Protein AF-0000000067433512 (afdb_homodimer)

Sequence (814 aa):
MIDRKLIVISTTYKSVHQRRHTESRTVSLSTHKELNANDFFSNTDLLLKIFDYLLWDDDDELINSDNAIACKHALAQAAVTCKTLDRLWCSLDTLFPLLKLLPSFIQCKGTYVLRGPTDWSRFDFYANRVKNFSYIRDPDHLDIALHVYFRIAQLLPSPILLPSLQYIRCPSISSNDFLISGICLSLSPSLVAVEIREITSVEDKLCGTFLYTLLNDGAELVKIILRGEGLGKESMALIPRFEKLRVLELGGMGDSLSLPWLERVGALSALTDLDLDFIDSPILPLAKTVGFKHLRSLSISASLPFILSFVVNISTDQLDTFVCLSPPEPGFDMKLLFEDVVSRWPSSLRCFGLRLTPEDTEAEEKLPLDTLKPLFPLHNLRMLSLRGYLMDISDDLMEEWAKTWQTMIDRKLIVISTTYKSVHQRRHTESRTVSLSTHKELNANDFFSNTDLLLKIFDYLLWDDDDELINSDNAIACKHALAQAAVTCKTLDRLWCSLDTLFPLLKLLPSFIQCKGTYVLRGPTDWSRFDFYANRVKNFSYIRDPDHLDIALHVYFRIAQLLPSPILLPSLQYIRCPSISSNDFLISGICLSLSPSLVAVEIREITSVEDKLCGTFLYTLLNDGAELVKIILRGEGLGKESMALIPRFEKLRVLELGGMGDSLSLPWLERVGALSALTDLDLDFIDSPILPLAKTVGFKHLRSLSISASLPFILSFVVNISTDQLDTFVCLSPPEPGFDMKLLFEDVVSRWPSSLRCFGLRLTPEDTEAEEKLPLDTLKPLFPLHNLRMLSLRGYLMDISDDLMEEWAKTWQT

Secondary structure (DSSP, 8-state):
---------------SSS--------------S---HHHHTT-HHHHHHHHHHHHH---HHHHTSHHHHHHHHHHHHHHHHSSTHHHHHHEES-SHHHHTTSTTEEEETTEEEE-S----HHHHHHHTT--EEE--PPPGGG-B-THHHHHHHHH-SSS-S-TT--EEEES---TT-GGGGGGGGG--TT--EEEEEEE-HHHHHHHHHHHHHHHHHT---SEEEEEES---HHHHHHGGG-TT--EEEEE--GGG--HHHHHHHHT-TT--EEEEE-TT--PPPP-S----TT--EEEEES-HHHHHHHHHT---S---EEEEEE---TT--HHHHHHHHHHHSTTT--EEEEEE---S----EE--GGGGGGGTT-TT--EEEEESEE----HHHHHHHHHHT--/---------------SSS--------------S---HHHHTT-HHHHHHHHHHHHH---HHHHTSHHHHHHHHHHHHHHHHSTTHHHHHHEES-SHHHHTTSTTEEEETTEEEE-S----HHHHHHHTT--EEE--PPPGGG-B-THHHHHHHHH-SSS-S-TT--EEEES---TT-GGGGGGGGG--TT--EEEEEEE-HHHHHHHHHHHHHHHHHT---SEEEEEES---HHHHHHGGG-TT--EEEEE--GGG--HHHHHHHHT-TT--EEEEE-TT--PPPP-S----TT--EEEEES-HHHHHHHHHT---S---EEEEEE---TT--HHHHHHHHHHHSTTT--EEEEEE---S----EE--GGGGGGGTT-TT--EEEEESEE----HHHHHHHHHHT--

Nearest PDB structures (foldseek):
  6wcq-assembly1_B  TM=5.593E-01  e=9.098E-04  Homo sapiens
  7sa1-assembly2_D  TM=4.637E-01  e=1.445E-04  Oryza sativa Japonica Group
  2qum-assembly1_B  TM=2.533E-01  e=7.138E-02  Pseudomonas cichorii
  9fp2-assembly1_E  TM=1.865E-01  e=7.677E+00  Escherichia coli
  7sa1-assembly2_D  TM=4.845E-01  e=5.266E-05  Oryza sativa Japonica Group

Radius of gyration: 36.14 Å; Cα contacts (8 Å, |Δi|>4): 1436; chains: 2; bounding box: 67×110×72 Å

Structure (mmCIF, N/CA/C/O backbone):
data_AF-0000000067433512-model_v1
#
loop_
_entity.id
_entity.type
_entity.pdbx_description
1 polymer 'Predicted protein'
#
loop_
_atom_site.group_PDB
_atom_site.id
_atom_site.type_symbol
_atom_site.label_atom_id
_atom_site.label_alt_id
_atom_site.label_comp_id
_atom_site.label_asym_id
_atom_site.label_entity_id
_atom_site.label_seq_id
_atom_site.pdbx_PDB_ins_code
_atom_site.Cartn_x
_atom_site.Cartn_y
_atom_site.Cartn_z
_atom_site.occupancy
_atom_site.B_iso_or_equiv
_atom_site.auth_seq_id
_atom_site.auth_comp_id
_atom_site.auth_asym_id
_atom_site.auth_atom_id
_atom_site.pdbx_PDB_model_num
ATOM 1 N N . MET A 1 1 ? 21.828 43.469 22 1 18.27 1 MET A N 1
ATOM 2 C CA . MET A 1 1 ? 20.734 42.656 21.516 1 18.27 1 MET A CA 1
ATOM 3 C C . MET A 1 1 ? 20.094 43.281 20.266 1 18.27 1 MET A C 1
ATOM 5 O O . MET A 1 1 ? 19.312 44.219 20.391 1 18.27 1 MET A O 1
ATOM 9 N N . ILE A 1 2 ? 20.75 43.406 19.141 1 20.91 2 ILE A N 1
ATOM 10 C CA . ILE A 1 2 ? 20.5 44.25 17.984 1 20.91 2 ILE A CA 1
ATOM 11 C C . ILE A 1 2 ? 19.266 43.75 17.234 1 20.91 2 ILE A C 1
ATOM 13 O O . ILE A 1 2 ? 19.234 42.594 16.766 1 20.91 2 ILE A O 1
ATOM 17 N N . ASP A 1 3 ? 18.016 44.25 17.516 1 23.06 3 ASP A N 1
ATOM 18 C CA . ASP A 1 3 ? 16.656 44 17.062 1 23.06 3 ASP A CA 1
ATOM 19 C C . ASP A 1 3 ? 16.547 44.219 15.555 1 23.06 3 ASP A C 1
ATOM 21 O O . ASP A 1 3 ? 16.656 45.344 15.07 1 23.06 3 ASP A O 1
ATOM 25 N N . ARG A 1 4 ? 17.094 43.406 14.727 1 23.7 4 ARG A N 1
ATOM 26 C CA . ARG A 1 4 ? 17.109 43.531 13.273 1 23.7 4 ARG A CA 1
ATOM 27 C C . ARG A 1 4 ? 15.703 43.406 12.695 1 23.7 4 ARG A C 1
ATOM 29 O O . ARG A 1 4 ? 15.008 42.406 12.961 1 23.7 4 ARG A O 1
ATOM 36 N N . LYS A 1 5 ? 14.977 44.594 12.461 1 27.11 5 LYS A N 1
ATOM 37 C CA . LYS A 1 5 ? 13.672 44.688 11.812 1 27.11 5 LYS A CA 1
ATOM 38 C C . LYS A 1 5 ? 13.773 44.375 10.32 1 27.11 5 LYS A C 1
ATOM 40 O O . LYS A 1 5 ? 14.656 44.906 9.641 1 27.11 5 LYS A O 1
ATOM 45 N N . LEU A 1 6 ? 13.594 43.156 9.812 1 24.95 6 LEU A N 1
ATOM 46 C CA . LEU A 1 6 ? 13.633 42.812 8.391 1 24.95 6 LEU A CA 1
ATOM 47 C C . LEU A 1 6 ? 12.305 43.156 7.719 1 24.95 6 LEU A C 1
ATOM 49 O O . LEU A 1 6 ? 11.25 42.688 8.125 1 24.95 6 LEU A O 1
ATOM 53 N N . ILE A 1 7 ? 12.195 44.406 7.074 1 24.08 7 ILE A N 1
ATOM 54 C CA . ILE A 1 7 ? 11.039 44.781 6.273 1 24.08 7 ILE A CA 1
ATOM 55 C C . ILE A 1 7 ? 11.18 44.219 4.863 1 24.08 7 ILE A C 1
ATOM 57 O O . ILE A 1 7 ? 12.172 44.469 4.18 1 24.08 7 ILE A O 1
ATOM 61 N N . VAL A 1 8 ? 10.664 43.125 4.609 1 25.55 8 VAL A N 1
ATOM 62 C CA . VAL A 1 8 ? 10.711 42.594 3.256 1 25.55 8 VAL A CA 1
ATOM 63 C C . VAL A 1 8 ? 9.547 43.125 2.436 1 25.55 8 VAL A C 1
ATOM 65 O O . VAL A 1 8 ? 8.383 42.906 2.783 1 25.55 8 VAL A O 1
ATOM 68 N N . ILE A 1 9 ? 9.711 44.25 1.697 1 24.97 9 ILE A N 1
ATOM 69 C CA . ILE A 1 9 ? 8.695 44.812 0.815 1 24.97 9 ILE A CA 1
ATOM 70 C C . ILE A 1 9 ? 8.875 44.281 -0.599 1 24.97 9 ILE A C 1
ATOM 72 O O . ILE A 1 9 ? 9.93 44.438 -1.207 1 24.97 9 ILE A O 1
ATOM 76 N N . SER A 1 10 ? 8.336 43.25 -0.937 1 25.86 10 SER A N 1
ATOM 77 C CA . SER A 1 10 ? 8.438 42.75 -2.309 1 25.86 10 SER A CA 1
ATOM 78 C C . SER A 1 10 ? 7.422 43.438 -3.217 1 25.86 10 SER A C 1
ATOM 80 O O . SER A 1 10 ? 6.215 43.312 -3.025 1 25.86 10 SER A O 1
ATOM 82 N N . THR A 1 11 ? 7.602 44.719 -3.566 1 25.72 11 THR A N 1
ATOM 83 C CA . THR A 1 11 ? 6.723 45.469 -4.449 1 25.72 11 THR A CA 1
ATOM 84 C C . THR A 1 11 ? 7.043 45.156 -5.914 1 25.72 11 THR A C 1
ATOM 86 O O . THR A 1 11 ? 8.211 45.031 -6.281 1 25.72 11 THR A O 1
ATOM 89 N N . THR A 1 12 ? 6.168 44.5 -6.562 1 29.28 12 THR A N 1
ATOM 90 C CA . THR A 1 12 ? 6.285 44.406 -8.016 1 29.28 12 THR A CA 1
ATOM 91 C C . THR A 1 12 ? 6.23 45.781 -8.656 1 29.28 12 THR A C 1
ATOM 93 O O . THR A 1 12 ? 5.277 46.531 -8.445 1 29.28 12 THR A O 1
ATOM 96 N N . TYR A 1 13 ? 7.371 46.438 -8.773 1 24.39 13 TYR A N 1
ATOM 97 C CA . TYR A 1 13 ? 7.469 47.688 -9.516 1 24.39 13 TYR A CA 1
ATOM 98 C C . TYR A 1 13 ? 7.23 47.469 -11 1 24.39 13 TYR A C 1
ATOM 100 O O . TYR A 1 13 ? 7.715 46.5 -11.578 1 24.39 13 TYR A O 1
ATOM 108 N N . LYS A 1 14 ? 6.016 47.781 -11.477 1 30.91 14 LYS A N 1
ATOM 109 C CA . LYS A 1 14 ? 5.809 47.875 -12.922 1 30.91 14 LYS A CA 1
ATOM 110 C C . LYS A 1 14 ? 6.758 48.906 -13.547 1 30.91 14 LYS A C 1
ATOM 112 O O . LYS A 1 14 ? 6.629 50.094 -13.32 1 30.91 14 LYS A O 1
ATOM 117 N N . SER A 1 15 ? 8.062 48.656 -13.719 1 25.86 15 SER A N 1
ATOM 118 C CA . SER A 1 15 ? 8.734 49.531 -14.664 1 25.86 15 SER A CA 1
ATOM 119 C C . SER A 1 15 ? 8.164 49.375 -16.062 1 25.86 15 SER A C 1
ATOM 121 O O . SER A 1 15 ? 7.688 48.312 -16.438 1 25.86 15 SER A O 1
ATOM 123 N N . VAL A 1 16 ? 7.93 50.5 -16.828 1 27.89 16 VAL A N 1
ATOM 124 C CA . VAL A 1 16 ? 7.551 50.594 -18.219 1 27.89 16 VAL A CA 1
ATOM 125 C C . VAL A 1 16 ? 8.406 49.656 -19.062 1 27.89 16 VAL A C 1
ATOM 127 O O . VAL A 1 16 ? 7.918 49.031 -20.016 1 27.89 16 VAL A O 1
ATOM 130 N N . HIS A 1 17 ? 9.766 50 -19.266 1 23.67 17 HIS A N 1
ATOM 131 C CA . HIS A 1 17 ? 10.359 49.312 -20.406 1 23.67 17 HIS A CA 1
ATOM 132 C C . HIS A 1 17 ? 10.414 47.812 -20.188 1 23.67 17 HIS A C 1
ATOM 134 O O . HIS A 1 17 ? 9.977 47.031 -21.062 1 23.67 17 HIS A O 1
ATOM 140 N N . GLN A 1 18 ? 11.789 47.344 -20.078 1 23.02 18 GLN A N 1
ATOM 141 C CA . GLN A 1 18 ? 12.438 46.062 -20.375 1 23.02 18 GLN A CA 1
ATOM 142 C C . GLN A 1 18 ? 11.977 44.969 -19.406 1 23.02 18 GLN A C 1
ATOM 144 O O . GLN A 1 18 ? 11.414 45.281 -18.344 1 23.02 18 GLN A O 1
ATOM 149 N N . ARG A 1 19 ? 12.961 43.844 -19.25 1 27 19 ARG A N 1
ATOM 150 C CA . ARG A 1 19 ? 12.953 42.469 -18.812 1 27 19 ARG A CA 1
ATOM 151 C C . ARG A 1 19 ? 12.703 42.375 -17.297 1 27 19 ARG A C 1
ATOM 153 O O . ARG A 1 19 ? 13.227 43.156 -16.531 1 27 19 ARG A O 1
ATOM 160 N N . ARG A 1 20 ? 11.758 41.688 -16.875 1 29.11 20 ARG A N 1
ATOM 161 C CA . ARG A 1 20 ? 11.156 41.344 -15.594 1 29.11 20 ARG A CA 1
ATOM 162 C C . ARG A 1 20 ? 12.219 40.906 -14.594 1 29.11 20 ARG A C 1
ATOM 164 O O . ARG A 1 20 ? 12.633 39.75 -14.602 1 29.11 20 ARG A O 1
ATOM 171 N N . HIS A 1 21 ? 13.445 41.688 -14.469 1 25.31 21 HIS A N 1
ATOM 172 C CA . HIS A 1 21 ? 14.453 41.062 -13.602 1 25.31 21 HIS A CA 1
ATOM 173 C C . HIS A 1 21 ? 14.039 41.156 -12.133 1 25.31 21 HIS A C 1
ATOM 175 O O . HIS A 1 21 ? 13.727 42.219 -11.633 1 25.31 21 HIS A O 1
ATOM 181 N N . THR A 1 22 ? 13.25 40.281 -11.641 1 26.58 22 THR A N 1
ATOM 182 C CA . THR A 1 22 ? 12.922 40.125 -10.234 1 26.58 22 THR A CA 1
ATOM 183 C C . THR A 1 22 ? 14.188 39.969 -9.391 1 26.58 22 THR A C 1
ATOM 185 O O . THR A 1 22 ? 14.938 39 -9.562 1 26.58 22 THR A O 1
ATOM 188 N N . GLU A 1 23 ? 15.031 41.031 -9.242 1 25.52 23 GLU A N 1
ATOM 189 C CA . GLU A 1 23 ? 16.25 41 -8.43 1 25.52 23 GLU A CA 1
ATOM 190 C C . GLU A 1 23 ? 15.906 40.812 -6.953 1 25.52 23 GLU A C 1
ATOM 192 O O . GLU A 1 23 ? 15.148 41.594 -6.383 1 25.52 23 GLU A O 1
ATOM 197 N N . SER A 1 24 ? 15.797 39.594 -6.496 1 25.88 24 SER A N 1
ATOM 198 C CA . SER A 1 24 ? 15.695 39.219 -5.086 1 25.88 24 SER A CA 1
ATOM 199 C C . SER A 1 24 ? 16.984 39.531 -4.34 1 25.88 24 SER A C 1
ATOM 201 O O . SER A 1 24 ? 18.062 39.094 -4.75 1 25.88 24 SER A O 1
ATOM 203 N N . ARG A 1 25 ? 17.281 40.719 -3.82 1 24.78 25 ARG A N 1
ATOM 204 C CA . ARG A 1 25 ? 18.469 41.062 -3.061 1 24.78 25 ARG A CA 1
ATOM 205 C C . ARG A 1 25 ? 18.5 40.344 -1.707 1 24.78 25 ARG A C 1
ATOM 207 O O . ARG A 1 25 ? 17.562 40.531 -0.908 1 24.78 25 ARG A O 1
ATOM 214 N N . THR A 1 26 ? 19.25 39.188 -1.614 1 25.75 26 THR A N 1
ATOM 215 C CA . THR A 1 26 ? 19.547 38.438 -0.389 1 25.75 26 THR A CA 1
ATOM 216 C C . THR A 1 26 ? 20.688 39.125 0.384 1 25.75 26 THR A C 1
ATOM 218 O O . THR A 1 26 ? 21.766 39.344 -0.156 1 25.75 26 THR A O 1
ATOM 221 N N . VAL A 1 27 ? 20.562 40.094 1.132 1 24.66 27 VAL A N 1
ATOM 222 C CA . VAL A 1 27 ? 21.578 40.688 1.99 1 24.66 27 VAL A CA 1
ATOM 223 C C . VAL A 1 27 ? 22.141 39.625 2.943 1 24.66 27 VAL A C 1
ATOM 225 O O . VAL A 1 27 ? 21.391 38.969 3.652 1 24.66 27 VAL A O 1
ATOM 228 N N . SER A 1 28 ? 23.391 39.094 2.74 1 24.44 28 SER A N 1
ATOM 229 C CA . SER A 1 28 ? 24.219 38.125 3.457 1 24.44 28 SER A CA 1
ATOM 230 C C . SER A 1 28 ? 24.703 38.688 4.793 1 24.44 28 SER A C 1
ATOM 232 O O . SER A 1 28 ? 25.25 39.781 4.848 1 24.44 28 SER A O 1
ATOM 234 N N . LEU A 1 29 ? 23.969 38.469 5.836 1 25.08 29 LEU A N 1
ATOM 235 C CA . LEU A 1 29 ? 24.344 38.781 7.211 1 25.08 29 LEU A CA 1
ATOM 236 C C . LEU A 1 29 ? 25.734 38.25 7.535 1 25.08 29 LEU A C 1
ATOM 238 O O . LEU A 1 29 ? 26.031 37.062 7.297 1 25.08 29 LEU A O 1
ATOM 242 N N . SER A 1 30 ? 26.641 39.062 7.672 1 24.7 30 SER A N 1
ATOM 243 C CA . SER A 1 30 ? 28.047 38.938 8.016 1 24.7 30 SER A CA 1
ATOM 244 C C . SER A 1 30 ? 28.234 38.469 9.453 1 24.7 30 SER A C 1
ATOM 246 O O . SER A 1 30 ? 27.844 39.156 10.398 1 24.7 30 SER A O 1
ATOM 248 N N . THR A 1 31 ? 27.938 37.188 9.828 1 28.53 31 THR A N 1
ATOM 249 C CA . THR A 1 31 ? 28.312 36.656 11.148 1 28.53 31 THR A CA 1
ATOM 250 C C . THR A 1 31 ? 29.75 37 11.477 1 28.53 31 THR A C 1
ATOM 252 O O . THR A 1 31 ? 30.688 36.531 10.828 1 28.53 31 THR A O 1
ATOM 255 N N . HIS A 1 32 ? 30.062 38.094 11.914 1 27.78 32 HIS A N 1
ATOM 256 C CA . HIS A 1 32 ? 31.391 38.438 12.398 1 27.78 32 HIS A CA 1
ATOM 257 C C . HIS A 1 32 ? 31.906 37.406 13.398 1 27.78 32 HIS A C 1
ATOM 259 O O . HIS A 1 32 ? 33.125 37.156 13.5 1 27.78 32 HIS A O 1
ATOM 265 N N . LYS A 1 33 ? 31.219 37.438 14.68 1 30.73 33 LYS A N 1
ATOM 266 C CA . LYS A 1 33 ? 32.031 36.906 15.766 1 30.73 33 LYS A CA 1
ATOM 267 C C . LYS A 1 33 ? 32.375 35.438 15.508 1 30.73 33 LYS A C 1
ATOM 269 O O . LYS A 1 33 ? 31.531 34.656 15.039 1 30.73 33 LYS A O 1
ATOM 274 N N . GLU A 1 34 ? 33.594 35.125 15.414 1 29.61 34 GLU A N 1
ATOM 275 C CA . GLU A 1 34 ? 34.344 33.844 15.2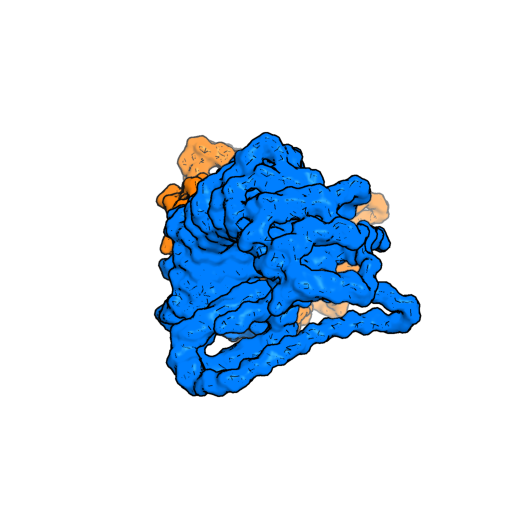97 1 29.61 34 GLU A CA 1
ATOM 276 C C . GLU A 1 34 ? 33.812 32.812 16.297 1 29.61 34 GLU A C 1
ATOM 278 O O . GLU A 1 34 ? 34.281 32.781 17.438 1 29.61 34 GLU A O 1
ATOM 283 N N . LEU A 1 35 ? 32.5 32.75 16.688 1 30.27 35 LEU A N 1
ATOM 284 C CA . LEU A 1 35 ? 32.188 31.578 17.5 1 30.27 35 LEU A CA 1
ATOM 285 C C . LEU A 1 35 ? 33.031 30.391 17.109 1 30.27 35 LEU A C 1
ATOM 287 O O . LEU A 1 35 ? 33.125 30.031 15.922 1 30.27 35 LEU A O 1
ATOM 291 N N . ASN A 1 36 ? 34.125 30.25 17.844 1 29.94 36 ASN A N 1
ATOM 292 C CA . ASN A 1 36 ? 35.031 29.141 17.562 1 29.94 36 ASN A CA 1
ATOM 293 C C . ASN A 1 36 ? 34.281 27.922 17.062 1 29.94 36 ASN A C 1
ATOM 295 O O . ASN A 1 36 ? 33.375 27.406 17.719 1 29.94 36 ASN A O 1
ATOM 299 N N . ALA A 1 37 ? 34.062 27.797 15.797 1 32.44 37 ALA A N 1
ATOM 300 C CA . ALA A 1 37 ? 33.531 26.703 15 1 32.44 37 ALA A CA 1
ATOM 301 C C . ALA A 1 37 ? 33.719 25.359 15.695 1 32.44 37 ALA A C 1
ATOM 303 O O . ALA A 1 37 ? 32.906 24.453 15.594 1 32.44 37 ALA A O 1
ATOM 304 N N . ASN A 1 38 ? 34.844 25.25 16.438 1 35.84 38 ASN A N 1
ATOM 305 C CA . ASN A 1 38 ? 35.219 24 17.078 1 35.84 38 ASN A CA 1
ATOM 306 C C . ASN A 1 38 ? 34.375 23.688 18.297 1 35.84 38 ASN A C 1
ATOM 308 O O . ASN A 1 38 ? 33.969 22.547 18.5 1 35.84 38 ASN A O 1
ATOM 312 N N . ASP A 1 39 ? 34.25 24.641 19.266 1 38 39 ASP A N 1
ATOM 313 C CA . ASP A 1 39 ? 33.5 24.422 20.484 1 38 39 ASP A CA 1
ATOM 314 C C . ASP A 1 39 ? 31.984 24.359 20.188 1 38 39 ASP A C 1
ATOM 316 O O . ASP A 1 39 ? 31.25 23.609 20.828 1 38 39 ASP A O 1
ATOM 320 N N . PHE A 1 40 ? 31.516 25.281 19.312 1 35.41 40 PHE A N 1
ATOM 321 C CA . PHE A 1 40 ? 30.125 25.203 18.859 1 35.41 40 PHE A CA 1
ATOM 322 C C . PHE A 1 40 ? 29.828 23.828 18.266 1 35.41 40 PHE A C 1
ATOM 324 O O . PHE A 1 40 ? 28.812 23.219 18.578 1 35.41 40 PHE A O 1
ATOM 331 N N . PHE A 1 41 ? 30.672 23.328 17.375 1 37.53 41 PHE A N 1
ATOM 332 C CA . PHE A 1 41 ? 30.5 22 16.797 1 37.53 41 PHE A CA 1
ATOM 333 C C . PHE A 1 41 ? 30.703 20.922 17.859 1 37.53 41 PHE A C 1
ATOM 335 O O . PHE A 1 41 ? 30.328 19.766 17.656 1 37.53 41 PHE A O 1
ATOM 342 N N . SER A 1 42 ? 31.375 21.312 18.953 1 39.06 42 SER A N 1
ATOM 343 C CA . SER A 1 42 ? 31.578 20.312 19.984 1 39.06 42 SER A CA 1
ATOM 344 C C . SER A 1 42 ? 30.375 20.188 20.891 1 39.06 42 SER A C 1
ATOM 346 O O . SER A 1 42 ? 30.25 19.234 21.656 1 39.06 42 SER A O 1
ATOM 348 N N . ASN A 1 43 ? 29.625 21.312 21.094 1 35.25 43 ASN A N 1
ATOM 349 C CA . ASN A 1 43 ? 28.438 21.172 21.938 1 35.25 43 ASN A CA 1
ATOM 350 C C . ASN A 1 43 ? 27.281 20.547 21.156 1 35.25 43 ASN A C 1
ATOM 352 O O . ASN A 1 43 ? 26.594 21.234 20.422 1 35.25 43 ASN A O 1
ATOM 356 N N . THR A 1 44 ? 27.156 19.234 21.188 1 40 44 THR A N 1
ATOM 357 C CA . THR A 1 44 ? 26.188 18.391 20.516 1 40 44 THR A CA 1
ATOM 358 C C . THR A 1 44 ? 24.766 18.875 20.781 1 40 44 THR A C 1
ATOM 360 O O . THR A 1 44 ? 23.906 18.828 19.891 1 40 44 THR A O 1
ATOM 363 N N . ASP A 1 45 ? 24.516 19.453 21.969 1 41.75 45 ASP A N 1
ATOM 364 C CA . ASP A 1 45 ? 23.172 19.875 22.312 1 41.75 45 ASP A CA 1
ATOM 365 C C . ASP A 1 45 ? 22.781 21.125 21.516 1 41.75 45 ASP A C 1
ATOM 367 O O . ASP A 1 45 ? 21.656 21.234 21.016 1 41.75 45 ASP A O 1
ATOM 371 N N . LEU A 1 46 ? 23.609 22.141 21.484 1 40.78 46 LEU A N 1
ATOM 372 C CA . LEU A 1 46 ? 23.312 23.359 20.734 1 40.78 46 LEU A CA 1
ATOM 373 C C . LEU A 1 46 ? 23.203 23.078 19.234 1 40.78 46 LEU A C 1
ATOM 375 O O . LEU A 1 46 ? 22.312 23.594 18.562 1 40.78 46 LEU A O 1
ATOM 379 N N . LEU A 1 47 ? 24.094 22.25 18.719 1 39.81 47 LEU A N 1
ATOM 380 C CA . LEU A 1 47 ? 24.031 21.891 17.312 1 39.81 47 LEU A CA 1
ATOM 381 C C . LEU A 1 47 ? 22.719 21.172 17 1 39.81 47 LEU A C 1
ATOM 383 O O . LEU A 1 47 ? 22.094 21.453 15.969 1 39.81 47 LEU A O 1
ATOM 387 N N . LEU A 1 48 ? 22.312 20.359 17.984 1 41.44 48 LEU A N 1
ATOM 388 C CA . LEU A 1 48 ? 21.016 19.703 17.797 1 41.44 48 LEU A CA 1
ATOM 389 C C . LEU A 1 48 ? 19.891 20.734 17.766 1 41.44 48 LEU A C 1
ATOM 391 O O . LEU A 1 48 ? 18.969 20.625 16.953 1 41.44 48 LEU A O 1
ATOM 395 N N . LYS A 1 49 ? 19.953 21.734 18.562 1 42.28 49 LYS A N 1
ATOM 396 C CA . LYS A 1 49 ? 18.922 22.781 18.578 1 42.28 49 LYS A CA 1
ATOM 397 C C . LYS A 1 49 ? 18.984 23.625 17.312 1 42.28 49 LYS A C 1
ATOM 399 O O . LYS A 1 49 ? 17.953 24 16.766 1 42.28 49 LYS A O 1
ATOM 404 N N . ILE A 1 50 ? 20.109 23.906 16.859 1 42.22 50 ILE A N 1
ATOM 405 C CA . ILE A 1 50 ? 20.25 24.656 15.617 1 42.22 50 ILE A CA 1
ATOM 406 C C . ILE A 1 50 ? 19.75 23.797 14.445 1 42.22 50 ILE A C 1
ATOM 408 O O . ILE A 1 50 ? 19.016 24.266 13.586 1 42.22 50 ILE A O 1
ATOM 412 N N . PHE A 1 51 ? 20.203 22.438 14.547 1 43.38 51 PHE A N 1
ATOM 413 C CA . PHE A 1 51 ? 19.734 21.531 13.508 1 43.38 51 PHE A CA 1
ATOM 414 C C . PHE A 1 51 ? 18.203 21.438 13.531 1 43.38 51 PHE A C 1
ATOM 416 O O . PHE A 1 51 ? 17.562 21.438 12.477 1 43.38 51 PHE A O 1
ATOM 423 N N . ASP A 1 52 ? 17.719 21.375 14.703 1 39.59 52 ASP A N 1
ATOM 424 C CA . ASP A 1 52 ? 16.266 21.359 14.867 1 39.59 52 ASP A CA 1
ATOM 425 C C . ASP A 1 52 ? 15.633 22.625 14.281 1 39.59 52 ASP A C 1
ATOM 427 O O . ASP A 1 52 ? 14.586 22.562 13.633 1 39.59 52 ASP A O 1
ATOM 431 N N . TYR A 1 53 ? 16.234 23.688 14.531 1 38.19 53 TYR A N 1
ATOM 432 C CA . TYR A 1 53 ? 15.734 24.953 14.008 1 38.19 53 TYR A CA 1
ATOM 433 C C . TYR A 1 53 ? 15.875 25.016 12.492 1 38.19 53 TYR A C 1
ATOM 435 O O . TYR A 1 53 ? 14.969 25.484 11.797 1 38.19 53 TYR A O 1
ATOM 443 N N . LEU A 1 54 ? 16.953 24.562 12.031 1 39.59 54 LEU A N 1
ATOM 444 C CA . LEU A 1 54 ? 17.172 24.609 10.586 1 39.59 54 LEU A CA 1
ATOM 445 C C . LEU A 1 54 ? 16.297 23.578 9.875 1 39.59 54 LEU A C 1
ATOM 447 O O . LEU A 1 54 ? 15.875 23.781 8.742 1 39.59 54 LEU A O 1
ATOM 451 N N . LEU A 1 55 ? 16.156 22.422 10.516 1 38.16 55 LEU A N 1
ATOM 452 C CA . LEU A 1 55 ? 15.32 21.391 9.922 1 38.16 55 LEU A CA 1
ATOM 453 C C . LEU A 1 55 ? 13.859 21.828 9.883 1 38.16 55 LEU A C 1
ATOM 455 O O . LEU A 1 55 ? 13.109 21.422 8.992 1 38.16 55 LEU A O 1
ATOM 459 N N . TRP A 1 56 ? 13.406 22.5 10.93 1 32.72 56 TRP A N 1
ATOM 460 C CA . TRP A 1 56 ? 12 22.891 10.977 1 32.72 56 TRP A CA 1
ATOM 461 C C . TRP A 1 56 ? 11.766 24.156 10.148 1 32.72 56 TRP A C 1
ATOM 463 O O . TRP A 1 56 ? 10.641 24.641 10.055 1 32.72 56 TRP A O 1
ATOM 473 N N . ASP A 1 57 ? 12.773 24.875 9.875 1 33.31 57 ASP A N 1
ATOM 474 C CA . ASP A 1 57 ? 12.422 26.094 9.148 1 33.31 57 ASP A CA 1
ATOM 475 C C . ASP A 1 57 ? 11.844 25.766 7.777 1 33.31 57 ASP A C 1
ATOM 477 O O . ASP A 1 57 ? 12.484 25.094 6.969 1 33.31 57 ASP A O 1
ATOM 481 N N . ASP A 1 58 ? 10.516 25.719 7.715 1 33.53 58 ASP A N 1
ATOM 482 C CA . ASP A 1 58 ? 9.555 25.562 6.629 1 33.53 58 ASP A CA 1
ATOM 483 C C . ASP A 1 58 ? 9.898 26.484 5.461 1 33.53 58 ASP A C 1
ATOM 485 O O . ASP A 1 58 ? 9.062 26.734 4.59 1 33.53 58 ASP A O 1
ATOM 489 N N . ASP A 1 59 ? 10.883 27.469 5.605 1 31.75 59 ASP A N 1
ATOM 490 C CA . ASP A 1 59 ? 10.867 28.312 4.414 1 31.75 59 ASP A CA 1
ATOM 491 C C . ASP A 1 59 ? 11.273 27.516 3.174 1 31.75 59 ASP A C 1
ATOM 493 O O . ASP A 1 59 ? 12.398 27.016 3.092 1 31.75 59 ASP A O 1
ATOM 497 N N . ASP A 1 60 ? 10.32 27 2.457 1 35.69 60 ASP A N 1
ATOM 498 C CA . ASP A 1 60 ? 10.391 26.281 1.189 1 35.69 60 ASP A CA 1
ATOM 499 C C . ASP A 1 60 ? 11.578 26.766 0.35 1 35.69 60 ASP A C 1
ATOM 501 O O . ASP A 1 60 ? 12.188 25.969 -0.376 1 35.69 60 ASP A O 1
ATOM 505 N N . GLU A 1 61 ? 11.766 28.156 0.276 1 34.28 61 GLU A N 1
ATOM 506 C CA . GLU A 1 61 ? 12.727 28.719 -0.671 1 34.28 61 GLU A CA 1
ATOM 507 C C . GLU A 1 61 ? 14.156 28.328 -0.299 1 34.28 61 GLU A C 1
ATOM 509 O O . GLU A 1 61 ? 15 28.125 -1.176 1 34.28 61 GLU A O 1
ATOM 514 N N . LEU A 1 62 ? 14.492 28.375 0.943 1 34.34 62 LEU A N 1
ATOM 515 C CA . LEU A 1 62 ? 15.883 28.125 1.291 1 34.34 62 LEU A CA 1
ATOM 516 C C . LEU A 1 62 ? 16.188 26.625 1.284 1 34.34 62 LEU A C 1
ATOM 518 O O . LEU A 1 62 ? 17.344 26.219 1.12 1 34.34 62 LEU A O 1
ATOM 522 N N . ILE A 1 63 ? 15.258 25.781 1.481 1 38 63 ILE A N 1
ATOM 523 C CA . ILE A 1 63 ? 15.555 24.359 1.641 1 38 63 ILE A CA 1
ATOM 524 C C . ILE A 1 63 ? 15.781 23.734 0.271 1 38 63 ILE A C 1
ATOM 526 O O . ILE A 1 63 ? 16.5 22.734 0.156 1 38 63 ILE A O 1
ATOM 530 N N . ASN A 1 64 ? 15.133 24.156 -0.791 1 36.62 64 ASN A N 1
ATOM 531 C CA . ASN A 1 64 ? 15.312 23.547 -2.107 1 36.62 64 ASN A CA 1
ATOM 532 C C . ASN A 1 64 ? 16.578 24.062 -2.787 1 36.62 64 ASN A C 1
ATOM 534 O O . ASN A 1 64 ? 16.766 23.891 -3.994 1 36.62 64 ASN A O 1
ATOM 538 N N . SER A 1 65 ? 17.375 25.047 -2.215 1 36.22 65 SER A N 1
ATOM 539 C CA . SER A 1 65 ? 18.547 25.406 -3.006 1 36.22 65 SER A CA 1
ATOM 540 C C . SER A 1 65 ? 19.625 24.328 -2.92 1 36.22 65 SER A C 1
ATOM 542 O O . SER A 1 65 ? 19.688 23.578 -1.943 1 36.22 65 SER A O 1
ATOM 544 N N . ASP A 1 66 ? 20.406 24.125 -4.047 1 40.66 66 ASP A N 1
ATOM 545 C CA . ASP A 1 66 ? 21.594 23.281 -4.176 1 40.66 66 ASP A CA 1
ATOM 546 C C . ASP A 1 66 ? 22.453 23.375 -2.924 1 40.66 66 ASP A C 1
ATOM 548 O O . ASP A 1 66 ? 23.031 22.375 -2.486 1 40.66 66 ASP A O 1
ATOM 552 N N . ASN A 1 67 ? 22.484 24.594 -2.359 1 38.22 67 ASN A N 1
ATOM 553 C CA . ASN A 1 67 ? 23.359 24.844 -1.217 1 38.22 67 ASN A CA 1
ATOM 554 C C . ASN A 1 67 ? 22.812 24.219 0.059 1 38.22 67 ASN A C 1
ATOM 556 O O . ASN A 1 67 ? 23.562 23.688 0.882 1 38.22 67 ASN A O 1
ATOM 560 N N . ALA A 1 68 ? 21.438 24.172 0.245 1 39.06 68 ALA A N 1
ATOM 561 C CA . ALA A 1 68 ? 20.906 23.547 1.458 1 39.06 68 ALA A CA 1
ATOM 562 C C . ALA A 1 68 ? 21.031 22.031 1.407 1 39.06 68 ALA A C 1
ATOM 564 O O . ALA A 1 68 ? 21.375 21.406 2.406 1 39.06 68 ALA A O 1
ATOM 565 N N . ILE A 1 69 ? 20.875 21.438 0.275 1 41.75 69 ILE A N 1
ATOM 566 C CA . ILE A 1 69 ? 21.156 20.016 0.079 1 41.75 69 ILE A CA 1
ATOM 567 C C . ILE A 1 69 ? 22.656 19.766 0.282 1 41.75 69 ILE A C 1
ATOM 569 O O . ILE A 1 69 ? 23.047 18.812 0.955 1 41.75 69 ILE A O 1
ATOM 573 N N . ALA A 1 70 ? 23.484 20.625 -0.286 1 39.34 70 ALA A N 1
ATOM 574 C CA . ALA A 1 70 ? 24.922 20.516 -0.088 1 39.34 70 ALA A CA 1
ATOM 575 C C . ALA A 1 70 ? 25.297 20.734 1.377 1 39.34 70 ALA A C 1
ATOM 577 O O . ALA A 1 70 ? 26.141 20.016 1.917 1 39.34 70 ALA A O 1
ATOM 578 N N . CYS A 1 71 ? 24.672 21.641 1.989 1 39.19 71 CYS A N 1
ATOM 579 C CA . CYS A 1 71 ? 24.953 21.859 3.402 1 39.19 71 CYS A CA 1
ATOM 580 C C . CYS A 1 71 ? 24.438 20.703 4.254 1 39.19 71 CYS A C 1
ATOM 582 O O . CYS A 1 71 ? 25.109 20.266 5.18 1 39.19 71 CYS A O 1
ATOM 584 N N . LYS A 1 72 ? 23.312 20.094 3.906 1 41.19 72 LYS A N 1
ATOM 585 C CA . LYS A 1 72 ? 22.875 18.891 4.609 1 41.19 72 LYS A CA 1
ATOM 586 C C . LYS A 1 72 ? 23.812 17.719 4.348 1 41.19 72 LYS A C 1
ATOM 588 O O . LYS A 1 72 ? 24.141 16.969 5.266 1 41.19 72 LYS A O 1
ATOM 593 N N . HIS A 1 73 ? 24.188 17.609 3.098 1 38.84 73 HIS A N 1
ATOM 594 C CA . HIS A 1 73 ? 25.188 16.594 2.805 1 38.84 73 HIS A CA 1
ATOM 595 C C . HIS A 1 73 ? 26.516 16.906 3.51 1 38.84 73 HIS A C 1
ATOM 597 O O . HIS A 1 73 ? 27.156 16.016 4.055 1 38.84 73 HIS A O 1
ATOM 603 N N . ALA A 1 74 ? 26.969 18.156 3.396 1 38.28 74 ALA A N 1
ATOM 604 C CA . ALA A 1 74 ? 28.219 18.531 4.07 1 38.28 74 ALA A CA 1
ATOM 605 C C . ALA A 1 74 ? 28.094 18.391 5.582 1 38.28 74 ALA A C 1
ATOM 607 O O . ALA A 1 74 ? 29.016 17.922 6.25 1 38.28 74 ALA A O 1
ATOM 608 N N . LEU A 1 75 ? 26.969 18.719 6.066 1 39.22 75 LEU A N 1
ATOM 609 C CA . LEU A 1 75 ? 26.766 18.516 7.496 1 39.22 75 LEU A CA 1
ATOM 610 C C . LEU A 1 75 ? 26.656 17.016 7.812 1 39.22 75 LEU A C 1
ATOM 612 O O . LEU A 1 75 ? 27.203 16.562 8.82 1 39.22 75 LEU A O 1
ATOM 616 N N . ALA A 1 76 ? 26.047 16.25 6.969 1 39.06 76 ALA A N 1
ATOM 617 C CA . ALA A 1 76 ? 26.047 14.805 7.105 1 39.06 76 ALA A CA 1
ATOM 618 C C . ALA A 1 76 ? 27.469 14.258 7.027 1 39.06 76 ALA A C 1
ATOM 620 O O . ALA A 1 76 ? 27.844 13.367 7.793 1 39.06 76 ALA A O 1
ATOM 621 N N . GLN A 1 77 ? 28.219 14.68 6.113 1 39.03 77 GLN A N 1
ATOM 622 C CA . GLN A 1 77 ? 29.609 14.258 6.043 1 39.03 77 GLN A CA 1
ATOM 623 C C . GLN A 1 77 ? 30.391 14.719 7.273 1 39.03 77 GLN A C 1
ATOM 625 O O . GLN A 1 77 ? 31.25 14 7.773 1 39.03 77 GLN A O 1
ATOM 630 N N . ALA A 1 78 ? 30.25 15.953 7.617 1 36.78 78 ALA A N 1
ATOM 631 C CA . ALA A 1 78 ? 30.953 16.438 8.812 1 36.78 78 ALA A CA 1
ATOM 632 C C . ALA A 1 78 ? 30.469 15.695 10.062 1 36.78 78 ALA A C 1
ATOM 634 O O . ALA A 1 78 ? 31.234 15.492 11 1 36.78 78 ALA A O 1
ATOM 635 N N . ALA A 1 79 ? 29.234 15.32 10.117 1 35.81 79 ALA A N 1
ATOM 636 C CA . ALA A 1 79 ? 28.766 14.5 11.234 1 35.81 79 ALA A CA 1
ATOM 637 C C . ALA A 1 79 ? 29.422 13.125 11.211 1 35.81 79 ALA A C 1
ATOM 639 O O . ALA A 1 79 ? 29.406 12.398 12.211 1 35.81 79 ALA A O 1
ATOM 640 N N . VAL A 1 80 ? 29.875 12.516 10.156 1 35.12 80 VAL A N 1
ATOM 641 C CA . VAL A 1 80 ? 30.562 11.227 10.125 1 35.12 80 VAL A CA 1
ATOM 642 C C . VAL A 1 80 ? 31.781 11.273 11.031 1 35.12 80 VAL A C 1
ATOM 644 O O . VAL A 1 80 ? 32.219 10.242 11.57 1 35.12 80 VAL A O 1
ATOM 647 N N . THR A 1 81 ? 32.625 12.188 10.992 1 34.56 81 THR A N 1
ATOM 648 C CA . THR A 1 81 ? 33.844 12.023 11.812 1 34.56 81 THR A CA 1
ATOM 649 C C . THR A 1 81 ? 33.469 11.969 13.289 1 34.56 81 THR A C 1
ATOM 651 O O . THR A 1 81 ? 34.188 11.352 14.086 1 34.56 81 THR A O 1
ATOM 654 N N . CYS A 1 82 ? 33.156 13.039 14.016 1 34.78 82 CYS A N 1
ATOM 655 C CA . CYS A 1 82 ? 32.969 12.953 15.461 1 34.78 82 CYS A CA 1
ATOM 656 C C . CYS A 1 82 ? 31.766 12.094 15.812 1 34.78 82 CYS A C 1
ATOM 658 O O . CYS A 1 82 ? 30.953 11.766 14.945 1 34.78 82 CYS A O 1
ATOM 660 N N . LYS A 1 83 ? 31.109 12.102 17.203 1 36.91 83 LYS A N 1
ATOM 661 C CA . LYS A 1 83 ? 29.859 11.648 17.828 1 36.91 83 LYS A CA 1
ATOM 662 C C . LYS A 1 83 ? 28.656 11.992 16.969 1 36.91 83 LYS A C 1
ATOM 664 O O . LYS A 1 83 ? 27.516 11.891 17.422 1 36.91 83 LYS A O 1
ATOM 669 N N . THR A 1 84 ? 28.594 12.539 15.805 1 38.91 84 THR A N 1
ATOM 670 C CA . THR A 1 84 ? 27.875 13.023 14.641 1 38.91 84 THR A CA 1
ATOM 671 C C . THR A 1 84 ? 26.984 11.93 14.062 1 38.91 84 THR A C 1
ATOM 673 O O . THR A 1 84 ? 26.125 12.195 13.211 1 38.91 84 THR A O 1
ATOM 676 N N . LEU A 1 85 ? 27.453 10.734 14.281 1 45.03 85 LEU A N 1
ATOM 677 C CA . LEU A 1 85 ? 26.641 9.633 13.773 1 45.03 85 LEU A CA 1
ATOM 678 C C . LEU A 1 85 ? 25.203 9.727 14.289 1 45.03 85 LEU A C 1
ATOM 680 O O . LEU A 1 85 ? 24.25 9.43 13.555 1 45.03 85 LEU A O 1
ATOM 684 N N . ASP A 1 86 ? 25.219 10.125 15.617 1 47.91 86 ASP A N 1
ATOM 685 C CA . ASP A 1 86 ? 23.875 10.219 16.203 1 47.91 86 ASP A CA 1
ATOM 686 C C . ASP A 1 86 ? 23.031 11.266 15.5 1 47.91 86 ASP A C 1
ATOM 688 O O . ASP A 1 86 ? 21.812 11.086 15.336 1 47.91 86 ASP A O 1
ATOM 692 N N . ARG A 1 87 ? 23.734 12.336 15.016 1 52.41 87 ARG A N 1
ATOM 693 C CA . ARG A 1 87 ? 22.984 13.398 14.352 1 52.41 87 ARG A CA 1
ATOM 694 C C . ARG A 1 87 ? 22.422 12.93 13.008 1 52.41 87 ARG A C 1
ATOM 696 O O . ARG A 1 87 ? 21.359 13.375 12.586 1 52.41 87 ARG A O 1
ATOM 703 N N . LEU A 1 88 ? 23.281 12.062 12.578 1 60.72 88 LEU A N 1
ATOM 704 C CA . LEU A 1 88 ? 22.844 11.586 11.273 1 60.72 88 LEU A CA 1
ATOM 705 C C . LEU A 1 88 ? 21.516 10.828 11.383 1 60.72 88 LEU A C 1
ATOM 707 O O . LEU A 1 88 ? 20.672 10.922 10.5 1 60.72 88 LEU A O 1
ATOM 711 N N . TRP A 1 89 ? 21.422 10.453 12.641 1 77.94 89 TRP A N 1
ATOM 712 C CA . TRP A 1 89 ? 20.234 9.609 12.797 1 77.94 89 TRP A CA 1
ATOM 713 C C . TRP A 1 89 ? 19.047 10.422 13.312 1 77.94 89 TRP A C 1
ATOM 715 O O . TRP A 1 89 ? 17.906 9.977 13.227 1 77.94 89 TRP A O 1
ATOM 725 N N . CYS A 1 90 ? 19.359 11.594 13.688 1 83.12 90 CYS A N 1
ATOM 726 C CA . CYS A 1 90 ? 18.312 12.375 14.344 1 83.12 90 CYS A CA 1
ATOM 727 C C . CYS A 1 90 ? 17.203 12.734 13.367 1 83.12 90 CYS A C 1
ATOM 729 O O . CYS A 1 90 ? 16.016 12.695 13.727 1 83.12 90 CYS A O 1
ATOM 731 N N . SER A 1 91 ? 17.641 13.109 12.188 1 87.06 91 SER A N 1
ATOM 732 C CA . SER A 1 91 ? 16.672 13.484 11.156 1 87.06 91 SER A CA 1
ATOM 733 C C . SER A 1 91 ? 16.828 12.617 9.906 1 87.06 91 SER A C 1
ATOM 735 O O . SER A 1 91 ? 17.922 12.531 9.352 1 87.06 91 SER A O 1
ATOM 737 N N . LEU A 1 92 ? 15.719 11.961 9.555 1 87.62 92 LEU A N 1
ATOM 738 C CA . LEU A 1 92 ? 15.742 11.102 8.367 1 87.62 92 LEU A CA 1
ATOM 739 C C . LEU A 1 92 ? 14.633 11.492 7.398 1 87.62 92 LEU A C 1
ATOM 741 O O . LEU A 1 92 ? 13.555 11.922 7.812 1 87.62 92 LEU A O 1
ATOM 745 N N . ASP A 1 93 ? 14.969 11.344 6.109 1 85.94 93 ASP A N 1
ATOM 746 C CA . ASP A 1 93 ? 13.961 11.562 5.078 1 85.94 93 ASP A CA 1
ATOM 747 C C . ASP A 1 93 ? 13.648 10.258 4.336 1 85.94 93 ASP A C 1
ATOM 749 O O . ASP A 1 93 ? 12.891 10.258 3.367 1 85.94 93 ASP A O 1
ATOM 753 N N . THR A 1 94 ? 14.328 9.266 4.723 1 86.62 94 THR A N 1
ATOM 754 C CA . THR A 1 94 ? 14.102 7.918 4.223 1 86.62 94 THR A CA 1
ATOM 755 C C . THR A 1 94 ? 14.445 6.879 5.289 1 86.62 94 THR A C 1
ATOM 757 O O . THR A 1 94 ? 15.305 7.117 6.141 1 86.62 94 THR A O 1
ATOM 760 N N . LEU A 1 95 ? 13.797 5.75 5.234 1 91.25 95 LEU A N 1
ATOM 761 C CA . LEU A 1 95 ? 14.078 4.68 6.184 1 91.25 95 LEU A CA 1
ATOM 762 C C . LEU A 1 95 ? 15.242 3.818 5.711 1 91.25 95 LEU A C 1
ATOM 764 O O . LEU A 1 95 ? 15.688 2.92 6.43 1 91.25 95 LEU A O 1
ATOM 768 N N . PHE A 1 96 ? 15.82 4.141 4.531 1 90.81 96 PHE A N 1
ATOM 769 C CA . PHE A 1 96 ? 16.797 3.293 3.869 1 90.81 96 PHE A CA 1
ATOM 770 C C . PHE A 1 96 ? 18 3.051 4.777 1 90.81 96 PHE A C 1
ATOM 772 O O . PHE A 1 96 ? 18.438 1.909 4.949 1 90.81 96 PHE A O 1
ATOM 779 N N . PRO A 1 97 ? 18.5 4.074 5.441 1 88.62 97 PRO A N 1
ATOM 780 C CA . PRO A 1 97 ? 19.641 3.812 6.32 1 88.62 97 PRO A CA 1
ATOM 781 C C . PRO A 1 97 ? 19.312 2.832 7.445 1 88.62 97 PRO A C 1
ATOM 783 O O . PRO A 1 97 ? 20.156 2.016 7.824 1 88.62 97 PRO A O 1
ATOM 786 N N . LEU A 1 98 ? 18.172 2.857 8 1 91.5 98 LEU A N 1
ATOM 787 C CA . LEU A 1 98 ? 17.766 1.937 9.055 1 91.5 98 LEU A CA 1
ATOM 788 C C . LEU A 1 98 ? 17.531 0.538 8.492 1 91.5 98 LEU A C 1
ATOM 790 O O . LEU A 1 98 ? 17.922 -0.457 9.109 1 91.5 98 LEU A O 1
ATOM 794 N N . LEU A 1 99 ? 16.922 0.493 7.281 1 93.12 99 LEU A N 1
ATOM 795 C CA . LEU A 1 99 ? 16.625 -0.793 6.656 1 93.12 99 LEU A CA 1
ATOM 796 C C . LEU A 1 99 ? 17.906 -1.546 6.328 1 93.12 99 LEU A C 1
ATOM 798 O O . LEU A 1 99 ? 17.953 -2.773 6.422 1 93.12 99 LEU A O 1
ATOM 802 N N . LYS A 1 100 ? 18.891 -0.791 5.992 1 90.31 100 LYS A N 1
ATOM 803 C CA . LYS A 1 100 ? 20.172 -1.39 5.637 1 90.31 100 LYS A CA 1
ATOM 804 C C . LYS A 1 100 ? 20.781 -2.119 6.824 1 90.31 100 LYS A C 1
ATOM 806 O O . LYS A 1 100 ? 21.641 -2.984 6.648 1 90.31 100 LYS A O 1
ATOM 811 N N . LEU A 1 101 ? 20.328 -1.838 7.953 1 90.88 101 LEU A N 1
ATOM 812 C CA . LEU A 1 101 ? 20.859 -2.463 9.164 1 90.88 101 LEU A CA 1
ATOM 813 C C . LEU A 1 101 ? 20.203 -3.822 9.398 1 90.88 101 LEU A C 1
ATOM 815 O O . LEU A 1 101 ? 20.641 -4.586 10.258 1 90.88 101 LEU A O 1
ATOM 819 N N . LEU A 1 102 ? 19.125 -4.145 8.695 1 91.81 102 LEU A N 1
ATOM 820 C CA . LEU A 1 102 ? 18.469 -5.438 8.797 1 91.81 102 LEU A CA 1
ATOM 821 C C . LEU A 1 102 ? 19.141 -6.477 7.918 1 91.81 102 LEU A C 1
ATOM 823 O O . LEU A 1 102 ? 19.25 -6.301 6.703 1 91.81 102 LEU A O 1
ATOM 827 N N . PRO A 1 103 ? 19.562 -7.539 8.469 1 90.25 103 PRO A N 1
ATOM 828 C CA . PRO A 1 103 ? 20.234 -8.57 7.684 1 90.25 103 PRO A CA 1
ATOM 829 C C . PRO A 1 103 ? 19.359 -9.133 6.566 1 90.25 103 PRO A C 1
ATOM 831 O O . PRO A 1 103 ? 19.875 -9.547 5.527 1 90.25 103 PRO A O 1
ATOM 834 N N . SER A 1 104 ? 18.047 -9.117 6.684 1 92.5 104 SER A N 1
ATOM 835 C CA . SER A 1 104 ? 17.141 -9.711 5.719 1 92.5 104 SER A CA 1
ATOM 836 C C . SER A 1 104 ? 16.797 -8.734 4.602 1 92.5 104 SER A C 1
ATOM 838 O O . SER A 1 104 ? 16.078 -9.078 3.664 1 92.5 104 SER A O 1
ATOM 840 N N . PHE A 1 105 ? 17.234 -7.531 4.75 1 94.06 105 PHE A N 1
ATOM 841 C CA . PHE A 1 105 ? 17.078 -6.523 3.709 1 94.06 105 PHE A CA 1
ATOM 842 C C . PHE A 1 105 ? 18.188 -6.645 2.668 1 94.06 105 PHE A C 1
ATOM 844 O O . PHE A 1 105 ? 19.297 -6.141 2.871 1 94.06 105 PHE A O 1
ATOM 851 N N . ILE A 1 106 ? 17.828 -7.246 1.585 1 90.88 106 ILE A N 1
ATOM 852 C CA . ILE A 1 106 ? 18.844 -7.609 0.6 1 90.88 106 ILE A CA 1
ATOM 853 C C . ILE A 1 106 ? 18.438 -7.066 -0.771 1 90.88 106 ILE A C 1
ATOM 855 O O . ILE A 1 106 ? 17.281 -6.734 -1.002 1 90.88 106 ILE A O 1
ATOM 859 N N . GLN A 1 107 ? 19.391 -6.938 -1.591 1 90.12 107 GLN A N 1
ATOM 860 C CA . GLN A 1 107 ? 19.156 -6.473 -2.953 1 90.12 107 GLN A CA 1
ATOM 861 C C . GLN A 1 107 ? 19.047 -7.648 -3.922 1 90.12 107 GLN A C 1
ATOM 863 O O . GLN A 1 107 ? 19.891 -8.539 -3.926 1 90.12 107 GLN A O 1
ATOM 868 N N . CYS A 1 108 ? 17.906 -7.691 -4.613 1 86.19 108 CYS A N 1
ATOM 869 C CA . CYS A 1 108 ? 17.656 -8.672 -5.66 1 86.19 108 CYS A CA 1
ATOM 870 C C . CYS A 1 108 ? 17.5 -7.996 -7.016 1 86.19 108 CYS A C 1
ATOM 872 O O . CYS A 1 108 ? 16.5 -7.328 -7.27 1 86.19 108 CYS A O 1
ATOM 874 N N . LYS A 1 109 ? 18.391 -8.242 -7.934 1 82.75 109 LYS A N 1
ATOM 875 C CA . LYS A 1 109 ? 18.391 -7.641 -9.266 1 82.75 109 LYS A CA 1
ATOM 876 C C . LYS A 1 109 ? 18.188 -6.129 -9.188 1 82.75 109 LYS A C 1
ATOM 878 O O . LYS A 1 109 ? 17.312 -5.582 -9.844 1 82.75 109 LYS A O 1
ATOM 883 N N . GLY A 1 110 ? 18.859 -5.52 -8.312 1 85.56 110 GLY A N 1
ATOM 884 C CA . GLY A 1 110 ? 18.859 -4.066 -8.227 1 85.56 110 GLY A CA 1
ATOM 885 C C . GLY A 1 110 ? 17.75 -3.518 -7.34 1 85.56 110 GLY A C 1
ATOM 886 O O . GLY A 1 110 ? 17.75 -2.326 -7.023 1 85.56 110 GLY A O 1
ATOM 887 N N . THR A 1 111 ? 16.844 -4.379 -6.93 1 91.94 111 THR A N 1
ATOM 888 C CA . THR A 1 111 ? 15.742 -3.945 -6.09 1 91.94 111 THR A CA 1
ATOM 889 C C . THR A 1 111 ? 15.891 -4.48 -4.668 1 91.94 111 THR A C 1
ATOM 891 O O . THR A 1 111 ? 16.219 -5.652 -4.473 1 91.94 111 THR A O 1
ATOM 894 N N . TYR A 1 112 ? 15.688 -3.58 -3.727 1 93.12 112 TYR A N 1
ATOM 895 C CA . TYR A 1 112 ? 15.805 -4 -2.334 1 93.12 112 TYR A CA 1
ATOM 896 C C . TYR A 1 112 ? 14.516 -4.664 -1.858 1 93.12 112 TYR A C 1
ATOM 898 O O . TYR A 1 112 ? 13.422 -4.152 -2.102 1 93.12 112 TYR A O 1
ATOM 906 N N . VAL A 1 113 ? 14.672 -5.848 -1.246 1 93.81 113 VAL A N 1
ATOM 907 C CA . VAL A 1 113 ? 13.539 -6.605 -0.723 1 93.81 113 VAL A CA 1
ATOM 908 C C . VAL A 1 113 ? 13.828 -7.035 0.715 1 93.81 113 VAL A C 1
ATOM 910 O O . VAL A 1 113 ? 14.961 -6.938 1.185 1 93.81 113 VAL A O 1
ATOM 913 N N . LEU A 1 114 ? 12.797 -7.348 1.438 1 93.62 114 LEU A N 1
ATOM 914 C CA . LEU A 1 114 ? 12.906 -7.867 2.795 1 93.62 114 LEU A CA 1
ATOM 915 C C . LEU A 1 114 ? 12.398 -9.305 2.869 1 93.62 114 LEU A C 1
ATOM 917 O O . LEU A 1 114 ? 11.188 -9.539 2.873 1 93.62 114 LEU A O 1
ATOM 921 N N . ARG A 1 115 ? 13.375 -10.242 3.039 1 89.25 115 ARG A N 1
ATOM 922 C CA . ARG A 1 115 ? 13.031 -11.664 2.961 1 89.25 115 ARG A CA 1
ATOM 923 C C . ARG A 1 115 ? 13.312 -12.367 4.285 1 89.25 115 ARG A C 1
ATOM 925 O O . ARG A 1 115 ? 14.422 -12.273 4.82 1 89.25 115 ARG A O 1
ATOM 932 N N . GLY A 1 116 ? 12.25 -13.039 4.82 1 79.62 116 GLY A N 1
ATOM 933 C CA . GLY A 1 116 ? 12.438 -13.859 6.008 1 79.62 116 GLY A CA 1
ATOM 934 C C . GLY A 1 116 ? 12.469 -13.055 7.289 1 79.62 116 GLY A C 1
ATOM 935 O O . GLY A 1 116 ? 12.188 -11.852 7.285 1 79.62 116 GLY A O 1
ATOM 936 N N . PRO A 1 117 ? 12.648 -13.836 8.391 1 77.75 117 PRO A N 1
ATOM 937 C CA . PRO A 1 117 ? 12.789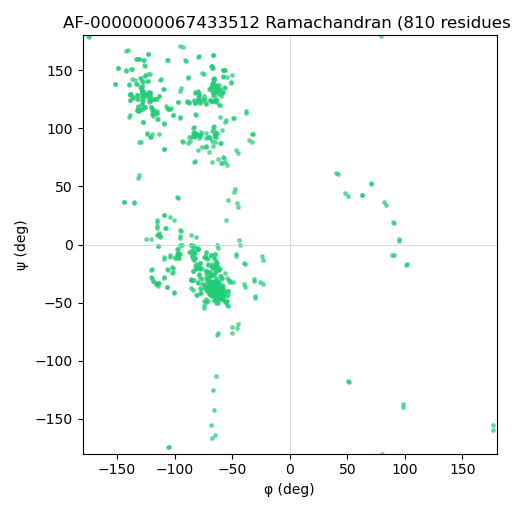 -13.18 9.695 1 77.75 117 PRO A CA 1
ATOM 938 C C . PRO A 1 117 ? 14.086 -12.391 9.82 1 77.75 117 PRO A C 1
ATOM 940 O O . PRO A 1 117 ? 15.031 -12.617 9.062 1 77.75 117 PRO A O 1
ATOM 943 N N . THR A 1 118 ? 13.992 -11.406 10.68 1 84.31 118 THR A N 1
ATOM 944 C CA . THR A 1 118 ? 15.164 -10.539 10.781 1 84.31 118 THR A CA 1
ATOM 945 C C . THR A 1 118 ? 15.477 -10.219 12.234 1 84.31 118 THR A C 1
ATOM 947 O O . THR A 1 118 ? 14.602 -10.32 13.102 1 84.31 118 THR A O 1
ATOM 950 N N . ASP A 1 119 ? 16.781 -10 12.453 1 89.5 119 ASP A N 1
ATOM 951 C CA . ASP A 1 119 ? 17.266 -9.477 13.734 1 89.5 119 ASP A CA 1
ATOM 952 C C . ASP A 1 119 ? 17.125 -7.957 13.789 1 89.5 119 ASP A C 1
ATOM 954 O O . ASP A 1 119 ? 17.719 -7.246 12.977 1 89.5 119 ASP A O 1
ATOM 958 N N . TRP A 1 120 ? 16.391 -7.527 14.766 1 93.31 120 TRP A N 1
ATOM 959 C CA . TRP A 1 120 ? 16.047 -6.109 14.82 1 93.31 120 TRP A CA 1
ATOM 960 C C . TRP A 1 120 ? 16.984 -5.352 15.758 1 93.31 120 TRP A C 1
ATOM 962 O O . TRP A 1 120 ? 16.891 -4.129 15.891 1 93.31 120 TRP A O 1
ATOM 972 N N . SER A 1 121 ? 17.844 -5.996 16.406 1 89.62 121 SER A N 1
ATOM 973 C CA . SER A 1 121 ? 18.625 -5.406 17.484 1 89.62 121 SER A CA 1
ATOM 974 C C . SER A 1 121 ? 19.328 -4.141 17.031 1 89.62 121 SER A C 1
ATOM 976 O O . SER A 1 121 ? 19.219 -3.088 17.656 1 89.62 121 SER A O 1
ATOM 978 N N . ARG A 1 122 ? 20.094 -4.18 15.922 1 89.62 122 ARG A N 1
ATOM 979 C CA . ARG A 1 122 ? 20.828 -3.02 15.422 1 89.62 122 ARG A CA 1
ATOM 980 C C . ARG A 1 122 ? 19.859 -1.947 14.914 1 89.62 122 ARG A C 1
ATOM 982 O O . ARG A 1 122 ? 20.094 -0.753 15.125 1 89.62 122 ARG A O 1
ATOM 989 N N . PHE A 1 123 ? 18.859 -2.371 14.289 1 91.75 123 PHE A N 1
ATOM 990 C CA . PHE A 1 123 ? 17.844 -1.447 13.812 1 91.75 123 PHE A CA 1
ATOM 991 C C . PHE A 1 123 ? 17.25 -0.645 14.969 1 91.75 123 PHE A C 1
ATOM 993 O O . PHE A 1 123 ? 17.203 0.586 14.914 1 91.75 123 PHE A O 1
ATOM 1000 N N . ASP A 1 124 ? 16.891 -1.361 16.031 1 92.69 124 ASP A N 1
ATOM 1001 C CA . ASP A 1 124 ? 16.234 -0.737 17.172 1 92.69 124 ASP A CA 1
ATOM 1002 C C . ASP A 1 124 ? 17.172 0.262 17.859 1 92.69 124 ASP A C 1
ATOM 1004 O O . ASP A 1 124 ? 16.719 1.319 18.312 1 92.69 124 ASP A O 1
ATOM 1008 N N . PHE A 1 125 ? 18.359 -0.143 17.875 1 89.94 125 PHE A N 1
ATOM 1009 C CA . PHE A 1 125 ? 19.344 0.722 18.516 1 89.94 125 PHE A CA 1
ATOM 1010 C C . PHE A 1 125 ? 19.391 2.086 17.828 1 89.94 125 PHE A C 1
ATOM 1012 O O . PHE A 1 125 ? 19.328 3.119 18.5 1 89.94 125 PHE A O 1
ATOM 1019 N N . TYR A 1 126 ? 19.391 2.164 16.562 1 88.12 126 TYR A N 1
ATOM 1020 C CA . TYR A 1 126 ? 19.5 3.424 15.836 1 88.12 126 TYR A CA 1
ATOM 1021 C C . TYR A 1 126 ? 18.141 4.078 15.656 1 88.12 126 TYR A C 1
ATOM 1023 O O . TYR A 1 126 ? 18.047 5.309 15.594 1 88.12 126 TYR A O 1
ATOM 1031 N N . ALA A 1 127 ? 17.078 3.291 15.562 1 93.06 127 ALA A N 1
ATOM 1032 C CA . ALA A 1 127 ? 15.727 3.826 15.445 1 93.06 127 ALA A CA 1
ATOM 1033 C C . ALA A 1 127 ? 15.375 4.703 16.641 1 93.06 127 ALA A C 1
ATOM 1035 O O . ALA A 1 127 ? 14.641 5.684 16.5 1 93.06 127 ALA A O 1
ATOM 1036 N N . ASN A 1 128 ? 15.977 4.379 17.75 1 92.31 128 ASN A N 1
ATOM 1037 C CA . ASN A 1 128 ? 15.711 5.117 18.984 1 92.31 128 ASN A CA 1
ATOM 1038 C C . ASN A 1 128 ? 16.344 6.504 18.953 1 92.31 128 ASN A C 1
ATOM 1040 O O . ASN A 1 128 ? 16.062 7.344 19.812 1 92.31 128 ASN A O 1
ATOM 1044 N N . ARG A 1 129 ? 17.109 6.754 17.953 1 89.81 129 ARG A N 1
ATOM 1045 C CA . ARG A 1 129 ? 17.797 8.031 17.859 1 89.81 129 ARG A CA 1
ATOM 1046 C C . ARG A 1 129 ? 17.078 8.992 16.922 1 89.81 129 ARG A C 1
ATOM 1048 O O . ARG A 1 129 ? 17.375 10.188 16.906 1 89.81 129 ARG A O 1
ATOM 1055 N N . VAL A 1 130 ? 16.141 8.445 16.219 1 91.12 130 VAL A N 1
ATOM 1056 C CA . VAL A 1 130 ? 15.445 9.266 15.227 1 91.12 130 VAL A CA 1
ATOM 1057 C C . VAL A 1 130 ? 14.398 10.133 15.922 1 91.12 130 VAL A C 1
ATOM 1059 O O . VAL A 1 130 ? 13.508 9.625 16.609 1 91.12 130 VAL A O 1
ATOM 1062 N N . LYS A 1 131 ? 14.492 11.469 15.719 1 93.25 131 LYS A N 1
ATOM 1063 C CA . LYS A 1 131 ? 13.562 12.398 16.359 1 93.25 131 LYS A CA 1
ATOM 1064 C C . LYS A 1 131 ? 12.68 13.094 15.32 1 93.25 131 LYS A C 1
ATOM 1066 O O . LYS A 1 131 ? 11.547 13.484 15.625 1 93.25 131 LYS A O 1
ATOM 1071 N N . ASN A 1 132 ? 13.258 13.312 14.172 1 92.62 132 ASN A N 1
ATOM 1072 C CA . ASN A 1 132 ? 12.555 13.953 13.062 1 92.62 132 ASN A CA 1
ATOM 1073 C C . ASN A 1 132 ? 12.523 13.062 11.828 1 92.62 132 ASN A C 1
ATOM 1075 O O . ASN A 1 132 ? 13.562 12.531 11.414 1 92.62 132 ASN A O 1
ATOM 1079 N N . PHE A 1 133 ? 11.312 12.906 11.258 1 93.81 133 PHE A N 1
ATOM 1080 C CA . PHE A 1 133 ? 11.203 12.086 10.055 1 93.81 133 PHE A CA 1
ATOM 1081 C C . PHE A 1 133 ? 10.312 12.766 9.016 1 93.81 133 PHE A C 1
ATOM 1083 O O . PHE A 1 133 ? 9.219 13.227 9.336 1 93.81 133 PHE A O 1
ATOM 1090 N N . SER A 1 134 ? 10.859 12.898 7.871 1 89.81 134 SER A N 1
ATOM 1091 C CA . SER A 1 134 ? 10.07 13.367 6.734 1 89.81 134 SER A CA 1
ATOM 1092 C C . SER A 1 134 ? 9.656 12.203 5.832 1 89.81 134 SER A C 1
ATOM 1094 O O . SER A 1 134 ? 10.5 11.578 5.188 1 89.81 134 SER A O 1
ATOM 1096 N N . TYR A 1 135 ? 8.422 11.961 5.84 1 90.69 135 TYR A N 1
ATOM 1097 C CA . TYR A 1 135 ? 7.902 10.875 5.02 1 90.69 135 TYR A CA 1
ATOM 1098 C C . TYR A 1 135 ? 7.699 11.328 3.576 1 90.69 135 TYR A C 1
ATOM 1100 O O . TYR A 1 135 ? 6.652 11.883 3.236 1 90.69 135 TYR A O 1
ATOM 1108 N N . ILE A 1 136 ? 8.664 11.039 2.828 1 82.94 136 ILE A N 1
ATOM 1109 C CA . ILE A 1 136 ? 8.648 11.367 1.407 1 82.94 136 ILE A CA 1
ATOM 1110 C C . ILE A 1 136 ? 8.93 10.117 0.583 1 82.94 136 ILE A C 1
ATOM 1112 O O . ILE A 1 136 ? 9.445 9.125 1.104 1 82.94 136 ILE A O 1
ATOM 1116 N N . ARG A 1 137 ? 8.453 10.133 -0.619 1 79.31 137 ARG A N 1
ATOM 1117 C CA . ARG A 1 137 ? 8.75 9 -1.497 1 79.31 137 ARG A CA 1
ATOM 1118 C C . ARG A 1 137 ? 10.258 8.812 -1.643 1 79.31 137 ARG A C 1
ATOM 1120 O O . ARG A 1 137 ? 11 9.773 -1.829 1 79.31 137 ARG A O 1
ATOM 1127 N N . ASP A 1 138 ? 10.531 7.555 -1.528 1 83 138 ASP A N 1
ATOM 1128 C CA . ASP A 1 138 ? 11.953 7.25 -1.71 1 83 138 ASP A CA 1
ATOM 1129 C C . ASP A 1 138 ? 12.398 7.547 -3.141 1 83 138 ASP A C 1
ATOM 1131 O O . ASP A 1 138 ? 11.641 7.336 -4.09 1 83 138 ASP A O 1
ATOM 1135 N N . PRO A 1 139 ? 13.602 8.055 -3.178 1 80.25 139 PRO A N 1
ATOM 1136 C CA . PRO A 1 139 ? 14.133 8.273 -4.527 1 80.25 139 PRO A CA 1
ATOM 1137 C C . PRO A 1 139 ? 14.148 6.996 -5.367 1 80.25 139 PRO A C 1
ATOM 1139 O O . PRO A 1 139 ? 14.352 5.902 -4.832 1 80.25 139 PRO A O 1
ATOM 1142 N N . ASP A 1 140 ? 14.023 7.137 -6.609 1 81.62 140 ASP A N 1
ATOM 1143 C CA . ASP A 1 140 ? 13.938 6.004 -7.531 1 81.62 140 ASP A CA 1
ATOM 1144 C C . ASP A 1 140 ? 15.219 5.184 -7.52 1 81.62 140 ASP A C 1
ATOM 1146 O O . ASP A 1 140 ? 15.188 3.967 -7.719 1 81.62 140 ASP A O 1
ATOM 1150 N N . HIS A 1 141 ? 16.25 5.836 -7.297 1 83.88 141 HIS A N 1
ATOM 1151 C CA . HIS A 1 141 ? 17.516 5.125 -7.391 1 83.88 141 HIS A CA 1
ATOM 1152 C C . HIS A 1 141 ? 17.656 4.094 -6.273 1 83.88 141 HIS A C 1
ATOM 1154 O O . HIS A 1 141 ? 18.453 3.162 -6.379 1 83.88 141 HIS A O 1
ATOM 1160 N N . LEU A 1 142 ? 17.031 4.273 -5.176 1 86.62 142 LEU A N 1
ATOM 1161 C CA . LEU A 1 142 ? 17.094 3.281 -4.105 1 86.62 142 LEU A CA 1
ATOM 1162 C C . LEU A 1 142 ? 16.297 2.039 -4.469 1 86.62 142 LEU A C 1
ATOM 1164 O O . LEU A 1 142 ? 16.578 0.943 -3.984 1 86.62 142 LEU A O 1
ATOM 1168 N N . ASP A 1 143 ? 15.32 2.102 -5.344 1 88.5 143 ASP A N 1
ATOM 1169 C CA . ASP A 1 143 ? 14.484 1.025 -5.871 1 88.5 143 ASP A CA 1
ATOM 1170 C C . ASP A 1 143 ? 14.109 0.037 -4.77 1 88.5 143 ASP A C 1
ATOM 1172 O O . ASP A 1 143 ? 14.5 -1.13 -4.812 1 88.5 143 ASP A O 1
ATOM 1176 N N . ILE A 1 144 ? 13.422 0.435 -3.758 1 90.25 144 ILE A N 1
ATOM 1177 C CA . ILE A 1 144 ? 12.898 -0.396 -2.678 1 90.25 144 ILE A CA 1
ATOM 1178 C C . ILE A 1 144 ? 11.531 -0.944 -3.066 1 90.25 144 ILE A C 1
ATOM 1180 O O . ILE A 1 144 ? 10.617 -0.18 -3.387 1 90.25 144 ILE A O 1
ATOM 1184 N N . ALA A 1 145 ? 11.484 -2.266 -3.057 1 88.94 145 ALA A N 1
ATOM 1185 C CA . ALA A 1 145 ? 10.188 -2.857 -3.393 1 88.94 145 ALA A CA 1
ATOM 1186 C C . ALA A 1 145 ? 9.102 -2.363 -2.447 1 88.94 145 ALA A C 1
ATOM 1188 O O . ALA A 1 145 ? 9.328 -2.229 -1.242 1 88.94 145 ALA A O 1
ATOM 1189 N N . LEU A 1 146 ? 7.922 -2.186 -2.912 1 82.38 146 LEU A N 1
ATOM 1190 C CA . LEU A 1 146 ? 6.812 -1.602 -2.166 1 82.38 146 LEU A CA 1
ATOM 1191 C C . LEU A 1 146 ? 6.41 -2.498 -1 1 82.38 146 LEU A C 1
ATOM 1193 O O . LEU A 1 146 ? 6.02 -2.006 0.061 1 82.38 146 LEU A O 1
ATOM 1197 N N . HIS A 1 147 ? 6.551 -3.775 -1.162 1 88.19 147 HIS A N 1
ATOM 1198 C CA . HIS A 1 147 ? 6.074 -4.691 -0.133 1 88.19 147 HIS A CA 1
ATOM 1199 C C . HIS A 1 147 ? 6.992 -4.684 1.083 1 88.19 147 HIS A C 1
ATOM 1201 O O . HIS A 1 147 ? 6.641 -5.211 2.139 1 88.19 147 HIS A O 1
ATOM 1207 N N . VAL A 1 148 ? 8.156 -4.039 0.93 1 91.38 148 VAL A N 1
ATOM 1208 C CA . VAL A 1 148 ? 9.109 -3.98 2.037 1 91.38 148 VAL A CA 1
ATOM 1209 C C . VAL A 1 148 ? 8.469 -3.27 3.229 1 91.38 148 VAL A C 1
ATOM 1211 O O . VAL A 1 148 ? 8.586 -3.725 4.367 1 91.38 148 VAL A O 1
ATOM 1214 N N . TYR A 1 149 ? 7.793 -2.223 3.002 1 88.81 149 TYR A N 1
ATOM 1215 C CA . TYR A 1 149 ? 7.18 -1.449 4.078 1 88.81 149 TYR A CA 1
ATOM 1216 C C . TYR A 1 149 ? 6.055 -2.234 4.742 1 88.81 149 TYR A C 1
ATOM 1218 O O . TYR A 1 149 ? 5.863 -2.146 5.957 1 88.81 149 TYR A O 1
ATOM 1226 N N . PHE A 1 150 ? 5.434 -2.984 3.949 1 89 150 PHE A N 1
ATOM 1227 C CA . PHE A 1 150 ? 4.391 -3.848 4.488 1 89 150 PHE A CA 1
ATOM 1228 C C . PHE A 1 150 ? 4.992 -4.957 5.344 1 89 150 PHE A C 1
ATOM 1230 O O . PHE A 1 150 ? 4.48 -5.262 6.422 1 89 150 PHE A O 1
ATOM 1237 N N . ARG A 1 151 ? 6.027 -5.512 4.914 1 91.44 151 ARG A N 1
ATOM 1238 C CA . ARG A 1 151 ? 6.723 -6.562 5.652 1 91.44 151 ARG A CA 1
ATOM 1239 C C . ARG A 1 151 ? 7.273 -6.031 6.969 1 91.44 151 ARG A C 1
ATOM 1241 O O . ARG A 1 151 ? 7.25 -6.73 7.984 1 91.44 151 ARG A O 1
ATOM 1248 N N . ILE A 1 152 ? 7.723 -4.832 6.898 1 92.12 152 ILE A N 1
ATOM 1249 C CA . ILE A 1 152 ? 8.219 -4.211 8.117 1 92.12 152 ILE A CA 1
ATOM 1250 C C . ILE A 1 152 ? 7.09 -4.105 9.141 1 92.12 152 ILE A C 1
ATOM 1252 O O . ILE A 1 152 ? 7.266 -4.453 10.312 1 92.12 152 ILE A O 1
ATOM 1256 N N . ALA A 1 153 ? 5.977 -3.643 8.648 1 91.12 153 ALA A N 1
ATOM 1257 C CA . ALA A 1 153 ? 4.82 -3.525 9.531 1 91.12 153 ALA A CA 1
ATOM 1258 C C . ALA A 1 153 ? 4.453 -4.879 10.133 1 91.12 153 ALA A C 1
ATOM 1260 O O . ALA A 1 153 ? 4.141 -4.969 11.328 1 91.12 153 ALA A O 1
ATOM 1261 N N . GLN A 1 154 ? 4.617 -5.898 9.422 1 90.44 154 GLN A N 1
ATOM 1262 C CA . GLN A 1 154 ? 4.223 -7.246 9.82 1 90.44 154 GLN A CA 1
ATOM 1263 C C . GLN A 1 154 ? 5.215 -7.844 10.805 1 90.44 154 GLN A C 1
ATOM 1265 O O . GLN A 1 154 ? 4.832 -8.586 11.711 1 90.44 154 GLN A O 1
ATOM 1270 N N . LEU A 1 155 ? 6.453 -7.547 10.586 1 91.75 155 LEU A N 1
ATOM 1271 C CA . LEU A 1 155 ? 7.508 -8.273 11.289 1 91.75 155 LEU A CA 1
ATOM 1272 C C . LEU A 1 155 ? 7.973 -7.504 12.516 1 91.75 155 LEU A C 1
ATOM 1274 O O . LEU A 1 155 ? 8.656 -8.055 13.383 1 91.75 155 LEU A O 1
ATOM 1278 N N . LEU A 1 156 ? 7.543 -6.293 12.57 1 89.81 156 LEU A N 1
ATOM 1279 C CA . LEU A 1 156 ? 7.988 -5.465 13.688 1 89.81 156 LEU A CA 1
ATOM 1280 C C . LEU A 1 156 ? 7.602 -6.098 15.023 1 89.81 156 LEU A C 1
ATOM 1282 O O . LEU A 1 156 ? 6.453 -6.5 15.211 1 89.81 156 LEU A O 1
ATOM 1286 N N . PRO A 1 157 ? 8.594 -6.176 15.93 1 85 157 PRO A N 1
ATOM 1287 C CA . PRO A 1 157 ? 8.281 -6.715 17.25 1 85 157 PRO A CA 1
ATOM 1288 C C . PRO A 1 157 ? 7.332 -5.816 18.047 1 85 157 PRO A C 1
ATOM 1290 O O . PRO A 1 157 ? 6.582 -6.305 18.891 1 85 157 PRO A O 1
ATOM 1293 N N . SER A 1 158 ? 7.465 -4.578 17.828 1 84.25 158 SER A N 1
ATOM 1294 C CA . SER A 1 158 ? 6.582 -3.578 18.422 1 84.25 158 SER A CA 1
ATOM 1295 C C . SER A 1 158 ? 5.906 -2.73 17.359 1 84.25 158 SER A C 1
ATOM 1297 O O . SER A 1 158 ? 6.465 -2.527 16.266 1 84.25 158 SER A O 1
ATOM 1299 N N . PRO A 1 159 ? 4.695 -2.348 17.688 1 82.75 159 PRO A N 1
ATOM 1300 C CA . PRO A 1 159 ? 3.99 -1.557 16.688 1 82.75 159 PRO A CA 1
ATOM 1301 C C . PRO A 1 159 ? 4.648 -0.204 16.422 1 82.75 159 PRO A C 1
ATOM 1303 O O . PRO A 1 159 ? 4.309 0.48 15.461 1 82.75 159 PRO A O 1
ATOM 1306 N N . ILE A 1 160 ? 5.637 0.093 17.266 1 90.5 160 ILE A N 1
ATOM 1307 C CA . ILE A 1 160 ? 6.293 1.39 17.141 1 90.5 160 ILE A CA 1
ATOM 1308 C C . ILE A 1 160 ? 7.648 1.217 16.469 1 90.5 160 ILE A C 1
ATOM 1310 O O . ILE A 1 160 ? 8.555 0.598 17.031 1 90.5 160 ILE A O 1
ATOM 1314 N N . LEU A 1 161 ? 7.805 1.812 15.305 1 94.5 161 LEU A N 1
ATOM 1315 C CA . LEU A 1 161 ? 9.039 1.692 14.531 1 94.5 161 LEU A CA 1
ATOM 1316 C C . LEU A 1 161 ? 10.102 2.654 15.047 1 94.5 161 LEU A C 1
ATOM 1318 O O . LEU A 1 161 ? 11.266 2.283 15.18 1 94.5 161 LEU A O 1
ATOM 1322 N N . LEU A 1 162 ? 9.664 3.895 15.328 1 95.88 162 LEU A N 1
ATOM 1323 C CA . LEU A 1 162 ? 10.539 4.961 15.812 1 95.88 162 LEU A CA 1
ATOM 1324 C C . LEU A 1 162 ? 10.07 5.473 17.172 1 95.88 162 LEU A C 1
ATOM 1326 O O . LEU A 1 162 ? 9.359 6.477 17.25 1 95.88 162 LEU A O 1
ATOM 1330 N N . PRO A 1 163 ? 10.625 4.891 18.234 1 94.94 163 PRO A N 1
ATOM 1331 C CA . PRO A 1 163 ? 10.086 5.137 19.578 1 94.94 163 PRO A CA 1
ATOM 1332 C C . PRO A 1 163 ? 10.344 6.559 20.062 1 94.94 163 PRO A C 1
ATOM 1334 O O . PRO A 1 163 ? 9.602 7.07 20.906 1 94.94 163 PRO A O 1
ATOM 1337 N N . SER A 1 164 ? 11.336 7.246 19.547 1 94.94 164 SER A N 1
ATOM 1338 C CA . SER A 1 164 ? 11.688 8.57 20.047 1 94.94 164 SER A CA 1
ATOM 1339 C C . SER A 1 164 ? 11.297 9.656 19.062 1 94.94 164 SER A C 1
ATOM 1341 O O . SER A 1 164 ? 11.742 10.805 19.172 1 94.94 164 SER A O 1
ATOM 1343 N N . LEU A 1 165 ? 10.469 9.258 18.109 1 96.88 165 LEU A N 1
ATOM 1344 C CA . LEU A 1 165 ? 10.086 10.211 17.078 1 96.88 165 LEU A CA 1
ATOM 1345 C C . LEU A 1 165 ? 9.273 11.359 17.672 1 96.88 165 LEU A C 1
ATOM 1347 O O . LEU A 1 165 ? 8.297 11.125 18.391 1 96.88 165 LEU A O 1
ATOM 1351 N N . GLN A 1 166 ? 9.656 12.594 17.328 1 97.06 166 GLN A N 1
ATOM 1352 C CA . GLN A 1 166 ? 8.984 13.758 17.891 1 97.06 166 GLN A CA 1
ATOM 1353 C C . GLN A 1 166 ? 8.25 14.547 16.812 1 97.06 166 GLN A C 1
ATOM 1355 O O . GLN A 1 166 ? 7.215 15.156 17.078 1 97.06 166 GLN A O 1
ATOM 1360 N N . TYR A 1 167 ? 8.859 14.539 15.648 1 96.06 167 TYR A N 1
ATOM 1361 C CA . TYR A 1 167 ? 8.289 15.32 14.555 1 96.06 167 TYR A CA 1
ATOM 1362 C C . TYR A 1 167 ? 8.148 14.477 13.297 1 96.06 167 TYR A C 1
ATOM 1364 O O . TYR A 1 167 ? 9.102 13.836 12.859 1 96.06 167 TYR A O 1
ATOM 1372 N N . ILE A 1 168 ? 6.922 14.5 12.719 1 96.56 168 ILE A N 1
ATOM 1373 C CA . ILE A 1 168 ? 6.711 13.836 11.438 1 96.56 168 ILE A CA 1
ATOM 1374 C C . ILE A 1 168 ? 6.172 14.836 10.414 1 96.56 168 ILE A C 1
ATOM 1376 O O . ILE A 1 168 ? 5.262 15.609 10.719 1 96.56 168 ILE A O 1
ATOM 1380 N N . ARG A 1 169 ? 6.801 14.852 9.312 1 94.19 169 ARG A N 1
ATOM 1381 C CA . ARG A 1 169 ? 6.371 15.703 8.203 1 94.19 169 ARG A CA 1
ATOM 1382 C C . ARG A 1 169 ? 6.066 14.867 6.965 1 94.19 169 ARG A C 1
ATOM 1384 O O . ARG A 1 169 ? 6.875 14.039 6.551 1 94.19 169 ARG A O 1
ATOM 1391 N N . CYS A 1 170 ? 4.934 15.062 6.445 1 92.75 170 CYS A N 1
ATOM 1392 C CA . CYS A 1 170 ? 4.531 14.461 5.18 1 92.75 170 CYS A CA 1
ATOM 1393 C C . CYS A 1 170 ? 4.105 15.531 4.18 1 92.75 170 CYS A C 1
ATOM 1395 O O . CYS A 1 170 ? 2.926 15.875 4.094 1 92.75 170 CYS A O 1
ATOM 1397 N N . PRO A 1 171 ? 5.039 15.945 3.314 1 86.62 171 PRO A N 1
ATOM 1398 C CA . PRO A 1 171 ? 4.758 17.078 2.428 1 86.62 171 PRO A CA 1
ATOM 1399 C C . PRO A 1 171 ? 3.766 16.719 1.321 1 86.62 171 PRO A C 1
ATOM 1401 O O . PRO A 1 171 ? 3.084 17.609 0.796 1 86.62 171 PRO A O 1
ATOM 1404 N N . SER A 1 172 ? 3.791 15.484 0.931 1 81.94 172 SER A N 1
ATOM 1405 C CA . SER A 1 172 ? 2.859 15.047 -0.104 1 81.94 172 SER A CA 1
ATOM 1406 C C . SER A 1 172 ? 2.307 13.664 0.201 1 81.94 172 SER A C 1
ATOM 1408 O O . SER A 1 172 ? 3.041 12.672 0.16 1 81.94 172 SER A O 1
ATOM 1410 N N . ILE A 1 173 ? 1.031 13.75 0.541 1 66.62 173 ILE A N 1
ATOM 1411 C CA . ILE A 1 173 ? 0.417 12.469 0.87 1 66.62 173 ILE A CA 1
ATOM 1412 C C . ILE A 1 173 ? -0.4 11.969 -0.319 1 66.62 173 ILE A C 1
ATOM 1414 O O . ILE A 1 173 ? -1.073 10.938 -0.229 1 66.62 173 ILE A O 1
ATOM 1418 N N . SER A 1 174 ? -0.131 12.438 -1.522 1 62.72 174 SER A N 1
ATOM 1419 C CA . SER A 1 174 ? -1.021 12.141 -2.641 1 62.72 174 SER A CA 1
ATOM 1420 C C . SER A 1 174 ? -1.107 10.641 -2.893 1 62.72 174 SER A C 1
ATOM 1422 O O . SER A 1 174 ? -0.116 9.922 -2.744 1 62.72 174 SER A O 1
ATOM 1424 N N . SER A 1 175 ? -2.328 10.234 -3.061 1 57.69 175 SER A N 1
ATOM 1425 C CA . SER A 1 175 ? -2.906 8.898 -3.141 1 57.69 175 SER A CA 1
ATOM 1426 C C . SER A 1 175 ? -2.189 8.047 -4.184 1 57.69 175 SER A C 1
ATOM 1428 O O . SER A 1 175 ? -2.125 6.824 -4.055 1 57.69 175 SER A O 1
ATOM 1430 N N . ASN A 1 176 ? -1.705 8.789 -5.203 1 55.56 176 ASN A N 1
ATOM 1431 C CA . ASN A 1 176 ? -1.176 7.91 -6.242 1 55.56 176 ASN A CA 1
ATOM 1432 C C . ASN A 1 176 ? -0.004 7.078 -5.727 1 55.56 176 ASN A C 1
ATOM 1434 O O . ASN A 1 176 ? 0.495 6.199 -6.434 1 55.56 176 ASN A O 1
ATOM 1438 N N . ASP A 1 177 ? 0.246 7.434 -4.488 1 56.59 177 ASP A N 1
ATOM 1439 C CA . ASP A 1 177 ? 1.415 6.715 -3.994 1 56.59 177 ASP A CA 1
ATOM 1440 C C . ASP A 1 177 ? 1.034 5.754 -2.869 1 56.59 177 ASP A C 1
ATOM 1442 O O . ASP A 1 177 ? 0.556 6.18 -1.817 1 56.59 177 ASP A O 1
ATOM 1446 N N . PHE A 1 178 ? 0.792 4.473 -3.164 1 54.22 178 PHE A N 1
ATOM 1447 C CA . PHE A 1 178 ? 0.417 3.379 -2.275 1 54.22 178 PHE A CA 1
ATOM 1448 C C . PHE A 1 178 ? 1.191 3.457 -0.965 1 54.22 178 PHE A C 1
ATOM 1450 O O . PHE A 1 178 ? 0.729 2.963 0.066 1 54.22 178 PHE A O 1
ATOM 1457 N N . LEU A 1 179 ? 2.189 4.219 -1.06 1 64.56 179 LEU A N 1
ATOM 1458 C CA . LEU A 1 179 ? 3.1 4.168 0.08 1 64.56 179 LEU A CA 1
ATOM 1459 C C . LEU A 1 179 ? 2.646 5.125 1.178 1 64.56 179 LEU A C 1
ATOM 1461 O O . LEU A 1 179 ? 3.213 5.133 2.273 1 64.56 179 LEU A O 1
ATOM 1465 N N . ILE A 1 180 ? 1.446 5.633 0.919 1 77.31 180 ILE A N 1
ATOM 1466 C CA . ILE A 1 180 ? 1.053 6.648 1.887 1 77.31 180 ILE A CA 1
ATOM 1467 C C . ILE A 1 180 ? 0.618 5.984 3.189 1 77.31 180 ILE A C 1
ATOM 1469 O O . ILE A 1 180 ? 0.82 6.535 4.273 1 77.31 180 ILE A O 1
ATOM 1473 N N . SER A 1 181 ? 0.079 4.746 3.064 1 82.25 181 SER A N 1
ATOM 1474 C CA . SER A 1 181 ? -0.353 4.035 4.262 1 82.25 181 SER A CA 1
ATOM 1475 C C . SER A 1 181 ? 0.826 3.732 5.18 1 82.25 181 SER A C 1
ATOM 1477 O O . SER A 1 181 ? 0.644 3.506 6.379 1 82.25 181 SER A O 1
ATOM 1479 N N . GLY A 1 182 ? 1.972 3.877 4.633 1 86.19 182 GLY A N 1
ATOM 1480 C CA . GLY A 1 182 ? 3.176 3.594 5.398 1 86.19 182 GLY A CA 1
ATOM 1481 C C . GLY A 1 182 ? 3.461 4.637 6.465 1 86.19 182 GLY A C 1
ATOM 1482 O O . GLY A 1 182 ? 4.242 4.387 7.387 1 86.19 182 GLY A O 1
ATOM 1483 N N . ILE A 1 183 ? 2.764 5.73 6.387 1 90 183 ILE A N 1
ATOM 1484 C CA . ILE A 1 183 ? 2.963 6.773 7.387 1 90 183 ILE A CA 1
ATOM 1485 C C . ILE A 1 183 ? 2.592 6.242 8.766 1 90 183 ILE A C 1
ATOM 1487 O O . ILE A 1 183 ? 3.053 6.766 9.781 1 90 183 ILE A O 1
ATOM 1491 N N . CYS A 1 184 ? 1.816 5.176 8.773 1 90.94 184 CYS A N 1
ATOM 1492 C CA . CYS A 1 184 ? 1.385 4.586 10.031 1 90.94 184 CYS A CA 1
ATOM 1493 C C . CYS A 1 184 ? 2.566 3.984 10.789 1 90.94 184 CYS A C 1
ATOM 1495 O O . CYS A 1 184 ? 2.502 3.797 12 1 90.94 184 CYS A O 1
ATOM 1497 N N . LEU A 1 185 ? 3.596 3.736 10.102 1 91.56 185 LEU A N 1
ATOM 1498 C CA . LEU A 1 185 ? 4.809 3.234 10.742 1 91.56 185 LEU A CA 1
ATOM 1499 C C . LEU A 1 185 ? 5.422 4.293 11.648 1 91.56 185 LEU A C 1
ATOM 1501 O O . LEU A 1 185 ? 6.227 3.975 12.523 1 91.56 185 LEU A O 1
ATOM 1505 N N . SER A 1 186 ? 5.031 5.527 11.414 1 92.94 186 SER A N 1
ATOM 1506 C CA . SER A 1 186 ? 5.621 6.633 12.164 1 92.94 186 SER A CA 1
ATOM 1507 C C . SER A 1 186 ? 4.762 7.004 13.367 1 92.94 186 SER A C 1
ATOM 1509 O O . SER A 1 186 ? 5.023 8.008 14.039 1 92.94 186 SER A O 1
ATOM 1511 N N . LEU A 1 187 ? 3.779 6.215 13.594 1 94.19 187 LEU A N 1
ATOM 1512 C CA . LEU A 1 187 ? 2.971 6.438 14.781 1 94.19 187 LEU A CA 1
ATOM 1513 C C . LEU A 1 187 ? 3.771 6.137 16.047 1 94.19 187 LEU A C 1
ATOM 1515 O O . LEU A 1 187 ? 4.316 5.043 16.203 1 94.19 187 LEU A O 1
ATOM 1519 N N . SER A 1 188 ? 3.855 7.133 16.906 1 94.69 188 SER A N 1
ATOM 1520 C CA . SER A 1 188 ? 4.562 7.027 18.172 1 94.69 188 SER A CA 1
ATOM 1521 C C . SER A 1 188 ? 3.967 7.961 19.219 1 94.69 188 SER A C 1
ATOM 1523 O O . SER A 1 188 ? 3.619 9.102 18.906 1 94.69 188 SER A O 1
ATOM 1525 N N . PRO A 1 189 ? 3.848 7.457 20.422 1 95.44 189 PRO A N 1
ATOM 1526 C CA . PRO A 1 189 ? 3.332 8.336 21.484 1 95.44 189 PRO A CA 1
ATOM 1527 C C . PRO A 1 189 ? 4.281 9.484 21.797 1 95.44 189 PRO A C 1
ATOM 1529 O O . PRO A 1 189 ? 3.891 10.438 22.484 1 95.44 189 PRO A O 1
ATOM 1532 N N . SER A 1 190 ? 5.449 9.398 21.297 1 97.19 190 SER A N 1
ATOM 1533 C CA . SER A 1 190 ? 6.441 10.438 21.578 1 97.19 190 SER A CA 1
ATOM 1534 C C . SER A 1 190 ? 6.281 11.625 20.641 1 97.19 190 SER A C 1
ATOM 1536 O O . SER A 1 190 ? 6.93 12.656 20.812 1 97.19 190 SER A O 1
ATOM 1538 N N . LEU A 1 191 ? 5.395 11.508 19.703 1 98.06 191 LEU A N 1
ATOM 1539 C CA . LEU A 1 191 ? 5.211 12.578 18.719 1 98.06 191 LEU A CA 1
ATOM 1540 C C . LEU A 1 191 ? 4.695 13.844 19.391 1 98.06 191 LEU A C 1
ATOM 1542 O O . LEU A 1 191 ? 3.785 13.789 20.219 1 98.06 191 LEU A O 1
ATOM 1546 N N . VAL A 1 192 ? 5.285 14.969 19 1 98.19 192 VAL A N 1
ATOM 1547 C CA . VAL A 1 192 ? 4.863 16.25 19.531 1 98.19 192 VAL A CA 1
ATOM 1548 C C . VAL A 1 192 ? 4.379 17.156 18.391 1 98.19 192 VAL A C 1
ATOM 1550 O O . VAL A 1 192 ? 3.633 18.109 18.625 1 98.19 192 VAL A O 1
ATOM 1553 N N . ALA A 1 193 ? 4.816 16.844 17.188 1 98.38 193 ALA A N 1
ATOM 1554 C CA . ALA A 1 193 ? 4.445 17.672 16.047 1 98.38 193 ALA A CA 1
ATOM 1555 C C . ALA A 1 193 ? 4.125 16.812 14.828 1 98.38 193 ALA A C 1
ATOM 1557 O O . ALA A 1 193 ? 4.824 15.828 14.555 1 98.38 193 ALA A O 1
ATOM 1558 N N . VAL A 1 194 ? 3.064 17.188 14.133 1 98.06 194 VAL A N 1
ATOM 1559 C CA . VAL A 1 194 ? 2.635 16.484 12.922 1 98.06 194 VAL A CA 1
ATOM 1560 C C . VAL A 1 194 ? 2.352 17.484 11.812 1 98.06 194 VAL A C 1
ATOM 1562 O O . VAL A 1 194 ? 1.637 18.469 12.031 1 98.06 194 VAL A O 1
ATOM 1565 N N . GLU A 1 195 ? 2.947 17.234 10.695 1 97.12 195 GLU A N 1
ATOM 1566 C CA . GLU A 1 195 ? 2.68 18.047 9.508 1 97.12 195 GLU A CA 1
ATOM 1567 C C . GLU A 1 195 ? 2.326 17.172 8.312 1 97.12 195 GLU A C 1
ATOM 1569 O O . GLU A 1 195 ? 3.139 16.344 7.879 1 97.12 195 GLU A O 1
ATOM 1574 N N . ILE A 1 196 ? 1.12 17.312 7.816 1 94.75 196 ILE A N 1
ATOM 1575 C CA . ILE A 1 196 ? 0.672 16.578 6.641 1 94.75 196 ILE A CA 1
ATOM 1576 C C . ILE A 1 196 ? 0.084 17.531 5.613 1 94.75 196 ILE A C 1
ATOM 1578 O O . ILE A 1 196 ? -0.773 18.359 5.945 1 94.75 196 ILE A O 1
ATOM 1582 N N . ARG A 1 197 ? 0.528 17.406 4.387 1 92.44 197 ARG A N 1
ATOM 1583 C CA . ARG A 1 197 ? 0.054 18.312 3.344 1 92.44 197 ARG A CA 1
ATOM 1584 C C . ARG A 1 197 ? -0.575 17.531 2.191 1 92.44 197 ARG A C 1
ATOM 1586 O O . ARG A 1 197 ? -0.474 16.312 2.131 1 92.44 197 ARG A O 1
ATOM 1593 N N . GLU A 1 198 ? -1.323 18.234 1.363 1 90.19 198 GLU A N 1
ATOM 1594 C CA . GLU A 1 198 ? -1.988 17.719 0.166 1 90.19 198 GLU A CA 1
ATOM 1595 C C . GLU A 1 198 ? -3.023 16.656 0.518 1 90.19 198 GLU A C 1
ATOM 1597 O O . GLU A 1 198 ? -3.057 15.594 -0.096 1 90.19 198 GLU A O 1
ATOM 1602 N N . ILE A 1 199 ? -3.729 16.984 1.542 1 91.31 199 ILE A N 1
ATOM 1603 C CA . ILE A 1 199 ? -4.762 16.062 2.01 1 91.31 199 ILE A CA 1
ATOM 1604 C C . ILE A 1 199 ? -6 16.188 1.126 1 91.31 199 ILE A C 1
ATOM 1606 O O . ILE A 1 199 ? -6.547 17.281 0.96 1 91.31 199 ILE A O 1
ATOM 1610 N N . THR A 1 200 ? -6.398 15.086 0.532 1 88.06 200 THR A N 1
ATOM 1611 C CA . THR A 1 200 ? -7.668 15.031 -0.186 1 88.06 200 THR A CA 1
ATOM 1612 C C . THR A 1 200 ? -8.711 14.258 0.615 1 88.06 200 THR A C 1
ATOM 1614 O O . THR A 1 200 ? -8.461 13.883 1.764 1 88.06 200 THR A O 1
ATOM 1617 N N . SER A 1 201 ? -9.844 14.047 0.011 1 83.94 201 SER A N 1
ATOM 1618 C CA . SER A 1 201 ? -10.914 13.328 0.701 1 83.94 201 SER A CA 1
ATOM 1619 C C . SER A 1 201 ? -10.516 11.891 0.991 1 83.94 201 SER A C 1
ATOM 1621 O O . SER A 1 201 ? -10.953 11.305 1.98 1 83.94 201 SER A O 1
ATOM 1623 N N . VAL A 1 202 ? -9.609 11.391 0.203 1 80.5 202 VAL A N 1
ATOM 1624 C CA . VAL A 1 202 ? -9.164 10.008 0.344 1 80.5 202 VAL A CA 1
ATOM 1625 C C . VAL A 1 202 ? -8.203 9.898 1.528 1 80.5 202 VAL A C 1
ATOM 1627 O O . VAL A 1 202 ? -8.352 9.008 2.369 1 80.5 202 VAL A O 1
ATOM 1630 N N . GLU A 1 203 ? -7.359 10.867 1.613 1 87.88 203 GLU A N 1
ATOM 1631 C CA . GLU A 1 203 ? -6.328 10.82 2.646 1 87.88 203 GLU A CA 1
ATOM 1632 C C . GLU A 1 203 ? -6.867 11.312 3.986 1 87.88 203 GLU A C 1
ATOM 1634 O O . GLU A 1 203 ? -6.246 11.102 5.027 1 87.88 203 GLU A O 1
ATOM 1639 N N . ASP A 1 204 ? -8.039 11.898 3.92 1 90.81 204 ASP A N 1
ATOM 1640 C CA . ASP A 1 204 ? -8.641 12.391 5.152 1 90.81 204 ASP A CA 1
ATOM 1641 C C . ASP A 1 204 ? -8.859 11.258 6.152 1 90.81 204 ASP A C 1
ATOM 1643 O O . ASP A 1 204 ? -8.656 11.438 7.355 1 90.81 204 ASP A O 1
ATOM 1647 N N . LYS A 1 205 ? -9.234 10.117 5.645 1 90.69 205 LYS A N 1
ATOM 1648 C CA . LYS A 1 205 ? -9.469 8.977 6.527 1 90.69 205 LYS A CA 1
ATOM 1649 C C . LYS A 1 205 ? -8.172 8.523 7.199 1 90.69 205 LYS A C 1
ATOM 1651 O O . LYS A 1 205 ? -8.18 8.156 8.375 1 90.69 205 LYS A O 1
ATOM 1656 N N . LEU A 1 206 ? -7.191 8.578 6.426 1 91.81 206 LEU A N 1
ATOM 1657 C CA . LEU A 1 206 ? -5.879 8.25 6.977 1 91.81 206 LEU A CA 1
ATOM 1658 C C . LEU A 1 206 ? -5.473 9.258 8.047 1 91.81 206 LEU A C 1
ATOM 1660 O O . LEU A 1 206 ? -4.984 8.875 9.109 1 91.81 206 LEU A O 1
ATOM 1664 N N . CYS A 1 207 ? -5.688 10.5 7.75 1 93.19 207 CYS A N 1
ATOM 1665 C CA . CYS A 1 207 ? -5.379 11.555 8.711 1 93.19 207 CYS A CA 1
ATOM 1666 C C . CYS A 1 207 ? -6.168 11.367 10 1 93.19 207 CYS A C 1
ATOM 1668 O O . CYS A 1 207 ? -5.613 11.484 11.094 1 93.19 207 CYS A O 1
ATOM 1670 N N . GLY A 1 208 ? -7.418 11.094 9.812 1 93.81 208 GLY A N 1
ATOM 1671 C CA . GLY A 1 208 ? -8.25 10.828 10.977 1 93.81 208 GLY A CA 1
ATOM 1672 C C . GLY A 1 208 ? -7.762 9.656 11.805 1 93.81 208 GLY A C 1
ATOM 1673 O O . GLY A 1 208 ? -7.715 9.734 13.039 1 93.81 208 GLY A O 1
ATOM 1674 N N . THR A 1 209 ? -7.438 8.586 11.133 1 93.94 209 THR A N 1
ATOM 1675 C CA . THR A 1 209 ? -6.922 7.414 11.828 1 93.94 209 THR A CA 1
ATOM 1676 C C . THR A 1 209 ? -5.617 7.738 12.547 1 93.94 209 THR A C 1
ATOM 1678 O O . THR A 1 209 ? -5.41 7.316 13.688 1 93.94 209 THR A O 1
ATOM 1681 N N . PHE A 1 210 ? -4.812 8.484 11.945 1 94.88 210 PHE A N 1
ATOM 1682 C CA . PHE A 1 210 ? -3.52 8.883 12.484 1 94.88 210 PHE A CA 1
ATOM 1683 C C . PHE A 1 210 ? -3.693 9.695 13.766 1 94.88 210 PHE A C 1
ATOM 1685 O O . PHE A 1 210 ? -3.117 9.359 14.797 1 94.88 210 PHE A O 1
ATOM 1692 N N . LEU A 1 211 ? -4.523 10.695 13.734 1 96.94 211 LEU A N 1
ATOM 1693 C CA . LEU A 1 211 ? -4.758 11.57 14.883 1 96.94 211 LEU A CA 1
ATOM 1694 C C . LEU A 1 211 ? -5.457 10.812 16 1 96.94 211 LEU A C 1
ATOM 1696 O O . LEU A 1 211 ? -5.105 10.961 17.172 1 96.94 211 LEU A O 1
ATOM 1700 N N . TYR A 1 212 ? -6.391 10.008 15.602 1 95.81 212 TYR A N 1
ATOM 1701 C CA . TYR A 1 212 ? -7.113 9.227 16.594 1 95.81 212 TYR A CA 1
ATOM 1702 C C . TYR A 1 212 ? -6.168 8.305 17.359 1 95.81 212 TYR A C 1
ATOM 1704 O O . TYR A 1 212 ? -6.246 8.203 18.594 1 95.81 212 TYR A O 1
ATOM 1712 N N . THR A 1 213 ? -5.359 7.664 16.656 1 94.31 213 THR A N 1
ATOM 1713 C CA . THR A 1 213 ? -4.418 6.73 17.266 1 94.31 213 THR A CA 1
ATOM 1714 C C . THR A 1 213 ? -3.457 7.469 18.203 1 94.31 213 THR A C 1
ATOM 1716 O O . THR A 1 213 ? -3.191 7.012 19.312 1 94.31 213 THR A O 1
ATOM 1719 N N . LEU A 1 214 ? -2.98 8.57 17.781 1 96.44 214 LEU A N 1
ATOM 1720 C CA . LEU A 1 214 ? -2.08 9.359 18.625 1 96.44 214 LEU A CA 1
ATOM 1721 C C . LEU A 1 214 ? -2.768 9.781 19.906 1 96.44 214 LEU A C 1
ATOM 1723 O O . LEU A 1 214 ? -2.176 9.703 20.984 1 96.44 214 LEU A O 1
ATOM 1727 N N . LEU A 1 215 ? -3.936 10.211 19.766 1 96.31 215 LEU A N 1
ATOM 1728 C CA . LEU A 1 215 ? -4.715 10.641 20.922 1 96.31 215 LEU A CA 1
ATOM 1729 C C . LEU A 1 215 ? -4.879 9.492 21.922 1 96.31 215 LEU A C 1
ATOM 1731 O O . LEU A 1 215 ? -4.652 9.672 23.125 1 96.31 215 LEU A O 1
ATOM 1735 N N . ASN A 1 216 ? -5.148 8.367 21.391 1 92.81 216 ASN A N 1
ATOM 1736 C CA . ASN A 1 216 ? -5.395 7.203 22.219 1 92.81 216 ASN A CA 1
ATOM 1737 C C . ASN A 1 216 ? -4.105 6.688 22.859 1 92.81 216 ASN A C 1
ATOM 1739 O O . ASN A 1 216 ? -4.129 6.137 23.969 1 92.81 216 ASN A O 1
ATOM 1743 N N . ASP A 1 217 ? -3.02 6.918 22.203 1 92.25 217 ASP A N 1
ATOM 1744 C CA . ASP A 1 217 ? -1.725 6.469 22.703 1 92.25 217 ASP A CA 1
ATOM 1745 C C . ASP A 1 217 ? -1.157 7.453 23.719 1 92.25 217 ASP A C 1
ATOM 1747 O O . ASP A 1 217 ? -0.107 7.207 24.312 1 92.25 217 ASP A O 1
ATOM 1751 N N . GLY A 1 218 ? -1.834 8.531 23.828 1 94.81 218 GLY A N 1
ATOM 1752 C CA . GLY A 1 218 ? -1.433 9.492 24.844 1 94.81 218 GLY A CA 1
ATOM 1753 C C . GLY A 1 218 ? -0.422 10.508 24.328 1 94.81 218 GLY A C 1
ATOM 1754 O O . GLY A 1 218 ? 0.302 11.117 25.125 1 94.81 218 GLY A O 1
ATOM 1755 N N . ALA A 1 219 ? -0.355 10.633 23.047 1 96.5 219 ALA A N 1
ATOM 1756 C CA . ALA A 1 219 ? 0.541 11.641 22.5 1 96.5 219 ALA A CA 1
ATOM 1757 C C . ALA A 1 219 ? 0.058 13.047 22.844 1 96.5 219 ALA A C 1
ATOM 1759 O O . ALA A 1 219 ? -1.144 13.32 22.812 1 96.5 219 ALA A O 1
ATOM 1760 N N . GLU A 1 220 ? 0.978 13.906 23.188 1 97.62 220 GLU A N 1
ATOM 1761 C CA . GLU A 1 220 ? 0.677 15.297 23.5 1 97.62 220 GLU A CA 1
ATOM 1762 C C . GLU A 1 220 ? 1.189 16.234 22.406 1 97.62 220 GLU A C 1
ATOM 1764 O O . GLU A 1 220 ? 2.205 16.906 22.594 1 97.62 220 GLU A O 1
ATOM 1769 N N . LEU A 1 221 ? 0.415 16.328 21.406 1 98.44 221 LEU A N 1
ATOM 1770 C CA . LEU A 1 221 ? 0.84 17.141 20.266 1 98.44 221 LEU A CA 1
ATOM 1771 C C . LEU A 1 221 ? 0.848 18.609 20.625 1 98.44 221 LEU A C 1
ATOM 1773 O O . LEU A 1 221 ? -0.111 19.125 21.219 1 98.44 221 LEU A O 1
ATOM 1777 N N . VAL A 1 222 ? 1.892 19.297 20.266 1 98.56 222 VAL A N 1
ATOM 1778 C CA . VAL A 1 222 ? 2.033 20.719 20.484 1 98.56 222 VAL A CA 1
ATOM 1779 C C . VAL A 1 222 ? 1.856 21.469 19.172 1 98.56 222 VAL A C 1
ATOM 1781 O O . VAL A 1 222 ? 1.526 22.672 19.172 1 98.56 222 VAL A O 1
ATOM 1784 N N . LYS A 1 223 ? 2.059 20.75 18.125 1 98.69 223 LYS A N 1
ATOM 1785 C CA . LYS A 1 223 ? 1.973 21.359 16.812 1 98.69 223 LYS A CA 1
ATOM 1786 C C . LYS A 1 223 ? 1.251 20.438 15.828 1 98.69 223 LYS A C 1
ATOM 1788 O O . LYS A 1 223 ? 1.609 19.266 15.688 1 98.69 223 LYS A O 1
ATOM 1793 N N . ILE A 1 224 ? 0.261 20.953 15.133 1 98.62 224 ILE A N 1
ATOM 1794 C CA . ILE A 1 224 ? -0.459 20.25 14.086 1 98.62 224 ILE A CA 1
ATOM 1795 C C . ILE A 1 224 ? -0.569 21.125 12.844 1 98.62 224 ILE A C 1
ATOM 1797 O O . ILE A 1 224 ? -1.111 22.234 12.906 1 98.62 224 ILE A O 1
ATOM 1801 N N . ILE A 1 225 ? -0.025 20.703 11.781 1 98.12 225 ILE A N 1
ATOM 1802 C CA . ILE A 1 225 ? -0.148 21.359 10.484 1 98.12 225 ILE A CA 1
ATOM 1803 C C . ILE A 1 225 ? -0.817 20.422 9.484 1 98.12 225 ILE A C 1
ATOM 1805 O O . ILE A 1 225 ? -0.257 19.375 9.133 1 98.12 225 ILE A O 1
ATOM 1809 N N . LEU A 1 226 ? -2.014 20.734 9.062 1 96.69 226 LEU A N 1
ATOM 1810 C CA . LEU A 1 226 ? -2.746 19.969 8.055 1 96.69 226 LEU A CA 1
ATOM 1811 C C . LEU A 1 226 ? -3.188 20.859 6.906 1 96.69 226 LEU A C 1
ATOM 1813 O O . LEU A 1 226 ? -3.922 21.828 7.117 1 96.69 226 LEU A O 1
ATOM 1817 N N . ARG A 1 227 ? -2.717 20.578 5.75 1 93.88 227 ARG A N 1
ATOM 1818 C CA . ARG A 1 227 ? -3.082 21.375 4.578 1 93.88 227 ARG A CA 1
ATOM 1819 C C . ARG A 1 227 ? -3.561 20.469 3.441 1 93.88 227 ARG A C 1
ATOM 1821 O O . ARG A 1 227 ? -3.004 19.391 3.215 1 93.88 227 ARG A O 1
ATOM 1828 N N . GLY A 1 228 ? -4.605 20.828 2.867 1 90.25 228 GLY A N 1
ATOM 1829 C CA . GLY A 1 228 ? -5.129 20.094 1.729 1 90.25 228 GLY A CA 1
ATOM 1830 C C . GLY A 1 228 ? -6.453 20.641 1.224 1 90.25 228 GLY A C 1
ATOM 1831 O O . GLY A 1 228 ? -6.703 21.844 1.299 1 90.25 228 GLY A O 1
ATOM 1832 N N . GLU A 1 229 ? -7.219 19.766 0.573 1 87.31 229 GLU A N 1
ATOM 1833 C CA . GLU A 1 229 ? -8.5 20.188 0.011 1 87.31 229 GLU A CA 1
ATOM 1834 C C . GLU A 1 229 ? -9.641 19.312 0.536 1 87.31 229 GLU A C 1
ATOM 1836 O O . GLU A 1 229 ? -10.805 19.562 0.222 1 87.31 229 GLU A O 1
ATOM 1841 N N . GLY A 1 230 ? -9.25 18.453 1.433 1 85.94 230 GLY A N 1
ATOM 1842 C CA . GLY A 1 230 ? -10.305 17.5 1.752 1 85.94 230 GLY A CA 1
ATOM 1843 C C . GLY A 1 230 ? -10.32 17.094 3.215 1 85.94 230 GLY A C 1
ATOM 1844 O O . GLY A 1 230 ? -10.633 15.945 3.545 1 85.94 230 GLY A O 1
ATOM 1845 N N . LEU A 1 231 ? -10.039 17.984 4.129 1 89.81 231 LEU A N 1
ATOM 1846 C CA . LEU A 1 231 ? -10.109 17.656 5.547 1 89.81 231 LEU A CA 1
ATOM 1847 C C . LEU A 1 231 ? -11.555 17.547 6.012 1 89.81 231 LEU A C 1
ATOM 1849 O O . LEU A 1 231 ? -12.336 18.5 5.848 1 89.81 231 LEU A O 1
ATOM 1853 N N . GLY A 1 232 ? -11.875 16.438 6.582 1 90.19 232 GLY A N 1
ATOM 1854 C CA . GLY A 1 232 ? -13.258 16.188 6.945 1 90.19 232 GLY A CA 1
ATOM 1855 C C . GLY A 1 232 ? -13.586 16.547 8.383 1 90.19 232 GLY A C 1
ATOM 1856 O O . GLY A 1 232 ? -12.68 16.844 9.172 1 90.19 232 GLY A O 1
ATOM 1857 N N . LYS A 1 233 ? -14.883 16.5 8.68 1 91.69 233 LYS A N 1
ATOM 1858 C CA . LYS A 1 233 ? -15.391 16.906 9.992 1 91.69 233 LYS A CA 1
ATOM 1859 C C . LYS A 1 233 ? -14.891 15.984 11.094 1 91.69 233 LYS A C 1
ATOM 1861 O O . LYS A 1 233 ? -14.578 16.438 12.195 1 91.69 233 LYS A O 1
ATOM 1866 N N . GLU A 1 234 ? -14.773 14.766 10.789 1 90.06 234 GLU A N 1
ATOM 1867 C CA . GLU A 1 234 ? -14.359 13.797 11.797 1 90.06 234 GLU A CA 1
ATOM 1868 C C . GLU A 1 234 ? -12.898 14 12.188 1 90.06 234 GLU A C 1
ATOM 1870 O O . GLU A 1 234 ? -12.555 13.93 13.375 1 90.06 234 GLU A O 1
ATOM 1875 N N . SER A 1 235 ? -12.094 14.227 11.203 1 92.88 235 SER A N 1
ATOM 1876 C CA . SER A 1 235 ? -10.688 14.492 11.484 1 92.88 235 SER A CA 1
ATOM 1877 C C . SER A 1 235 ? -10.516 15.805 12.25 1 92.88 235 SER A C 1
ATOM 1879 O O . SER A 1 235 ? -9.742 15.875 13.203 1 92.88 235 SER A O 1
ATOM 1881 N N . MET A 1 236 ? -11.289 16.734 11.859 1 94.75 236 MET A N 1
ATOM 1882 C CA . MET A 1 236 ? -11.25 18.047 12.492 1 94.75 236 MET A CA 1
ATOM 1883 C C . MET A 1 236 ? -11.656 17.953 13.961 1 94.75 236 MET A C 1
ATOM 1885 O O . MET A 1 236 ? -11.102 18.656 14.812 1 94.75 236 MET A O 1
ATOM 1889 N N . ALA A 1 237 ? -12.555 17.125 14.211 1 95.25 237 ALA A N 1
ATOM 1890 C CA . ALA A 1 237 ? -13.102 17 15.562 1 95.25 237 ALA A CA 1
ATOM 1891 C C . ALA A 1 237 ? -12.047 16.5 16.547 1 95.25 237 ALA A C 1
ATOM 1893 O O . ALA A 1 237 ? -12.164 16.703 17.75 1 95.25 237 ALA A O 1
ATOM 1894 N N . LEU A 1 238 ? -11.016 15.922 16.047 1 96.31 238 LEU A N 1
ATOM 1895 C CA . LEU A 1 238 ? -9.984 15.336 16.906 1 96.31 238 LEU A CA 1
ATOM 1896 C C . LEU A 1 238 ? -8.984 16.391 17.359 1 96.31 238 LEU A C 1
ATOM 1898 O O . LEU A 1 238 ? -8.352 16.25 18.406 1 96.31 238 LEU A O 1
ATOM 1902 N N . ILE A 1 239 ? -8.867 17.438 16.656 1 97.88 239 ILE A N 1
ATOM 1903 C CA . ILE A 1 239 ? -7.797 18.406 16.812 1 97.88 239 ILE A CA 1
ATOM 1904 C C . ILE A 1 239 ? -7.922 19.094 18.172 1 97.88 239 ILE A C 1
ATOM 1906 O O . ILE A 1 239 ? -6.957 19.141 18.938 1 97.88 239 ILE A O 1
ATOM 1910 N N . PRO A 1 240 ? -9.117 19.578 18.562 1 97.81 240 PRO A N 1
ATOM 1911 C CA . PRO A 1 240 ? -9.219 20.297 19.828 1 97.81 240 PRO A CA 1
ATOM 1912 C C . PRO A 1 240 ? -9.008 19.375 21.047 1 97.81 240 PRO A C 1
ATOM 1914 O O . PRO A 1 240 ? -8.859 19.859 22.172 1 97.81 240 PRO A O 1
ATOM 1917 N N . ARG A 1 241 ? -8.953 18.109 20.828 1 97.62 241 ARG A N 1
ATOM 1918 C CA . ARG A 1 241 ? -8.758 17.172 21.938 1 97.62 241 ARG A CA 1
ATOM 1919 C C . ARG A 1 241 ? -7.301 17.141 22.375 1 97.62 241 ARG A C 1
ATOM 1921 O O . ARG A 1 241 ? -6.984 16.625 23.453 1 97.62 241 ARG A O 1
ATOM 1928 N N . PHE A 1 242 ? -6.418 17.656 21.562 1 98.25 242 PHE A N 1
ATOM 1929 C CA . PHE A 1 242 ? -5.027 17.828 21.969 1 98.25 242 PHE A CA 1
ATOM 1930 C C . PHE A 1 242 ? -4.855 19.109 22.766 1 98.25 242 PHE A C 1
ATOM 1932 O O . PHE A 1 242 ? -4.547 20.172 22.219 1 98.25 242 PHE A O 1
ATOM 1939 N N . GLU A 1 243 ? -4.871 19.016 24.016 1 97.44 243 GLU A N 1
ATOM 1940 C CA . GLU A 1 243 ? -4.996 20.156 24.922 1 97.44 243 GLU A CA 1
ATOM 1941 C C . GLU A 1 243 ? -3.703 20.969 24.969 1 97.44 243 GLU A C 1
ATOM 1943 O O . GLU A 1 243 ? -3.723 22.156 25.297 1 97.44 243 GLU A O 1
ATOM 1948 N N . LYS A 1 244 ? -2.652 20.406 24.641 1 97.94 244 LYS A N 1
ATOM 1949 C CA . LYS A 1 244 ? -1.362 21.094 24.75 1 97.94 244 LYS A CA 1
ATOM 1950 C C . LYS A 1 244 ? -0.967 21.734 23.438 1 97.94 244 LYS A C 1
ATOM 1952 O O . LYS A 1 244 ? 0.164 22.203 23.281 1 97.94 244 LYS A O 1
ATOM 1957 N N . LEU A 1 245 ? -1.89 21.797 22.531 1 98.5 245 LEU A N 1
ATOM 1958 C CA . LEU A 1 245 ? -1.633 22.328 21.188 1 98.5 245 LEU A CA 1
ATOM 1959 C C . LEU A 1 245 ? -1.255 23.797 21.25 1 98.5 245 LEU A C 1
ATOM 1961 O O . LEU A 1 245 ? -2.012 24.625 21.766 1 98.5 245 LEU A O 1
ATOM 1965 N N . ARG A 1 246 ? -0.107 24.156 20.734 1 98.62 246 ARG A N 1
ATOM 1966 C CA . ARG A 1 246 ? 0.383 25.531 20.719 1 98.62 246 ARG A CA 1
ATOM 1967 C C . ARG A 1 246 ? 0.3 26.141 19.328 1 98.62 246 ARG A C 1
ATOM 1969 O O . ARG A 1 246 ? 0.036 27.328 19.172 1 98.62 246 ARG A O 1
ATOM 1976 N N . VAL A 1 247 ? 0.563 25.281 18.391 1 98.62 247 VAL A N 1
ATOM 1977 C CA . VAL A 1 247 ? 0.583 25.734 17 1 98.62 247 VAL A CA 1
ATOM 1978 C C . VAL A 1 247 ? -0.424 24.938 16.172 1 98.62 247 VAL A C 1
ATOM 1980 O O . VAL A 1 247 ? -0.364 23.703 16.141 1 98.62 247 VAL A O 1
ATOM 1983 N N . LEU A 1 248 ? -1.319 25.609 15.5 1 98.69 248 LEU A N 1
ATOM 1984 C CA . LEU A 1 248 ? -2.311 24.969 14.641 1 98.69 248 LEU A CA 1
ATOM 1985 C C . LEU A 1 248 ? -2.381 25.656 13.289 1 98.69 248 LEU A C 1
ATOM 1987 O O . LEU A 1 248 ? -2.666 26.859 13.211 1 98.69 248 LEU A O 1
ATOM 1991 N N . GLU A 1 249 ? -2.037 24.984 12.266 1 98.31 249 GLU A N 1
ATOM 1992 C CA . GLU A 1 249 ? -2.164 25.469 10.891 1 98.31 249 GLU A CA 1
ATOM 1993 C C . GLU A 1 249 ? -3.055 24.547 10.062 1 98.31 249 GLU A C 1
ATOM 1995 O O . GLU A 1 249 ? -2.729 23.375 9.859 1 98.31 249 GLU A O 1
ATOM 2000 N N . LEU A 1 250 ? -4.125 25.078 9.594 1 96.94 250 LEU A N 1
ATOM 2001 C CA . LEU A 1 250 ? -5.066 24.281 8.812 1 96.94 250 LEU A CA 1
ATOM 2002 C C . LEU A 1 250 ? -5.395 24.969 7.488 1 96.94 250 LEU A C 1
ATOM 2004 O O . LEU A 1 250 ? -5.559 26.188 7.445 1 96.94 250 LEU A O 1
ATOM 2008 N N . GLY A 1 251 ? -5.391 24.172 6.441 1 92.94 251 GLY A N 1
ATOM 2009 C CA . GLY A 1 251 ? -5.828 24.625 5.133 1 92.94 251 GLY A CA 1
ATOM 2010 C C . GLY A 1 251 ? -6.707 23.609 4.414 1 92.94 251 GLY A C 1
ATOM 2011 O O . GLY A 1 251 ? -6.5 22.406 4.539 1 92.94 251 GLY A O 1
ATOM 2012 N N . GLY A 1 252 ? -7.734 24.141 3.689 1 84.44 252 GLY A N 1
ATOM 2013 C CA . GLY A 1 252 ? -8.562 23.266 2.861 1 84.44 252 GLY A CA 1
ATOM 2014 C C . GLY A 1 252 ? -9.672 22.594 3.635 1 84.44 252 GLY A C 1
ATOM 2015 O O . GLY A 1 252 ? -10.055 21.453 3.322 1 84.44 252 GLY A O 1
ATOM 2016 N N . MET A 1 253 ? -10.234 23.172 4.586 1 85.62 253 MET A N 1
ATOM 2017 C CA . MET A 1 253 ? -11.297 22.562 5.383 1 85.62 253 MET A CA 1
ATOM 2018 C C . MET A 1 253 ? -12.656 22.75 4.715 1 85.62 253 MET A C 1
ATOM 2020 O O . MET A 1 253 ? -13.539 21.906 4.836 1 85.62 253 MET A O 1
ATOM 2024 N N . GLY A 1 254 ? -12.734 23.844 4.023 1 85.38 254 GLY A N 1
ATOM 2025 C CA . GLY A 1 254 ? -13.992 24.125 3.359 1 85.38 254 GLY A CA 1
ATOM 2026 C C . GLY A 1 254 ? -15.195 24.016 4.285 1 85.38 254 GLY A C 1
ATOM 2027 O O . GLY A 1 254 ? -15.227 24.656 5.34 1 85.38 254 GLY A O 1
ATOM 2028 N N . ASP A 1 255 ? -16.109 23.078 3.99 1 86.81 255 ASP A N 1
ATOM 2029 C CA . ASP A 1 255 ? -17.391 22.953 4.688 1 86.81 255 ASP A CA 1
ATOM 2030 C C . ASP A 1 255 ? -17.219 22.234 6.02 1 86.81 255 ASP A C 1
ATOM 2032 O O . ASP A 1 255 ? -18.156 22.203 6.836 1 86.81 255 ASP A O 1
ATOM 2036 N N . SER A 1 256 ? -16.078 21.797 6.289 1 90.12 256 SER A N 1
ATOM 2037 C CA . SER A 1 256 ? -15.844 21.078 7.535 1 90.12 256 SER A CA 1
ATOM 2038 C C . SER A 1 256 ? -15.68 22.031 8.711 1 90.12 256 SER A C 1
ATOM 2040 O O . SER A 1 256 ? -15.773 21.625 9.867 1 90.12 256 SER A O 1
ATOM 2042 N N . LEU A 1 257 ? -15.414 23.281 8.383 1 91.81 257 LEU A N 1
ATOM 2043 C CA . LEU A 1 257 ? -15.258 24.281 9.438 1 91.81 257 LEU A CA 1
ATOM 2044 C C . LEU A 1 257 ? -16.609 24.734 9.961 1 91.81 257 LEU A C 1
ATOM 2046 O O . LEU A 1 257 ? -17.516 25.016 9.18 1 91.81 257 LEU A O 1
ATOM 2050 N N . SER A 1 258 ? -16.766 24.703 11.25 1 92.69 258 SER A N 1
ATOM 2051 C CA . SER A 1 258 ? -18 25.156 11.891 1 92.69 258 SER A CA 1
ATOM 2052 C C . SER A 1 258 ? -17.703 26.078 13.078 1 92.69 258 SER A C 1
ATOM 2054 O O . SER A 1 258 ? -16.594 26.062 13.609 1 92.69 258 SER A O 1
ATOM 2056 N N . LEU A 1 259 ? -18.719 26.844 13.414 1 94.5 259 LEU A N 1
ATOM 2057 C CA . LEU A 1 259 ? -18.562 27.781 14.523 1 94.5 259 LEU A CA 1
ATOM 2058 C C . LEU A 1 259 ? -18.312 27.031 15.828 1 94.5 259 LEU A C 1
ATOM 2060 O O . LEU A 1 259 ? -17.422 27.391 16.594 1 94.5 259 LEU A O 1
ATOM 2064 N N . PRO A 1 260 ? -19.031 25.906 16.078 1 94.69 260 PRO A N 1
ATOM 2065 C CA . PRO A 1 260 ? -18.734 25.156 17.312 1 94.69 260 PRO A CA 1
ATOM 2066 C C . PRO A 1 260 ? -17.297 24.641 17.375 1 94.69 260 PRO A C 1
ATOM 2068 O O . PRO A 1 260 ? -16.688 24.656 18.438 1 94.69 260 PRO A O 1
ATOM 2071 N N . TRP A 1 261 ? -16.859 24.219 16.266 1 95.75 261 TRP A N 1
ATOM 2072 C CA . TRP A 1 261 ? -15.469 23.75 16.219 1 95.75 261 TRP A CA 1
ATOM 2073 C C . TRP A 1 261 ? -14.5 24.891 16.531 1 95.75 261 TRP A C 1
ATOM 2075 O O . TRP A 1 261 ? -13.562 24.719 17.297 1 95.75 261 TRP A O 1
ATOM 2085 N N . LEU A 1 262 ? -14.758 26.031 15.922 1 96.69 262 LEU A N 1
ATOM 2086 C CA . LEU A 1 262 ? -13.914 27.203 16.141 1 96.69 262 LEU A CA 1
ATOM 2087 C C . LEU A 1 262 ? -13.898 27.594 17.609 1 96.69 262 LEU A C 1
ATOM 2089 O O . LEU A 1 262 ? -12.852 27.938 18.156 1 96.69 262 LEU A O 1
ATOM 2093 N N . GLU A 1 263 ? -14.992 27.516 18.234 1 97.12 263 GLU A N 1
ATOM 2094 C CA . GLU A 1 263 ? -15.102 27.828 19.656 1 97.12 263 GLU A CA 1
ATOM 2095 C C . GLU A 1 263 ? -14.289 26.859 20.5 1 97.12 263 GLU A C 1
ATOM 2097 O O . GLU A 1 263 ? -13.664 27.25 21.484 1 97.12 263 GLU A O 1
ATOM 2102 N N . ARG A 1 264 ? -14.312 25.656 20.156 1 97.44 264 ARG A N 1
ATOM 2103 C CA . ARG A 1 264 ? -13.547 24.641 20.875 1 97.44 264 ARG A CA 1
ATOM 2104 C C . ARG A 1 264 ? -12.047 24.906 20.734 1 97.44 264 ARG A C 1
ATOM 2106 O O . ARG A 1 264 ? -11.297 24.766 21.703 1 97.44 264 ARG A O 1
ATOM 2113 N N . VAL A 1 265 ? -11.648 25.203 19.531 1 97.81 265 VAL A N 1
ATOM 2114 C CA . VAL A 1 265 ? -10.242 25.531 19.297 1 97.81 265 VAL A CA 1
ATOM 2115 C C . VAL A 1 265 ? -9.867 26.797 20.062 1 97.81 265 VAL A C 1
ATOM 2117 O O . VAL A 1 265 ? -8.781 26.891 20.625 1 97.81 265 VAL A O 1
ATOM 2120 N N . GLY A 1 266 ? -10.75 27.734 20.031 1 97.81 266 GLY A N 1
ATOM 2121 C CA . GLY A 1 266 ? -10.523 29 20.734 1 97.81 266 GLY A CA 1
ATOM 2122 C C . GLY A 1 266 ? -10.391 28.828 22.234 1 97.81 266 GLY A C 1
ATOM 2123 O O . GLY A 1 266 ? -9.828 29.688 22.922 1 97.81 266 GLY A O 1
ATOM 2124 N N . ALA A 1 267 ? -10.914 27.734 22.734 1 97.75 267 ALA A N 1
ATOM 2125 C CA . ALA A 1 267 ? -10.906 27.469 24.172 1 97.75 267 ALA A CA 1
ATOM 2126 C C . ALA A 1 267 ? -9.586 26.828 24.594 1 97.75 267 ALA A C 1
ATOM 2128 O O . ALA A 1 267 ? -9.297 26.734 25.797 1 97.75 267 ALA A O 1
ATOM 2129 N N . LEU A 1 268 ? -8.773 26.438 23.688 1 98 268 LEU A N 1
ATOM 2130 C CA . LEU A 1 268 ? -7.492 25.812 24.016 1 98 268 LEU A CA 1
ATOM 2131 C C . LEU A 1 268 ? -6.566 26.828 24.688 1 98 268 LEU A C 1
ATOM 2133 O O . LEU A 1 268 ? -6.184 27.828 24.078 1 98 268 LEU A O 1
ATOM 2137 N N . SER A 1 269 ? -6.098 26.531 25.844 1 96.88 269 SER A N 1
ATOM 2138 C CA . SER A 1 269 ? -5.359 27.5 26.656 1 96.88 269 SER A CA 1
ATOM 2139 C C . SER A 1 269 ? -3.898 27.578 26.234 1 96.88 269 SER A C 1
ATOM 2141 O O . SER A 1 269 ? -3.219 28.562 26.5 1 96.88 269 SER A O 1
ATOM 2143 N N . ALA A 1 270 ? -3.477 26.594 25.547 1 97.69 270 ALA A N 1
ATOM 2144 C CA . ALA A 1 270 ? -2.055 26.562 25.219 1 97.69 270 ALA A CA 1
ATOM 2145 C C . ALA A 1 270 ? -1.809 27.125 23.812 1 97.69 270 ALA A C 1
ATOM 2147 O O . ALA A 1 270 ? -0.667 27.406 23.453 1 97.69 270 ALA A O 1
ATOM 2148 N N . LEU A 1 271 ? -2.863 27.406 23.047 1 98.5 271 LEU A N 1
ATOM 2149 C CA . LEU A 1 271 ? -2.744 27.781 21.641 1 98.5 271 LEU A CA 1
ATOM 2150 C C . LEU A 1 271 ? -2.186 29.188 21.5 1 98.5 271 LEU A C 1
ATOM 2152 O O . LEU A 1 271 ? -2.779 30.141 22 1 98.5 271 LEU A O 1
ATOM 2156 N N . THR A 1 272 ? -1.05 29.359 20.812 1 98.38 272 THR A N 1
ATOM 2157 C CA . THR A 1 272 ? -0.404 30.656 20.656 1 98.38 272 THR A CA 1
ATOM 2158 C C . THR A 1 272 ? -0.319 31.047 19.188 1 98.38 272 THR A C 1
ATOM 2160 O O . THR A 1 272 ? -0.317 32.25 18.859 1 98.38 272 THR A O 1
ATOM 2163 N N . ASP A 1 273 ? -0.198 30.094 18.328 1 98.5 273 ASP A N 1
ATOM 2164 C CA . ASP A 1 273 ? -0.043 30.344 16.906 1 98.5 273 ASP A CA 1
ATOM 2165 C C . ASP A 1 273 ? -1.169 29.703 16.109 1 98.5 273 ASP A C 1
ATOM 2167 O O . ASP A 1 273 ? -1.356 28.484 16.172 1 98.5 273 ASP A O 1
ATOM 2171 N N . LEU A 1 274 ? -1.831 30.531 15.312 1 98.38 274 LEU A N 1
ATOM 2172 C CA . LEU A 1 274 ? -2.988 30.047 14.57 1 98.38 274 LEU A CA 1
ATOM 2173 C C . LEU A 1 274 ? -2.918 30.484 13.109 1 98.38 274 LEU A C 1
ATOM 2175 O O . LEU A 1 274 ? -2.668 31.656 12.82 1 98.38 274 LEU A O 1
ATOM 2179 N N . ASP A 1 275 ? -3 29.562 12.211 1 97.88 275 ASP A N 1
ATOM 2180 C CA . ASP A 1 275 ? -3.133 29.797 10.773 1 97.88 275 ASP A CA 1
ATOM 2181 C C . ASP A 1 275 ? -4.32 29.031 10.203 1 97.88 275 ASP A C 1
ATOM 2183 O O . ASP A 1 275 ? -4.25 27.812 10.016 1 97.88 275 ASP A O 1
ATOM 2187 N N . LEU A 1 276 ? -5.422 29.734 9.891 1 96.31 276 LEU A N 1
ATOM 2188 C CA . LEU A 1 276 ? -6.645 29.094 9.438 1 96.31 276 LEU A CA 1
ATOM 2189 C C . LEU A 1 276 ? -7.082 29.641 8.086 1 96.31 276 LEU A C 1
ATOM 2191 O O . LEU A 1 276 ? -6.984 30.844 7.844 1 96.31 276 LEU A O 1
ATOM 2195 N N . ASP A 1 277 ? -7.543 28.781 7.312 1 94.25 277 ASP A N 1
ATOM 2196 C CA . ASP A 1 277 ? -8.078 29.125 6 1 94.25 277 ASP A CA 1
ATOM 2197 C C . ASP A 1 277 ? -9.602 29.062 5.992 1 94.25 277 ASP A C 1
ATOM 2199 O O . ASP A 1 277 ? -10.18 27.969 6.059 1 94.25 277 ASP A O 1
ATOM 2203 N N . PHE A 1 278 ? -10.266 30.281 5.738 1 93.31 278 PHE A N 1
ATOM 2204 C CA . PHE A 1 278 ? -11.719 30.344 5.742 1 93.31 278 PHE A CA 1
ATOM 2205 C C . PHE A 1 278 ? -12.25 30.625 4.344 1 93.31 278 PHE A C 1
ATOM 2207 O O . PHE A 1 278 ? -13.438 30.938 4.176 1 93.31 278 PHE A O 1
ATOM 2214 N N . ILE A 1 279 ? -11.531 30.641 3.355 1 86.31 279 ILE A N 1
ATOM 2215 C CA . ILE A 1 279 ? -11.914 31.062 2.012 1 86.31 279 ILE A CA 1
ATOM 2216 C C . ILE A 1 279 ? -13.133 30.266 1.552 1 86.31 279 ILE A C 1
ATOM 2218 O O . ILE A 1 279 ? -14.094 30.828 1.021 1 86.31 279 ILE A O 1
ATOM 2222 N N . ASP A 1 280 ? -13.305 29 1.691 1 85.5 280 ASP A N 1
ATOM 2223 C CA . ASP A 1 280 ? -14.445 28.203 1.259 1 85.5 280 ASP A CA 1
ATOM 2224 C C . ASP A 1 280 ? -15.273 27.734 2.453 1 85.5 280 ASP A C 1
ATOM 2226 O O . ASP A 1 280 ? -16.031 26.766 2.352 1 85.5 280 ASP A O 1
ATOM 2230 N N . SER A 1 281 ? -15.117 28.547 3.453 1 89.5 281 SER A N 1
ATOM 2231 C CA . SER A 1 281 ? -15.867 28.188 4.652 1 89.5 281 SER A CA 1
ATOM 2232 C C . SER A 1 281 ? -17.266 28.781 4.633 1 89.5 281 SER A C 1
ATOM 2234 O O . SER A 1 281 ? -17.469 29.906 4.172 1 89.5 281 SER A O 1
ATOM 2236 N N . PRO A 1 282 ? -18.234 28.062 5.148 1 89.06 282 PRO A N 1
ATOM 2237 C CA . PRO A 1 282 ? -19.594 28.594 5.207 1 89.06 282 PRO A CA 1
ATOM 2238 C C . PRO A 1 282 ? -19.828 29.484 6.418 1 89.06 282 PRO A C 1
ATOM 2240 O O . PRO A 1 282 ? -20.922 30.047 6.582 1 89.06 282 PRO A O 1
ATOM 2243 N N . ILE A 1 283 ? -18.906 29.656 7.223 1 90.88 283 ILE A N 1
ATOM 2244 C CA . ILE A 1 283 ? -19.078 30.422 8.453 1 90.88 283 ILE A CA 1
ATOM 2245 C C . ILE A 1 283 ? -19.328 31.891 8.125 1 90.88 283 ILE A C 1
ATOM 2247 O O . ILE A 1 283 ? -18.578 32.5 7.348 1 90.88 283 ILE A O 1
ATOM 2251 N N . LEU A 1 284 ? -20.297 32.438 8.672 1 91.75 284 LEU A N 1
ATOM 2252 C CA . LEU A 1 284 ? -20.609 33.875 8.531 1 91.75 284 LEU A CA 1
ATOM 2253 C C . LEU A 1 284 ? -19.703 34.719 9.445 1 91.75 284 LEU A C 1
ATOM 2255 O O . LEU A 1 284 ? -19.062 34.188 10.352 1 91.75 284 LEU A O 1
ATOM 2259 N N . PRO A 1 285 ? -19.625 36.062 9.125 1 93.94 285 PRO A N 1
ATOM 2260 C CA . PRO A 1 285 ? -18.859 36.906 10.023 1 93.94 285 PRO A CA 1
ATOM 2261 C C . PRO A 1 285 ? -19.266 36.75 11.492 1 93.94 285 PRO A C 1
ATOM 2263 O O . PRO A 1 285 ? -20.453 36.594 11.789 1 93.94 285 PRO A O 1
ATOM 2266 N N . LEU A 1 286 ? -18.297 36.75 12.359 1 95.31 286 LEU A N 1
ATOM 2267 C CA . LEU A 1 286 ? -18.516 36.438 13.766 1 95.31 286 LEU A CA 1
ATOM 2268 C C . LEU A 1 286 ? -19.344 37.5 14.453 1 95.31 286 LEU A C 1
ATOM 2270 O O . LEU A 1 286 ? -19.141 38.719 14.211 1 95.31 286 LEU A O 1
ATOM 2274 N N . ALA A 1 287 ? -20.281 37 15.289 1 93.25 287 ALA A N 1
ATOM 2275 C CA . ALA A 1 287 ? -21.125 37.938 16.031 1 93.25 287 ALA A CA 1
ATOM 2276 C C . ALA A 1 287 ? -20.766 37.938 17.516 1 93.25 287 ALA A C 1
ATOM 2278 O O . ALA A 1 287 ? -21.234 38.781 18.281 1 93.25 287 ALA A O 1
ATOM 2279 N N . LYS A 1 288 ? -20 36.969 17.875 1 94 288 LYS A N 1
ATOM 2280 C CA . LYS A 1 288 ? -19.609 36.875 19.281 1 94 288 LYS A CA 1
ATOM 2281 C C . LYS A 1 288 ? -18.141 36.438 19.406 1 94 288 LYS A C 1
ATOM 2283 O O . LYS A 1 288 ? -17.531 36 18.438 1 94 288 LYS A O 1
ATOM 2288 N N . THR A 1 289 ? -17.734 36.625 20.641 1 96.06 289 THR A N 1
ATOM 2289 C CA . THR A 1 289 ? -16.344 36.25 20.938 1 96.06 289 THR A CA 1
ATOM 2290 C C . THR A 1 289 ? -16.156 34.75 20.844 1 96.06 289 THR A C 1
ATOM 2292 O O . THR A 1 289 ? -16.984 33.969 21.328 1 96.06 289 THR A O 1
ATOM 2295 N N . VAL A 1 290 ? -15.055 34.312 20.234 1 96.19 290 VAL A N 1
ATOM 2296 C CA . VAL A 1 290 ? -14.828 32.875 20 1 96.19 290 VAL A CA 1
ATOM 2297 C C . VAL A 1 290 ? -13.617 32.406 20.797 1 96.19 290 VAL A C 1
ATOM 2299 O O . VAL A 1 290 ? -13.172 31.266 20.656 1 96.19 290 VAL A O 1
ATOM 2302 N N . GLY A 1 291 ? -13.062 33.25 21.672 1 96.75 291 GLY A N 1
ATOM 2303 C CA . GLY A 1 291 ? -11.961 32.875 22.531 1 96.75 291 GLY A CA 1
ATOM 2304 C C . GLY A 1 291 ? -10.602 33.312 22 1 96.75 291 GLY A C 1
ATOM 2305 O O . GLY A 1 291 ? -10.422 34.469 21.625 1 96.75 291 GLY A O 1
ATOM 2306 N N . PHE A 1 292 ? -9.523 32.375 22.094 1 98.06 292 PHE A N 1
ATOM 2307 C CA . PHE A 1 292 ? -8.156 32.625 21.641 1 98.06 292 PHE A CA 1
ATOM 2308 C C . PHE A 1 292 ? -7.457 33.625 22.547 1 98.06 292 PHE A C 1
ATOM 2310 O O . PHE A 1 292 ? -6.852 34.594 22.078 1 98.06 292 PHE A O 1
ATOM 2317 N N . LYS A 1 293 ? -7.496 33.344 23.781 1 96.81 293 LYS A N 1
ATOM 2318 C CA . LYS A 1 293 ? -7.039 34.281 24.812 1 96.81 293 LYS A CA 1
ATOM 2319 C C . LYS A 1 293 ? -5.523 34.438 24.781 1 96.81 293 LYS A C 1
ATOM 2321 O O . LYS A 1 293 ? -4.992 35.5 25.125 1 96.81 293 LYS A O 1
ATOM 2326 N N . HIS A 1 294 ? -4.832 33.469 24.359 1 97.12 294 HIS A N 1
ATOM 2327 C CA . HIS A 1 294 ? -3.381 33.469 24.484 1 97.12 294 HIS A CA 1
ATOM 2328 C C . HIS A 1 294 ? -2.709 33.5 23.109 1 97.12 294 HIS A C 1
ATOM 2330 O O . HIS A 1 294 ? -1.511 33.25 23 1 97.12 294 HIS A O 1
ATOM 2336 N N . LEU A 1 295 ? -3.465 33.844 22.125 1 98 295 LEU A N 1
ATOM 2337 C CA . LEU A 1 295 ? -2.947 33.875 20.75 1 98 295 LEU A CA 1
ATOM 2338 C C . LEU A 1 295 ? -1.883 34.938 20.609 1 98 295 LEU A C 1
ATOM 2340 O O . LEU A 1 295 ? -2.066 36.062 21.078 1 98 295 LEU A O 1
ATOM 2344 N N . ARG A 1 296 ? -0.79 34.656 19.969 1 98.19 296 ARG A N 1
ATOM 2345 C CA . ARG A 1 296 ? 0.296 35.594 19.719 1 98.19 296 ARG A CA 1
ATOM 2346 C C . ARG A 1 296 ? 0.479 35.844 18.219 1 98.19 296 ARG A C 1
ATOM 2348 O O . ARG A 1 296 ? 0.903 36.906 17.812 1 98.19 296 ARG A O 1
ATOM 2355 N N . SER A 1 297 ? 0.242 34.844 17.516 1 98.38 297 SER A N 1
ATOM 2356 C CA . SER A 1 297 ? 0.362 34.938 16.062 1 98.38 297 SER A CA 1
ATOM 2357 C C . SER A 1 297 ? -0.915 34.469 15.375 1 98.38 297 SER A C 1
ATOM 2359 O O . SER A 1 297 ? -1.419 33.375 15.672 1 98.38 297 SER A O 1
ATOM 2361 N N . LEU A 1 298 ? -1.41 35.281 14.461 1 98.19 298 LEU A N 1
ATOM 2362 C CA . LEU A 1 298 ? -2.635 34.969 13.734 1 98.19 298 LEU A CA 1
ATOM 2363 C C . LEU A 1 298 ? -2.447 35.156 12.234 1 98.19 298 LEU A C 1
ATOM 2365 O O . LEU A 1 298 ? -2.092 36.25 11.789 1 98.19 298 LEU A O 1
ATOM 2369 N N . SER A 1 299 ? -2.555 34.125 11.539 1 97.5 299 SER A N 1
ATOM 2370 C CA . SER A 1 299 ? -2.689 34.156 10.086 1 97.5 299 SER A CA 1
ATOM 2371 C C . SER A 1 299 ? -4.062 33.656 9.656 1 97.5 299 SER A C 1
ATOM 2373 O O . SER A 1 299 ? -4.496 32.594 10.055 1 97.5 299 SER A O 1
ATOM 2375 N N . ILE A 1 300 ? -4.734 34.438 8.852 1 96.75 300 ILE A N 1
ATOM 2376 C CA . ILE A 1 300 ? -6.105 34.094 8.492 1 96.75 300 ILE A CA 1
ATOM 2377 C C . ILE A 1 300 ? -6.332 34.375 7.004 1 96.75 300 ILE A C 1
ATOM 2379 O O . ILE A 1 300 ? -5.926 35.406 6.48 1 96.75 300 ILE A O 1
ATOM 2383 N N . SER A 1 301 ? -6.852 33.406 6.324 1 95.06 301 SER A N 1
ATOM 2384 C CA . SER A 1 301 ? -7.301 33.562 4.941 1 95.06 301 SER A CA 1
ATOM 2385 C C . SER A 1 301 ? -8.828 33.562 4.855 1 95.06 301 SER A C 1
ATOM 2387 O O . SER A 1 301 ? -9.484 32.594 5.215 1 95.06 301 SER A O 1
ATOM 2389 N N . ALA A 1 302 ? -9.359 34.625 4.387 1 95.06 302 ALA A N 1
ATOM 2390 C CA . ALA A 1 302 ? -10.805 34.781 4.324 1 95.06 302 ALA A CA 1
ATOM 2391 C C . ALA A 1 302 ? -11.18 36.094 3.604 1 95.06 302 ALA A C 1
ATOM 2393 O O . ALA A 1 302 ? -10.305 36.812 3.104 1 95.06 302 ALA A O 1
ATOM 2394 N N . SER A 1 303 ? -12.484 36.344 3.473 1 93.19 303 SER A N 1
ATOM 2395 C CA . SER A 1 303 ? -12.969 37.625 3.004 1 93.19 303 SER A CA 1
ATOM 2396 C C . SER A 1 303 ? -12.672 38.719 4.02 1 93.19 303 SER A C 1
ATOM 2398 O O . SER A 1 303 ? -12.586 38.469 5.223 1 93.19 303 SER A O 1
ATOM 2400 N N . LEU A 1 304 ? -12.516 39.969 3.562 1 93.62 304 LEU A N 1
ATOM 2401 C CA . LEU A 1 304 ? -12.125 41.062 4.426 1 93.62 304 LEU A CA 1
ATOM 2402 C C . LEU A 1 304 ? -13.188 41.312 5.492 1 93.62 304 LEU A C 1
ATOM 2404 O O . LEU A 1 304 ? -12.859 41.562 6.66 1 93.62 304 LEU A O 1
ATOM 2408 N N . PRO A 1 305 ? -14.469 41.219 5.152 1 94 305 PRO A N 1
ATOM 2409 C CA . PRO A 1 305 ? -15.477 41.375 6.199 1 94 305 PRO A CA 1
ATOM 2410 C C . PRO A 1 305 ? -15.367 40.344 7.305 1 94 305 PRO A C 1
ATOM 2412 O O . PRO A 1 305 ? -15.547 40.656 8.484 1 94 305 PRO A O 1
ATOM 2415 N N . PHE A 1 306 ? -15.062 39.188 6.906 1 95.25 306 PHE A N 1
ATOM 2416 C CA . PHE A 1 306 ? -14.906 38.125 7.891 1 95.25 306 PHE A CA 1
ATOM 2417 C C . PHE A 1 306 ? -13.688 38.375 8.766 1 95.25 306 PHE A C 1
ATOM 2419 O O . PHE A 1 306 ? -13.742 38.188 9.984 1 95.25 306 PHE A O 1
ATOM 2426 N N . ILE A 1 307 ? -12.648 38.75 8.164 1 96.56 307 ILE A N 1
ATOM 2427 C CA . ILE A 1 307 ? -11.414 39 8.906 1 96.56 307 ILE A CA 1
ATOM 2428 C C . ILE A 1 307 ? -11.664 40.125 9.93 1 96.56 307 ILE A C 1
ATOM 2430 O O . ILE A 1 307 ? -11.234 40 11.086 1 96.56 307 ILE A O 1
ATOM 2434 N N . LEU A 1 308 ? -12.336 41.125 9.516 1 95.94 308 LEU A N 1
ATOM 2435 C CA . LEU A 1 308 ? -12.664 42.219 10.422 1 95.94 308 LEU A CA 1
ATOM 2436 C C . LEU A 1 308 ? -13.469 41.719 11.617 1 95.94 308 LEU A C 1
ATOM 2438 O O . LEU A 1 308 ? -13.156 42.062 12.766 1 95.94 308 LEU A O 1
ATOM 2442 N N . SER A 1 309 ? -14.445 40.906 11.305 1 96.19 309 SER A N 1
ATOM 2443 C CA . SER A 1 309 ? -15.273 40.375 12.375 1 96.19 309 SER A CA 1
ATOM 2444 C C . SER A 1 309 ? -14.453 39.469 13.297 1 96.19 309 SER A C 1
ATOM 2446 O O . SER A 1 309 ? -14.695 39.438 14.508 1 96.19 309 SER A O 1
ATOM 2448 N N . PHE A 1 310 ? -13.531 38.719 12.734 1 96.81 310 PHE A N 1
ATOM 2449 C CA . PHE A 1 310 ? -12.672 37.812 13.5 1 96.81 310 PHE A CA 1
ATOM 2450 C C . PHE A 1 310 ? -11.789 38.594 14.461 1 96.81 310 PHE A C 1
ATOM 2452 O O . PHE A 1 310 ? -11.656 38.219 15.633 1 96.81 310 PHE A O 1
ATOM 2459 N N . VAL A 1 311 ? -11.211 39.656 14 1 95.62 311 VAL A N 1
ATOM 2460 C CA . VAL A 1 311 ? -10.297 40.5 14.758 1 95.62 311 VAL A CA 1
ATOM 2461 C C . VAL A 1 311 ? -11.016 41.062 15.977 1 95.62 311 VAL A C 1
ATOM 2463 O O . VAL A 1 311 ? -10.461 41.094 17.078 1 95.62 311 VAL A O 1
ATOM 2466 N N . VAL A 1 312 ? -12.211 41.406 15.797 1 94.94 312 VAL A N 1
ATOM 2467 C CA . VAL A 1 312 ? -12.977 42.062 16.844 1 94.94 312 VAL A CA 1
ATOM 2468 C C . VAL A 1 312 ? -13.445 41.031 17.875 1 94.94 312 VAL A C 1
ATOM 2470 O O . VAL A 1 312 ? -13.648 41.344 19.047 1 94.94 312 VAL A O 1
ATOM 2473 N N . ASN A 1 313 ? -13.453 39.781 17.453 1 96.44 313 ASN A N 1
ATOM 2474 C CA . ASN A 1 313 ? -14.133 38.812 18.281 1 96.44 313 ASN A CA 1
ATOM 2475 C C . ASN A 1 313 ? -13.156 37.781 18.828 1 96.44 313 ASN A C 1
ATOM 2477 O O . ASN A 1 313 ? -13.555 36.656 19.172 1 96.44 313 ASN A O 1
ATOM 2481 N N . ILE A 1 314 ? -11.914 38.031 18.859 1 96.56 314 ILE A N 1
ATOM 2482 C CA . ILE A 1 314 ? -10.953 37.188 19.562 1 96.56 314 ILE A CA 1
ATOM 2483 C C . ILE A 1 314 ? -10.508 37.875 20.844 1 96.56 314 ILE A C 1
ATOM 2485 O O . ILE A 1 314 ? -10.555 39.094 20.953 1 96.56 314 ILE A O 1
ATOM 2489 N N . SER A 1 315 ? -10 37.156 21.797 1 96.88 315 SER A N 1
ATOM 2490 C CA . SER A 1 315 ? -9.859 37.688 23.156 1 96.88 315 SER A CA 1
ATOM 2491 C C . SER A 1 315 ? -8.414 38.062 23.469 1 96.88 315 SER A C 1
ATOM 2493 O O . SER A 1 315 ? -8.141 38.719 24.484 1 96.88 315 SER A O 1
ATOM 2495 N N . THR A 1 316 ? -7.504 37.719 22.625 1 97 316 THR A N 1
ATOM 2496 C CA . THR A 1 316 ? -6.102 37.969 22.938 1 97 316 THR A CA 1
ATOM 2497 C C . THR A 1 316 ? -5.812 39.469 22.984 1 97 316 THR A C 1
ATOM 2499 O O . THR A 1 316 ? -6.363 40.219 22.188 1 97 316 THR A O 1
ATOM 2502 N N . ASP A 1 317 ? -4.941 39.875 23.922 1 95 317 ASP A N 1
ATOM 2503 C CA . ASP A 1 317 ? -4.508 41.25 24.016 1 95 317 ASP A CA 1
ATOM 2504 C C . ASP A 1 317 ? -3.027 41.406 23.688 1 95 317 ASP A C 1
ATOM 2506 O O . ASP A 1 317 ? -2.459 42.5 23.797 1 95 317 ASP A O 1
ATOM 2510 N N . GLN A 1 318 ? -2.482 40.375 23.203 1 95.75 318 GLN A N 1
ATOM 2511 C CA . GLN A 1 318 ? -1.033 40.406 23.031 1 95.75 318 GLN A CA 1
ATOM 2512 C C . GLN A 1 318 ? -0.628 39.844 21.672 1 95.75 318 GLN A C 1
ATOM 2514 O O . GLN A 1 318 ? 0.372 39.156 21.562 1 95.75 318 GLN A O 1
ATOM 2519 N N . LEU A 1 319 ? -1.389 40.094 20.734 1 97.12 319 LEU A N 1
ATOM 2520 C CA . LEU A 1 319 ? -1.062 39.594 19.391 1 97.12 319 LEU A CA 1
ATOM 2521 C C . LEU A 1 319 ? 0.199 40.281 18.859 1 97.12 319 LEU A C 1
ATOM 2523 O O . LEU A 1 319 ? 0.321 41.5 18.922 1 97.12 319 LEU A O 1
ATOM 2527 N N . ASP A 1 320 ? 1.095 39.469 18.422 1 96.19 320 ASP A N 1
ATOM 2528 C CA . ASP A 1 320 ? 2.391 39.906 17.938 1 96.19 320 ASP A CA 1
ATOM 2529 C C . ASP A 1 320 ? 2.426 39.938 16.406 1 96.19 320 ASP A C 1
ATOM 2531 O O . ASP A 1 320 ? 3.094 40.781 15.805 1 96.19 320 ASP A O 1
ATOM 2535 N N . THR A 1 321 ? 1.893 39 15.898 1 96.94 321 THR A N 1
ATOM 2536 C CA . THR A 1 321 ? 1.907 38.844 14.445 1 96.94 321 THR A CA 1
ATOM 2537 C C . THR A 1 321 ? 0.488 38.688 13.906 1 96.94 321 THR A C 1
ATOM 2539 O O . THR A 1 321 ? -0.281 37.844 14.375 1 96.94 321 THR A O 1
ATOM 2542 N N . PHE A 1 322 ? 0.202 39.562 12.891 1 97.25 322 PHE A N 1
ATOM 2543 C CA . PHE A 1 322 ? -1.08 39.5 12.203 1 97.25 322 PHE A CA 1
ATOM 2544 C C . PHE A 1 322 ? -0.881 39.5 10.688 1 97.25 322 PHE A C 1
ATOM 2546 O O . PHE A 1 322 ? -0.316 40.438 10.133 1 97.25 322 PHE A O 1
ATOM 2553 N N . VAL A 1 323 ? -1.271 38.375 10.078 1 96 323 VAL A N 1
ATOM 2554 C CA . VAL A 1 323 ? -1.19 38.281 8.625 1 96 323 VAL A CA 1
ATOM 2555 C C . VAL A 1 323 ? -2.549 37.844 8.062 1 96 323 VAL A C 1
ATOM 2557 O O . VAL A 1 323 ? -3.168 36.906 8.555 1 96 323 VAL A O 1
ATOM 2560 N N . CYS A 1 324 ? -2.99 38.531 7.078 1 95.25 324 CYS A N 1
ATOM 2561 C CA . CYS A 1 324 ? -4.258 38.125 6.477 1 95.25 324 CYS A CA 1
ATOM 2562 C C . CYS A 1 324 ? -4.121 37.969 4.969 1 95.25 324 CYS A C 1
ATOM 2564 O O . CYS A 1 324 ? -3.352 38.688 4.332 1 95.25 324 CYS A O 1
ATOM 2566 N N . LEU A 1 325 ? -4.73 37 4.48 1 93.44 325 LEU A N 1
ATOM 2567 C CA . LEU A 1 325 ? -4.859 36.719 3.057 1 93.44 325 LEU A CA 1
ATOM 2568 C C . LEU A 1 325 ? -6.32 36.781 2.615 1 93.44 325 LEU A C 1
ATOM 2570 O O . LEU A 1 325 ? -7.184 36.125 3.221 1 93.44 325 LEU A O 1
ATOM 2574 N N . SER A 1 326 ? -6.559 37.625 1.577 1 92.31 326 SER A N 1
ATOM 2575 C CA . SER A 1 326 ? -7.938 37.781 1.135 1 92.31 326 SER A CA 1
ATOM 2576 C C . SER A 1 326 ? -8.023 37.906 -0.384 1 92.31 326 SER A C 1
ATOM 2578 O O . SER A 1 326 ? -7.07 38.344 -1.035 1 92.31 326 SER A O 1
ATOM 2580 N N . PRO A 1 327 ? -9.125 37.438 -0.865 1 89 327 PRO A N 1
ATOM 2581 C CA . PRO A 1 327 ? -9.398 37.781 -2.26 1 89 327 PRO A CA 1
ATOM 2582 C C . PRO A 1 327 ? -9.641 39.281 -2.445 1 89 327 PRO A C 1
ATOM 2584 O O . PRO A 1 327 ? -9.859 40 -1.467 1 89 327 PRO A O 1
ATOM 2587 N N . PRO A 1 328 ? -9.531 39.656 -3.727 1 86 328 PRO A N 1
ATOM 2588 C CA . PRO A 1 328 ? -9.828 41.094 -3.973 1 86 328 PRO A CA 1
ATOM 2589 C C . PRO A 1 328 ? -11.258 41.469 -3.611 1 86 328 PRO A C 1
ATOM 2591 O O . PRO A 1 328 ? -12.195 40.719 -3.928 1 86 328 PRO A O 1
ATOM 2594 N N . GLU A 1 329 ? -11.383 42.438 -2.889 1 87.25 329 GLU A N 1
ATOM 2595 C CA . GLU A 1 329 ? -12.688 42.969 -2.508 1 87.25 329 GLU A CA 1
ATOM 2596 C C . GLU A 1 329 ? -12.773 44.469 -2.758 1 87.25 329 GLU A C 1
ATOM 2598 O O . GLU A 1 329 ? -12.648 45.281 -1.827 1 87.25 329 GLU A O 1
ATOM 2603 N N . PRO A 1 330 ? -13.18 44.719 -4.004 1 81.06 330 PRO A N 1
ATOM 2604 C CA . PRO A 1 330 ? -13.281 46.125 -4.309 1 81.06 330 PRO A CA 1
ATOM 2605 C C . PRO A 1 330 ? -14.32 46.844 -3.449 1 81.06 330 PRO A C 1
ATOM 2607 O O . PRO A 1 330 ? -15.406 46.312 -3.221 1 81.06 330 PRO A O 1
ATOM 2610 N N . GLY A 1 331 ? -13.992 47.969 -2.889 1 83.19 331 GLY A N 1
ATOM 2611 C CA . GLY A 1 331 ? -14.93 48.75 -2.125 1 83.19 331 GLY A CA 1
ATOM 2612 C C . GLY A 1 331 ? -14.773 48.594 -0.625 1 83.19 331 GLY A C 1
ATOM 2613 O O . GLY A 1 331 ? -15.344 49.375 0.151 1 83.19 331 GLY A O 1
ATOM 2614 N N . PHE A 1 332 ? -14.133 47.594 -0.253 1 89.44 332 PHE A N 1
ATOM 2615 C CA . PHE A 1 332 ? -13.898 47.406 1.173 1 89.44 332 PHE A CA 1
ATOM 2616 C C . PHE A 1 332 ? -12.953 48.469 1.711 1 89.44 332 PHE A C 1
ATOM 2618 O O . PHE A 1 332 ? -11.977 48.812 1.048 1 89.44 332 PHE A O 1
ATOM 2625 N N . ASP A 1 333 ? -13.328 49 2.852 1 88.38 333 ASP A N 1
ATOM 2626 C CA . ASP A 1 333 ? -12.484 50 3.49 1 88.38 333 ASP A CA 1
ATOM 2627 C C . ASP A 1 333 ? -11.352 49.375 4.281 1 88.38 333 ASP A C 1
ATOM 2629 O O . ASP A 1 333 ? -11.5 49.094 5.473 1 88.38 333 ASP A O 1
ATOM 2633 N N . MET A 1 334 ? -10.266 49.25 3.66 1 89.81 334 MET A N 1
ATOM 2634 C CA . MET A 1 334 ? -9.102 48.625 4.273 1 89.81 334 MET A CA 1
ATOM 2635 C C . MET A 1 334 ? -8.609 49.438 5.469 1 89.81 334 MET A C 1
ATOM 2637 O O . MET A 1 334 ? -8.031 48.875 6.41 1 89.81 334 MET A O 1
ATOM 2641 N N . LYS A 1 335 ? -8.789 50.688 5.379 1 90.88 335 LYS A N 1
ATOM 2642 C CA . LYS A 1 335 ? -8.352 51.562 6.461 1 90.88 335 LYS A CA 1
ATOM 2643 C C . LYS A 1 335 ? -9.031 51.188 7.777 1 90.88 335 LYS A C 1
ATOM 2645 O O . LYS A 1 335 ? -8.406 51.219 8.844 1 90.88 335 LYS A O 1
ATOM 2650 N N . LEU A 1 336 ? -10.25 50.812 7.695 1 92.25 336 LEU A N 1
ATOM 2651 C CA . LEU A 1 336 ? -11.008 50.406 8.875 1 92.25 336 LEU A CA 1
ATOM 2652 C C . LEU A 1 336 ? -10.383 49.188 9.523 1 92.25 336 LEU A C 1
ATOM 2654 O O . LEU A 1 336 ? -10.297 49.094 10.75 1 92.25 336 LEU A O 1
ATOM 2658 N N . LEU A 1 337 ? -10 48.25 8.727 1 94.38 337 LEU A N 1
ATOM 2659 C CA . LEU A 1 337 ? -9.359 47.031 9.227 1 94.38 337 LEU A CA 1
ATOM 2660 C C . LEU A 1 337 ? -8.055 47.375 9.945 1 94.38 337 LEU A C 1
ATOM 2662 O O . LEU A 1 337 ? -7.801 46.875 11.039 1 94.38 337 LEU A O 1
ATOM 2666 N N . PHE A 1 338 ? -7.281 48.219 9.328 1 94.44 338 PHE A N 1
ATOM 2667 C CA . PHE A 1 338 ? -6.012 48.625 9.93 1 94.44 338 PHE A CA 1
ATOM 2668 C C . PHE A 1 338 ? -6.234 49.312 11.258 1 94.44 338 PHE A C 1
ATOM 2670 O O . PHE A 1 338 ? -5.539 49.062 12.242 1 94.44 338 PHE A O 1
ATOM 2677 N N . GLU A 1 339 ? -7.188 50.156 11.258 1 94.94 339 GLU A N 1
ATOM 2678 C CA . GLU A 1 339 ? -7.5 50.906 12.477 1 94.94 339 GLU A CA 1
ATOM 2679 C C . GLU A 1 339 ? -7.918 49.969 13.602 1 94.94 339 GLU A C 1
ATOM 2681 O O . GLU A 1 339 ? -7.473 50.125 14.742 1 94.94 339 GLU A O 1
ATOM 2686 N N . ASP A 1 340 ? -8.695 49.031 13.297 1 94.81 340 ASP A N 1
ATOM 2687 C CA . ASP A 1 340 ? -9.164 48.094 14.297 1 94.81 340 ASP A CA 1
ATOM 2688 C C . ASP A 1 340 ? -8.016 47.25 14.844 1 94.81 340 ASP A C 1
ATOM 2690 O O . ASP A 1 340 ? -7.918 47.031 16.047 1 94.81 340 ASP A O 1
ATOM 2694 N N . VAL A 1 341 ? -7.168 46.781 13.953 1 96.19 341 VAL A N 1
ATOM 2695 C CA . VAL A 1 341 ? -6.031 45.938 14.344 1 96.19 341 VAL A CA 1
ATOM 2696 C C . VAL A 1 341 ? -5.105 46.75 15.258 1 96.19 341 VAL A C 1
ATOM 2698 O O . VAL A 1 341 ? -4.68 46.25 16.312 1 96.19 341 VAL A O 1
ATOM 2701 N N . VAL A 1 342 ? -4.883 47.969 14.883 1 94.38 342 VAL A N 1
ATOM 2702 C CA . VAL A 1 342 ? -3.965 48.812 15.641 1 94.38 342 VAL A CA 1
ATOM 2703 C C . VAL A 1 342 ? -4.586 49.188 16.984 1 94.38 342 VAL A C 1
ATOM 2705 O O . VAL A 1 342 ? -3.893 49.219 18 1 94.38 342 VAL A O 1
ATOM 2708 N N . SER A 1 343 ? -5.84 49.438 16.953 1 94.94 343 SER A N 1
ATOM 2709 C CA . SER A 1 343 ? -6.52 49.781 18.188 1 94.94 343 SER A CA 1
ATOM 2710 C C . SER A 1 343 ? -6.504 48.625 19.188 1 94.94 343 SER A C 1
ATOM 2712 O O . SER A 1 343 ? -6.41 48.844 20.391 1 94.94 343 SER A O 1
ATOM 2714 N N . ARG A 1 344 ? -6.492 47.469 18.766 1 95.38 344 ARG A N 1
ATOM 2715 C CA . ARG A 1 344 ? -6.562 46.281 19.625 1 95.38 344 ARG A CA 1
ATOM 2716 C C . ARG A 1 344 ? -5.18 45.906 20.156 1 95.38 344 ARG A C 1
ATOM 2718 O O . ARG A 1 344 ? -5.051 45.438 21.297 1 95.38 344 ARG A O 1
ATOM 2725 N N . TRP A 1 345 ? -4.23 46.062 19.281 1 96.5 345 TRP A N 1
ATOM 2726 C CA . TRP A 1 345 ? -2.904 45.625 19.672 1 96.5 345 TRP A CA 1
ATOM 2727 C C . TRP A 1 345 ? -1.853 46.688 19.391 1 96.5 345 TRP A C 1
ATOM 2729 O O . TRP A 1 345 ? -0.861 46.438 18.719 1 96.5 345 TRP A O 1
ATOM 2739 N N . PRO A 1 346 ? -1.945 47.844 19.938 1 93.5 346 PRO A N 1
ATOM 2740 C CA . PRO A 1 346 ? -1.048 48.969 19.641 1 93.5 346 PRO A CA 1
ATOM 2741 C C . PRO A 1 346 ? 0.372 48.719 20.156 1 93.5 346 PRO A C 1
ATOM 2743 O O . PRO A 1 346 ? 1.338 49.188 19.531 1 93.5 346 PRO A O 1
ATOM 2746 N N . SER A 1 347 ? 0.492 48.031 21.234 1 92.75 347 SER A N 1
ATOM 2747 C CA . SER A 1 347 ? 1.808 47.906 21.859 1 92.75 347 SER A CA 1
ATOM 2748 C C . SER A 1 347 ? 2.434 46.531 21.531 1 92.75 347 SER A C 1
ATOM 2750 O O . SER A 1 347 ? 3.656 46.375 21.594 1 92.75 347 SER A O 1
ATOM 2752 N N . SER A 1 348 ? 1.604 45.594 21.141 1 94.69 348 SER A N 1
ATOM 2753 C CA . SER A 1 348 ? 2.125 44.25 21.016 1 94.69 348 SER A CA 1
ATOM 2754 C C . SER A 1 348 ? 2.412 43.906 19.547 1 94.69 348 SER A C 1
ATOM 2756 O O . SER A 1 348 ? 3.271 43.062 19.266 1 94.69 348 SER A O 1
ATOM 2758 N N . LEU A 1 349 ? 1.795 44.531 18.625 1 95.12 349 LEU A N 1
ATOM 2759 C CA . LEU A 1 349 ? 1.896 44.188 17.219 1 95.12 349 LEU A CA 1
ATOM 2760 C C . LEU A 1 349 ? 3.287 44.5 16.672 1 95.12 349 LEU A C 1
ATOM 2762 O O . LEU A 1 349 ? 3.76 45.625 16.781 1 95.12 349 LEU A O 1
ATOM 2766 N N . ARG A 1 350 ? 3.924 43.469 16.125 1 92.19 350 ARG A N 1
ATOM 2767 C CA . ARG A 1 350 ? 5.266 43.625 15.57 1 92.19 350 ARG A CA 1
ATOM 2768 C C . ARG A 1 350 ? 5.293 43.281 14.086 1 92.19 350 ARG A C 1
ATOM 2770 O O . ARG A 1 350 ? 6.145 43.781 13.344 1 92.19 350 ARG A O 1
ATOM 2777 N N . CYS A 1 351 ? 4.441 42.438 13.711 1 92.12 351 CYS A N 1
ATOM 2778 C CA . CYS A 1 351 ? 4.379 42.031 12.32 1 92.12 351 CYS A CA 1
ATOM 2779 C C . CYS A 1 351 ? 2.965 42.156 11.766 1 92.12 351 CYS A C 1
ATOM 2781 O O . CYS A 1 351 ? 2.008 41.688 12.359 1 92.12 351 CYS A O 1
ATOM 2783 N N . PHE A 1 352 ? 2.926 42.875 10.664 1 92.81 352 PHE A N 1
ATOM 2784 C CA . PHE A 1 352 ? 1.652 43.094 9.984 1 92.81 352 PHE A CA 1
ATOM 2785 C C . PHE A 1 352 ? 1.765 42.719 8.508 1 92.81 352 PHE A C 1
ATOM 2787 O O . PHE A 1 352 ? 2.689 43.188 7.824 1 92.81 352 PHE A O 1
ATOM 2794 N N . GLY A 1 353 ? 0.885 41.812 8.102 1 91.44 353 GLY A N 1
ATOM 2795 C CA . GLY A 1 353 ? 0.929 41.406 6.707 1 91.44 353 GLY A CA 1
ATOM 2796 C C . GLY A 1 353 ? -0.439 41.375 6.051 1 91.44 353 GLY A C 1
ATOM 2797 O O . GLY A 1 353 ? -1.424 40.969 6.68 1 91.44 353 GLY A O 1
ATOM 2798 N N . LEU A 1 354 ? -0.449 41.875 4.812 1 89.62 354 LEU A N 1
ATOM 2799 C CA . LEU A 1 354 ? -1.623 41.812 3.949 1 89.62 354 LEU A CA 1
ATOM 2800 C C . LEU A 1 354 ? -1.267 41.219 2.594 1 89.62 354 LEU A C 1
ATOM 2802 O O . LEU A 1 354 ? -0.37 41.688 1.907 1 89.62 354 LEU A O 1
ATOM 2806 N N . ARG A 1 355 ? -1.981 40.094 2.309 1 88.56 355 ARG A N 1
ATOM 2807 C CA . ARG A 1 355 ? -1.696 39.406 1.047 1 88.56 355 ARG A CA 1
ATOM 2808 C C . ARG A 1 355 ? -2.979 39.156 0.265 1 88.56 355 ARG A C 1
ATOM 2810 O O . ARG A 1 355 ? -4.004 38.812 0.848 1 88.56 355 ARG A O 1
ATOM 2817 N N . LEU A 1 356 ? -2.814 39.281 -1.065 1 86.69 356 LEU A N 1
ATOM 2818 C CA . LEU A 1 356 ? -3.912 38.938 -1.959 1 86.69 356 LEU A CA 1
ATOM 2819 C C . LEU A 1 356 ? -3.76 37.5 -2.461 1 86.69 356 LEU A C 1
ATOM 2821 O O . LEU A 1 356 ? -2.646 37.062 -2.744 1 86.69 356 LEU A O 1
ATOM 2825 N N . THR A 1 357 ? -4.871 36.719 -2.393 1 80.56 357 THR A N 1
ATOM 2826 C CA . THR A 1 357 ? -4.828 35.375 -2.945 1 80.56 357 THR A CA 1
ATOM 2827 C C . THR A 1 357 ? -4.496 35.406 -4.434 1 80.56 357 THR A C 1
ATOM 2829 O O . THR A 1 357 ? -4.945 36.312 -5.156 1 80.56 357 THR A O 1
ATOM 2832 N N . PRO A 1 358 ? -3.398 34.594 -4.965 1 62.41 358 PRO A N 1
ATOM 2833 C CA . PRO A 1 358 ? -2.922 34.625 -6.352 1 62.41 358 PRO A CA 1
ATOM 2834 C C . PRO A 1 358 ? -4.047 34.406 -7.363 1 62.41 358 PRO A C 1
ATOM 2836 O O . PRO A 1 358 ? -4.605 33.312 -7.449 1 62.41 358 PRO A O 1
ATOM 2839 N N . GLU A 1 359 ? -5.125 34.781 -7.355 1 53.31 359 GLU A N 1
ATOM 2840 C CA . GLU A 1 359 ? -5.953 34.5 -8.523 1 53.31 359 GLU A CA 1
ATOM 2841 C C . GLU A 1 359 ? -5.297 35 -9.805 1 53.31 359 GLU A C 1
ATOM 2843 O O . GLU A 1 359 ? -4.449 35.875 -9.766 1 53.31 359 GLU A O 1
ATOM 2848 N N . ASP A 1 360 ? -5.539 34.156 -10.922 1 45.94 360 ASP A N 1
ATOM 2849 C CA . ASP A 1 360 ? -5.238 34.438 -12.328 1 45.94 360 ASP A CA 1
ATOM 2850 C C . ASP A 1 360 ? -5.336 35.938 -12.633 1 45.94 360 ASP A C 1
ATOM 2852 O O . ASP A 1 360 ? -5.246 36.344 -13.789 1 45.94 360 ASP A O 1
ATOM 2856 N N . THR A 1 361 ? -6.211 36.625 -11.938 1 45.62 361 THR A N 1
ATOM 2857 C CA . THR A 1 361 ? -6.715 37.844 -12.586 1 45.62 361 THR A CA 1
ATOM 2858 C C . THR A 1 361 ? -5.711 38.969 -12.469 1 45.62 361 THR A C 1
ATOM 2860 O O . THR A 1 361 ? -4.961 39.062 -11.492 1 45.62 361 THR A O 1
ATOM 2863 N N . GLU A 1 362 ? -5.328 39.5 -13.398 1 48.31 362 GLU A N 1
ATOM 2864 C CA . GLU A 1 362 ? -4.762 40.75 -13.867 1 48.31 362 GLU A CA 1
ATOM 2865 C C . GLU A 1 362 ? -5.145 41.906 -12.945 1 48.31 362 GLU A C 1
ATOM 2867 O O . GLU A 1 362 ? -4.719 43.031 -13.156 1 48.31 362 GLU A O 1
ATOM 2872 N N . ALA A 1 363 ? -6.094 41.625 -12.008 1 53.62 363 ALA A N 1
ATOM 2873 C CA . ALA A 1 363 ? -6.609 42.875 -11.438 1 53.62 363 ALA A CA 1
ATOM 2874 C C . ALA A 1 363 ? -5.75 43.344 -10.266 1 53.62 363 ALA A C 1
ATOM 2876 O O . ALA A 1 363 ? -5.578 42.625 -9.289 1 53.62 363 ALA A O 1
ATOM 2877 N N . GLU A 1 364 ? -4.836 44.031 -10.422 1 59.72 364 GLU A N 1
ATOM 2878 C CA . GLU A 1 364 ? -4.07 44.719 -9.398 1 59.72 364 GLU A CA 1
ATOM 2879 C C . GLU A 1 364 ? -4.961 45.688 -8.609 1 59.72 364 GLU A C 1
ATOM 2881 O O . GLU A 1 364 ? -5.719 46.469 -9.188 1 59.72 364 GLU A O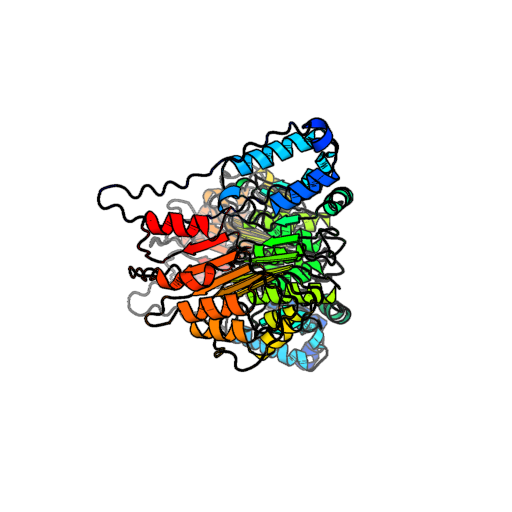 1
ATOM 2886 N N . GLU A 1 365 ? -5.203 45.281 -7.32 1 74.56 365 GLU A N 1
ATOM 2887 C CA . GLU A 1 365 ? -5.957 46.188 -6.461 1 74.56 365 GLU A CA 1
ATOM 2888 C C . GLU A 1 365 ? -5.07 47.312 -5.938 1 74.56 365 GLU A C 1
ATOM 2890 O O . GLU A 1 365 ? -3.938 47.062 -5.52 1 74.56 365 GLU A O 1
ATOM 2895 N N . LYS A 1 366 ? -5.574 48.469 -6.191 1 76.38 366 LYS A N 1
ATOM 2896 C CA . LYS A 1 366 ? -4.832 49.625 -5.719 1 76.38 366 LYS A CA 1
ATOM 2897 C C . LYS A 1 366 ? -5.062 49.875 -4.227 1 76.38 366 LYS A C 1
ATOM 2899 O O . LYS A 1 366 ? -6.184 49.719 -3.738 1 76.38 366 LYS A O 1
ATOM 2904 N N . LEU A 1 367 ? -4.008 50.062 -3.498 1 82.06 367 LEU A N 1
ATOM 2905 C CA . LEU A 1 367 ? -4.059 50.406 -2.078 1 82.06 367 LEU A CA 1
ATOM 2906 C C . LEU A 1 367 ? -3.631 51.844 -1.843 1 82.06 367 LEU A C 1
ATOM 2908 O O . LEU A 1 367 ? -2.439 52.156 -1.91 1 82.06 367 LEU A O 1
ATOM 2912 N N . PRO A 1 368 ? -4.609 52.625 -1.593 1 79.5 368 PRO A N 1
ATOM 2913 C CA . PRO A 1 368 ? -4.238 54.031 -1.335 1 79.5 368 PRO A CA 1
ATOM 2914 C C . PRO A 1 368 ? -3.271 54.156 -0.163 1 79.5 368 PRO A C 1
ATOM 2916 O O . PRO A 1 368 ? -3.367 53.406 0.818 1 79.5 368 PRO A O 1
ATOM 2919 N N . LEU A 1 369 ? -2.459 55.188 -0.256 1 75.94 369 LEU A N 1
ATOM 2920 C CA . LEU A 1 369 ? -1.434 55.406 0.756 1 75.94 369 LEU A CA 1
ATOM 2921 C C . LEU A 1 369 ? -2.064 55.75 2.1 1 75.94 369 LEU A C 1
ATOM 2923 O O . LEU A 1 369 ? -1.517 55.406 3.152 1 75.94 369 LEU A O 1
ATOM 2927 N N . ASP A 1 370 ? -3.15 56.375 2.027 1 79.62 370 ASP A N 1
ATOM 2928 C CA . ASP A 1 370 ? -3.848 56.812 3.238 1 79.62 370 ASP A CA 1
ATOM 2929 C C . ASP A 1 370 ? -4.285 55.594 4.07 1 79.62 370 ASP A C 1
ATOM 2931 O O . ASP A 1 370 ? -4.504 55.719 5.277 1 79.62 370 ASP A O 1
ATOM 2935 N N . THR A 1 371 ? -4.281 54.469 3.381 1 85.81 371 THR A N 1
ATOM 2936 C CA . THR A 1 371 ? -4.711 53.25 4.043 1 85.81 371 THR A CA 1
ATOM 2937 C C . THR A 1 371 ? -3.688 52.781 5.086 1 85.81 371 THR A C 1
ATOM 2939 O O . THR A 1 371 ? -4.027 52.094 6.035 1 85.81 371 THR A O 1
ATOM 2942 N N . LEU A 1 372 ? -2.484 53.25 5.031 1 85.56 372 LEU A N 1
ATOM 2943 C CA . LEU A 1 372 ? -1.41 52.812 5.906 1 85.56 372 LEU A CA 1
ATOM 2944 C C . LEU A 1 372 ? -1.256 53.719 7.105 1 85.56 372 LEU A C 1
ATOM 2946 O O . LEU A 1 372 ? -0.552 53.406 8.062 1 85.56 372 LEU A O 1
ATOM 2950 N N . LYS A 1 373 ? -1.919 54.781 7.145 1 84.56 373 LYS A N 1
ATOM 2951 C CA . LYS A 1 373 ? -1.76 55.812 8.164 1 84.56 373 LYS A CA 1
ATOM 2952 C C . LYS A 1 373 ? -1.989 55.25 9.562 1 84.56 373 LYS A C 1
ATOM 2954 O O . LYS A 1 373 ? -1.265 55.594 10.5 1 84.56 373 LYS A O 1
ATOM 2959 N N . PRO A 1 374 ? -2.953 54.438 9.688 1 90.25 374 PRO A N 1
ATOM 2960 C CA . PRO A 1 374 ? -3.203 53.906 11.023 1 90.25 374 PRO A CA 1
ATOM 2961 C C . PRO A 1 374 ? -2.012 53.125 11.578 1 90.25 374 PRO A C 1
ATOM 2963 O O . PRO A 1 374 ? -1.913 52.906 12.789 1 90.25 374 PRO A O 1
ATOM 2966 N N . LEU A 1 375 ? -1.141 52.656 10.781 1 88.69 375 LEU A N 1
ATOM 2967 C CA . LEU A 1 375 ? -0.023 51.812 11.211 1 88.69 375 LEU A CA 1
ATOM 2968 C C . LEU A 1 375 ? 1.135 52.688 11.703 1 88.69 375 LEU A C 1
ATOM 2970 O O . LEU A 1 375 ? 2.059 52.188 12.352 1 88.69 375 LEU A O 1
ATOM 2974 N N . PHE A 1 376 ? 1.09 53.938 11.562 1 83.62 376 PHE A N 1
ATOM 2975 C CA . PHE A 1 376 ? 2.217 54.844 11.828 1 83.62 376 PHE A CA 1
ATOM 2976 C C . PHE A 1 376 ? 2.492 54.938 13.32 1 83.62 376 PHE A C 1
ATOM 2978 O O . PHE A 1 376 ? 3.65 54.969 13.742 1 83.62 376 PHE A O 1
ATOM 2985 N N . PRO A 1 377 ? 1.467 54.875 14.047 1 85.19 377 PRO A N 1
ATOM 2986 C CA . PRO A 1 377 ? 1.712 55 15.484 1 85.19 377 PRO A CA 1
ATOM 2987 C C . PRO A 1 377 ? 2.342 53.75 16.078 1 85.19 377 PRO A C 1
ATOM 2989 O O . PRO A 1 377 ? 2.732 53.719 17.25 1 85.19 377 PRO A O 1
ATOM 2992 N N . LEU A 1 378 ? 2.396 52.688 15.344 1 88.62 378 LEU A N 1
ATOM 2993 C CA . LEU A 1 378 ? 2.953 51.438 15.852 1 88.62 378 LEU A CA 1
ATOM 2994 C C . LEU A 1 378 ? 4.477 51.5 15.875 1 88.62 378 LEU A C 1
ATOM 2996 O O . LEU A 1 378 ? 5.133 51.031 14.922 1 88.62 378 LEU A O 1
ATOM 3000 N N . HIS A 1 379 ? 5.023 51.812 16.969 1 82.38 379 HIS A N 1
ATOM 3001 C CA . HIS A 1 379 ? 6.461 52 17.094 1 82.38 379 HIS A CA 1
ATOM 3002 C C . HIS A 1 379 ? 7.195 50.688 17.188 1 82.38 379 HIS A C 1
ATOM 3004 O O . HIS A 1 379 ? 8.398 50.594 16.922 1 82.38 379 HIS A O 1
ATOM 3010 N N . ASN A 1 380 ? 6.461 49.656 17.562 1 85.06 380 ASN A N 1
ATOM 3011 C CA . ASN A 1 380 ? 7.094 48.344 17.75 1 85.06 380 ASN A CA 1
ATOM 3012 C C . ASN A 1 380 ? 6.992 47.5 16.484 1 85.06 380 ASN A C 1
ATOM 3014 O O . ASN A 1 380 ? 7.441 46.375 16.469 1 85.06 380 ASN A O 1
ATOM 3018 N N . LEU A 1 381 ? 6.367 48.062 15.453 1 86.56 381 LEU A N 1
ATOM 3019 C CA . LEU A 1 381 ? 6.223 47.312 14.203 1 86.56 381 LEU A CA 1
ATOM 3020 C C . LEU A 1 381 ? 7.582 47.031 13.578 1 86.56 381 LEU A C 1
ATOM 3022 O O . LEU A 1 381 ? 8.367 47.969 13.344 1 86.56 381 LEU A O 1
ATOM 3026 N N . ARG A 1 382 ? 7.883 45.781 13.328 1 81.19 382 ARG A N 1
ATOM 3027 C CA . ARG A 1 382 ? 9.18 45.375 12.781 1 81.19 382 ARG A CA 1
ATOM 3028 C C . ARG A 1 382 ? 9.047 44.906 11.328 1 81.19 382 ARG A C 1
ATOM 3030 O O . ARG A 1 382 ? 9.992 45.031 10.547 1 81.19 382 ARG A O 1
ATOM 3037 N N . MET A 1 383 ? 7.953 44.438 11.07 1 84.94 383 MET A N 1
ATOM 3038 C CA . MET A 1 383 ? 7.762 43.906 9.727 1 84.94 383 MET A CA 1
ATOM 3039 C C . MET A 1 383 ? 6.395 44.281 9.172 1 84.94 383 MET A C 1
ATOM 3041 O O . MET A 1 383 ? 5.379 44.125 9.844 1 84.94 383 MET A O 1
ATOM 3045 N N . LEU A 1 384 ? 6.445 44.938 7.973 1 84.31 384 LEU A N 1
ATOM 3046 C CA . LEU A 1 384 ? 5.242 45.219 7.199 1 84.31 384 LEU A CA 1
ATOM 3047 C C . LEU A 1 384 ? 5.305 44.562 5.824 1 84.31 384 LEU A C 1
ATOM 3049 O O . LEU A 1 384 ? 6.246 44.812 5.062 1 84.31 384 LEU A O 1
ATOM 3053 N N . SER A 1 385 ? 4.375 43.625 5.602 1 84.75 385 SER A N 1
ATOM 3054 C CA . SER A 1 385 ? 4.352 42.938 4.324 1 84.75 385 SER A CA 1
ATOM 3055 C C . SER A 1 385 ? 3.045 43.188 3.58 1 84.75 385 SER A C 1
ATOM 3057 O O . SER A 1 385 ? 1.969 42.844 4.078 1 84.75 385 SER A O 1
ATOM 3059 N N . LEU A 1 386 ? 3.164 43.844 2.445 1 82.88 386 LEU A N 1
ATOM 3060 C CA . LEU A 1 386 ? 2.035 44.062 1.544 1 82.88 386 LEU A CA 1
ATOM 3061 C C . LEU A 1 386 ? 2.289 43.406 0.196 1 82.88 386 LEU A C 1
ATOM 3063 O O . LEU A 1 386 ? 3.182 43.812 -0.548 1 82.88 386 LEU A O 1
ATOM 3067 N N . ARG A 1 387 ? 1.518 42.344 -0.072 1 81 387 ARG A N 1
ATOM 3068 C CA . ARG A 1 387 ? 1.736 41.594 -1.309 1 81 387 ARG A CA 1
ATOM 3069 C C . ARG A 1 387 ? 0.477 41.562 -2.168 1 81 387 ARG A C 1
ATOM 3071 O O . ARG A 1 387 ? -0.619 41.312 -1.668 1 81 387 ARG A O 1
ATOM 3078 N N . GLY A 1 388 ? 0.621 41.875 -3.414 1 77.62 388 GLY A N 1
ATOM 3079 C CA . GLY A 1 388 ? -0.489 41.812 -4.352 1 77.62 388 GLY A CA 1
ATOM 3080 C C . GLY A 1 388 ? -1.192 43.156 -4.527 1 77.62 388 GLY A C 1
ATOM 3081 O O . GLY A 1 388 ? -2.197 43.219 -5.238 1 77.62 388 GLY A O 1
ATOM 3082 N N . TYR A 1 389 ? -0.698 44.188 -3.922 1 78.38 389 TYR A N 1
ATOM 3083 C CA . TYR A 1 389 ? -1.318 45.5 -4.004 1 78.38 389 TYR A CA 1
ATOM 3084 C C . TYR A 1 389 ? -0.428 46.469 -4.762 1 78.38 389 TYR A C 1
ATOM 3086 O O . TYR A 1 389 ? 0.8 46.375 -4.699 1 78.38 389 TYR A O 1
ATOM 3094 N N . LEU A 1 390 ? -1.159 47.281 -5.555 1 75.94 390 LEU A N 1
ATOM 3095 C CA . LEU A 1 390 ? -0.467 48.375 -6.223 1 75.94 390 LEU A CA 1
ATOM 3096 C C . LEU A 1 390 ? -0.461 49.625 -5.352 1 75.94 390 LEU A C 1
ATOM 3098 O O . LEU A 1 390 ? -1.498 50.031 -4.809 1 75.94 390 LEU A O 1
ATOM 3102 N N . MET A 1 391 ? 0.746 50.062 -5.102 1 76.06 391 MET A N 1
ATOM 3103 C CA . MET A 1 391 ? 0.862 51.281 -4.285 1 76.06 391 MET A CA 1
ATOM 3104 C C . MET A 1 391 ? 1.75 52.312 -4.965 1 76.06 391 MET A C 1
ATOM 3106 O O . MET A 1 391 ? 2.766 51.969 -5.57 1 76.06 391 MET A O 1
ATOM 3110 N N . ASP A 1 392 ? 1.219 53.625 -4.91 1 71.06 392 ASP A N 1
ATOM 3111 C CA . ASP A 1 392 ? 2.045 54.719 -5.402 1 71.06 392 ASP A CA 1
ATOM 3112 C C . ASP A 1 392 ? 3.029 55.188 -4.336 1 71.06 392 ASP A C 1
ATOM 3114 O O . ASP A 1 392 ? 2.656 55.938 -3.424 1 71.06 392 ASP A O 1
ATOM 3118 N N . ILE A 1 393 ? 4.215 54.625 -4.375 1 67.06 393 ILE A N 1
ATOM 3119 C CA . ILE A 1 393 ? 5.184 54.938 -3.338 1 67.06 393 ILE A CA 1
ATOM 3120 C C . ILE A 1 393 ? 6.102 56.062 -3.83 1 67.06 393 ILE A C 1
ATOM 3122 O O . ILE A 1 393 ? 6.754 55.938 -4.867 1 67.06 393 ILE A O 1
ATOM 3126 N N . SER A 1 394 ? 5.863 57.219 -3.203 1 63.31 394 SER A N 1
ATOM 3127 C CA . SER A 1 394 ? 6.77 58.312 -3.484 1 63.31 394 SER A CA 1
ATOM 3128 C C . SER A 1 394 ? 7.938 58.344 -2.506 1 63.31 394 SER A C 1
ATOM 3130 O O . SER A 1 394 ? 7.883 57.719 -1.45 1 63.31 394 SER A O 1
ATOM 3132 N N . ASP A 1 395 ? 9.047 59 -2.922 1 60.28 395 ASP A N 1
ATOM 3133 C CA . ASP A 1 395 ? 10.227 59.125 -2.07 1 60.28 395 ASP A CA 1
ATOM 3134 C C . ASP A 1 395 ? 9.867 59.812 -0.752 1 60.28 395 ASP A C 1
ATOM 3136 O O . ASP A 1 395 ? 10.383 59.438 0.305 1 60.28 395 ASP A O 1
ATOM 3140 N N . ASP A 1 396 ? 9.039 60.75 -0.849 1 63 396 ASP A N 1
ATOM 3141 C CA . ASP A 1 396 ? 8.633 61.5 0.347 1 63 396 ASP A CA 1
ATOM 3142 C C . ASP A 1 396 ? 7.918 60.594 1.337 1 63 396 ASP A C 1
ATOM 3144 O O . ASP A 1 396 ? 8.133 60.688 2.547 1 63 396 ASP A O 1
ATOM 3148 N N . LEU A 1 397 ? 7.195 59.688 0.776 1 64.06 397 LEU A N 1
ATOM 3149 C CA . LEU A 1 397 ? 6.434 58.75 1.614 1 64.06 397 LEU A CA 1
ATOM 3150 C C . LEU A 1 397 ? 7.359 57.75 2.307 1 64.06 397 LEU A C 1
ATOM 3152 O O . LEU A 1 397 ? 7.156 57.438 3.479 1 64.06 397 LEU A O 1
ATOM 3156 N N . MET A 1 398 ? 8.352 57.375 1.604 1 65.31 398 MET A N 1
ATOM 3157 C CA . MET A 1 398 ? 9.32 56.438 2.168 1 65.31 398 MET A CA 1
ATOM 3158 C C . MET A 1 398 ? 10.078 57.094 3.326 1 65.31 398 MET A C 1
ATOM 3160 O O . MET A 1 398 ? 10.383 56.406 4.316 1 65.31 398 MET A O 1
ATOM 3164 N N . GLU A 1 399 ? 10.328 58.312 3.146 1 63.41 399 GLU A N 1
ATOM 3165 C CA . GLU A 1 399 ? 11.008 59.031 4.215 1 63.41 399 GLU A CA 1
ATOM 3166 C C . GLU A 1 399 ? 10.109 59.156 5.445 1 63.41 399 GLU A C 1
ATOM 3168 O O . GLU A 1 399 ? 10.578 59.031 6.578 1 63.41 399 GLU A O 1
ATOM 3173 N N . GLU A 1 400 ? 8.898 59.375 5.211 1 66.56 400 GLU A N 1
ATOM 3174 C CA . GLU A 1 400 ? 7.945 59.469 6.312 1 66.56 400 GLU A CA 1
ATOM 3175 C C . GLU A 1 400 ? 7.82 58.156 7.062 1 66.56 400 GLU A C 1
ATOM 3177 O O . GLU A 1 400 ? 7.762 58.125 8.297 1 66.56 400 GLU A O 1
ATOM 3182 N N . TRP A 1 401 ? 7.816 57.125 6.285 1 67.06 401 TRP A N 1
ATOM 3183 C CA . TRP A 1 401 ? 7.742 55.781 6.875 1 67.06 401 TRP A CA 1
ATOM 3184 C C . TRP A 1 401 ? 8.984 55.469 7.707 1 67.06 401 TRP A C 1
ATOM 3186 O O . TRP A 1 401 ? 8.883 54.938 8.812 1 67.06 401 TRP A O 1
ATOM 3196 N N . ALA A 1 402 ? 10.039 55.875 7.191 1 64.12 402 ALA A N 1
ATOM 3197 C CA . ALA A 1 402 ? 11.312 55.656 7.863 1 64.12 402 ALA A CA 1
ATOM 3198 C C . ALA A 1 402 ? 11.391 56.406 9.188 1 64.12 402 ALA A C 1
ATOM 3200 O O . ALA A 1 402 ? 11.93 55.906 10.172 1 64.12 402 ALA A O 1
ATOM 3201 N N . LYS A 1 403 ? 10.875 57.562 9.188 1 64.56 403 LYS A N 1
ATOM 3202 C CA . LYS A 1 403 ? 10.914 58.375 10.391 1 64.56 403 LYS A CA 1
ATOM 3203 C C . LYS A 1 403 ? 9.969 57.844 11.461 1 64.56 403 LYS A C 1
ATOM 3205 O O . LYS A 1 403 ? 10.281 57.906 12.656 1 64.56 403 LYS A O 1
ATOM 3210 N N . THR A 1 404 ? 8.836 57.406 11 1 64.31 404 THR A N 1
ATOM 3211 C CA . THR A 1 404 ? 7.805 56.938 11.922 1 64.31 404 THR A CA 1
ATOM 3212 C C . THR A 1 404 ? 8.188 55.594 12.539 1 64.31 404 THR A C 1
ATOM 3214 O O . THR A 1 404 ? 7.949 55.375 13.727 1 64.31 404 THR A O 1
ATOM 3217 N N . TRP A 1 405 ? 8.602 54.781 11.68 1 63.47 405 TRP A N 1
ATOM 3218 C CA . TRP A 1 405 ? 8.969 53.469 12.18 1 63.47 405 TRP A CA 1
ATOM 3219 C C . TRP A 1 405 ? 10.469 53.344 12.406 1 63.47 405 TRP A C 1
ATOM 3221 O O . TRP A 1 405 ? 11.211 52.906 11.531 1 63.47 405 TRP A O 1
ATOM 3231 N N . GLN A 1 406 ? 10.961 54.5 12.961 1 54.5 406 GLN A N 1
ATOM 3232 C CA . GLN A 1 406 ? 12.398 54.656 13.172 1 54.5 406 GLN A CA 1
ATOM 3233 C C . GLN A 1 406 ? 13.008 53.312 13.633 1 54.5 406 GLN A C 1
ATOM 3235 O O . GLN A 1 406 ? 12.414 52.594 14.43 1 54.5 406 GLN A O 1
ATOM 3240 N N . THR A 1 407 ? 13.852 52.812 12.695 1 46.09 407 THR A N 1
ATOM 3241 C CA . THR A 1 407 ? 14.789 51.719 12.891 1 46.09 407 THR A CA 1
ATOM 3242 C C . THR A 1 407 ? 15.555 51.875 14.203 1 46.09 407 THR A C 1
ATOM 3244 O O . THR A 1 407 ? 15.961 53 14.555 1 46.09 407 THR A O 1
ATOM 3247 N N . MET B 1 1 ? -18.969 -48.469 -11.938 1 18.34 1 MET B N 1
ATOM 3248 C CA . MET B 1 1 ? -18 -47.406 -12.047 1 18.34 1 MET B CA 1
ATOM 3249 C C . MET B 1 1 ? -18.016 -46.781 -13.453 1 18.34 1 MET B C 1
ATOM 3251 O O . MET B 1 1 ? -17.453 -47.375 -14.383 1 18.34 1 MET B O 1
ATOM 3255 N N . ILE B 1 2 ? -19.016 -46.094 -13.906 1 21.19 2 ILE B N 1
ATOM 3256 C CA . ILE B 1 2 ? -19.375 -45.75 -15.273 1 21.19 2 ILE B CA 1
ATOM 3257 C C . ILE B 1 2 ? -18.406 -44.688 -15.789 1 21.19 2 ILE B C 1
ATOM 3259 O O . ILE B 1 2 ? -18.328 -43.594 -15.234 1 21.19 2 ILE B O 1
ATOM 3263 N N . ASP B 1 3 ? -17.281 -45.062 -16.453 1 23.44 3 ASP B N 1
ATOM 3264 C CA . ASP B 1 3 ? -16.156 -44.312 -17.031 1 23.44 3 ASP B CA 1
ATOM 3265 C C . ASP B 1 3 ? -16.609 -43.344 -18.094 1 23.44 3 ASP B C 1
ATOM 3267 O O . ASP B 1 3 ? -17.094 -43.75 -19.156 1 23.44 3 ASP B O 1
ATOM 3271 N N . ARG B 1 4 ? -17.281 -42.281 -17.781 1 24.86 4 ARG B N 1
ATOM 3272 C CA . ARG B 1 4 ? -17.828 -41.281 -18.703 1 24.86 4 ARG B CA 1
ATOM 3273 C C . ARG B 1 4 ? -16.734 -40.562 -19.453 1 24.86 4 ARG B C 1
ATOM 3275 O O . ARG B 1 4 ? -15.828 -40 -18.828 1 24.86 4 ARG B O 1
ATOM 3282 N N . LYS B 1 5 ? -16.391 -41.031 -20.734 1 27.52 5 LYS B N 1
ATOM 3283 C CA . LYS B 1 5 ? -15.43 -40.406 -21.641 1 27.52 5 LYS B CA 1
ATOM 3284 C C . LYS B 1 5 ? -16.016 -39.125 -22.234 1 27.52 5 LYS B C 1
ATOM 3286 O O . LYS B 1 5 ? -17.172 -39.094 -22.641 1 27.52 5 LYS B O 1
ATOM 3291 N N . LEU B 1 6 ? -15.766 -37.906 -21.703 1 25.11 6 LEU B N 1
ATOM 3292 C CA . LEU B 1 6 ? -16.25 -36.625 -22.266 1 25.11 6 LEU B CA 1
ATOM 3293 C C . LEU B 1 6 ? -15.328 -36.125 -23.375 1 25.11 6 LEU B C 1
ATOM 3295 O O . LEU B 1 6 ? -14.125 -35.969 -23.156 1 25.11 6 LEU B O 1
ATOM 32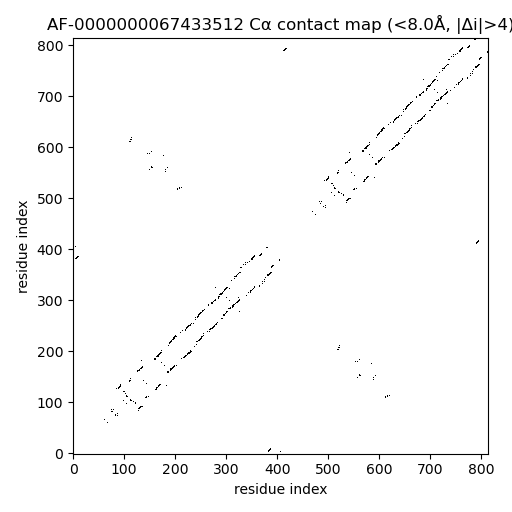99 N N . ILE B 1 7 ? -15.688 -36.438 -24.688 1 24.34 7 ILE B N 1
ATOM 3300 C CA . ILE B 1 7 ? -14.969 -35.906 -25.828 1 24.34 7 ILE B CA 1
ATOM 3301 C C . ILE B 1 7 ? -15.5 -34.5 -26.156 1 24.34 7 ILE B C 1
ATOM 3303 O O . ILE B 1 7 ? -16.703 -34.312 -26.375 1 24.34 7 ILE B O 1
ATOM 3307 N N . VAL B 1 8 ? -14.922 -33.531 -25.703 1 25.94 8 VAL B N 1
ATOM 3308 C CA . VAL B 1 8 ? -15.359 -32.156 -26.047 1 25.94 8 VAL B CA 1
ATOM 3309 C C . VAL B 1 8 ? -14.664 -31.719 -27.328 1 25.94 8 VAL B C 1
ATOM 3311 O O . VAL B 1 8 ? -13.43 -31.656 -27.391 1 25.94 8 VAL B O 1
ATOM 3314 N N . ILE B 1 9 ? -15.289 -31.922 -28.516 1 24.94 9 ILE B N 1
ATOM 3315 C CA . ILE B 1 9 ? -14.758 -31.469 -29.797 1 24.94 9 ILE B CA 1
ATOM 3316 C C . ILE B 1 9 ? -15.336 -30.094 -30.141 1 24.94 9 ILE B C 1
ATOM 3318 O O . ILE B 1 9 ? -16.562 -29.938 -30.25 1 24.94 9 ILE B O 1
ATOM 3322 N N . SER B 1 10 ? -14.766 -29.078 -29.766 1 26.02 10 SER B N 1
ATOM 3323 C CA . SER B 1 10 ? -15.273 -27.766 -30.156 1 26.02 10 SER B CA 1
ATOM 3324 C C . SER B 1 10 ? -14.781 -27.359 -31.531 1 26.02 10 SER B C 1
ATOM 3326 O O . SER B 1 10 ? -13.578 -27.188 -31.75 1 26.02 10 SER B O 1
ATOM 3328 N N . THR B 1 11 ? -15.266 -27.984 -32.594 1 25.52 11 THR B N 1
ATOM 3329 C CA . THR B 1 11 ? -14.883 -27.672 -33.969 1 25.52 11 THR B CA 1
ATOM 3330 C C . THR B 1 11 ? -15.672 -26.469 -34.5 1 25.52 11 THR B C 1
ATOM 3332 O O . THR B 1 11 ? -16.844 -26.297 -34.156 1 25.52 11 THR B O 1
ATOM 3335 N N . THR B 1 12 ? -14.992 -25.422 -34.719 1 29.45 12 THR B N 1
ATOM 3336 C CA . THR B 1 12 ? -15.617 -24.312 -35.438 1 29.45 12 THR B CA 1
ATOM 3337 C C . THR B 1 12 ? -16.062 -24.766 -36.812 1 29.45 12 THR B C 1
ATOM 3339 O O . THR B 1 12 ? -15.25 -25.297 -37.594 1 29.45 12 THR B O 1
ATOM 3342 N N . TYR B 1 13 ? -17.25 -25.297 -36.906 1 24.83 13 TYR B N 1
ATOM 3343 C CA . TYR B 1 13 ? -17.828 -25.625 -38.219 1 24.83 13 TYR B CA 1
ATOM 3344 C C . TYR B 1 13 ? -18.094 -24.359 -39.031 1 24.83 13 TYR B C 1
ATOM 3346 O O . TYR B 1 13 ? -18.578 -23.359 -38.469 1 24.83 13 TYR B O 1
ATOM 3354 N N . LYS B 1 14 ? -17.203 -24.062 -40 1 31.44 14 LYS B N 1
ATOM 3355 C CA . LYS B 1 14 ? -17.531 -23.047 -40.969 1 31.44 14 LYS B CA 1
ATOM 3356 C C . LYS B 1 14 ? -18.828 -23.391 -41.719 1 31.44 14 LYS B C 1
ATOM 3358 O O . LYS B 1 14 ? -18.875 -24.359 -42.469 1 31.44 14 LYS B O 1
ATOM 3363 N N . SER B 1 15 ? -20.016 -23.25 -41.125 1 26.16 15 SER B N 1
ATOM 3364 C CA . SER B 1 15 ? -21.125 -23.266 -42.062 1 26.16 15 SER B CA 1
ATOM 3365 C C . SER B 1 15 ? -21.047 -22.109 -43.062 1 26.16 15 SER B C 1
ATOM 3367 O O . SER B 1 15 ? -20.5 -21.062 -42.75 1 26.16 15 SER B O 1
ATOM 3369 N N . VAL B 1 16 ? -21.328 -22.359 -44.375 1 28.12 16 VAL B N 1
ATOM 3370 C CA . VAL B 1 16 ? -21.469 -21.391 -45.469 1 28.12 16 VAL B CA 1
ATOM 3371 C C . VAL B 1 16 ? -22.328 -20.219 -45 1 28.12 16 VAL B C 1
ATOM 3373 O O . VAL B 1 16 ? -22.094 -19.078 -45.406 1 28.12 16 VAL B O 1
ATOM 3376 N N . HIS B 1 17 ? -23.672 -20.469 -44.75 1 23.91 17 HIS B N 1
ATOM 3377 C CA . HIS B 1 17 ? -24.438 -19.234 -44.719 1 23.91 17 HIS B CA 1
ATOM 3378 C C . HIS B 1 17 ? -24.047 -18.344 -43.531 1 23.91 17 HIS B C 1
ATOM 3380 O O . HIS B 1 17 ? -23.75 -17.172 -43.719 1 23.91 17 HIS B O 1
ATOM 3386 N N . GLN B 1 18 ? -25.203 -17.984 -42.688 1 23.33 18 GLN B N 1
ATOM 3387 C CA . GLN B 1 18 ? -25.453 -16.891 -41.75 1 23.33 18 GLN B CA 1
ATOM 3388 C C . GLN B 1 18 ? -24.531 -16.984 -40.531 1 23.33 18 GLN B C 1
ATOM 3390 O O . GLN B 1 18 ? -23.875 -18 -40.312 1 23.33 18 GLN B O 1
ATOM 3395 N N . ARG B 1 19 ? -25.172 -16.594 -39.219 1 27.11 19 ARG B N 1
ATOM 3396 C CA . ARG B 1 19 ? -24.688 -16.047 -37.938 1 27.11 19 ARG B CA 1
ATOM 3397 C C . ARG B 1 19 ? -23.969 -17.109 -37.125 1 27.11 19 ARG B C 1
ATOM 3399 O O . ARG B 1 19 ? -24.359 -18.281 -37.125 1 27.11 19 ARG B O 1
ATOM 3406 N N . ARG B 1 20 ? -22.828 -16.891 -36.688 1 28.58 20 ARG B N 1
ATOM 3407 C CA . ARG B 1 20 ? -21.766 -17.547 -35.906 1 28.58 20 ARG B CA 1
ATOM 3408 C C . ARG B 1 20 ? -22.344 -18.172 -34.656 1 28.58 20 ARG B C 1
ATOM 3410 O O . ARG B 1 20 ? -22.547 -17.484 -33.656 1 28.58 20 ARG B O 1
ATOM 3417 N N . HIS B 1 21 ? -23.562 -19.016 -34.75 1 26 21 HIS B N 1
ATOM 3418 C CA . HIS B 1 21 ? -24.078 -19.406 -33.438 1 26 21 HIS B CA 1
ATOM 3419 C C . HIS B 1 21 ? -23.188 -20.469 -32.781 1 26 21 HIS B C 1
ATOM 3421 O O . HIS B 1 21 ? -22.906 -21.5 -33.406 1 26 21 HIS B O 1
ATOM 3427 N N . THR B 1 22 ? -22.172 -20.094 -32.125 1 26.53 22 THR B N 1
ATOM 3428 C CA . THR B 1 22 ? -21.344 -20.984 -31.328 1 26.53 22 THR B CA 1
ATOM 3429 C C . THR B 1 22 ? -22.188 -21.703 -30.297 1 26.53 22 THR B C 1
ATOM 3431 O O . THR B 1 22 ? -22.781 -21.062 -29.422 1 26.53 22 THR B O 1
ATOM 3434 N N . GLU B 1 23 ? -23.094 -22.688 -30.688 1 26.7 23 GLU B N 1
ATOM 3435 C CA . GLU B 1 23 ? -23.938 -23.453 -29.766 1 26.7 23 GLU B CA 1
ATOM 3436 C C . GLU B 1 23 ? -23.078 -24.375 -28.891 1 26.7 23 GLU B C 1
ATOM 3438 O O . GLU B 1 23 ? -22.312 -25.188 -29.391 1 26.7 23 GLU B O 1
ATOM 3443 N N . SER B 1 24 ? -22.656 -23.844 -27.797 1 25.19 24 SER B N 1
ATOM 3444 C CA . SER B 1 24 ? -22.031 -24.656 -26.75 1 25.19 24 SER B CA 1
ATOM 3445 C C . SER B 1 24 ? -23.062 -25.562 -26.062 1 25.19 24 SER B C 1
ATOM 3447 O O . SER B 1 24 ? -24.062 -25.062 -25.531 1 25.19 24 SER B O 1
ATOM 3449 N N . ARG B 1 25 ? -23.5 -26.672 -26.547 1 25.59 25 ARG B N 1
ATOM 3450 C CA . ARG B 1 25 ? -24.422 -27.594 -25.906 1 25.59 25 ARG B CA 1
ATOM 3451 C C . ARG B 1 25 ? -23.812 -28.234 -24.672 1 25.59 25 ARG B C 1
ATOM 3453 O O . ARG B 1 25 ? -22.766 -28.875 -24.75 1 25.59 25 ARG B O 1
ATOM 3460 N N . THR B 1 26 ? -24.172 -27.656 -23.406 1 25.11 26 THR B N 1
ATOM 3461 C CA . THR B 1 26 ? -23.859 -28.156 -22.078 1 25.11 26 THR B CA 1
ATOM 3462 C C . THR B 1 26 ? -24.75 -29.344 -21.734 1 25.11 26 THR B C 1
ATOM 3464 O O . THR B 1 26 ? -25.969 -29.25 -21.781 1 25.11 26 THR B O 1
ATOM 3467 N N . VAL B 1 27 ? -24.547 -30.516 -22.062 1 24.72 27 VAL B N 1
ATOM 3468 C CA . VAL B 1 27 ? -25.297 -31.719 -21.672 1 24.72 27 VAL B CA 1
ATOM 3469 C C . VAL B 1 27 ? -25.266 -31.859 -20.141 1 24.72 27 VAL B C 1
ATOM 3471 O O . VAL B 1 27 ? -24.203 -31.906 -19.531 1 24.72 27 VAL B O 1
ATOM 3474 N N . SER B 1 28 ? -26.344 -31.422 -19.359 1 25.11 28 SER B N 1
ATOM 3475 C CA . SER B 1 28 ? -26.656 -31.453 -17.938 1 25.11 28 SER B CA 1
ATOM 3476 C C . SER B 1 28 ? -26.812 -32.906 -17.453 1 25.11 28 SER B C 1
ATOM 3478 O O . SER B 1 28 ? -27.562 -33.688 -18.031 1 25.11 28 SER B O 1
ATOM 3480 N N . LEU B 1 29 ? -25.781 -33.5 -16.969 1 25.19 29 LEU B N 1
ATOM 3481 C CA . LEU B 1 29 ? -25.75 -34.812 -16.297 1 25.19 29 LEU B CA 1
ATOM 3482 C C . LEU B 1 29 ? -26.828 -34.906 -15.227 1 25.19 29 LEU B C 1
ATOM 3484 O O . LEU B 1 29 ? -26.969 -34 -14.398 1 25.19 29 LEU B O 1
ATOM 3488 N N . SER B 1 30 ? -27.766 -35.625 -15.43 1 24.8 30 SER B N 1
ATOM 3489 C CA . SER B 1 30 ? -28.953 -36.031 -14.688 1 24.8 30 SER B CA 1
ATOM 3490 C C . SER B 1 30 ? -28.578 -36.781 -13.414 1 24.8 30 SER B C 1
ATOM 3492 O O . SER B 1 30 ? -27.938 -37.844 -13.477 1 24.8 30 SER B O 1
ATOM 3494 N N . THR B 1 31 ? -28.047 -36.125 -12.312 1 28.73 31 THR B N 1
ATOM 3495 C CA . THR B 1 31 ? -27.875 -36.719 -11.008 1 28.73 31 THR B CA 1
ATOM 3496 C C . THR B 1 31 ? -29.125 -37.5 -10.594 1 28.73 31 THR B C 1
ATOM 3498 O O . THR B 1 31 ? -30.172 -36.906 -10.336 1 28.73 31 THR B O 1
ATOM 3501 N N . HIS B 1 32 ? -29.359 -38.594 -11.016 1 27.72 32 HIS B N 1
ATOM 3502 C CA . HIS B 1 32 ? -30.469 -39.438 -10.57 1 27.72 32 HIS B CA 1
ATOM 3503 C C . HIS B 1 32 ? -30.5 -39.531 -9.055 1 27.72 32 HIS B C 1
ATOM 3505 O O . HIS B 1 32 ? -31.578 -39.594 -8.445 1 27.72 32 HIS B O 1
ATOM 3511 N N . LYS B 1 33 ? -29.453 -40.438 -8.492 1 30.94 33 LYS B N 1
ATOM 3512 C CA . LYS B 1 33 ? -29.766 -41 -7.191 1 30.94 33 LYS B CA 1
ATOM 3513 C C . LYS B 1 33 ? -29.953 -39.938 -6.133 1 30.94 33 LYS B C 1
ATOM 3515 O O . LYS B 1 33 ? -29.203 -38.938 -6.102 1 30.94 33 LYS B O 1
ATOM 3520 N N . GLU B 1 34 ? -31.062 -39.844 -5.523 1 29.55 34 GLU B N 1
ATOM 3521 C CA . GLU B 1 34 ? -31.609 -39.062 -4.422 1 29.55 34 GLU B CA 1
ATOM 3522 C C . GLU B 1 34 ? -30.641 -39.031 -3.242 1 29.55 34 GLU B C 1
ATOM 3524 O O . GLU B 1 34 ? -30.594 -39.938 -2.43 1 29.55 34 GLU B O 1
ATOM 3529 N N . LEU B 1 35 ? -29.266 -39 -3.426 1 30.08 35 LEU B N 1
ATOM 3530 C CA . LEU B 1 35 ? -28.5 -38.781 -2.201 1 30.08 35 LEU B CA 1
ATOM 3531 C C . LEU B 1 35 ? -29.266 -37.875 -1.236 1 30.08 35 LEU B C 1
ATOM 3533 O O . LEU B 1 35 ? -29.703 -36.781 -1.609 1 30.08 35 LEU B O 1
ATOM 3537 N N . ASN B 1 36 ? -29.953 -38.531 -0.347 1 29.92 36 ASN B N 1
ATOM 3538 C CA . ASN B 1 36 ? -30.734 -37.781 0.645 1 29.92 36 ASN B CA 1
ATOM 3539 C C . ASN B 1 36 ? -30.031 -36.5 1.05 1 29.92 36 ASN B C 1
ATOM 3541 O O . ASN B 1 36 ? -28.875 -36.5 1.477 1 29.92 36 ASN B O 1
ATOM 3545 N N . ALA B 1 37 ? -30.266 -35.406 0.385 1 32.25 37 ALA B N 1
ATOM 3546 C CA . ALA B 1 37 ? -29.859 -34.031 0.596 1 32.25 37 ALA B CA 1
ATOM 3547 C C . ALA B 1 37 ? -29.578 -33.75 2.07 1 32.25 37 ALA B C 1
ATOM 3549 O O . ALA B 1 37 ? -28.688 -32.969 2.406 1 32.25 37 ALA B O 1
ATOM 3550 N N . ASN B 1 38 ? -30.312 -34.438 2.941 1 36 38 ASN B N 1
ATOM 3551 C CA . ASN B 1 38 ? -30.234 -34.219 4.379 1 36 38 ASN B CA 1
ATOM 3552 C C . ASN B 1 38 ? -28.953 -34.812 4.973 1 36 38 ASN B C 1
ATOM 3554 O O . ASN B 1 38 ? -28.312 -34.156 5.816 1 36 38 ASN B O 1
ATOM 3558 N N . ASP B 1 39 ? -28.656 -36.125 4.762 1 38.06 39 ASP B N 1
ATOM 3559 C CA . ASP B 1 39 ? -27.469 -36.781 5.312 1 38.06 39 ASP B CA 1
ATOM 3560 C C . ASP B 1 39 ? -26.188 -36.25 4.648 1 38.06 39 ASP B C 1
ATOM 3562 O O . ASP B 1 39 ? -25.156 -36.156 5.301 1 38.06 39 ASP B O 1
ATOM 3566 N N . PHE B 1 40 ? -26.25 -36.094 3.309 1 35.59 40 PHE B N 1
ATOM 3567 C CA . PHE B 1 40 ? -25.141 -35.469 2.602 1 35.59 40 PHE B CA 1
ATOM 3568 C C . PHE B 1 40 ? -24.812 -34.094 3.203 1 35.59 40 PHE B C 1
ATOM 3570 O O . PHE B 1 40 ? -23.656 -33.75 3.439 1 35.59 40 PHE B O 1
ATOM 3577 N N . PHE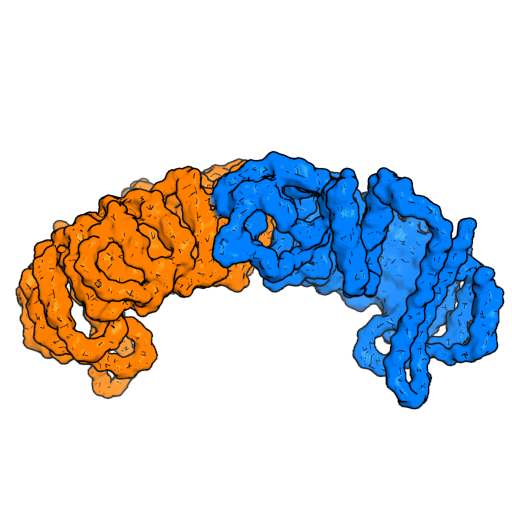 B 1 41 ? -25.828 -33.25 3.414 1 37.62 41 PHE B N 1
ATOM 3578 C CA . PHE B 1 41 ? -25.625 -31.953 4.035 1 37.62 41 PHE B CA 1
ATOM 3579 C C . PHE B 1 41 ? -25.219 -32.094 5.496 1 37.62 41 PHE B C 1
ATOM 3581 O O . PHE B 1 41 ? -24.719 -31.156 6.113 1 37.62 41 PHE B O 1
ATOM 3588 N N . SER B 1 42 ? -25.5 -33.312 6.043 1 39.38 42 SER B N 1
ATOM 3589 C CA . SER B 1 42 ? -25.125 -33.469 7.438 1 39.38 42 SER B CA 1
ATOM 3590 C C . SER B 1 42 ? -23.656 -33.906 7.559 1 39.38 42 SER B C 1
ATOM 3592 O O . SER B 1 42 ? -23.078 -33.844 8.648 1 39.38 42 SER B O 1
ATOM 3594 N N . ASN B 1 43 ? -23.141 -34.656 6.547 1 35.31 43 ASN B N 1
ATOM 3595 C CA . ASN B 1 43 ? -21.734 -35 6.676 1 35.31 43 ASN B CA 1
ATOM 3596 C C . ASN B 1 43 ? -20.828 -33.844 6.301 1 35.31 43 ASN B C 1
ATOM 3598 O O . ASN B 1 43 ? -20.594 -33.594 5.117 1 35.31 43 ASN B O 1
ATOM 3602 N N . THR B 1 44 ? -20.422 -33.062 7.258 1 40.41 44 THR B N 1
ATOM 3603 C CA . THR B 1 44 ? -19.594 -31.859 7.176 1 40.41 44 THR B CA 1
ATOM 3604 C C . THR B 1 44 ? -18.297 -32.125 6.422 1 40.41 44 THR B C 1
ATOM 3606 O O . THR B 1 44 ? -17.828 -31.297 5.664 1 40.41 44 THR B O 1
ATOM 3609 N N . ASP B 1 45 ? -17.797 -33.344 6.523 1 41.91 45 ASP B N 1
ATOM 3610 C CA . ASP B 1 45 ? -16.516 -33.656 5.879 1 41.91 45 ASP B CA 1
ATOM 3611 C C . ASP B 1 45 ? -16.688 -33.781 4.367 1 41.91 45 ASP B C 1
ATOM 3613 O O . ASP B 1 45 ? -15.844 -33.281 3.604 1 41.91 45 ASP B O 1
ATOM 3617 N N . LEU B 1 46 ? -17.656 -34.531 3.893 1 40.81 46 LEU B N 1
ATOM 3618 C CA . LEU B 1 46 ? -17.875 -34.688 2.461 1 40.81 46 LEU B CA 1
ATOM 3619 C C . LEU B 1 46 ? -18.25 -33.344 1.822 1 40.81 46 LEU B C 1
ATOM 3621 O O . LEU B 1 46 ? -17.766 -33 0.739 1 40.81 46 LEU B O 1
ATOM 3625 N N . LEU B 1 47 ? -19.078 -32.562 2.498 1 39.94 47 LEU B N 1
ATOM 3626 C CA . LEU B 1 47 ? -19.438 -31.25 1.975 1 39.94 47 LEU B CA 1
ATOM 3627 C C . LEU B 1 47 ? -18.203 -30.359 1.855 1 39.94 47 LEU B C 1
ATOM 3629 O O . LEU B 1 47 ? -18.047 -29.641 0.865 1 39.94 47 LEU B O 1
ATOM 3633 N N . LEU B 1 48 ? -17.312 -30.562 2.842 1 41.31 48 LEU B N 1
ATOM 3634 C CA . LEU B 1 48 ? -16.062 -29.812 2.752 1 41.31 48 LEU B CA 1
ATOM 3635 C C . LEU B 1 48 ? -15.258 -30.25 1.535 1 41.31 48 LEU B C 1
ATOM 3637 O O . LEU B 1 48 ? -14.688 -29.422 0.831 1 41.31 48 LEU B O 1
ATOM 3641 N N . LYS B 1 49 ? -15.25 -31.5 1.232 1 42.5 49 LYS B N 1
ATOM 3642 C CA . LYS B 1 49 ? -14.516 -32 0.074 1 42.5 49 LYS B CA 1
ATOM 3643 C C . LYS B 1 49 ? -15.18 -31.578 -1.229 1 42.5 49 LYS B C 1
ATOM 3645 O O . LYS B 1 49 ? -14.5 -31.234 -2.197 1 42.5 49 LYS B O 1
ATOM 3650 N N . ILE B 1 50 ? -16.422 -31.578 -1.255 1 42.38 50 ILE B N 1
ATOM 3651 C CA . ILE B 1 50 ? -17.125 -31.094 -2.438 1 42.38 50 ILE B CA 1
ATOM 3652 C C . ILE B 1 50 ? -16.906 -29.594 -2.596 1 42.38 50 ILE B C 1
ATOM 3654 O O . ILE B 1 50 ? -16.641 -29.109 -3.695 1 42.38 50 ILE B O 1
ATOM 3658 N N . PHE B 1 51 ? -17.016 -28.891 -1.363 1 43.34 51 PHE B N 1
ATOM 3659 C CA . PHE B 1 51 ? -16.75 -27.453 -1.412 1 43.34 51 PHE B CA 1
ATOM 3660 C C . PHE B 1 51 ? -15.328 -27.188 -1.888 1 43.34 51 PHE B C 1
ATOM 3662 O O . PHE B 1 51 ? -15.109 -26.281 -2.693 1 43.34 51 PHE B O 1
ATOM 3669 N N . ASP B 1 52 ? -14.461 -27.969 -1.391 1 39.62 52 ASP B N 1
ATOM 3670 C CA . ASP B 1 52 ? -13.078 -27.859 -1.842 1 39.62 52 ASP B CA 1
ATOM 3671 C C . ASP B 1 52 ? -12.977 -28.094 -3.346 1 39.62 52 ASP B C 1
ATOM 3673 O O . ASP B 1 52 ? -12.227 -27.406 -4.039 1 39.62 52 ASP B O 1
ATOM 3677 N N . TYR B 1 53 ? -13.648 -29.047 -3.793 1 38.09 53 TYR B N 1
ATOM 3678 C CA . TYR B 1 53 ? -13.633 -29.359 -5.219 1 38.09 53 TYR B CA 1
ATOM 3679 C C . TYR B 1 53 ? -14.297 -28.25 -6.023 1 38.09 53 TYR B C 1
ATOM 3681 O O . TYR B 1 53 ? -13.805 -27.875 -7.09 1 38.09 53 TYR B O 1
ATOM 3689 N N . LEU B 1 54 ? -15.359 -27.766 -5.516 1 39.56 54 LEU B N 1
ATOM 3690 C CA . LEU B 1 54 ? -16.062 -26.719 -6.25 1 39.56 54 LEU B CA 1
ATOM 3691 C C . LEU B 1 54 ? -15.297 -25.406 -6.168 1 39.56 54 LEU B C 1
ATOM 3693 O O . LEU B 1 54 ? -15.352 -24.594 -7.094 1 39.56 54 LEU B O 1
ATOM 3697 N N . LEU B 1 55 ? -14.719 -25.156 -5.012 1 38.06 55 LEU B N 1
ATOM 3698 C CA . LEU B 1 55 ? -13.945 -23.922 -4.863 1 38.06 55 LEU B CA 1
ATOM 3699 C C . LEU B 1 55 ? -12.719 -23.938 -5.77 1 38.06 55 LEU B C 1
ATOM 3701 O O . LEU B 1 55 ? -12.266 -22.891 -6.219 1 38.06 55 LEU B O 1
ATOM 3705 N N . TRP B 1 56 ? -12.086 -25.094 -5.879 1 32.69 56 TRP B N 1
ATOM 3706 C CA . TRP B 1 56 ? -10.859 -25.172 -6.676 1 32.69 56 TRP B CA 1
ATOM 3707 C C . TRP B 1 56 ? -11.188 -25.297 -8.156 1 32.69 56 TRP B C 1
ATOM 3709 O O . TRP B 1 56 ? -10.281 -25.375 -8.992 1 32.69 56 TRP B O 1
ATOM 3719 N N . ASP B 1 57 ? -12.344 -25.719 -8.477 1 33.19 57 ASP B N 1
ATOM 3720 C CA . ASP B 1 57 ? -12.508 -25.891 -9.914 1 33.19 57 ASP B CA 1
ATOM 3721 C C . ASP B 1 57 ? -12.398 -24.547 -10.633 1 33.19 57 ASP B C 1
ATOM 3723 O O . ASP B 1 57 ? -13.148 -23.609 -10.352 1 33.19 57 ASP B O 1
ATOM 3727 N N . ASP B 1 58 ? -11.195 -24.234 -11.062 1 33.31 58 ASP B N 1
ATOM 3728 C CA . ASP B 1 58 ? -10.672 -23.156 -11.891 1 33.31 58 ASP B CA 1
ATOM 3729 C C . ASP B 1 58 ? -11.531 -22.953 -13.141 1 33.31 58 ASP B C 1
ATOM 3731 O O . ASP B 1 58 ? -11.086 -22.344 -14.109 1 33.31 58 ASP B O 1
ATOM 3735 N N . ASP B 1 59 ? -12.547 -23.859 -13.445 1 31.8 59 ASP B N 1
ATOM 3736 C CA . ASP B 1 59 ? -13.078 -23.5 -14.758 1 31.8 59 ASP B CA 1
ATOM 3737 C C . ASP B 1 59 ? -13.703 -22.109 -14.734 1 31.8 59 ASP B C 1
ATOM 3739 O O . ASP B 1 59 ? -14.664 -21.875 -13.992 1 31.8 59 ASP B O 1
ATOM 3743 N N . ASP B 1 60 ? -12.969 -21.125 -15.117 1 35.59 60 ASP B N 1
ATOM 3744 C CA . ASP B 1 60 ? -13.312 -19.719 -15.305 1 35.59 60 ASP B CA 1
ATOM 3745 C C . ASP B 1 60 ? -14.773 -19.547 -15.703 1 35.59 60 ASP B C 1
ATOM 3747 O O . ASP B 1 60 ? -15.422 -18.578 -15.312 1 35.59 60 ASP B O 1
ATOM 3751 N N . GLU B 1 61 ? -15.25 -20.406 -16.703 1 34.22 61 GLU B N 1
ATOM 3752 C CA . GLU B 1 61 ? -16.562 -20.188 -17.312 1 34.22 61 GLU B CA 1
ATOM 3753 C C . GLU B 1 61 ? -17.672 -20.422 -16.281 1 34.22 61 GLU B C 1
ATOM 3755 O O . GLU B 1 61 ? -18.719 -19.766 -16.328 1 34.22 61 GLU B O 1
ATOM 3760 N N . LEU B 1 62 ? -17.578 -21.438 -15.5 1 34.03 62 LEU B N 1
ATOM 3761 C CA . LEU B 1 62 ? -18.703 -21.75 -14.625 1 34.03 62 LEU B CA 1
ATOM 3762 C C . LEU B 1 62 ? -18.719 -20.844 -13.406 1 34.03 62 LEU B C 1
ATOM 3764 O O . LEU B 1 62 ? -19.766 -20.594 -12.812 1 34.03 62 LEU B O 1
ATOM 3768 N N . ILE B 1 63 ? -17.641 -20.328 -12.984 1 38.09 63 ILE B N 1
ATOM 3769 C CA . ILE B 1 63 ? -17.594 -19.594 -11.719 1 38.09 63 ILE B CA 1
ATOM 3770 C C . ILE B 1 63 ? -18.125 -18.188 -11.922 1 38.09 63 ILE B C 1
ATOM 3772 O O . ILE B 1 63 ? -18.641 -17.562 -10.984 1 38.09 63 ILE B O 1
ATOM 3776 N N . ASN B 1 64 ? -17.969 -17.562 -13.047 1 36.78 64 ASN B N 1
ATOM 3777 C CA . ASN B 1 64 ? -18.453 -16.219 -13.258 1 36.78 64 ASN B CA 1
ATOM 3778 C C . ASN B 1 64 ? -19.953 -16.188 -13.547 1 36.78 64 ASN B C 1
ATOM 3780 O O . ASN B 1 64 ? -20.484 -15.188 -14.023 1 36.78 64 ASN B O 1
ATOM 3784 N N . SER B 1 65 ? -20.688 -17.391 -13.672 1 36.16 65 SER B N 1
ATOM 3785 C CA . SER B 1 65 ? -22.109 -17.172 -13.945 1 36.16 65 SER B CA 1
ATOM 3786 C C . SER B 1 65 ? -22.859 -16.734 -12.688 1 36.16 65 SER B C 1
ATOM 3788 O O . SER B 1 65 ? -22.422 -17.016 -11.57 1 36.16 65 SER B O 1
ATOM 3790 N N . ASP B 1 66 ? -23.922 -15.875 -12.859 1 41 66 ASP B N 1
ATOM 3791 C CA . ASP B 1 66 ? -24.891 -15.43 -11.859 1 41 66 ASP B CA 1
ATOM 3792 C C . ASP B 1 66 ? -25.281 -16.578 -10.93 1 41 66 ASP B C 1
ATOM 3794 O O . ASP B 1 66 ? -25.453 -16.359 -9.727 1 41 66 ASP B O 1
ATOM 3798 N N . ASN B 1 67 ? -25.312 -17.781 -11.523 1 38.25 67 ASN B N 1
ATOM 3799 C CA . ASN B 1 67 ? -25.766 -18.922 -10.758 1 38.25 67 ASN B CA 1
ATOM 3800 C C . ASN B 1 67 ? -24.703 -19.406 -9.773 1 38.25 67 ASN B C 1
ATOM 3802 O O . ASN B 1 67 ? -25.031 -19.828 -8.664 1 38.25 67 ASN B O 1
ATOM 3806 N N . ALA B 1 68 ? -23.391 -19.312 -10.117 1 39.62 68 ALA B N 1
ATOM 3807 C CA . ALA B 1 68 ? -22.359 -19.766 -9.18 1 39.62 68 ALA B CA 1
ATOM 3808 C C . ALA B 1 68 ? -22.219 -18.781 -8.016 1 39.62 68 ALA B C 1
ATOM 3810 O O . ALA B 1 68 ? -22.078 -19.203 -6.863 1 39.62 68 ALA B O 1
ATOM 3811 N N . ILE B 1 69 ? -22.344 -17.516 -8.234 1 42.34 69 ILE B N 1
ATOM 3812 C CA . ILE B 1 69 ? -22.422 -16.531 -7.176 1 42.34 69 ILE B CA 1
ATOM 3813 C C . ILE B 1 69 ? -23.688 -16.766 -6.344 1 42.34 69 ILE B C 1
ATOM 3815 O O . ILE B 1 69 ? -23.641 -16.719 -5.113 1 42.34 69 ILE B O 1
ATOM 3819 N N . ALA B 1 70 ? -24.781 -17 -7.012 1 39.16 70 ALA B N 1
ATOM 3820 C CA . ALA B 1 70 ? -26.016 -17.297 -6.305 1 39.16 70 ALA B CA 1
ATOM 3821 C C . ALA B 1 70 ? -25.906 -18.594 -5.516 1 39.16 70 ALA B C 1
ATOM 3823 O O . ALA B 1 70 ? -26.375 -18.688 -4.379 1 39.16 70 ALA B O 1
ATOM 3824 N N . CYS B 1 71 ? -25.281 -19.547 -6.082 1 39.53 71 CYS B N 1
ATOM 3825 C CA . CYS B 1 71 ? -25.094 -20.797 -5.363 1 39.53 71 CYS B CA 1
ATOM 3826 C C . CYS B 1 71 ? -24.141 -20.625 -4.195 1 39.53 71 CYS B C 1
ATOM 3828 O O . CYS B 1 71 ? -24.375 -21.156 -3.107 1 39.53 71 CYS B O 1
ATOM 3830 N N . LYS B 1 72 ? -23.109 -19.797 -4.309 1 41.62 72 LYS B N 1
ATOM 3831 C CA . LYS B 1 72 ? -22.234 -19.516 -3.17 1 41.62 72 LYS B CA 1
ATOM 3832 C C . LYS B 1 72 ? -22.984 -18.703 -2.104 1 41.62 72 LYS B C 1
ATOM 3834 O O . LYS B 1 72 ? -22.844 -18.969 -0.909 1 41.62 72 LYS B O 1
ATOM 3839 N N . HIS B 1 73 ? -23.719 -17.75 -2.592 1 39.12 73 HIS B N 1
ATOM 3840 C CA . HIS B 1 73 ? -24.562 -17.031 -1.64 1 39.12 73 HIS B CA 1
ATOM 3841 C C . HIS B 1 73 ? -25.594 -17.953 -1.007 1 39.12 73 HIS B C 1
ATOM 3843 O O . HIS B 1 73 ? -25.828 -17.891 0.2 1 39.12 73 HIS B O 1
ATOM 3849 N N . ALA B 1 74 ? -26.281 -18.734 -1.841 1 38.22 74 ALA B N 1
ATOM 3850 C CA . ALA B 1 74 ? -27.266 -19.672 -1.302 1 38.22 74 ALA B CA 1
ATOM 3851 C C . ALA B 1 74 ? -26.609 -20.703 -0.383 1 38.22 74 ALA B C 1
ATOM 3853 O O . ALA B 1 74 ? -27.156 -21.047 0.668 1 38.22 74 ALA B O 1
ATOM 3854 N N . LEU B 1 75 ? -25.469 -21.109 -0.753 1 39.22 75 LEU B N 1
ATOM 3855 C CA . LEU B 1 75 ? -24.75 -22.016 0.138 1 39.22 75 LEU B CA 1
ATOM 3856 C C . LEU B 1 75 ? -24.281 -21.281 1.393 1 39.22 75 LEU B C 1
ATOM 3858 O O . LEU B 1 75 ? -24.359 -21.828 2.496 1 39.22 75 LEU B O 1
ATOM 3862 N N . ALA B 1 76 ? -23.859 -20.062 1.263 1 39.16 76 ALA B N 1
ATOM 3863 C CA . ALA B 1 76 ? -23.547 -19.234 2.434 1 39.16 76 ALA B CA 1
ATOM 3864 C C . ALA B 1 76 ? -24.797 -19.047 3.305 1 39.16 76 ALA B C 1
ATOM 3866 O O . ALA B 1 76 ? -24.703 -19.125 4.535 1 39.16 76 ALA B O 1
ATOM 3867 N N . GLN B 1 77 ? -25.859 -18.75 2.75 1 39.44 77 GLN B N 1
ATOM 3868 C CA . GLN B 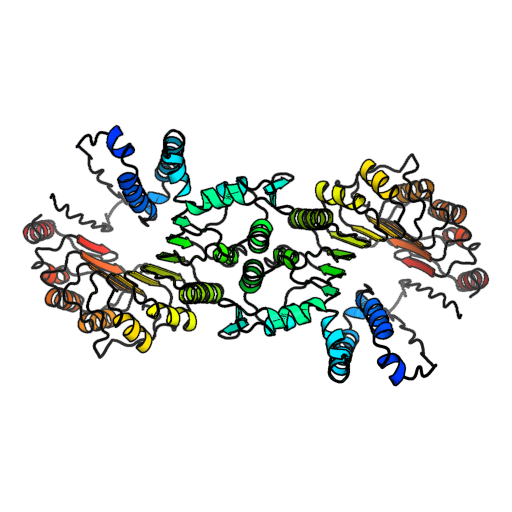1 77 ? -27.094 -18.641 3.527 1 39.44 77 GLN B CA 1
ATOM 3869 C C . GLN B 1 77 ? -27.469 -19.984 4.156 1 39.44 77 GLN B C 1
ATOM 3871 O O . GLN B 1 77 ? -27.938 -20.031 5.289 1 39.44 77 GLN B O 1
ATOM 3876 N N . ALA B 1 78 ? -27.453 -21.016 3.369 1 37.22 78 ALA B N 1
ATOM 3877 C CA . ALA B 1 78 ? -27.75 -22.328 3.934 1 37.22 78 ALA B CA 1
ATOM 3878 C C . ALA B 1 78 ? -26.734 -22.719 5.004 1 37.22 78 ALA B C 1
ATOM 3880 O O . ALA B 1 78 ? -27.078 -23.406 5.973 1 37.22 78 ALA B O 1
ATOM 3881 N N . ALA B 1 79 ? -25.516 -22.312 4.844 1 36.09 79 ALA B N 1
ATOM 3882 C CA . ALA B 1 79 ? -24.531 -22.562 5.902 1 36.09 79 ALA B CA 1
ATOM 3883 C C . ALA B 1 79 ? -24.859 -21.734 7.145 1 36.09 79 ALA B C 1
ATOM 3885 O O . ALA B 1 79 ? -24.344 -22.016 8.234 1 36.09 79 ALA B O 1
ATOM 3886 N N . VAL B 1 80 ? -25.5 -20.594 7.176 1 35.56 80 VAL B N 1
ATOM 3887 C CA . VAL B 1 80 ? -25.875 -19.812 8.352 1 35.56 80 VAL B CA 1
ATOM 3888 C C . VAL B 1 80 ? -26.703 -20.688 9.305 1 35.56 80 VAL B C 1
ATOM 3890 O O . VAL B 1 80 ? -26.656 -20.5 10.523 1 35.56 80 VAL B O 1
ATOM 3893 N N . THR B 1 81 ? -27.672 -21.359 8.922 1 34.97 81 THR B N 1
ATOM 3894 C CA . THR B 1 81 ? -28.469 -22.047 9.945 1 34.97 81 THR B CA 1
ATOM 3895 C C . THR B 1 81 ? -27.609 -23.078 10.688 1 34.97 81 THR B C 1
ATOM 3897 O O . THR B 1 81 ? -27.875 -23.375 11.852 1 34.97 81 THR B O 1
ATOM 3900 N N . CYS B 1 82 ? -27.266 -24.266 10.18 1 34.91 82 CYS B N 1
ATOM 3901 C CA . CYS B 1 82 ? -26.609 -25.281 10.984 1 34.91 82 CYS B CA 1
ATOM 3902 C C . CYS B 1 82 ? -25.203 -24.844 11.383 1 34.91 82 CYS B C 1
ATOM 3904 O O . CYS B 1 82 ? -24.672 -23.859 10.844 1 34.91 82 CYS B O 1
ATOM 3906 N N . LYS B 1 83 ? -24.172 -25.812 11.969 1 36.88 83 LYS B N 1
ATOM 3907 C CA . LYS B 1 83 ? -22.734 -25.828 12.227 1 36.88 83 LYS B CA 1
ATOM 3908 C C . LYS B 1 83 ? -21.953 -25.25 11.039 1 36.88 83 LYS B C 1
ATOM 3910 O O . LYS B 1 83 ? -20.719 -25.344 10.992 1 36.88 83 LYS B O 1
ATOM 3915 N N . THR B 1 84 ? -22.422 -24.797 9.914 1 38.47 84 THR B N 1
ATOM 3916 C CA . THR B 1 84 ? -22.172 -24.188 8.609 1 38.47 84 THR B CA 1
ATOM 3917 C C . THR B 1 84 ? -21.406 -22.875 8.75 1 38.47 84 THR B C 1
ATOM 3919 O O . THR B 1 84 ? -21 -22.281 7.758 1 38.47 84 THR B O 1
ATOM 3922 N N . LEU B 1 85 ? -21.562 -22.297 9.906 1 44.66 85 LEU B N 1
ATOM 3923 C CA . LEU B 1 85 ? -20.828 -21.062 10.133 1 44.66 85 LEU B CA 1
ATOM 3924 C C . LEU B 1 85 ? -19.344 -21.266 9.852 1 44.66 85 LEU B C 1
ATOM 3926 O O . LEU B 1 85 ? -18.672 -20.375 9.312 1 44.66 85 LEU B O 1
ATOM 3930 N N . ASP B 1 86 ? -18.938 -22.5 10.336 1 47.88 86 ASP B N 1
ATOM 3931 C CA . ASP B 1 86 ? -17.516 -22.781 10.133 1 47.88 86 ASP B CA 1
ATOM 3932 C C . ASP B 1 86 ? -17.172 -22.812 8.648 1 47.88 86 ASP B C 1
ATOM 3934 O O . ASP B 1 86 ? -16.078 -22.391 8.258 1 47.88 86 ASP B O 1
ATOM 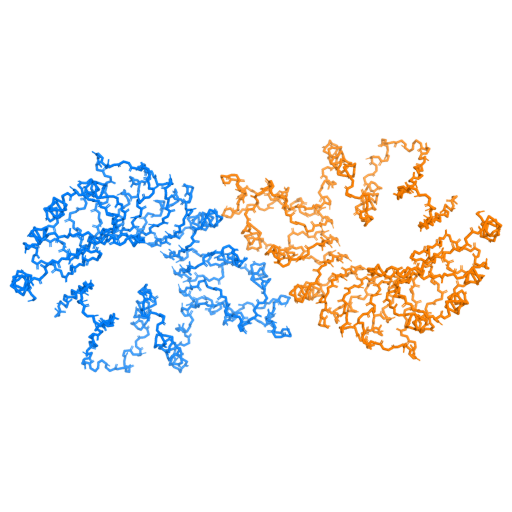3938 N N . ARG B 1 87 ? -18.156 -23.266 7.816 1 52.06 87 ARG B N 1
ATOM 3939 C CA . ARG B 1 87 ? -17.875 -23.359 6.387 1 52.06 87 ARG B CA 1
ATOM 3940 C C . ARG B 1 87 ? -17.766 -21.984 5.758 1 52.06 87 ARG B C 1
ATOM 3942 O O . ARG B 1 87 ? -17.016 -21.781 4.805 1 52.06 87 ARG B O 1
ATOM 3949 N N . LEU B 1 88 ? -18.562 -21.234 6.445 1 60.53 88 LEU B N 1
ATOM 3950 C CA . LEU B 1 88 ? -18.547 -19.891 5.879 1 60.53 88 LEU B CA 1
ATOM 3951 C C . LEU B 1 88 ? -17.156 -19.266 6.027 1 60.53 88 LEU B C 1
ATOM 3953 O O . LEU B 1 88 ? -16.719 -18.531 5.145 1 60.53 88 LEU B O 1
ATOM 3957 N N . TRP B 1 89 ? -16.547 -19.922 6.98 1 78.62 89 TRP B N 1
ATOM 3958 C CA . TRP B 1 89 ? -15.266 -19.281 7.27 1 78.62 89 TRP B CA 1
ATOM 3959 C C . TRP B 1 89 ? -14.125 -20 6.555 1 78.62 89 TRP B C 1
ATOM 3961 O O . TRP B 1 89 ? -13.031 -19.453 6.414 1 78.62 89 TRP B O 1
ATOM 3971 N N . CYS B 1 90 ? -14.477 -21.094 5.988 1 83.62 90 CYS B N 1
ATOM 3972 C CA . CYS B 1 90 ? -13.414 -21.922 5.43 1 83.62 90 CYS B CA 1
ATOM 3973 C C . CYS B 1 90 ? -12.789 -21.266 4.207 1 83.62 90 CYS B C 1
ATOM 3975 O O . CYS B 1 90 ? -11.57 -21.297 4.027 1 83.62 90 CYS B O 1
ATOM 3977 N N . SER B 1 91 ? -13.664 -20.719 3.398 1 87.5 91 SER B N 1
ATOM 3978 C CA . SER B 1 91 ? -13.203 -20.031 2.191 1 87.5 91 SER B CA 1
ATOM 3979 C C . SER B 1 91 ? -13.648 -18.578 2.168 1 87.5 91 SER B C 1
ATOM 3981 O O . SER B 1 91 ? -14.836 -18.281 2.297 1 87.5 91 SER B O 1
ATOM 3983 N N . LEU B 1 92 ? -12.625 -17.688 2.041 1 87.81 92 LEU B N 1
ATOM 3984 C CA . LEU B 1 92 ? -12.922 -16.266 2 1 87.81 92 LEU B CA 1
ATOM 3985 C C . LEU B 1 92 ? -12.312 -15.617 0.76 1 87.81 92 LEU B C 1
ATOM 3987 O O . LEU B 1 92 ? -11.242 -16.031 0.304 1 87.81 92 LEU B O 1
ATOM 3991 N N . ASP B 1 93 ? -13.055 -14.633 0.249 1 86.06 93 ASP B N 1
ATOM 3992 C CA . ASP B 1 93 ? -12.523 -13.844 -0.858 1 86.06 93 ASP B CA 1
ATOM 3993 C C . ASP B 1 93 ? -12.289 -12.391 -0.437 1 86.06 93 ASP B C 1
ATOM 3995 O O . ASP B 1 93 ? -11.945 -11.547 -1.265 1 86.06 93 ASP B O 1
ATOM 3999 N N . THR B 1 94 ? -12.625 -12.141 0.763 1 86.94 94 THR B N 1
ATOM 4000 C CA . THR B 1 94 ? -12.367 -10.844 1.391 1 86.94 94 THR B CA 1
ATOM 4001 C C . THR B 1 94 ? -12.133 -11.008 2.889 1 86.94 94 THR B C 1
ATOM 4003 O O . THR B 1 94 ? -12.656 -11.938 3.508 1 86.94 94 THR B O 1
ATOM 4006 N N . LEU B 1 95 ? -11.367 -10.117 3.455 1 91.38 95 LEU B N 1
ATOM 4007 C CA . LEU B 1 95 ? -11.109 -10.164 4.891 1 91.38 95 LEU B CA 1
ATOM 4008 C C . LEU B 1 95 ? -12.211 -9.445 5.664 1 91.38 95 LEU B C 1
ATOM 4010 O O . LEU B 1 95 ? -12.219 -9.461 6.898 1 91.38 95 LEU B O 1
ATOM 4014 N N . PHE B 1 96 ? -13.211 -8.891 4.941 1 90.94 96 PHE B N 1
ATOM 4015 C CA . PHE B 1 96 ? -14.211 -8.008 5.531 1 90.94 96 PHE B CA 1
ATOM 4016 C C . PHE B 1 96 ? -14.961 -8.711 6.66 1 90.94 96 PHE B C 1
ATOM 4018 O O . PHE B 1 96 ? -15.109 -8.156 7.75 1 90.94 96 PHE B O 1
ATOM 4025 N N . PRO B 1 97 ? -15.344 -9.953 6.477 1 88.94 97 PRO B N 1
ATOM 4026 C CA . PRO B 1 97 ? -16.047 -10.609 7.582 1 88.94 97 PRO B CA 1
ATOM 4027 C C . PRO B 1 97 ? -15.18 -10.742 8.836 1 88.94 97 PRO B C 1
ATOM 4029 O O . PRO B 1 97 ? -15.68 -10.625 9.953 1 88.94 97 PRO B O 1
ATOM 4032 N N . LEU B 1 98 ? -13.945 -10.984 8.734 1 91.88 98 LEU B N 1
ATOM 4033 C CA . LEU B 1 98 ? -13.039 -11.086 9.867 1 91.88 98 LEU B CA 1
ATOM 4034 C C . LEU B 1 98 ? -12.789 -9.719 10.492 1 91.88 98 LEU B C 1
ATOM 4036 O O . LEU B 1 98 ? -12.758 -9.586 11.719 1 91.88 98 LEU B O 1
ATOM 4040 N N . LEU B 1 99 ? -12.672 -8.695 9.609 1 93.31 99 LEU B N 1
ATOM 4041 C CA . LEU B 1 99 ? -12.406 -7.348 10.094 1 93.31 99 LEU B CA 1
ATOM 4042 C C . LEU B 1 99 ? -13.578 -6.824 10.914 1 93.31 99 LEU B C 1
ATOM 4044 O O . LEU B 1 99 ? -13.383 -6.094 11.891 1 93.31 99 LEU B O 1
ATOM 4048 N N . LYS B 1 100 ? -14.711 -7.234 10.516 1 90.75 100 LYS B N 1
ATOM 4049 C CA . LYS B 1 100 ? -15.914 -6.789 11.211 1 90.75 100 LYS B CA 1
ATOM 4050 C C . LYS B 1 100 ? -15.945 -7.289 12.648 1 90.75 100 LYS B C 1
ATOM 4052 O O . LYS B 1 100 ? -16.656 -6.738 13.492 1 90.75 100 LYS B O 1
ATOM 4057 N N . LEU B 1 101 ? -15.164 -8.227 12.93 1 91.19 101 LEU B N 1
ATOM 4058 C CA . LEU B 1 101 ? -15.109 -8.797 14.273 1 91.19 101 LEU B CA 1
ATOM 4059 C C . LEU B 1 101 ? -14.203 -7.965 15.18 1 91.19 101 LEU B C 1
ATOM 4061 O O . LEU B 1 101 ? -14.18 -8.172 16.391 1 91.19 101 LEU B O 1
ATOM 4065 N N . LEU B 1 102 ? -13.422 -7.07 14.625 1 92 102 LEU B N 1
ATOM 4066 C CA . LEU B 1 102 ? -12.555 -6.191 15.398 1 92 102 LEU B CA 1
ATOM 4067 C C . LEU B 1 102 ? -13.32 -4.973 15.906 1 92 102 LEU B C 1
ATOM 4069 O O . LEU B 1 102 ? -13.875 -4.211 15.109 1 92 102 LEU B O 1
ATOM 4073 N N . PRO B 1 103 ? -13.32 -4.746 17.156 1 90.5 103 PRO B N 1
ATOM 4074 C CA . PRO B 1 103 ? -14.055 -3.604 17.703 1 90.5 103 PRO B CA 1
ATOM 4075 C C . PRO B 1 103 ? -13.555 -2.266 17.156 1 90.5 103 PRO B C 1
ATOM 4077 O O . PRO B 1 103 ? -14.328 -1.312 17.047 1 90.5 103 PRO B O 1
ATOM 4080 N N . SER B 1 104 ? -12.305 -2.143 16.75 1 92.56 104 SER B N 1
ATOM 4081 C CA . SER B 1 104 ? -11.703 -0.889 16.312 1 92.56 104 SER B CA 1
ATOM 4082 C C . SER B 1 104 ? -11.945 -0.65 14.828 1 92.56 104 SER B C 1
ATOM 4084 O O . SER B 1 104 ? -11.57 0.394 14.289 1 92.56 104 SER B O 1
ATOM 4086 N N . PHE B 1 105 ? -12.5 -1.626 14.188 1 94.12 105 PHE B N 1
ATOM 4087 C CA . PHE B 1 105 ? -12.891 -1.492 12.789 1 94.12 105 PHE B CA 1
ATOM 4088 C C . PHE B 1 105 ? -14.258 -0.833 12.664 1 94.12 105 PHE B C 1
ATOM 4090 O O . PHE B 1 105 ? -15.289 -1.499 12.797 1 94.12 105 PHE B O 1
ATOM 4097 N N . ILE B 1 106 ? -14.211 0.425 12.367 1 90.88 106 ILE B N 1
ATOM 4098 C CA . ILE B 1 106 ? -15.43 1.22 12.422 1 90.88 106 ILE B CA 1
ATOM 4099 C C . ILE B 1 106 ? -15.641 1.938 11.094 1 90.88 106 ILE B C 1
ATOM 4101 O O . ILE B 1 106 ? -14.711 2.07 10.297 1 90.88 106 ILE B O 1
ATOM 4105 N N . GLN B 1 107 ? -16.828 2.305 10.859 1 90.25 107 GLN B N 1
ATOM 4106 C CA . GLN B 1 107 ? -17.172 3.047 9.648 1 90.25 107 GLN B CA 1
ATOM 4107 C C . GLN B 1 107 ? -17.219 4.547 9.922 1 90.25 107 GLN B C 1
ATOM 4109 O O . GLN B 1 107 ? -17.859 4.992 10.867 1 90.25 107 GLN B O 1
ATOM 4114 N N . CYS B 1 108 ? -16.406 5.285 9.156 1 86.31 108 CYS B N 1
ATOM 4115 C CA . CYS B 1 108 ? -16.391 6.742 9.203 1 86.31 108 CYS B CA 1
ATOM 4116 C C . CYS B 1 108 ? -16.844 7.332 7.871 1 86.31 108 CYS B C 1
ATOM 4118 O O . CYS B 1 108 ? -16.125 7.234 6.871 1 86.31 108 CYS B O 1
ATOM 4120 N N . LYS B 1 109 ? -17.969 7.992 7.844 1 83.25 109 LYS B N 1
ATOM 4121 C CA . LYS B 1 109 ? -18.531 8.594 6.641 1 83.25 109 LYS B CA 1
ATOM 4122 C C . LYS B 1 109 ? -18.578 7.582 5.492 1 83.25 109 LYS B C 1
ATOM 4124 O O . LYS B 1 109 ? -18.078 7.863 4.398 1 83.25 109 LYS B O 1
ATOM 4129 N N . GLY B 1 110 ? -18.953 6.418 5.789 1 85.62 110 GLY B N 1
ATOM 4130 C CA . GLY B 1 110 ? -19.172 5.41 4.762 1 85.62 110 GLY B CA 1
ATOM 4131 C C . GLY B 1 110 ? -17.938 4.586 4.469 1 85.62 110 GLY B C 1
ATOM 4132 O O . GLY B 1 110 ? -18 3.578 3.762 1 85.62 110 GLY B O 1
ATOM 4133 N N . THR B 1 111 ? -16.812 4.984 5.016 1 92.25 111 THR B N 1
ATOM 4134 C CA . THR B 1 111 ? -15.555 4.266 4.781 1 92.25 111 THR B CA 1
ATOM 4135 C C . THR B 1 111 ? -15.102 3.541 6.043 1 92.25 111 THR B C 1
ATOM 4137 O O . THR B 1 111 ? -15.133 4.109 7.137 1 92.25 111 THR B O 1
ATOM 4140 N N . TYR B 1 112 ? -14.727 2.303 5.848 1 93.25 112 TYR B N 1
ATOM 4141 C CA . TYR B 1 112 ? -14.266 1.532 7 1 93.25 112 TYR B CA 1
ATOM 4142 C C . TYR B 1 112 ? -12.805 1.83 7.305 1 93.25 112 TYR B C 1
ATOM 4144 O O . TYR B 1 112 ? -11.969 1.863 6.398 1 93.25 112 TYR B O 1
ATOM 4152 N N . VAL B 1 113 ? -12.547 2.111 8.578 1 94.06 113 VAL B N 1
ATOM 4153 C CA . VAL B 1 113 ? -11.195 2.406 9.039 1 94.06 113 VAL B CA 1
ATOM 4154 C C . VAL B 1 113 ? -10.875 1.576 10.281 1 94.06 113 VAL B C 1
ATOM 4156 O O . VAL B 1 113 ? -11.773 0.977 10.875 1 94.06 113 VAL B O 1
ATOM 4159 N N . LEU B 1 114 ? -9.617 1.419 10.57 1 93.81 114 LEU B N 1
ATOM 4160 C CA . LEU B 1 114 ? -9.156 0.739 11.781 1 93.81 114 LEU B CA 1
ATOM 4161 C C . LEU B 1 114 ? -8.414 1.703 12.695 1 93.81 114 LEU B C 1
ATOM 4163 O O . LEU B 1 114 ? -7.25 2.025 12.453 1 93.81 114 LEU B O 1
ATOM 4167 N N . ARG B 1 115 ? -9.094 2.055 13.82 1 89.44 115 ARG B N 1
ATOM 4168 C CA . ARG B 1 115 ? -8.555 3.094 14.688 1 89.44 115 ARG B CA 1
ATOM 4169 C C . ARG B 1 115 ? -8.211 2.529 16.062 1 89.44 115 ARG B C 1
ATOM 4171 O O . ARG B 1 115 ? -9.039 1.885 16.703 1 89.44 115 ARG B O 1
ATOM 4178 N N . GLY B 1 116 ? -6.922 2.746 16.469 1 80.25 116 GLY B N 1
ATOM 4179 C CA . GLY B 1 116 ? -6.516 2.375 17.828 1 80.25 116 GLY B CA 1
ATOM 4180 C C . GLY B 1 116 ? -6.246 0.89 17.969 1 80.25 116 GLY B C 1
ATOM 4181 O O . GLY B 1 116 ? -6.219 0.153 16.984 1 80.25 116 GLY B O 1
ATOM 4182 N N . PRO B 1 117 ? -5.855 0.562 19.25 1 77.94 117 PRO B N 1
ATOM 4183 C CA . PRO B 1 117 ? -5.648 -0.854 19.562 1 77.94 117 PRO B CA 1
ATOM 4184 C C . PRO B 1 117 ? -6.941 -1.661 19.547 1 77.94 117 PRO B C 1
ATOM 4186 O O . PRO B 1 117 ? -8.031 -1.089 19.625 1 77.94 117 PRO B O 1
ATOM 4189 N N . THR B 1 118 ? -6.746 -2.938 19.281 1 84.5 118 THR B N 1
ATOM 4190 C CA . THR B 1 118 ? -7.945 -3.754 19.141 1 84.5 118 THR B CA 1
ATOM 4191 C C . THR B 1 118 ? -7.77 -5.098 19.844 1 84.5 118 THR B C 1
ATOM 4193 O O . THR B 1 118 ? -6.645 -5.535 20.078 1 84.5 118 THR B O 1
ATOM 4196 N N . ASP B 1 119 ? -8.922 -5.609 20.281 1 89.56 119 ASP B N 1
ATOM 4197 C CA . ASP B 1 119 ? -9 -6.977 20.797 1 89.56 119 ASP B CA 1
ATOM 4198 C C . ASP B 1 119 ? -9.117 -7.984 19.656 1 89.56 119 ASP B C 1
ATOM 4200 O O . ASP B 1 119 ? -10.062 -7.938 18.875 1 89.56 119 ASP B O 1
ATOM 4204 N N . TRP B 1 120 ? -8.172 -8.875 19.641 1 93.44 120 TRP B N 1
ATOM 4205 C CA . TRP B 1 120 ? -8.078 -9.789 18.516 1 93.44 120 TRP B CA 1
ATOM 4206 C C . TRP B 1 120 ? -8.734 -11.125 18.828 1 93.44 120 TRP B C 1
ATOM 4208 O O . TRP B 1 120 ? -8.805 -12.008 17.969 1 93.44 120 TRP B O 1
ATOM 4218 N N . SER B 1 121 ? -9.188 -11.32 19.984 1 89.56 121 SER B N 1
ATOM 4219 C CA . SER B 1 121 ? -9.625 -12.633 20.453 1 89.56 121 SER B CA 1
ATOM 4220 C C . SER B 1 121 ? -10.656 -13.242 19.516 1 89.56 121 SER B C 1
ATOM 4222 O O . SER B 1 121 ? -10.5 -14.375 19.062 1 89.56 121 SER B O 1
ATOM 4224 N N . ARG B 1 122 ? -11.75 -12.516 19.172 1 89.88 122 ARG B N 1
ATOM 4225 C CA . ARG B 1 122 ? -12.789 -13.023 18.281 1 89.88 122 ARG B CA 1
ATOM 4226 C C . ARG B 1 122 ? -12.266 -13.203 16.859 1 89.88 122 ARG B C 1
ATOM 4228 O O . ARG B 1 122 ? -12.602 -14.172 16.188 1 89.88 122 ARG B O 1
ATOM 4235 N N . PHE B 1 123 ? -11.492 -12.297 16.469 1 91.88 123 PHE B N 1
ATOM 4236 C CA . PHE B 1 123 ? -10.883 -12.391 15.141 1 91.88 123 PHE B CA 1
ATOM 4237 C C . PHE B 1 123 ? -10.062 -13.672 15.008 1 91.88 123 PHE B C 1
ATOM 4239 O O . PHE B 1 123 ? -10.25 -14.43 14.055 1 91.88 123 PHE B O 1
ATOM 4246 N N . ASP B 1 124 ? -9.242 -13.93 16.016 1 93 124 ASP B N 1
ATOM 4247 C CA . ASP B 1 124 ? -8.336 -15.078 15.984 1 93 124 ASP B CA 1
ATOM 4248 C C . ASP B 1 124 ? -9.117 -16.391 15.969 1 93 124 ASP B C 1
ATOM 4250 O O . ASP B 1 124 ? -8.727 -17.344 15.297 1 93 124 ASP B O 1
ATOM 4254 N N . PHE B 1 125 ? -10.141 -16.328 16.703 1 90.19 125 PHE B N 1
ATOM 4255 C CA . PHE B 1 125 ? -10.969 -17.531 16.781 1 90.19 125 PHE B CA 1
ATOM 4256 C C . PHE B 1 125 ? -11.469 -17.922 15.398 1 90.19 125 PHE B C 1
ATOM 4258 O O . PHE B 1 125 ? -11.352 -19.094 15.008 1 90.19 125 PHE B O 1
ATOM 4265 N N . TYR B 1 126 ? -11.938 -17.047 14.609 1 88.38 126 TYR B N 1
ATOM 4266 C CA . TYR B 1 126 ? -12.508 -17.344 13.305 1 88.38 126 TYR B CA 1
ATOM 4267 C C . TYR B 1 126 ? -11.422 -17.422 12.242 1 88.38 126 TYR B C 1
ATOM 4269 O O . TYR B 1 126 ? -11.555 -18.172 11.266 1 88.38 126 TYR B O 1
ATOM 4277 N N . ALA B 1 127 ? -10.352 -16.672 12.398 1 93.25 127 ALA B N 1
ATOM 4278 C CA . ALA B 1 127 ? -9.242 -16.703 11.461 1 93.25 127 ALA B CA 1
ATOM 4279 C C . ALA B 1 127 ? -8.633 -18.109 11.375 1 93.25 127 ALA B C 1
ATOM 4281 O O . ALA B 1 127 ? -8.172 -18.531 10.312 1 93.25 127 ALA B O 1
ATOM 4282 N N . ASN B 1 128 ? -8.742 -18.812 12.469 1 92.56 128 ASN B N 1
ATOM 4283 C CA . ASN B 1 128 ? -8.188 -20.156 12.531 1 92.56 128 ASN B CA 1
ATOM 4284 C C . ASN B 1 128 ? -9.008 -21.156 11.711 1 92.56 128 ASN B C 1
ATOM 4286 O O . ASN B 1 128 ? -8.578 -22.281 11.484 1 92.56 128 ASN B O 1
ATOM 4290 N N . ARG B 1 129 ? -10.102 -20.703 11.219 1 90.38 129 ARG B N 1
ATOM 4291 C CA . ARG B 1 129 ? -10.984 -21.578 10.477 1 90.38 129 ARG B CA 1
ATOM 4292 C C . ARG B 1 129 ? -10.805 -21.406 8.969 1 90.38 129 ARG B C 1
ATOM 4294 O O . ARG B 1 129 ? -11.281 -22.219 8.18 1 90.38 129 ARG B O 1
ATOM 4301 N N . VAL B 1 130 ? -10.094 -20.375 8.633 1 91.44 130 VAL B N 1
ATOM 4302 C CA . VAL B 1 130 ? -9.938 -20.062 7.215 1 91.44 130 VAL B CA 1
ATOM 4303 C C . VAL B 1 130 ? -8.867 -20.969 6.609 1 91.44 130 VAL B C 1
ATOM 4305 O O . VAL B 1 130 ? -7.727 -21 7.074 1 91.44 130 VAL B O 1
ATOM 4308 N N . LYS B 1 131 ? -9.242 -21.703 5.535 1 93.62 131 LYS B N 1
ATOM 4309 C CA . LYS B 1 131 ? -8.312 -22.625 4.891 1 93.62 131 LYS B CA 1
ATOM 4310 C C . LYS B 1 131 ? -7.988 -22.172 3.471 1 93.62 131 LYS B C 1
ATOM 4312 O O . LYS B 1 131 ? -6.906 -22.469 2.955 1 93.62 131 LYS B O 1
ATOM 4317 N N . ASN B 1 132 ? -8.969 -21.562 2.846 1 92.81 132 ASN B N 1
ATOM 4318 C CA . ASN B 1 132 ? -8.82 -21.047 1.487 1 92.81 132 ASN B CA 1
ATOM 4319 C C . ASN B 1 132 ? -9.078 -19.547 1.424 1 92.81 132 ASN B C 1
ATOM 4321 O O . ASN B 1 132 ? -10.094 -19.062 1.938 1 92.81 132 ASN B O 1
ATOM 4325 N N . PHE B 1 133 ? -8.141 -18.828 0.78 1 93.88 133 PHE B N 1
ATOM 4326 C CA . PHE B 1 133 ? -8.328 -17.391 0.654 1 93.88 133 PHE B CA 1
ATOM 4327 C C . PHE B 1 133 ? -7.992 -16.922 -0.756 1 93.88 133 PHE B C 1
ATOM 4329 O O . PHE B 1 133 ? -6.941 -17.266 -1.3 1 93.88 133 PHE B O 1
ATOM 4336 N N . SER B 1 134 ? -8.906 -16.25 -1.326 1 89.94 134 SER B N 1
ATOM 4337 C CA . SER B 1 134 ? -8.664 -15.586 -2.604 1 89.94 134 SER B CA 1
ATOM 4338 C C . SER B 1 134 ? -8.414 -14.094 -2.416 1 89.94 134 SER B C 1
ATOM 4340 O O . SER B 1 134 ? -9.328 -13.352 -2.049 1 89.94 134 SER B O 1
ATOM 4342 N N . TYR B 1 135 ? -7.234 -13.734 -2.66 1 90.75 135 TYR B N 1
ATOM 4343 C CA . TYR B 1 135 ? -6.871 -12.336 -2.512 1 90.75 135 TYR B CA 1
ATOM 4344 C C . TYR B 1 135 ? -7.266 -11.531 -3.748 1 90.75 135 TYR B C 1
ATOM 4346 O O . TYR B 1 135 ? -6.508 -11.461 -4.719 1 90.75 135 TYR B O 1
ATOM 4354 N N . ILE B 1 136 ? -8.383 -10.961 -3.639 1 82.88 136 ILE B N 1
ATOM 4355 C CA . ILE B 1 136 ? -8.922 -10.125 -4.707 1 82.88 136 ILE B CA 1
ATOM 4356 C C . ILE B 1 136 ? -9.266 -8.742 -4.16 1 82.88 136 ILE B C 1
ATOM 4358 O O . ILE B 1 136 ? -9.406 -8.57 -2.947 1 82.88 136 ILE B O 1
ATOM 4362 N N . ARG B 1 137 ? -9.242 -7.789 -5.027 1 79.44 137 ARG B N 1
ATOM 4363 C CA . ARG B 1 137 ? -9.641 -6.449 -4.598 1 79.44 137 ARG B CA 1
ATOM 4364 C C . ARG B 1 137 ? -11.047 -6.457 -4.004 1 79.44 137 ARG B C 1
ATOM 4366 O O . ARG B 1 137 ? -11.961 -7.07 -4.566 1 79.44 137 ARG B O 1
ATOM 4373 N N . ASP B 1 138 ? -11.055 -5.773 -2.908 1 83.31 138 ASP B N 1
ATOM 4374 C CA . ASP B 1 138 ? -12.375 -5.672 -2.289 1 83.31 138 ASP B CA 1
ATOM 4375 C C . ASP B 1 138 ? -13.336 -4.875 -3.17 1 83.31 138 ASP B C 1
ATOM 4377 O O . ASP B 1 138 ? -12.93 -3.912 -3.824 1 83.31 138 ASP B O 1
ATOM 4381 N N . PRO B 1 139 ? -14.539 -5.371 -3.154 1 80.69 139 PRO B N 1
ATOM 4382 C CA . PRO B 1 139 ? -15.531 -4.598 -3.91 1 80.69 139 PRO B CA 1
ATOM 4383 C C . PRO B 1 139 ? -15.633 -3.148 -3.441 1 80.69 139 PRO B C 1
ATOM 4385 O O . PRO B 1 139 ? -15.453 -2.867 -2.254 1 80.69 139 PRO B O 1
ATOM 4388 N N . ASP B 1 140 ? -15.969 -2.301 -4.312 1 81.94 140 ASP B N 1
ATOM 4389 C CA . ASP B 1 140 ? -16.016 -0.869 -4.039 1 81.94 140 ASP B CA 1
ATOM 4390 C C . ASP B 1 140 ? -17.062 -0.545 -2.979 1 81.94 140 ASP B C 1
ATOM 4392 O O . ASP B 1 140 ? -16.891 0.397 -2.201 1 81.94 140 ASP B O 1
ATOM 4396 N N . HIS B 1 141 ? -18.031 -1.293 -2.965 1 84 141 HIS B N 1
ATOM 4397 C CA . HIS B 1 141 ? -19.125 -0.967 -2.055 1 84 141 HIS B CA 1
ATOM 4398 C C . HIS B 1 141 ? -18.703 -1.141 -0.6 1 84 141 HIS B C 1
ATOM 4400 O O . HIS B 1 141 ? -19.312 -0.572 0.304 1 84 141 HIS B O 1
ATOM 4406 N N . LEU B 1 142 ? -17.766 -1.969 -0.324 1 86.75 142 LEU B N 1
ATOM 4407 C CA . LEU B 1 142 ? -17.297 -2.119 1.049 1 86.75 142 LEU B CA 1
ATOM 4408 C C . LEU B 1 142 ? -16.484 -0.902 1.481 1 86.75 142 LEU B C 1
ATOM 4410 O O . LEU B 1 142 ? -16.406 -0.598 2.674 1 86.75 142 LEU B O 1
ATOM 4414 N N . ASP B 1 143 ? -15.891 -0.15 0.583 1 88.94 143 ASP B N 1
ATOM 4415 C CA . ASP B 1 143 ? -15.141 1.084 0.789 1 88.94 143 ASP B CA 1
ATOM 4416 C C . ASP B 1 143 ? -14.242 0.979 2.018 1 88.94 143 ASP B C 1
ATOM 4418 O O . ASP B 1 143 ? -14.414 1.719 2.988 1 88.94 143 ASP B O 1
ATOM 4422 N N . ILE B 1 144 ? -13.32 0.076 2.061 1 90.44 144 ILE B N 1
ATOM 4423 C CA . ILE B 1 144 ? -12.32 -0.093 3.107 1 90.44 144 ILE B CA 1
ATOM 4424 C C . ILE B 1 144 ? -11.102 0.774 2.799 1 90.44 144 ILE B C 1
ATOM 4426 O O . ILE B 1 144 ? -10.508 0.662 1.725 1 90.44 144 ILE B O 1
ATOM 4430 N N . ALA B 1 145 ? -10.828 1.628 3.764 1 89.25 145 ALA B N 1
ATOM 4431 C CA . ALA B 1 145 ? -9.656 2.471 3.547 1 89.25 145 ALA B CA 1
ATOM 4432 C C . ALA B 1 145 ? -8.406 1.626 3.342 1 89.25 145 ALA B C 1
ATOM 4434 O O . ALA B 1 145 ? -8.211 0.613 4.02 1 89.25 145 ALA B O 1
ATOM 4435 N N . LEU B 1 146 ? -7.516 2.041 2.514 1 82.69 146 LEU B N 1
ATOM 4436 C CA . LEU B 1 146 ? -6.336 1.278 2.125 1 82.69 146 LEU B CA 1
ATOM 4437 C C . LEU B 1 146 ? -5.402 1.077 3.314 1 82.69 146 LEU B C 1
ATOM 4439 O O . LEU B 1 146 ? -4.746 0.039 3.428 1 82.69 146 LEU B O 1
ATOM 4443 N N . HIS B 1 147 ? -5.371 2.023 4.207 1 88.44 147 HIS B N 1
ATOM 4444 C CA . HIS B 1 147 ? -4.418 1.946 5.309 1 88.44 147 HIS B CA 1
ATOM 4445 C C . HIS B 1 147 ? -4.844 0.899 6.332 1 88.44 147 HIS B C 1
ATOM 4447 O O . HIS B 1 147 ? -4.059 0.527 7.211 1 88.44 147 HIS B O 1
ATOM 4453 N N . VAL B 1 148 ? -6.082 0.397 6.188 1 91.5 148 VAL B N 1
ATOM 4454 C CA . VAL B 1 148 ? -6.574 -0.613 7.121 1 91.5 148 VAL B CA 1
ATOM 4455 C C . VAL B 1 148 ? -5.684 -1.854 7.051 1 91.5 148 VAL B C 1
ATOM 4457 O O . VAL B 1 148 ? -5.312 -2.414 8.086 1 91.5 148 VAL B O 1
ATOM 4460 N N . TYR B 1 149 ? -5.32 -2.248 5.906 1 88.94 149 TYR B N 1
ATOM 4461 C CA . TYR B 1 149 ? -4.504 -3.447 5.734 1 88.94 149 TYR B CA 1
ATOM 4462 C C . TYR B 1 149 ? -3.104 -3.242 6.297 1 88.94 149 TYR B C 1
ATOM 4464 O O . TYR B 1 149 ? -2.514 -4.164 6.863 1 88.94 149 TYR B O 1
ATOM 4472 N N . PHE B 1 150 ? -2.684 -2.076 6.164 1 89.31 150 PHE B N 1
ATOM 4473 C CA . PHE B 1 150 ? -1.386 -1.742 6.742 1 89.31 150 PHE B CA 1
ATOM 4474 C C . PHE B 1 150 ? -1.454 -1.748 8.266 1 89.31 150 PHE B C 1
ATOM 4476 O O . PHE B 1 150 ? -0.552 -2.262 8.93 1 89.31 150 PHE B O 1
ATOM 4483 N N . ARG B 1 151 ? -2.463 -1.226 8.805 1 91.62 151 ARG B N 1
ATOM 4484 C CA . ARG B 1 151 ? -2.67 -1.197 10.25 1 91.62 151 ARG B CA 1
ATOM 4485 C C . ARG B 1 151 ? -2.803 -2.609 10.812 1 91.62 151 ARG B C 1
ATOM 4487 O O . ARG B 1 151 ? -2.309 -2.896 11.906 1 91.62 151 ARG B O 1
ATOM 4494 N N . ILE B 1 152 ? -3.439 -3.41 10.039 1 92.19 152 ILE B N 1
ATOM 4495 C CA . ILE B 1 152 ? -3.564 -4.801 10.461 1 92.19 152 ILE B CA 1
ATOM 4496 C C . ILE B 1 152 ? -2.178 -5.434 10.57 1 92.19 152 ILE B C 1
ATOM 4498 O O . ILE B 1 152 ? -1.868 -6.094 11.562 1 92.19 152 ILE B O 1
ATOM 4502 N N . ALA B 1 153 ? -1.409 -5.199 9.562 1 91.19 153 ALA B N 1
ATOM 4503 C CA . ALA B 1 153 ? -0.048 -5.73 9.578 1 91.19 153 ALA B CA 1
ATOM 4504 C C . ALA B 1 153 ? 0.725 -5.227 10.797 1 91.19 153 ALA B C 1
ATOM 4506 O O . ALA B 1 153 ? 1.449 -5.988 11.438 1 91.19 153 ALA B O 1
ATOM 4507 N N . GLN B 1 154 ? 0.489 -4.059 11.18 1 90.5 154 GLN B N 1
ATOM 4508 C CA . GLN B 1 154 ? 1.215 -3.4 12.266 1 90.5 154 GLN B CA 1
ATOM 4509 C C . GLN B 1 154 ? 0.748 -3.902 13.625 1 90.5 154 GLN B C 1
ATOM 4511 O O . GLN B 1 154 ? 1.548 -4.027 14.555 1 90.5 154 GLN B O 1
ATOM 4516 N N . LEU B 1 155 ? -0.522 -4.125 13.719 1 91.88 155 LEU B N 1
ATOM 4517 C CA . LEU B 1 155 ? -1.123 -4.336 15.031 1 91.88 155 LEU B CA 1
ATOM 4518 C C . LEU B 1 155 ? -1.248 -5.824 15.336 1 91.88 155 LEU B C 1
ATOM 4520 O O . LEU B 1 155 ? -1.483 -6.211 16.484 1 91.88 155 LEU B O 1
ATOM 4524 N N . LEU B 1 156 ? -1.034 -6.59 14.344 1 89.94 156 LEU B N 1
ATOM 4525 C CA . LEU B 1 156 ? -1.186 -8.031 14.531 1 89.94 156 LEU B CA 1
ATOM 4526 C C . LEU B 1 156 ? -0.25 -8.531 15.625 1 89.94 156 LEU B C 1
ATOM 4528 O O . LEU B 1 156 ? 0.941 -8.219 15.625 1 89.94 156 LEU B O 1
ATOM 4532 N N . PRO B 1 157 ? -0.823 -9.305 16.547 1 85.06 157 PRO B N 1
ATOM 4533 C CA . PRO B 1 157 ? 0.029 -9.867 17.609 1 85.06 157 PRO B CA 1
ATOM 4534 C C . PRO B 1 157 ? 1.035 -10.883 17.062 1 85.06 157 PRO B C 1
ATOM 4536 O O . PRO B 1 157 ? 2.111 -11.062 17.641 1 85.06 157 PRO B O 1
ATOM 4539 N N . SER B 1 158 ? 0.616 -11.586 16.078 1 84.31 158 SER B N 1
ATOM 4540 C CA . SER B 1 158 ? 1.474 -12.531 15.383 1 84.31 158 SER B CA 1
ATOM 4541 C C . SER B 1 158 ? 1.58 -12.188 13.898 1 84.31 158 SER B C 1
ATOM 4543 O O . SER B 1 158 ? 0.651 -11.625 13.32 1 84.31 158 SER B O 1
ATOM 4545 N N . PRO B 1 159 ? 2.76 -12.477 13.398 1 82.56 159 PRO B N 1
ATOM 4546 C CA . PRO B 1 159 ? 2.926 -12.133 11.977 1 82.56 159 PRO B CA 1
ATOM 4547 C C . PRO B 1 159 ? 2.006 -12.945 11.07 1 82.56 159 PRO B C 1
ATOM 4549 O O . PRO B 1 159 ? 1.869 -12.625 9.883 1 82.56 159 PRO B O 1
ATOM 4552 N N . ILE B 1 160 ? 1.343 -13.93 11.688 1 90.38 160 ILE B N 1
ATOM 4553 C CA . ILE B 1 160 ? 0.479 -14.789 10.883 1 90.38 160 ILE B CA 1
ATOM 4554 C C . ILE B 1 160 ? -0.982 -14.398 11.102 1 90.38 160 ILE B C 1
ATOM 4556 O O . ILE B 1 160 ? -1.513 -14.539 12.203 1 90.38 160 ILE B O 1
ATOM 4560 N N . LEU B 1 161 ? -1.642 -13.953 10.055 1 94.38 161 LEU B N 1
ATOM 4561 C CA . LEU B 1 161 ? -3.029 -13.508 10.133 1 94.38 161 LEU B CA 1
ATOM 4562 C C . LEU B 1 161 ? -3.984 -14.695 10.102 1 94.38 161 LEU B C 1
ATOM 4564 O O . LEU B 1 161 ? -4.949 -14.742 10.867 1 94.38 161 LEU B O 1
ATOM 4568 N N . LEU B 1 162 ? -3.682 -15.664 9.195 1 95.88 162 LEU B N 1
ATOM 4569 C CA . LEU B 1 162 ? -4.496 -16.859 9 1 95.88 162 LEU B CA 1
ATOM 4570 C C . LEU B 1 162 ? -3.672 -18.125 9.242 1 95.88 162 LEU B C 1
ATOM 4572 O O . LEU B 1 162 ? -3.154 -18.719 8.297 1 95.88 162 LEU B O 1
ATOM 4576 N N . PRO B 1 163 ? -3.705 -18.609 10.469 1 95 163 PRO B N 1
ATOM 4577 C CA . PRO B 1 163 ? -2.779 -19.672 10.875 1 95 163 PRO B CA 1
ATOM 4578 C C . PRO B 1 163 ? -3.08 -21 10.195 1 95 163 PRO B C 1
ATOM 4580 O O . PRO B 1 163 ? -2.184 -21.828 10.039 1 95 163 PRO B O 1
ATOM 4583 N N . SER B 1 164 ? -4.289 -21.219 9.742 1 95.06 164 SER B N 1
ATOM 4584 C CA . SER B 1 164 ? -4.652 -22.516 9.18 1 95.06 164 SER B CA 1
ATOM 4585 C C . SER B 1 164 ? -4.824 -22.438 7.668 1 95.06 164 SER B C 1
ATOM 4587 O O . SER B 1 164 ? -5.383 -23.344 7.047 1 95.06 164 SER B O 1
ATOM 4589 N N . LEU B 1 165 ? -4.328 -21.328 7.125 1 97 165 LEU B N 1
ATOM 4590 C CA . LEU B 1 165 ? -4.496 -21.125 5.688 1 97 165 LEU B CA 1
ATOM 4591 C C . LEU B 1 165 ? -3.73 -22.188 4.898 1 97 165 LEU B C 1
ATOM 4593 O O . LEU B 1 165 ? -2.537 -22.391 5.125 1 97 165 LEU B O 1
ATOM 4597 N N . GLN B 1 166 ? -4.406 -22.812 3.928 1 97.19 166 GLN B N 1
ATOM 4598 C CA . GLN B 1 166 ? -3.785 -23.875 3.152 1 97.19 166 GLN B CA 1
ATOM 4599 C C . GLN B 1 166 ? -3.615 -23.469 1.692 1 97.19 166 GLN B C 1
ATOM 4601 O O . GLN B 1 166 ? -2.658 -23.891 1.034 1 97.19 166 GLN B O 1
ATOM 4606 N N . TYR B 1 167 ? -4.598 -22.734 1.239 1 96.25 167 TYR B N 1
ATOM 4607 C CA . TYR B 1 167 ? -4.586 -22.344 -0.168 1 96.25 167 TYR B CA 1
ATOM 4608 C C . TYR B 1 167 ? -4.758 -20.844 -0.323 1 96.25 167 TYR B C 1
ATOM 4610 O O . TYR B 1 167 ? -5.691 -20.25 0.233 1 96.25 167 TYR B O 1
ATOM 4618 N N . ILE B 1 168 ? -3.836 -20.219 -1.104 1 96.44 168 ILE B N 1
ATOM 4619 C CA . ILE B 1 168 ? -3.979 -18.812 -1.424 1 96.44 168 ILE B CA 1
ATOM 4620 C C . ILE B 1 168 ? -4.004 -18.625 -2.939 1 96.44 168 ILE B C 1
ATOM 4622 O O . ILE B 1 168 ? -3.186 -19.203 -3.656 1 96.44 168 ILE B O 1
ATOM 4626 N N . ARG B 1 169 ? -4.984 -17.922 -3.371 1 94.19 169 ARG B N 1
ATOM 4627 C CA . ARG B 1 169 ? -5.117 -17.594 -4.785 1 94.19 169 ARG B CA 1
ATOM 4628 C C . ARG B 1 169 ? -5.137 -16.078 -4.996 1 94.19 169 ARG B C 1
ATOM 4630 O O . ARG B 1 169 ? -5.883 -15.367 -4.324 1 94.19 169 ARG B O 1
ATOM 4637 N N . CYS B 1 170 ? -4.316 -15.648 -5.844 1 92.5 170 CYS B N 1
ATOM 4638 C CA . CYS B 1 170 ? -4.293 -14.25 -6.266 1 92.5 170 CYS B CA 1
ATOM 4639 C C . CYS B 1 170 ? -4.434 -14.141 -7.781 1 92.5 170 CYS B C 1
ATOM 4641 O O . CYS B 1 170 ? -3.434 -14.102 -8.5 1 92.5 170 CYS B O 1
ATOM 4643 N N . PRO B 1 171 ? -5.668 -13.945 -8.25 1 86.31 171 PRO B N 1
ATOM 4644 C CA . PRO B 1 171 ? -5.91 -13.984 -9.695 1 86.31 171 PRO B CA 1
ATOM 4645 C C . PRO B 1 171 ? -5.344 -12.766 -10.422 1 86.31 171 PRO B C 1
ATOM 4647 O O . PRO B 1 171 ? -5.051 -12.844 -11.617 1 86.31 171 PRO B O 1
ATOM 4650 N N . SER B 1 172 ? -5.324 -11.656 -9.734 1 81.06 172 SER B N 1
ATOM 4651 C CA . SER B 1 172 ? -4.77 -10.453 -10.336 1 81.06 172 SER B CA 1
ATOM 4652 C C . SER B 1 172 ? -3.916 -9.68 -9.336 1 81.06 172 SER B C 1
ATOM 4654 O O . SER B 1 172 ? -4.418 -9.203 -8.32 1 81.06 172 SER B O 1
ATOM 4656 N N . ILE B 1 173 ? -2.645 -9.742 -9.703 1 65.5 173 ILE B N 1
ATOM 4657 C CA . ILE B 1 173 ? -1.748 -9.031 -8.797 1 65.5 173 ILE B CA 1
ATOM 4658 C C . ILE B 1 173 ? -1.324 -7.703 -9.422 1 65.5 173 ILE B C 1
ATOM 4660 O O . ILE B 1 173 ? -0.46 -7.008 -8.883 1 65.5 173 ILE B O 1
ATOM 4664 N N . SER B 1 174 ? -2.076 -7.156 -10.336 1 61.59 174 SER B N 1
ATOM 4665 C CA . SER B 1 174 ? -1.588 -6 -11.086 1 61.59 174 SER B CA 1
ATOM 4666 C C . SER B 1 174 ? -1.321 -4.82 -10.156 1 61.59 174 SER B C 1
ATOM 4668 O O . SER B 1 174 ? -2.033 -4.625 -9.172 1 61.59 174 SER B O 1
ATOM 4670 N N . SER B 1 175 ? -0.162 -4.25 -10.406 1 56.88 175 SER B N 1
ATOM 4671 C CA . SER B 1 175 ? 0.585 -3.215 -9.695 1 56.88 175 SER B CA 1
ATOM 4672 C C . SER B 1 175 ? -0.301 -2.016 -9.375 1 56.88 175 SER B C 1
ATOM 4674 O O . SER B 1 175 ? -0.079 -1.322 -8.383 1 56.88 175 SER B O 1
ATOM 4676 N N . ASN B 1 176 ? -1.256 -1.8 -10.312 1 55.03 176 ASN B N 1
ATOM 4677 C CA . ASN B 1 176 ? -1.916 -0.524 -10.055 1 55.03 176 ASN B CA 1
ATOM 4678 C C . ASN B 1 176 ? -2.643 -0.531 -8.711 1 55.03 176 ASN B C 1
ATOM 4680 O O . ASN B 1 176 ? -3.178 0.494 -8.289 1 55.03 176 ASN B O 1
ATOM 4684 N N . ASP B 1 177 ? -2.49 -1.707 -8.148 1 56.62 177 ASP B N 1
ATOM 4685 C CA . ASP B 1 177 ? -3.264 -1.771 -6.91 1 56.62 177 ASP B CA 1
ATOM 4686 C C . ASP B 1 177 ? -2.355 -2.021 -5.711 1 56.62 177 ASP B C 1
ATOM 4688 O O . ASP B 1 177 ? -1.688 -3.055 -5.633 1 56.62 177 ASP B O 1
ATOM 4692 N N . PHE B 1 178 ? -1.91 -0.955 -4.977 1 54.16 178 PHE B N 1
ATOM 4693 C CA . PHE B 1 178 ? -1.075 -0.948 -3.781 1 54.16 178 PHE B CA 1
ATOM 4694 C C . PHE B 1 178 ? -1.441 -2.104 -2.857 1 54.16 178 PHE B C 1
ATOM 4696 O O . PHE B 1 178 ? -0.612 -2.562 -2.068 1 54.16 178 PHE B O 1
ATOM 4703 N N . LEU B 1 179 ? -2.562 -2.586 -3.141 1 64.19 179 LEU B N 1
ATOM 4704 C CA . LEU B 1 179 ? -3.072 -3.553 -2.174 1 64.19 179 LEU B CA 1
ATOM 4705 C C . LEU B 1 179 ? -2.455 -4.93 -2.402 1 64.19 179 LEU B C 1
ATOM 4707 O O . LEU B 1 179 ? -2.605 -5.828 -1.572 1 64.19 179 LEU B O 1
ATOM 4711 N N . ILE B 1 180 ? -1.499 -4.859 -3.346 1 76.12 180 ILE B N 1
ATOM 4712 C CA . ILE B 1 180 ? -0.973 -6.184 -3.666 1 76.12 180 ILE B CA 1
ATOM 4713 C C . ILE B 1 180 ? 0 -6.629 -2.576 1 76.12 180 ILE B C 1
ATOM 4715 O O . ILE B 1 180 ? 0.11 -7.82 -2.283 1 76.12 180 ILE B O 1
ATOM 4719 N N . SER B 1 181 ? 0.662 -5.633 -1.933 1 81.44 181 SER B N 1
ATOM 4720 C CA . SER B 1 181 ? 1.601 -5.973 -0.869 1 81.44 181 SER B CA 1
ATOM 4721 C C . SER B 1 181 ? 0.889 -6.637 0.304 1 81.44 181 SER B C 1
ATOM 4723 O O . SER B 1 181 ? 1.517 -7.344 1.099 1 81.44 181 SER B O 1
ATOM 4725 N N . GLY B 1 182 ? -0.384 -6.508 0.292 1 85.81 182 GLY B N 1
ATOM 4726 C CA . GLY B 1 182 ? -1.176 -7.086 1.367 1 85.81 182 GLY B CA 1
ATOM 4727 C C . GLY B 1 182 ? -1.232 -8.602 1.321 1 85.81 182 GLY B C 1
ATOM 4728 O O . GLY B 1 182 ? -1.588 -9.242 2.311 1 85.81 182 GLY B O 1
ATOM 4729 N N . ILE B 1 183 ? -0.783 -9.148 0.23 1 89.69 183 ILE B N 1
ATOM 4730 C CA . ILE B 1 183 ? -0.782 -10.609 0.114 1 89.69 183 ILE B CA 1
ATOM 4731 C C . ILE B 1 183 ? 0.135 -11.211 1.177 1 89.69 183 ILE B C 1
ATOM 4733 O O . ILE B 1 183 ? -0.015 -12.375 1.546 1 89.69 183 ILE B O 1
ATOM 4737 N N . CYS B 1 184 ? 1.021 -10.375 1.678 1 90.81 184 CYS B N 1
ATOM 4738 C CA . CYS B 1 184 ? 1.963 -10.836 2.691 1 90.81 184 CYS B CA 1
ATOM 4739 C C . CYS B 1 184 ? 1.239 -11.195 3.984 1 90.81 184 CYS B C 1
ATOM 4741 O O . CYS B 1 184 ? 1.756 -11.961 4.797 1 90.81 184 CYS B O 1
ATOM 4743 N N . LEU B 1 185 ? 0.089 -10.688 4.133 1 91.31 185 LEU B N 1
ATOM 4744 C CA . LEU B 1 185 ? -0.719 -11.023 5.297 1 91.31 185 LEU B CA 1
ATOM 4745 C C . LEU B 1 185 ? -1.139 -12.492 5.262 1 91.31 185 LEU B C 1
ATOM 4747 O O . LEU B 1 185 ? -1.516 -13.062 6.289 1 91.31 185 LEU B O 1
ATOM 4751 N N . SER B 1 186 ? -1.057 -13.078 4.09 1 92.81 186 SER B N 1
ATOM 4752 C CA . SER B 1 186 ? -1.519 -14.445 3.92 1 92.81 186 SER B CA 1
ATOM 4753 C C . SER B 1 186 ? -0.366 -15.438 4.047 1 92.81 186 SER B C 1
ATOM 4755 O O . SER B 1 186 ? -0.542 -16.641 3.811 1 92.81 186 SER B O 1
ATOM 4757 N N . LEU B 1 187 ? 0.751 -14.914 4.395 1 93.88 187 LEU B N 1
ATOM 4758 C CA . LEU B 1 187 ? 1.878 -15.805 4.637 1 93.88 187 LEU B CA 1
ATOM 4759 C C . LEU B 1 187 ? 1.635 -16.672 5.871 1 93.88 187 LEU B C 1
ATOM 4761 O O . LEU B 1 187 ? 1.378 -16.141 6.957 1 93.88 187 LEU B O 1
ATOM 4765 N N . SER B 1 188 ? 1.696 -17.969 5.668 1 94.69 188 SER B N 1
ATOM 4766 C CA . SER B 1 188 ? 1.505 -18.953 6.727 1 94.69 188 SER B CA 1
ATOM 4767 C C . SER B 1 188 ? 2.27 -20.234 6.434 1 94.69 188 SER B C 1
ATOM 4769 O O . SER B 1 188 ? 2.293 -20.703 5.293 1 94.69 188 SER B O 1
ATOM 4771 N N . PRO B 1 189 ? 2.889 -20.781 7.453 1 95.38 189 PRO B N 1
ATOM 4772 C CA . PRO B 1 189 ? 3.592 -22.047 7.234 1 95.38 189 PRO B CA 1
ATOM 4773 C C . PRO B 1 189 ? 2.645 -23.203 6.902 1 95.38 189 PRO B C 1
ATOM 4775 O O . PRO B 1 189 ? 3.09 -24.266 6.461 1 95.38 189 PRO B O 1
ATOM 4778 N N . SER B 1 190 ? 1.402 -22.969 7.082 1 97.19 190 SER B N 1
ATOM 4779 C CA . SER B 1 190 ? 0.42 -24.016 6.832 1 97.19 190 SER B CA 1
ATOM 4780 C C . SER B 1 190 ? 0.035 -24.062 5.355 1 97.19 190 SER B C 1
ATOM 4782 O O . SER B 1 190 ? -0.668 -24.984 4.926 1 97.19 190 SER B O 1
ATOM 4784 N N . LEU B 1 191 ? 0.538 -23.156 4.59 1 98.06 191 LEU B N 1
ATOM 4785 C CA . LEU B 1 191 ? 0.187 -23.094 3.174 1 98.06 191 LEU B CA 1
ATOM 4786 C C . LEU B 1 191 ? 0.685 -24.344 2.441 1 98.06 191 LEU B C 1
ATOM 4788 O O . LEU B 1 191 ? 1.826 -24.766 2.637 1 98.06 191 LEU B O 1
ATOM 4792 N N . VAL B 1 192 ? -0.184 -24.875 1.595 1 98.19 192 VAL B N 1
ATOM 4793 C CA . VAL B 1 192 ? 0.177 -26.047 0.808 1 98.19 192 VAL B CA 1
ATOM 4794 C C . VAL B 1 192 ? 0.075 -25.719 -0.681 1 98.19 192 VAL B C 1
ATOM 4796 O O . VAL B 1 192 ? 0.688 -26.391 -1.513 1 98.19 192 VAL B O 1
ATOM 4799 N N . ALA B 1 193 ? -0.702 -24.703 -0.988 1 98.38 193 ALA B N 1
ATOM 4800 C CA . ALA B 1 193 ? -0.897 -24.344 -2.391 1 98.38 193 ALA B CA 1
ATOM 4801 C C . ALA B 1 193 ? -0.892 -22.828 -2.572 1 98.38 193 ALA B C 1
ATOM 4803 O O . ALA B 1 193 ? -1.467 -22.094 -1.763 1 98.38 193 ALA B O 1
ATOM 4804 N N . VAL B 1 194 ? -0.231 -22.375 -3.633 1 98 194 VAL B N 1
ATOM 4805 C CA . VAL B 1 194 ? -0.147 -20.953 -3.965 1 98 194 VAL B CA 1
ATOM 4806 C C . VAL B 1 194 ? -0.446 -20.75 -5.449 1 98 194 VAL B C 1
ATOM 4808 O O . VAL B 1 194 ? 0.125 -21.438 -6.301 1 98 194 VAL B O 1
ATOM 4811 N N . GLU B 1 195 ? -1.343 -19.859 -5.711 1 96.94 195 GLU B N 1
ATOM 4812 C CA . GLU B 1 195 ? -1.649 -19.469 -7.082 1 96.94 195 GLU B CA 1
ATOM 4813 C C . GLU B 1 195 ? -1.601 -17.953 -7.246 1 96.94 195 GLU B C 1
ATOM 4815 O O . GLU B 1 195 ? -2.363 -17.219 -6.602 1 96.94 195 GLU B O 1
ATOM 4820 N N . ILE B 1 196 ? -0.685 -17.484 -8.07 1 94.5 196 ILE B N 1
ATOM 4821 C CA . ILE B 1 196 ? -0.566 -16.062 -8.359 1 94.5 196 ILE B CA 1
ATOM 4822 C C . ILE B 1 196 ? -0.556 -15.836 -9.867 1 94.5 196 ILE B C 1
ATOM 4824 O O . ILE B 1 196 ? 0.206 -16.484 -10.594 1 94.5 196 ILE B O 1
ATOM 4828 N N . ARG B 1 197 ? -1.369 -14.922 -10.32 1 92.06 197 ARG B N 1
ATOM 4829 C CA . ARG B 1 197 ? -1.458 -14.664 -11.758 1 92.06 197 ARG B CA 1
ATOM 4830 C C . ARG B 1 197 ? -1.164 -13.203 -12.07 1 92.06 197 ARG B C 1
ATOM 4832 O O . ARG B 1 197 ? -1.069 -12.375 -11.164 1 92.06 197 ARG B O 1
ATOM 4839 N N . GLU B 1 198 ? -0.885 -12.93 -13.328 1 89.81 198 GLU B N 1
ATOM 4840 C CA . GLU B 1 198 ? -0.616 -11.609 -13.875 1 89.81 198 GLU B CA 1
ATOM 4841 C C . GLU B 1 198 ? 0.638 -11 -13.258 1 89.81 198 GLU B C 1
ATOM 4843 O O . GLU B 1 198 ? 0.628 -9.836 -12.836 1 89.81 198 GLU B O 1
ATOM 4848 N N . ILE B 1 199 ? 1.601 -11.852 -13.148 1 90.94 199 ILE B N 1
ATOM 4849 C CA . ILE B 1 199 ? 2.869 -11.422 -12.57 1 90.94 199 ILE B CA 1
ATOM 4850 C C . ILE B 1 199 ? 3.674 -10.641 -13.609 1 90.94 199 ILE B C 1
ATOM 4852 O O . ILE B 1 199 ? 3.934 -11.141 -14.703 1 90.94 199 ILE B O 1
ATOM 4856 N N . THR B 1 200 ? 4.012 -9.406 -13.273 1 87.69 200 THR B N 1
ATOM 4857 C CA . THR B 1 200 ? 4.934 -8.625 -14.094 1 87.69 200 THR B CA 1
ATOM 4858 C C . THR B 1 200 ? 6.305 -8.531 -13.422 1 87.69 200 THR B C 1
ATOM 4860 O O . THR B 1 200 ? 6.543 -9.172 -12.398 1 87.69 200 THR B O 1
ATOM 4863 N N . SER B 1 201 ? 7.172 -7.75 -14.016 1 83.44 201 SER B N 1
ATOM 4864 C CA . SER B 1 201 ? 8.516 -7.605 -13.453 1 83.44 201 SER B CA 1
ATOM 4865 C C . SER B 1 201 ? 8.477 -6.941 -12.086 1 83.44 201 SER B C 1
ATOM 4867 O O . SER B 1 201 ? 9.328 -7.207 -11.234 1 83.44 201 SER B O 1
ATOM 4869 N N . VAL B 1 202 ? 7.426 -6.207 -11.859 1 80 202 VAL B N 1
ATOM 4870 C CA . VAL B 1 202 ? 7.281 -5.488 -10.602 1 80 202 VAL B CA 1
ATOM 4871 C C . VAL B 1 202 ? 6.844 -6.453 -9.5 1 80 202 VAL B C 1
ATOM 4873 O O . VAL B 1 202 ? 7.414 -6.457 -8.406 1 80 202 VAL B O 1
ATOM 4876 N N . GLU B 1 203 ? 5.945 -7.301 -9.867 1 87.56 203 GLU B N 1
ATOM 4877 C CA . GLU B 1 203 ? 5.379 -8.211 -8.875 1 87.56 203 GLU B CA 1
ATOM 4878 C C . GLU B 1 203 ? 6.281 -9.422 -8.656 1 87.56 203 GLU B C 1
ATOM 4880 O O . GLU B 1 203 ? 6.121 -10.156 -7.68 1 87.56 203 GLU B O 1
ATOM 4885 N N . ASP B 1 204 ? 7.238 -9.547 -9.547 1 90.25 204 ASP B N 1
ATOM 4886 C CA . ASP B 1 204 ? 8.156 -10.672 -9.414 1 90.25 204 ASP B CA 1
ATOM 4887 C C . ASP B 1 204 ? 8.891 -10.633 -8.078 1 90.25 204 ASP B C 1
ATOM 4889 O O . ASP B 1 204 ? 9.094 -11.672 -7.445 1 90.25 204 ASP B O 1
ATOM 4893 N N . LYS B 1 205 ? 9.258 -9.453 -7.66 1 90.25 205 LYS B N 1
ATOM 4894 C CA . LYS B 1 205 ? 9.977 -9.312 -6.395 1 90.25 205 LYS B CA 1
ATOM 4895 C C . LYS B 1 205 ? 9.094 -9.734 -5.219 1 90.25 205 LYS B C 1
ATOM 4897 O O . LYS B 1 205 ? 9.578 -10.359 -4.273 1 90.25 205 LYS B O 1
ATOM 4902 N N . LEU B 1 206 ? 7.902 -9.367 -5.352 1 91.5 206 LEU B N 1
ATOM 4903 C CA . LEU B 1 206 ? 6.941 -9.781 -4.332 1 91.5 206 LEU B CA 1
ATOM 4904 C C . LEU B 1 206 ? 6.781 -11.297 -4.32 1 91.5 206 LEU B C 1
ATOM 4906 O O . LEU B 1 206 ? 6.773 -11.914 -3.252 1 91.5 206 LEU B O 1
ATOM 4910 N N . CYS B 1 207 ? 6.672 -11.859 -5.477 1 92.88 207 CYS B N 1
ATOM 4911 C CA . CYS B 1 207 ? 6.555 -13.305 -5.59 1 92.88 207 CYS B CA 1
ATOM 4912 C C . CYS B 1 207 ? 7.77 -14 -4.984 1 92.88 207 CYS B C 1
ATOM 4914 O O . CYS B 1 207 ? 7.629 -14.977 -4.25 1 92.88 207 CYS B O 1
ATOM 4916 N N . GLY B 1 208 ? 8.898 -13.477 -5.34 1 93.56 208 GLY B N 1
ATOM 4917 C CA . GLY B 1 208 ? 10.117 -14.023 -4.77 1 93.56 208 GLY B CA 1
ATOM 4918 C C . GLY B 1 208 ? 10.156 -13.945 -3.256 1 93.56 208 GLY B C 1
ATOM 4919 O O . GLY B 1 208 ? 10.539 -14.906 -2.59 1 93.56 208 GLY B O 1
ATOM 4920 N N . THR B 1 209 ? 9.797 -12.797 -2.74 1 93.75 209 THR B N 1
ATOM 4921 C CA . THR B 1 209 ? 9.758 -12.625 -1.293 1 93.75 209 THR B CA 1
ATOM 4922 C C . THR B 1 209 ? 8.766 -13.586 -0.657 1 93.75 209 THR B C 1
ATOM 4924 O O . THR B 1 209 ? 9.047 -14.188 0.382 1 93.75 209 THR B O 1
ATOM 4927 N N . PHE B 1 210 ? 7.68 -13.789 -1.269 1 94.81 210 PHE B N 1
ATOM 4928 C CA . PHE B 1 210 ? 6.617 -14.656 -0.788 1 94.81 210 PHE B CA 1
ATOM 4929 C C . PHE B 1 210 ? 7.094 -16.109 -0.713 1 94.81 210 PHE B C 1
ATOM 4931 O O . PHE B 1 210 ? 6.988 -16.75 0.336 1 94.81 210 PHE B O 1
ATOM 4938 N N . LEU B 1 211 ? 7.672 -16.594 -1.765 1 96.81 211 LEU B N 1
ATOM 4939 C CA . LEU B 1 211 ? 8.148 -17.969 -1.83 1 96.81 211 LEU B CA 1
ATOM 4940 C C . LEU B 1 211 ? 9.32 -18.172 -0.875 1 96.81 211 LEU B C 1
ATOM 4942 O O . LEU B 1 211 ? 9.383 -19.203 -0.186 1 96.81 211 LEU B O 1
ATOM 4946 N N . TYR B 1 212 ? 10.18 -17.219 -0.847 1 95.62 212 TYR B N 1
ATOM 4947 C CA . TYR B 1 212 ? 11.328 -17.312 0.046 1 95.62 212 TYR B CA 1
ATOM 4948 C C . TYR B 1 212 ? 10.883 -17.422 1.499 1 95.62 212 TYR B C 1
ATOM 4950 O O . TYR B 1 212 ? 11.406 -18.25 2.252 1 95.62 212 TYR B O 1
ATOM 4958 N N . THR B 1 213 ? 9.992 -16.609 1.854 1 94.12 213 THR B N 1
ATOM 4959 C CA . THR B 1 213 ? 9.5 -16.609 3.227 1 94.12 213 THR B CA 1
ATOM 4960 C C . THR B 1 213 ? 8.82 -17.938 3.562 1 94.12 213 THR B C 1
ATOM 4962 O O . THR B 1 213 ? 9.047 -18.5 4.633 1 94.12 213 THR B O 1
ATOM 4965 N N . LEU B 1 214 ? 8.055 -18.438 2.674 1 96.31 214 LEU B N 1
ATOM 4966 C CA . LEU B 1 214 ? 7.391 -19.703 2.895 1 96.31 214 LEU B CA 1
ATOM 4967 C C . LEU B 1 214 ? 8.414 -20.828 3.078 1 96.31 214 LEU B C 1
ATOM 4969 O O . LEU B 1 214 ? 8.266 -21.672 3.967 1 96.31 214 LEU B O 1
ATOM 4973 N N . LEU B 1 215 ? 9.367 -20.812 2.27 1 96.19 215 LEU B N 1
ATOM 4974 C CA . LEU B 1 215 ? 10.422 -21.812 2.35 1 96.19 215 LEU B CA 1
ATOM 4975 C C . LEU B 1 215 ? 11.109 -21.766 3.707 1 96.19 215 LEU B C 1
ATOM 4977 O O . LEU B 1 215 ? 11.297 -22.797 4.348 1 96.19 215 LEU B O 1
ATOM 4981 N N . ASN B 1 216 ? 11.367 -20.609 4.137 1 92.69 216 ASN B N 1
ATOM 4982 C CA . ASN B 1 216 ? 12.078 -20.422 5.395 1 92.69 216 ASN B CA 1
ATOM 4983 C C . ASN B 1 216 ? 11.203 -20.766 6.594 1 92.69 216 ASN B C 1
ATOM 4985 O O . ASN B 1 216 ? 11.703 -21.203 7.629 1 92.69 216 ASN B O 1
ATOM 4989 N N . ASP B 1 217 ? 9.93 -20.594 6.43 1 92.12 217 ASP B N 1
ATOM 4990 C CA . ASP B 1 217 ? 8.992 -20.891 7.512 1 92.12 217 ASP B CA 1
ATOM 4991 C C . ASP B 1 217 ? 8.664 -22.375 7.57 1 92.12 217 ASP B C 1
ATOM 4993 O O . ASP B 1 217 ? 7.949 -22.828 8.469 1 92.12 217 ASP B O 1
ATOM 4997 N N . GLY B 1 218 ? 9.133 -23.047 6.594 1 94.75 218 GLY B N 1
ATOM 4998 C CA . GLY B 1 218 ? 8.969 -24.484 6.621 1 94.75 218 GLY B CA 1
ATOM 4999 C C . GLY B 1 218 ? 7.691 -24.953 5.941 1 94.75 218 GLY B C 1
ATOM 5000 O O . GLY B 1 218 ? 7.207 -26.047 6.207 1 94.75 218 GLY B O 1
ATOM 5001 N N . ALA B 1 219 ? 7.148 -24.094 5.133 1 96.56 219 ALA B N 1
ATOM 5002 C CA . ALA B 1 219 ? 5.961 -24.5 4.391 1 96.56 219 ALA B CA 1
ATOM 5003 C C . ALA B 1 219 ? 6.297 -25.609 3.383 1 96.56 219 ALA B C 1
ATOM 5005 O O . ALA B 1 219 ? 7.348 -25.562 2.736 1 96.56 219 ALA B O 1
ATOM 5006 N N . GLU B 1 220 ? 5.43 -26.562 3.268 1 97.62 220 GLU B N 1
ATOM 5007 C CA . GLU B 1 220 ? 5.59 -27.656 2.312 1 97.62 220 GLU B CA 1
ATOM 5008 C C . GLU B 1 220 ? 4.578 -27.547 1.176 1 97.62 220 GLU B C 1
ATOM 5010 O O . GLU B 1 220 ? 3.59 -28.281 1.142 1 97.62 220 GLU B O 1
ATOM 5015 N N . LEU B 1 221 ? 4.926 -26.75 0.254 1 98.38 221 LEU B N 1
ATOM 5016 C CA . LEU B 1 221 ? 3.998 -26.5 -0.848 1 98.38 221 LEU B CA 1
ATOM 5017 C C . LEU B 1 221 ? 3.875 -27.75 -1.729 1 98.38 221 LEU B C 1
ATOM 5019 O O . LEU B 1 221 ? 4.883 -28.344 -2.105 1 98.38 221 LEU B O 1
ATOM 5023 N N . VAL B 1 222 ? 2.666 -28.094 -2.064 1 98.62 222 VAL B N 1
ATOM 5024 C CA . VAL B 1 222 ? 2.381 -29.234 -2.943 1 98.62 222 VAL B CA 1
ATOM 5025 C C . VAL B 1 222 ? 1.95 -28.719 -4.316 1 98.62 222 VAL B C 1
ATOM 5027 O O . VAL B 1 222 ? 2.055 -29.438 -5.312 1 98.62 222 VAL B O 1
ATOM 5030 N N . LYS B 1 223 ? 1.516 -27.5 -4.32 1 98.69 223 LYS B N 1
ATOM 5031 C CA . LYS B 1 223 ? 1.024 -26.922 -5.562 1 98.69 223 LYS B CA 1
ATOM 5032 C C . LYS B 1 223 ? 1.492 -25.469 -5.711 1 98.69 223 LYS B C 1
ATOM 5034 O O . LYS B 1 223 ? 1.306 -24.656 -4.801 1 98.69 223 LYS B O 1
ATOM 5039 N N . ILE B 1 224 ? 2.074 -25.141 -6.844 1 98.56 224 ILE B N 1
ATOM 5040 C CA . ILE B 1 224 ? 2.484 -23.781 -7.18 1 98.56 224 ILE B CA 1
ATOM 5041 C C . ILE B 1 224 ? 2 -23.422 -8.586 1 98.56 224 ILE B C 1
ATOM 5043 O O . ILE B 1 224 ? 2.336 -24.109 -9.555 1 98.56 224 ILE B O 1
ATOM 5047 N N . ILE B 1 225 ? 1.194 -22.438 -8.672 1 98 225 ILE B N 1
ATOM 5048 C CA . ILE B 1 225 ? 0.739 -21.906 -9.953 1 98 225 ILE B CA 1
ATOM 5049 C C . ILE B 1 225 ? 1.158 -20.438 -10.07 1 98 225 ILE B C 1
ATOM 5051 O O . ILE B 1 225 ? 0.694 -19.594 -9.312 1 98 225 ILE B O 1
ATOM 5055 N N . LEU B 1 226 ? 2.062 -20.141 -10.977 1 96.44 226 LEU B N 1
ATOM 5056 C CA . LEU B 1 226 ? 2.51 -18.781 -11.258 1 96.44 226 LEU B CA 1
ATOM 5057 C C . LEU B 1 226 ? 2.355 -18.453 -12.734 1 96.44 226 LEU B C 1
ATOM 5059 O O . LEU B 1 226 ? 2.936 -19.125 -13.594 1 96.44 226 LEU B O 1
ATOM 5063 N N . ARG B 1 227 ? 1.561 -17.484 -13.031 1 93.69 227 ARG B N 1
ATOM 5064 C CA . ARG B 1 227 ? 1.347 -17.062 -14.414 1 93.69 227 ARG B CA 1
ATOM 5065 C C . ARG B 1 227 ? 1.547 -15.57 -14.57 1 93.69 227 ARG B C 1
ATOM 5067 O O . ARG B 1 227 ? 1.136 -14.781 -13.719 1 93.69 227 ARG B O 1
ATOM 5074 N N . GLY B 1 228 ? 2.258 -15.203 -15.516 1 89.75 228 GLY B N 1
ATOM 5075 C CA . GLY B 1 228 ? 2.473 -13.789 -15.812 1 89.75 228 GLY B CA 1
ATOM 5076 C C . GLY B 1 228 ? 3.447 -13.562 -16.953 1 89.75 228 GLY B C 1
ATOM 5077 O O . GLY B 1 228 ? 3.582 -14.406 -17.844 1 89.75 228 GLY B O 1
ATOM 5078 N N . GLU B 1 229 ? 4.012 -12.352 -17 1 86.19 229 GLU B N 1
ATOM 5079 C CA . GLU B 1 229 ? 4.926 -11.992 -18.078 1 86.19 229 GLU B CA 1
ATOM 5080 C C . GLU B 1 229 ? 6.301 -11.609 -17.531 1 86.19 229 GLU B C 1
ATOM 5082 O O . GLU B 1 229 ? 7.223 -11.32 -18.297 1 86.19 229 GLU B O 1
ATOM 5087 N N . GLY B 1 230 ? 6.391 -11.773 -16.234 1 84.81 230 GLY B N 1
ATOM 5088 C CA . GLY B 1 230 ? 7.625 -11.203 -15.727 1 84.81 230 GLY B CA 1
ATOM 5089 C C . GLY B 1 230 ? 8.227 -12.008 -14.586 1 84.81 230 GLY B C 1
ATOM 5090 O O . GLY B 1 230 ? 8.805 -11.438 -13.656 1 84.81 230 GLY B O 1
ATOM 5091 N N . LEU B 1 231 ? 8.148 -13.336 -14.602 1 88.75 231 LEU B N 1
ATOM 5092 C CA . LEU B 1 231 ? 8.766 -14.133 -13.547 1 88.75 231 LEU B CA 1
ATOM 5093 C C . LEU B 1 231 ? 10.281 -14.18 -13.727 1 88.75 231 LEU B C 1
ATOM 5095 O O . LEU B 1 231 ? 10.773 -14.555 -14.789 1 88.75 231 LEU B O 1
ATOM 5099 N N . GLY B 1 232 ? 10.977 -13.812 -12.711 1 89.25 232 GLY B N 1
ATOM 5100 C CA . GLY B 1 232 ? 12.422 -13.688 -12.805 1 89.25 232 GLY B CA 1
ATOM 5101 C C . GLY B 1 232 ? 13.156 -14.953 -12.383 1 89.25 232 GLY B C 1
ATOM 5102 O O . GLY B 1 232 ? 12.555 -15.867 -11.82 1 89.25 232 GLY B O 1
ATOM 5103 N N . LYS B 1 233 ? 14.469 -14.953 -12.648 1 91.31 233 LYS B N 1
ATOM 5104 C CA . LYS B 1 233 ? 15.32 -16.109 -12.383 1 91.31 233 LYS B CA 1
ATOM 5105 C C . LYS B 1 233 ? 15.414 -16.391 -10.891 1 91.31 233 LYS B C 1
ATOM 5107 O O . LYS B 1 233 ? 15.438 -17.547 -10.477 1 91.31 233 LYS B O 1
ATOM 5112 N N . GLU B 1 234 ? 15.414 -15.375 -10.117 1 89.62 234 GLU B N 1
ATOM 5113 C CA . GLU B 1 234 ? 15.555 -15.547 -8.672 1 89.62 234 GLU B CA 1
ATOM 5114 C C . GLU B 1 234 ? 14.32 -16.219 -8.07 1 89.62 234 GLU B C 1
ATOM 5116 O O . GLU B 1 234 ? 14.438 -17.094 -7.219 1 89.62 234 GLU B O 1
ATOM 5121 N N . SER B 1 235 ? 13.195 -15.766 -8.523 1 92.44 235 SER B N 1
ATOM 5122 C CA . SER B 1 235 ? 11.953 -16.375 -8.055 1 92.44 235 SER B CA 1
ATOM 5123 C C . SER B 1 235 ? 11.836 -17.812 -8.523 1 92.44 235 SER B C 1
ATOM 5125 O O . SER B 1 235 ? 11.453 -18.703 -7.75 1 92.44 235 SER B O 1
ATOM 5127 N N . MET B 1 236 ? 12.281 -18.016 -9.695 1 94.5 236 MET B N 1
ATOM 5128 C CA . MET B 1 236 ? 12.227 -19.359 -10.281 1 94.5 236 MET B CA 1
ATOM 5129 C C . MET B 1 236 ? 13.133 -20.312 -9.523 1 94.5 236 MET B C 1
ATOM 5131 O O . MET B 1 236 ? 12.797 -21.484 -9.352 1 94.5 236 MET B O 1
ATOM 5135 N N . ALA B 1 237 ? 14.18 -19.812 -9.078 1 95 237 ALA B N 1
ATOM 5136 C CA . ALA B 1 237 ? 15.18 -20.656 -8.414 1 95 237 ALA B CA 1
ATOM 5137 C C . ALA B 1 237 ? 14.641 -21.203 -7.098 1 95 237 ALA B C 1
ATOM 5139 O O . ALA B 1 237 ? 15.148 -22.219 -6.59 1 95 237 ALA B O 1
ATOM 5140 N N . LEU B 1 238 ? 13.617 -20.641 -6.59 1 96.19 238 LEU B N 1
ATOM 5141 C CA . LEU B 1 238 ? 13.07 -21.047 -5.301 1 96.19 238 LEU B CA 1
ATOM 5142 C C . LEU B 1 238 ? 12.133 -22.234 -5.465 1 96.19 238 LEU B C 1
ATOM 5144 O O . LEU B 1 238 ? 11.938 -23.016 -4.527 1 96.19 238 LEU B O 1
ATOM 5148 N N . ILE B 1 239 ? 11.602 -22.438 -6.598 1 97.81 239 ILE B N 1
ATOM 5149 C CA . ILE B 1 239 ? 10.516 -23.375 -6.844 1 97.81 239 ILE B CA 1
ATOM 5150 C C . ILE B 1 239 ? 11 -24.797 -6.609 1 97.81 239 ILE B C 1
ATOM 5152 O O . ILE B 1 239 ? 10.383 -25.562 -5.859 1 97.81 239 ILE B O 1
ATOM 5156 N N . PRO B 1 240 ? 12.164 -25.188 -7.16 1 97.81 240 PRO B N 1
ATOM 5157 C CA . PRO B 1 240 ? 12.594 -26.578 -6.988 1 97.81 240 PRO B CA 1
ATOM 5158 C C . PRO B 1 240 ? 12.977 -26.906 -5.547 1 97.81 240 PRO B C 1
ATOM 5160 O O . PRO B 1 240 ? 13.156 -28.078 -5.199 1 97.81 240 PRO B O 1
ATOM 5163 N N . ARG B 1 241 ? 13.055 -25.938 -4.707 1 97.62 241 ARG B N 1
ATOM 5164 C CA . ARG B 1 241 ? 13.422 -26.156 -3.314 1 97.62 241 ARG B CA 1
ATOM 5165 C C . ARG B 1 241 ? 12.242 -26.703 -2.518 1 97.62 241 ARG B C 1
ATOM 5167 O O . ARG B 1 241 ? 12.414 -27.203 -1.403 1 97.62 241 ARG B O 1
ATOM 5174 N N . PHE B 1 242 ? 11.039 -26.594 -3.062 1 98.25 242 PHE B N 1
ATOM 5175 C CA . PHE B 1 242 ? 9.875 -27.234 -2.461 1 98.25 242 PHE B CA 1
ATOM 5176 C C . PHE B 1 242 ? 9.789 -28.703 -2.875 1 98.25 242 PHE B C 1
ATOM 5178 O O . PHE B 1 242 ? 9.133 -29.031 -3.863 1 98.25 242 PHE B O 1
ATOM 5185 N N . GLU B 1 243 ? 10.273 -29.547 -2.104 1 97.5 243 GLU B N 1
ATOM 5186 C CA . GLU B 1 243 ? 10.516 -30.938 -2.461 1 97.5 243 GLU B CA 1
ATOM 5187 C C . GLU B 1 243 ? 9.211 -31.719 -2.574 1 97.5 243 GLU B C 1
ATOM 5189 O O . GLU B 1 243 ? 9.148 -32.75 -3.262 1 97.5 243 GLU B O 1
ATOM 5194 N N . LYS B 1 244 ? 8.219 -31.281 -1.96 1 98 244 LYS B N 1
ATOM 5195 C CA . LYS B 1 244 ? 6.961 -32.031 -1.938 1 98 244 LYS B CA 1
ATOM 5196 C C . LYS B 1 244 ? 6.023 -31.547 -3.041 1 98 244 LYS B C 1
ATOM 5198 O O . LYS B 1 244 ? 4.852 -31.922 -3.076 1 98 244 LYS B O 1
ATOM 5203 N N . LEU B 1 245 ? 6.547 -30.766 -3.938 1 98.5 245 LEU B N 1
ATOM 5204 C CA . LEU B 1 245 ? 5.75 -30.172 -5.004 1 98.5 245 LEU B CA 1
ATOM 5205 C C . LEU B 1 245 ? 5.18 -31.234 -5.926 1 98.5 245 LEU B C 1
ATOM 5207 O O . LEU B 1 245 ? 5.926 -32.031 -6.496 1 98.5 245 LEU B O 1
ATOM 5211 N N . ARG B 1 246 ? 3.877 -31.281 -6.094 1 98.69 246 ARG B N 1
ATOM 5212 C CA . ARG B 1 246 ? 3.193 -32.25 -6.938 1 98.69 246 ARG B CA 1
ATOM 5213 C C . ARG B 1 246 ? 2.676 -31.609 -8.219 1 98.69 246 ARG B C 1
ATOM 5215 O O . ARG B 1 246 ? 2.666 -32.25 -9.273 1 98.69 246 ARG B O 1
ATOM 5222 N N . VAL B 1 247 ? 2.238 -30.406 -8.047 1 98.69 247 VAL B N 1
ATOM 5223 C CA . VAL B 1 247 ? 1.655 -29.688 -9.172 1 98.69 247 VAL B CA 1
ATOM 5224 C C . VAL B 1 247 ? 2.424 -28.391 -9.406 1 98.69 247 VAL B C 1
ATOM 5226 O O . VAL B 1 247 ? 2.559 -27.562 -8.5 1 98.69 247 VAL B O 1
ATOM 5229 N N . LEU B 1 248 ? 2.9 -28.188 -10.609 1 98.62 248 LEU B N 1
ATOM 5230 C CA . LEU B 1 248 ? 3.609 -26.969 -10.984 1 98.62 248 LEU B CA 1
ATOM 5231 C C . LEU B 1 248 ? 3.074 -26.406 -12.305 1 98.62 248 LEU B C 1
ATOM 5233 O O . LEU B 1 248 ? 3.109 -27.094 -13.328 1 98.62 248 LEU B O 1
ATOM 5237 N N . GLU B 1 249 ? 2.514 -25.281 -12.273 1 98.25 249 GLU B N 1
ATOM 5238 C CA . GLU B 1 249 ? 2.068 -24.562 -13.469 1 98.25 249 GLU B CA 1
ATOM 5239 C C . GLU B 1 249 ? 2.752 -23.203 -13.586 1 98.25 249 GLU B C 1
ATOM 5241 O O . GLU B 1 249 ? 2.582 -22.344 -12.719 1 98.25 249 GLU B O 1
ATOM 5246 N N . LEU B 1 250 ? 3.482 -23.047 -14.641 1 96.75 250 LEU B N 1
ATOM 5247 C CA . LEU B 1 250 ? 4.199 -21.781 -14.852 1 96.75 250 LEU B CA 1
ATOM 5248 C C . LEU B 1 250 ? 3.91 -21.219 -16.234 1 96.75 250 LEU B C 1
ATOM 5250 O O . LEU B 1 250 ? 3.877 -21.953 -17.219 1 96.75 250 LEU B O 1
ATOM 5254 N N . GLY B 1 251 ? 3.604 -19.922 -16.234 1 92.38 251 GLY B N 1
ATOM 5255 C CA . GLY B 1 251 ? 3.434 -19.203 -17.484 1 92.38 251 GLY B CA 1
ATOM 5256 C C . GLY B 1 251 ? 4.145 -17.859 -17.5 1 92.38 251 GLY B C 1
ATOM 5257 O O . GLY B 1 251 ? 4.176 -17.156 -16.5 1 92.38 251 GLY B O 1
ATOM 5258 N N . GLY B 1 252 ? 4.742 -17.516 -18.672 1 82 252 GLY B N 1
ATOM 5259 C CA . GLY B 1 252 ? 5.371 -16.219 -18.828 1 82 252 GLY B CA 1
ATOM 5260 C C . GLY B 1 252 ? 6.773 -16.156 -18.266 1 82 252 GLY B C 1
ATOM 5261 O O . GLY B 1 252 ? 7.199 -15.117 -17.75 1 82 252 GLY B O 1
ATOM 5262 N N . MET B 1 253 ? 7.527 -17.172 -18.375 1 84.5 253 MET B N 1
ATOM 5263 C CA . MET B 1 253 ? 8.875 -17.188 -17.812 1 84.5 253 MET B CA 1
ATOM 5264 C C . MET B 1 253 ? 9.883 -16.594 -18.781 1 84.5 253 MET B C 1
ATOM 5266 O O . MET B 1 253 ? 10.867 -15.984 -18.359 1 84.5 253 MET B O 1
ATOM 5270 N N . GLY B 1 254 ? 9.555 -16.781 -20.016 1 84.94 254 GLY B N 1
ATOM 5271 C CA . GLY B 1 254 ? 10.445 -16.25 -21.031 1 84.94 254 GLY B CA 1
ATOM 5272 C C . GLY B 1 254 ? 11.891 -16.656 -20.828 1 84.94 254 GLY B C 1
ATOM 5273 O O . GLY B 1 254 ? 12.195 -17.844 -20.719 1 84.94 254 GLY B O 1
ATOM 5274 N N . ASP B 1 255 ? 12.781 -15.664 -20.625 1 86.5 255 ASP B N 1
ATOM 5275 C CA . ASP B 1 255 ? 14.219 -15.883 -20.578 1 86.5 255 ASP B CA 1
ATOM 5276 C C . ASP B 1 255 ? 14.656 -16.422 -19.219 1 86.5 255 ASP B C 1
ATOM 5278 O O . ASP B 1 255 ? 15.797 -16.844 -19.047 1 86.5 255 ASP B O 1
ATOM 5282 N N . SER B 1 256 ? 13.75 -16.531 -18.344 1 89.88 256 SER B N 1
ATOM 5283 C CA . SER B 1 256 ? 14.094 -17 -17 1 89.88 256 SER B CA 1
ATOM 5284 C C . SER B 1 256 ? 14.203 -18.516 -16.969 1 89.88 256 SER B C 1
ATOM 5286 O O . SER B 1 256 ? 14.766 -19.078 -16.031 1 89.88 256 SER B O 1
ATOM 5288 N N . LEU B 1 257 ? 13.656 -19.156 -17.984 1 91.62 257 LEU B N 1
ATOM 5289 C CA . LEU B 1 257 ? 13.742 -20.609 -18.062 1 91.62 257 LEU B CA 1
ATOM 5290 C C . LEU B 1 257 ? 15.109 -21.047 -18.578 1 91.62 257 LEU B C 1
ATOM 5292 O O . LEU B 1 257 ? 15.609 -20.5 -19.562 1 91.62 257 LEU B O 1
ATOM 5296 N N . SER B 1 258 ? 15.719 -21.938 -17.859 1 92.44 258 SER B N 1
ATOM 5297 C CA . SER B 1 258 ? 17 -22.484 -18.266 1 92.44 258 SER B CA 1
ATOM 5298 C C . SER B 1 258 ? 17.016 -24 -18.141 1 92.44 258 SER B C 1
ATOM 5300 O O . SER B 1 258 ? 16.188 -24.578 -17.438 1 92.44 258 SER B O 1
ATOM 5302 N N . LEU B 1 259 ? 17.969 -24.578 -18.875 1 94.31 259 LEU B N 1
ATOM 5303 C CA . LEU B 1 259 ? 18.062 -26.031 -18.859 1 94.31 259 LEU B CA 1
ATOM 5304 C C . LEU B 1 259 ? 18.422 -26.547 -17.469 1 94.31 259 LEU B C 1
ATOM 5306 O O . LEU B 1 259 ? 17.812 -27.5 -16.984 1 94.31 259 LEU B O 1
ATOM 5310 N N . PRO B 1 260 ? 19.344 -25.875 -16.75 1 94.56 260 PRO B N 1
ATOM 5311 C CA . PRO B 1 260 ? 19.641 -26.344 -15.391 1 94.56 260 PRO B CA 1
ATOM 5312 C C . PRO B 1 260 ? 18.422 -26.281 -14.469 1 94.56 260 PRO B C 1
ATOM 5314 O O . PRO B 1 260 ? 18.234 -27.172 -13.641 1 94.56 260 PRO B O 1
ATOM 5317 N N . TRP B 1 261 ? 17.688 -25.266 -14.648 1 95.5 261 TRP B N 1
ATOM 5318 C CA . TRP B 1 261 ? 16.469 -25.156 -13.844 1 95.5 261 TRP B CA 1
ATOM 5319 C C . TRP B 1 261 ? 15.5 -26.297 -14.156 1 95.5 261 TRP B C 1
ATOM 5321 O O . TRP B 1 261 ? 14.938 -26.906 -13.25 1 95.5 261 TRP B O 1
ATOM 5331 N N . LEU B 1 262 ? 15.336 -26.562 -15.438 1 96.5 262 LEU B N 1
ATOM 5332 C CA . LEU B 1 262 ? 14.453 -27.625 -15.875 1 96.5 262 LEU B CA 1
ATOM 5333 C C . LEU B 1 262 ? 14.898 -28.969 -15.305 1 96.5 262 LEU B C 1
ATOM 5335 O O . LEU B 1 262 ? 14.062 -29.781 -14.875 1 96.5 262 LEU B O 1
ATOM 5339 N N . GLU B 1 263 ? 16.141 -29.188 -15.273 1 97.06 263 GLU B N 1
ATOM 5340 C CA . GLU B 1 263 ? 16.688 -30.438 -14.727 1 97.06 263 GLU B CA 1
ATOM 5341 C C . GLU B 1 263 ? 16.391 -30.547 -13.234 1 97.06 263 GLU B C 1
ATOM 5343 O O . GLU B 1 263 ? 16.109 -31.641 -12.734 1 97.06 263 GLU B O 1
ATOM 5348 N N . ARG B 1 264 ? 16.5 -29.5 -12.555 1 97.38 264 ARG B N 1
ATOM 5349 C CA . ARG B 1 264 ? 16.203 -29.5 -11.125 1 97.38 264 ARG B CA 1
ATOM 5350 C C . ARG B 1 264 ? 14.742 -29.812 -10.859 1 97.38 264 ARG B C 1
ATOM 5352 O O . ARG B 1 264 ? 14.414 -30.562 -9.938 1 97.38 264 ARG B O 1
ATOM 5359 N N . VAL B 1 265 ? 13.883 -29.188 -11.641 1 97.81 265 VAL B N 1
ATOM 5360 C CA . VAL B 1 265 ? 12.461 -29.469 -11.508 1 97.81 265 VAL B CA 1
ATOM 5361 C C . VAL B 1 265 ? 12.172 -30.922 -11.875 1 97.81 265 VAL B C 1
ATOM 5363 O O . VAL B 1 265 ? 11.359 -31.578 -11.227 1 97.81 265 VAL B O 1
ATOM 5366 N N . GLY B 1 266 ? 12.82 -31.359 -12.898 1 97.75 266 GLY B N 1
ATOM 5367 C CA . GLY B 1 266 ? 12.656 -32.75 -13.344 1 97.75 266 GLY B CA 1
ATOM 5368 C C . GLY B 1 266 ? 13.094 -33.75 -12.305 1 97.75 266 GLY B C 1
ATOM 5369 O O . GLY B 1 266 ? 12.672 -34.906 -12.352 1 97.75 266 GLY B O 1
ATOM 5370 N N . ALA B 1 267 ? 13.93 -33.312 -11.398 1 97.69 267 ALA B N 1
ATOM 5371 C CA . ALA B 1 267 ? 14.469 -34.219 -10.375 1 97.69 267 ALA B CA 1
ATOM 5372 C C . ALA B 1 267 ? 13.516 -34.344 -9.188 1 97.69 267 ALA B C 1
ATOM 5374 O O . ALA B 1 267 ? 13.695 -35.188 -8.328 1 97.69 267 ALA B O 1
ATOM 5375 N N . LEU B 1 268 ? 12.516 -33.531 -9.141 1 97.94 268 LEU B N 1
ATOM 5376 C CA . LEU B 1 268 ? 11.555 -33.594 -8.047 1 97.94 268 LEU B CA 1
ATOM 5377 C C . LEU B 1 268 ? 10.766 -34.906 -8.07 1 97.94 268 LEU B C 1
ATOM 5379 O O . LEU B 1 268 ? 10.039 -35.156 -9.031 1 97.94 268 LEU B O 1
ATOM 5383 N N . SER B 1 269 ? 10.805 -35.625 -7.016 1 96.88 269 SER B N 1
ATOM 5384 C CA . SER B 1 269 ? 10.25 -36.969 -6.992 1 96.88 269 SER B CA 1
ATOM 5385 C C . SER B 1 269 ? 8.734 -36.938 -6.785 1 96.88 269 SER B C 1
ATOM 5387 O O . SER B 1 269 ? 8.047 -37.906 -7.121 1 96.88 269 SER B O 1
ATOM 5389 N N . ALA B 1 270 ? 8.273 -35.875 -6.293 1 97.69 270 ALA B N 1
ATOM 5390 C CA . ALA B 1 270 ? 6.848 -35.844 -5.961 1 97.69 270 ALA B CA 1
ATOM 5391 C C . ALA B 1 270 ? 6.035 -35.219 -7.098 1 97.69 270 ALA B C 1
ATOM 5393 O O . ALA B 1 270 ? 4.805 -35.344 -7.113 1 97.69 270 ALA B O 1
ATOM 5394 N N . LEU B 1 271 ? 6.688 -34.656 -8.125 1 98.5 271 LEU B N 1
ATOM 5395 C CA . LEU B 1 271 ? 6.016 -33.875 -9.172 1 98.5 271 LEU B CA 1
ATOM 5396 C C . LEU B 1 271 ? 5.223 -34.812 -10.094 1 98.5 271 LEU B C 1
ATOM 5398 O O . LEU B 1 271 ? 5.793 -35.719 -10.719 1 98.5 271 LEU B O 1
ATOM 5402 N N . THR B 1 272 ? 3.896 -34.594 -10.203 1 98.44 272 THR B N 1
ATOM 5403 C CA . THR B 1 272 ? 3.041 -35.438 -11.023 1 98.44 272 THR B CA 1
ATOM 5404 C C . THR B 1 272 ? 2.375 -34.625 -12.133 1 98.44 272 THR B C 1
ATOM 5406 O O . THR B 1 272 ? 2.057 -35.156 -13.195 1 98.44 272 THR B O 1
ATOM 5409 N N . ASP B 1 273 ? 2.123 -33.406 -11.875 1 98.5 273 ASP B N 1
ATOM 5410 C CA . ASP B 1 273 ? 1.43 -32.531 -12.836 1 98.5 273 ASP B CA 1
ATOM 5411 C C . ASP B 1 273 ? 2.291 -31.328 -13.211 1 98.5 273 ASP B C 1
ATOM 5413 O O . ASP B 1 273 ? 2.688 -30.547 -12.352 1 98.5 273 ASP B O 1
ATOM 5417 N N . LEU B 1 274 ? 2.484 -31.203 -14.516 1 98.31 274 LEU B N 1
ATOM 5418 C CA . LEU B 1 274 ? 3.367 -30.141 -15 1 98.31 274 LEU B CA 1
ATOM 5419 C C . LEU B 1 274 ? 2.713 -29.359 -16.141 1 98.31 274 LEU B C 1
ATOM 5421 O O . LEU B 1 274 ? 2.186 -29.953 -17.078 1 98.31 274 LEU B O 1
ATOM 5425 N N . ASP B 1 275 ? 2.621 -28.078 -16.016 1 97.81 275 ASP B N 1
ATOM 5426 C CA . ASP B 1 275 ? 2.201 -27.156 -17.062 1 97.81 275 ASP B CA 1
ATOM 5427 C C . ASP B 1 275 ? 3.221 -26.031 -17.25 1 97.81 275 ASP B C 1
ATOM 5429 O O . ASP B 1 275 ? 3.291 -25.109 -16.438 1 97.81 275 ASP B O 1
ATOM 5433 N N . LEU B 1 276 ? 4.02 -26.094 -18.344 1 96.19 276 LEU B N 1
ATOM 5434 C CA . LEU B 1 276 ? 5.09 -25.125 -18.562 1 96.19 276 LEU B CA 1
ATOM 5435 C C . LEU B 1 276 ? 4.922 -24.422 -19.891 1 96.19 276 LEU B C 1
ATOM 5437 O O . LEU B 1 276 ? 4.539 -25.047 -20.891 1 96.19 276 LEU B O 1
ATOM 5441 N N . ASP B 1 277 ? 5.195 -23.219 -19.859 1 94.19 277 ASP B N 1
ATOM 5442 C CA . ASP B 1 277 ? 5.164 -22.375 -21.062 1 94.19 277 ASP B CA 1
ATOM 5443 C C . ASP B 1 277 ? 6.574 -22.062 -21.547 1 94.19 277 ASP B C 1
ATOM 5445 O O . ASP B 1 277 ? 7.289 -21.281 -20.906 1 94.19 277 ASP B O 1
ATOM 5449 N N . PHE B 1 278 ? 6.906 -22.562 -22.828 1 93.12 278 PHE B N 1
ATOM 5450 C CA . PHE B 1 278 ? 8.234 -22.359 -23.391 1 93.12 278 PHE B CA 1
ATOM 5451 C C . PHE B 1 278 ? 8.18 -21.422 -24.594 1 93.12 278 PHE B C 1
ATOM 5453 O O . PHE B 1 278 ? 9.156 -21.297 -25.328 1 93.12 278 PHE B O 1
ATOM 5460 N N . ILE B 1 279 ? 7.148 -20.844 -24.922 1 86.19 279 ILE B N 1
ATOM 5461 C CA . ILE B 1 279 ? 6.953 -20.062 -26.125 1 86.19 279 ILE B CA 1
ATOM 5462 C C . ILE B 1 279 ? 8.039 -18.984 -26.234 1 86.19 279 ILE B C 1
ATOM 5464 O O . ILE B 1 279 ? 8.648 -18.812 -27.297 1 86.19 279 ILE B O 1
ATOM 5468 N N . ASP B 1 280 ? 8.477 -18.234 -25.297 1 85.25 280 ASP B N 1
ATOM 5469 C CA . ASP B 1 280 ? 9.5 -17.203 -25.359 1 85.25 280 ASP B CA 1
ATOM 5470 C C . ASP B 1 280 ? 10.766 -17.641 -24.625 1 85.25 280 ASP B C 1
ATOM 5472 O O . ASP B 1 280 ? 11.578 -16.797 -24.234 1 85.25 280 ASP B O 1
ATOM 5476 N N . SER B 1 281 ? 10.836 -18.938 -24.594 1 89.25 281 SER B N 1
ATOM 5477 C CA . SER B 1 281 ? 12.016 -19.469 -23.906 1 89.25 281 SER B CA 1
ATOM 5478 C C . SER B 1 281 ? 13.188 -19.625 -24.859 1 89.25 281 SER B C 1
ATOM 5480 O O . SER B 1 281 ? 13.008 -20.016 -26.016 1 89.25 281 SER B O 1
ATOM 5482 N N . PRO B 1 282 ? 14.383 -19.359 -24.375 1 88.56 282 PRO B N 1
ATOM 5483 C CA . PRO B 1 282 ? 15.562 -19.531 -25.219 1 88.56 282 PRO B CA 1
ATOM 5484 C C . PRO B 1 282 ? 16.062 -20.969 -25.266 1 88.56 282 PRO B C 1
ATOM 5486 O O . PRO B 1 282 ? 17.031 -21.281 -25.953 1 88.56 282 PRO B O 1
ATOM 5489 N N . ILE B 1 283 ? 15.461 -21.812 -24.594 1 90.88 283 ILE B N 1
ATOM 5490 C CA . ILE B 1 283 ? 15.945 -23.188 -24.5 1 90.88 283 ILE B CA 1
ATOM 5491 C C . ILE B 1 283 ? 15.812 -23.875 -25.859 1 90.88 283 ILE B C 1
ATOM 5493 O O . ILE B 1 283 ? 14.75 -23.828 -26.484 1 90.88 283 ILE B O 1
ATOM 5497 N N . LEU B 1 284 ? 16.812 -24.5 -26.281 1 91.81 284 LEU B N 1
ATOM 5498 C CA . LEU B 1 284 ? 16.812 -25.281 -27.516 1 91.81 284 LEU B CA 1
ATOM 5499 C C . LEU B 1 284 ? 16.172 -26.641 -27.297 1 91.81 284 LEU B C 1
ATOM 5501 O O . LEU B 1 284 ? 16 -27.078 -26.156 1 91.81 284 LEU B O 1
ATOM 5505 N N . PRO B 1 285 ? 15.758 -27.297 -28.438 1 94.06 285 PRO B N 1
ATOM 5506 C CA . PRO B 1 285 ? 15.227 -28.656 -28.281 1 94.06 285 PRO B CA 1
ATOM 5507 C C . PRO B 1 285 ? 16.141 -29.562 -27.484 1 94.06 285 PRO B C 1
ATOM 5509 O O . PRO B 1 285 ? 17.375 -29.5 -27.625 1 94.06 285 PRO B O 1
ATOM 5512 N N . LEU B 1 286 ? 15.578 -30.359 -26.625 1 95.19 286 LEU B N 1
ATOM 5513 C CA . LEU B 1 286 ? 16.328 -31.156 -25.656 1 95.19 286 LEU B CA 1
ATOM 5514 C C . LEU B 1 286 ? 17.156 -32.219 -26.359 1 95.19 286 LEU B C 1
ATOM 5516 O O . LEU B 1 286 ? 16.703 -32.844 -27.312 1 95.19 286 LEU B O 1
ATOM 5520 N N . ALA B 1 287 ? 18.406 -32.344 -25.812 1 93.25 287 ALA B N 1
ATOM 5521 C CA . ALA B 1 287 ? 19.297 -33.375 -26.359 1 93.25 287 ALA B CA 1
ATOM 5522 C C . ALA B 1 287 ? 19.5 -34.531 -25.375 1 93.25 287 ALA B C 1
ATOM 5524 O O . ALA B 1 287 ? 20.047 -35.562 -25.734 1 93.25 287 ALA B O 1
ATOM 5525 N N . LYS B 1 288 ? 19.047 -34.281 -24.203 1 93.88 288 LYS B N 1
ATOM 5526 C CA . LYS B 1 288 ? 19.203 -35.312 -23.172 1 93.88 288 LYS B CA 1
ATOM 5527 C C . LYS B 1 288 ? 17.984 -35.375 -22.266 1 93.88 288 LYS B C 1
ATOM 5529 O O . LYS B 1 288 ? 17.141 -34.469 -22.281 1 93.88 288 LYS B O 1
ATOM 5534 N N . THR B 1 289 ? 18 -36.469 -21.531 1 95.94 289 THR B N 1
ATOM 5535 C CA . THR B 1 289 ? 16.891 -36.688 -20.609 1 95.94 289 THR B CA 1
ATOM 5536 C C . THR B 1 289 ? 16.922 -35.656 -19.484 1 95.94 289 THR B C 1
ATOM 5538 O O . THR B 1 289 ? 18 -35.344 -18.922 1 95.94 289 THR B O 1
ATOM 5541 N N . VAL B 1 290 ? 15.781 -35.094 -19.125 1 96.19 290 VAL B N 1
ATOM 5542 C CA . VAL B 1 290 ? 15.719 -34.031 -18.125 1 96.19 290 VAL B CA 1
ATOM 5543 C C . VAL B 1 290 ? 14.961 -34.5 -16.891 1 96.19 290 VAL B C 1
ATOM 5545 O O . VAL B 1 290 ? 14.68 -33.719 -15.984 1 96.19 290 VAL B O 1
ATOM 5548 N N . GLY B 1 291 ? 14.625 -35.812 -16.828 1 96.81 291 GLY B N 1
ATOM 5549 C CA . GLY B 1 291 ? 13.977 -36.344 -15.656 1 96.81 291 GLY B CA 1
ATOM 5550 C C . GLY B 1 291 ? 12.477 -36.469 -15.805 1 96.81 291 GLY B C 1
ATOM 5551 O O . GLY B 1 291 ? 11.992 -37 -16.812 1 96.81 291 GLY B O 1
ATOM 5552 N N . PHE B 1 292 ? 11.656 -36.125 -14.695 1 98.06 292 PHE B N 1
ATOM 5553 C CA . PHE B 1 292 ? 10.203 -36.188 -14.648 1 98.06 292 PHE B CA 1
ATOM 5554 C C . PHE B 1 292 ? 9.711 -37.625 -14.625 1 98.06 292 PHE B C 1
ATOM 5556 O O . PHE B 1 292 ? 8.828 -38 -15.398 1 98.06 292 PHE B O 1
ATOM 5563 N N . LYS B 1 293 ? 10.227 -38.344 -13.711 1 96.81 293 LYS B N 1
ATOM 5564 C CA . LYS B 1 293 ? 10.016 -39.781 -13.648 1 96.81 293 LYS B CA 1
ATOM 5565 C C . LYS B 1 293 ? 8.586 -40.125 -13.242 1 96.81 293 LYS B C 1
ATOM 5567 O O . LYS B 1 293 ? 8.047 -41.156 -13.641 1 96.81 293 LYS B O 1
ATOM 5572 N N . HIS B 1 294 ? 7.961 -39.281 -12.531 1 97.12 294 HIS B N 1
ATOM 5573 C CA . HIS B 1 294 ? 6.664 -39.625 -11.953 1 97.12 294 HIS B CA 1
ATOM 5574 C C . HIS B 1 294 ? 5.551 -38.75 -12.539 1 97.12 294 HIS B C 1
ATOM 5576 O O . HIS B 1 294 ? 4.449 -38.688 -11.992 1 97.12 294 HIS B O 1
ATOM 5582 N N . LEU B 1 295 ? 5.852 -38.094 -13.609 1 98 295 LEU B N 1
ATOM 5583 C CA . LEU B 1 295 ? 4.887 -37.219 -14.234 1 98 295 LEU B CA 1
ATOM 5584 C C . LEU B 1 295 ? 3.674 -37.969 -14.734 1 98 295 LEU B C 1
ATOM 5586 O O . LEU B 1 295 ? 3.82 -39.031 -15.359 1 98 295 LEU B O 1
ATOM 5590 N N . ARG B 1 296 ? 2.49 -37.5 -14.5 1 98.25 296 ARG B N 1
ATOM 5591 C CA . ARG B 1 296 ? 1.243 -38.094 -14.953 1 98.25 296 ARG B CA 1
ATOM 5592 C C . ARG B 1 296 ? 0.506 -37.188 -15.922 1 98.25 296 ARG B C 1
ATOM 5594 O O . ARG B 1 296 ? -0.213 -37.656 -16.797 1 98.25 296 ARG B O 1
ATOM 5601 N N . SER B 1 297 ? 0.645 -35.969 -15.695 1 98.38 297 SER B N 1
ATOM 5602 C CA . SER B 1 297 ? 0.008 -34.969 -16.547 1 98.38 297 SER B CA 1
ATOM 5603 C C . SER B 1 297 ? 1.019 -33.969 -17.047 1 98.38 297 SER B C 1
ATOM 5605 O O . SER B 1 297 ? 1.767 -33.375 -16.25 1 98.38 297 SER B O 1
ATOM 5607 N N . LEU B 1 298 ? 1.008 -33.75 -18.375 1 98.19 298 LEU B N 1
ATOM 5608 C CA . LEU B 1 298 ? 1.933 -32.812 -18.984 1 98.19 298 LEU B CA 1
ATOM 5609 C C . LEU B 1 298 ? 1.197 -31.859 -19.922 1 98.19 298 LEU B C 1
ATOM 5611 O O . LEU B 1 298 ? 0.527 -32.312 -20.859 1 98.19 298 LEU B O 1
ATOM 5615 N N . SER B 1 299 ? 1.223 -30.656 -19.609 1 97.56 299 SER B N 1
ATOM 5616 C CA . SER B 1 299 ? 0.828 -29.578 -20.516 1 97.56 299 SER B CA 1
ATOM 5617 C C . SER B 1 299 ? 2.02 -28.703 -20.891 1 97.56 299 SER B C 1
ATOM 5619 O O . SER B 1 299 ? 2.736 -28.219 -20.016 1 97.56 299 SER B O 1
ATOM 5621 N N . ILE B 1 300 ? 2.229 -28.5 -22.172 1 96.62 300 ILE B N 1
ATOM 5622 C CA . ILE B 1 300 ? 3.42 -27.781 -22.609 1 96.62 300 ILE B CA 1
ATOM 5623 C C . ILE B 1 300 ? 3.055 -26.812 -23.719 1 96.62 300 ILE B C 1
ATOM 5625 O O . ILE B 1 300 ? 2.318 -27.172 -24.656 1 96.62 300 ILE B O 1
ATOM 5629 N N . SER B 1 301 ? 3.447 -25.609 -23.594 1 94.88 301 SER B N 1
ATOM 5630 C CA . SER B 1 301 ? 3.348 -24.609 -24.641 1 94.88 301 SER B CA 1
ATOM 5631 C C . SER B 1 301 ? 4.715 -24.297 -25.25 1 94.88 301 SER B C 1
ATOM 5633 O O . SER B 1 301 ? 5.609 -23.812 -24.547 1 94.88 301 SER B O 1
ATOM 5635 N N . ALA B 1 302 ? 4.867 -24.562 -26.484 1 94.94 302 ALA B N 1
ATOM 5636 C CA . ALA B 1 302 ? 6.152 -24.391 -27.141 1 94.94 302 ALA B CA 1
ATOM 5637 C C . ALA B 1 302 ? 6.031 -24.641 -28.641 1 94.94 302 ALA B C 1
ATOM 5639 O O . ALA B 1 302 ? 4.934 -24.906 -29.156 1 94.94 302 ALA B O 1
ATOM 5640 N N . SER B 1 303 ? 7.156 -24.484 -29.375 1 93.12 303 SER B N 1
ATOM 5641 C CA . SER B 1 303 ? 7.223 -24.906 -30.766 1 93.12 303 SER B CA 1
ATOM 5642 C C . SER B 1 303 ? 7.129 -26.438 -30.891 1 93.12 303 SER B C 1
ATOM 5644 O O . SER B 1 303 ? 7.516 -27.156 -29.969 1 93.12 303 SER B O 1
ATOM 5646 N N . LEU B 1 304 ? 6.621 -26.922 -32 1 93.62 304 LEU B N 1
ATOM 5647 C CA . LEU B 1 304 ? 6.383 -28.359 -32.188 1 93.62 304 LEU B CA 1
ATOM 5648 C C . LEU B 1 304 ? 7.695 -29.125 -32.156 1 93.62 304 LEU B C 1
ATOM 5650 O O . LEU B 1 304 ? 7.77 -30.188 -31.516 1 93.62 304 LEU B O 1
ATOM 5654 N N . PRO B 1 305 ? 8.773 -28.594 -32.719 1 94 305 PRO B N 1
ATOM 5655 C CA . PRO B 1 305 ? 10.039 -29.312 -32.594 1 94 305 PRO B CA 1
ATOM 5656 C C . PRO B 1 305 ? 10.5 -29.453 -31.125 1 94 305 PRO B C 1
ATOM 5658 O O . PRO B 1 305 ? 11.031 -30.5 -30.75 1 94 305 PRO B O 1
ATOM 5661 N N . PHE B 1 306 ? 10.273 -28.438 -30.406 1 95.19 306 PHE B N 1
ATOM 5662 C CA . PHE B 1 306 ? 10.648 -28.5 -28.984 1 95.19 306 PHE B CA 1
ATOM 5663 C C . PHE B 1 306 ? 9.789 -29.516 -28.234 1 95.19 306 PHE B C 1
ATOM 5665 O O . PHE B 1 306 ? 10.305 -30.281 -27.422 1 95.19 306 PHE B O 1
ATOM 5672 N N . ILE B 1 307 ? 8.562 -29.5 -28.5 1 96.56 307 ILE B N 1
ATOM 5673 C CA . ILE B 1 307 ? 7.641 -30.422 -27.844 1 96.56 307 ILE B CA 1
ATOM 5674 C C . ILE B 1 307 ? 8.055 -31.859 -28.156 1 96.56 307 ILE B C 1
ATOM 5676 O O . ILE B 1 307 ? 8.078 -32.719 -27.25 1 96.56 307 ILE B O 1
ATOM 5680 N N . LEU B 1 308 ? 8.367 -32.094 -29.391 1 95.88 308 LEU B N 1
ATOM 5681 C CA . LEU B 1 308 ? 8.805 -33.438 -29.797 1 95.88 308 LEU B CA 1
ATOM 5682 C C . LEU B 1 308 ? 10.047 -33.844 -29.016 1 95.88 308 LEU B C 1
ATOM 5684 O O . LEU B 1 308 ? 10.109 -34.969 -28.5 1 95.88 308 LEU B O 1
ATOM 5688 N N . SER B 1 309 ? 10.969 -32.938 -28.938 1 96.19 309 SER B N 1
ATOM 5689 C CA . SER B 1 309 ? 12.203 -33.219 -28.219 1 96.19 309 SER B CA 1
ATOM 5690 C C . SER B 1 309 ? 11.922 -33.469 -26.734 1 96.19 309 SER B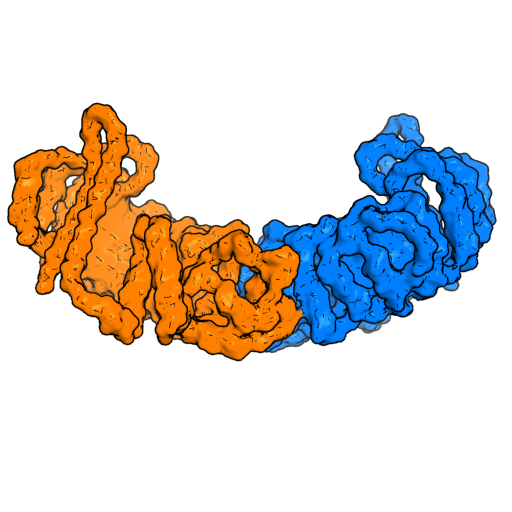 C 1
ATOM 5692 O O . SER B 1 309 ? 12.578 -34.281 -26.094 1 96.19 309 SER B O 1
ATOM 5694 N N . PHE B 1 310 ? 11 -32.688 -26.172 1 96.81 310 PHE B N 1
ATOM 5695 C CA . PHE B 1 310 ? 10.633 -32.812 -24.766 1 96.81 310 PHE B CA 1
ATOM 5696 C C . PHE B 1 310 ? 10.031 -34.188 -24.469 1 96.81 310 PHE B C 1
ATOM 5698 O O . PHE B 1 310 ? 10.383 -34.812 -23.484 1 96.81 310 PHE B O 1
ATOM 5705 N N . VAL B 1 311 ? 9.148 -34.656 -25.328 1 95.75 311 VAL B N 1
ATOM 5706 C CA . VAL B 1 311 ? 8.438 -35.906 -25.172 1 95.75 311 VAL B CA 1
ATOM 5707 C C . VAL B 1 311 ? 9.438 -37.062 -25.141 1 95.75 311 VAL B C 1
ATOM 5709 O O . VAL B 1 311 ? 9.32 -37.969 -24.328 1 95.75 311 VAL B O 1
ATOM 5712 N N . VAL B 1 312 ? 10.422 -36.938 -25.922 1 94.94 312 VAL B N 1
ATOM 5713 C CA . VAL B 1 312 ? 11.391 -38 -26.062 1 94.94 312 VAL B CA 1
ATOM 5714 C C . VAL B 1 312 ? 12.352 -38 -24.875 1 94.94 312 VAL B C 1
ATOM 5716 O O . VAL B 1 312 ? 12.914 -39.031 -24.516 1 94.94 312 VAL B O 1
ATOM 5719 N N . ASN B 1 313 ? 12.422 -36.875 -24.219 1 96.38 313 ASN B N 1
ATOM 5720 C CA . ASN B 1 313 ? 13.5 -36.75 -23.25 1 96.38 313 ASN B CA 1
ATOM 5721 C C . ASN B 1 313 ? 12.961 -36.625 -21.828 1 96.38 313 ASN B C 1
ATOM 5723 O O . ASN B 1 313 ? 13.633 -36.094 -20.953 1 96.38 313 ASN B O 1
ATOM 5727 N N . ILE B 1 314 ? 11.789 -37.031 -21.562 1 96.5 314 ILE B N 1
ATOM 5728 C CA . ILE B 1 314 ? 11.297 -37.156 -20.203 1 96.5 314 ILE B CA 1
ATOM 5729 C C . ILE B 1 314 ? 11.219 -38.625 -19.812 1 96.5 314 ILE B C 1
ATOM 5731 O O . ILE B 1 314 ? 11.094 -39.5 -20.672 1 96.5 314 ILE B O 1
ATOM 5735 N N . SER B 1 315 ? 11.211 -38.969 -18.562 1 96.75 315 SER B N 1
ATOM 5736 C CA . SER B 1 315 ? 11.484 -40.312 -18.109 1 96.75 315 SER B CA 1
ATOM 5737 C C . SER B 1 315 ? 10.195 -41.031 -17.703 1 96.75 315 SER B C 1
ATOM 5739 O O . SER B 1 315 ? 10.195 -42.25 -17.469 1 96.75 315 SER B O 1
ATOM 5741 N N . THR B 1 316 ? 9.102 -40.344 -17.609 1 97 316 THR B N 1
ATOM 5742 C CA . THR B 1 316 ? 7.883 -40.969 -17.125 1 97 316 THR B CA 1
ATOM 5743 C C . THR B 1 316 ? 7.391 -42.031 -18.094 1 97 316 THR B C 1
ATOM 5745 O O . THR B 1 316 ? 7.496 -41.875 -19.312 1 97 316 THR B O 1
ATOM 5748 N N . ASP B 1 317 ? 6.852 -43.125 -17.547 1 94.94 317 ASP B N 1
ATOM 5749 C CA . ASP B 1 317 ? 6.262 -44.188 -18.359 1 94.94 317 ASP B CA 1
ATOM 5750 C C . ASP B 1 317 ? 4.754 -44.281 -18.141 1 94.94 317 ASP B C 1
ATOM 5752 O O . ASP B 1 317 ? 4.094 -45.188 -18.672 1 94.94 317 ASP B O 1
ATOM 5756 N N . GLN B 1 318 ? 4.25 -43.344 -17.453 1 95.88 318 GLN B N 1
ATOM 5757 C CA . GLN B 1 318 ? 2.85 -43.5 -17.062 1 95.88 318 GLN B CA 1
ATOM 5758 C C . GLN B 1 318 ? 2.09 -42.188 -17.297 1 95.88 318 GLN B C 1
ATOM 5760 O O . GLN B 1 318 ? 1.248 -41.781 -16.484 1 95.88 318 GLN B O 1
ATOM 5765 N N . LEU B 1 319 ? 2.422 -41.531 -18.297 1 97.12 319 LEU B N 1
ATOM 5766 C CA . LEU B 1 319 ? 1.729 -40.281 -18.594 1 97.12 319 LEU B CA 1
ATOM 5767 C C . LEU B 1 319 ? 0.269 -40.531 -18.953 1 97.12 319 LEU B C 1
ATOM 5769 O O . LEU B 1 319 ? -0.025 -41.406 -19.781 1 97.12 319 LEU B O 1
ATOM 5773 N N . ASP B 1 320 ? -0.578 -39.812 -18.266 1 96.31 320 ASP B N 1
ATOM 5774 C CA . ASP B 1 320 ? -2.02 -39.969 -18.438 1 96.31 320 ASP B CA 1
ATOM 5775 C C . ASP B 1 320 ? -2.596 -38.875 -19.328 1 96.31 320 ASP B C 1
ATOM 5777 O O . ASP B 1 320 ? -3.561 -39.094 -20.062 1 96.31 320 ASP B O 1
ATOM 5781 N N . THR B 1 321 ? -2.133 -37.781 -19.109 1 97 321 THR B N 1
ATOM 5782 C CA . THR B 1 321 ? -2.631 -36.625 -19.812 1 97 321 THR B CA 1
ATOM 5783 C C . THR B 1 321 ? -1.492 -35.906 -20.531 1 97 321 THR B C 1
ATOM 5785 O O . THR B 1 321 ? -0.482 -35.562 -19.906 1 97 321 THR B O 1
ATOM 5788 N N . PHE B 1 322 ? -1.725 -35.656 -21.859 1 97.31 322 PHE B N 1
ATOM 5789 C CA . PHE B 1 322 ? -0.778 -34.906 -22.656 1 97.31 322 PHE B CA 1
ATOM 5790 C C . PHE B 1 322 ? -1.497 -33.812 -23.453 1 97.31 322 PHE B C 1
ATOM 5792 O O . PHE B 1 322 ? -2.367 -34.125 -24.281 1 97.31 322 PHE B O 1
ATOM 5799 N N . VAL B 1 323 ? -1.177 -32.562 -23.125 1 96.06 323 VAL B N 1
ATOM 5800 C CA . VAL B 1 323 ? -1.746 -31.438 -23.859 1 96.06 323 VAL B CA 1
ATOM 5801 C C . VAL B 1 323 ? -0.627 -30.516 -24.344 1 96.06 323 VAL B C 1
ATOM 5803 O O . VAL B 1 323 ? 0.27 -30.156 -23.578 1 96.06 323 VAL B O 1
ATOM 5806 N N . CYS B 1 324 ? -0.669 -30.172 -25.562 1 95.31 324 CYS B N 1
ATOM 5807 C CA . CYS B 1 324 ? 0.35 -29.25 -26.062 1 95.31 324 CYS B CA 1
ATOM 5808 C C . CYS B 1 324 ? -0.286 -28.062 -26.766 1 95.31 324 CYS B C 1
ATOM 5810 O O . CYS B 1 324 ? -1.337 -28.203 -27.391 1 95.31 324 CYS B O 1
ATOM 5812 N N . LEU B 1 325 ? 0.254 -26.953 -26.547 1 93.38 325 LEU B N 1
ATOM 5813 C CA . LEU B 1 325 ? -0.083 -25.703 -27.188 1 93.38 325 LEU B CA 1
ATOM 5814 C C . LEU B 1 325 ? 1.095 -25.172 -28 1 93.38 325 LEU B C 1
ATOM 5816 O O . LEU B 1 325 ? 2.209 -25.062 -27.484 1 93.38 325 LEU B O 1
ATOM 5820 N N . SER B 1 326 ? 0.824 -24.906 -29.312 1 92.38 326 SER B N 1
ATOM 5821 C CA . SER B 1 326 ? 1.91 -24.469 -30.172 1 92.38 326 SER B CA 1
ATOM 5822 C C . SER B 1 326 ? 1.435 -23.406 -31.156 1 92.38 326 SER B C 1
ATOM 5824 O O . SER B 1 326 ? 0.256 -23.359 -31.516 1 92.38 326 SER B O 1
ATOM 5826 N N . PRO B 1 327 ? 2.352 -22.562 -31.484 1 89.25 327 PRO B N 1
ATOM 5827 C CA . PRO B 1 327 ? 2.049 -21.719 -32.656 1 89.25 327 PRO B CA 1
ATOM 5828 C C . PRO B 1 327 ? 1.969 -22.531 -33.938 1 89.25 327 PRO B C 1
ATOM 5830 O O . PRO B 1 327 ? 2.395 -23.688 -34 1 89.25 327 PRO B O 1
ATOM 5833 N N . PRO B 1 328 ? 1.336 -21.859 -34.938 1 86.19 328 PRO B N 1
ATOM 5834 C CA . PRO B 1 328 ? 1.293 -22.562 -36.219 1 86.19 328 PRO B CA 1
ATOM 5835 C C . PRO B 1 328 ? 2.684 -22.828 -36.781 1 86.19 328 PRO B C 1
ATOM 5837 O O . PRO B 1 328 ? 3.555 -21.953 -36.75 1 86.19 328 PRO B O 1
ATOM 5840 N N . GLU B 1 329 ? 2.9 -23.984 -37.156 1 87.38 329 GLU B N 1
ATOM 5841 C CA . GLU B 1 329 ? 4.156 -24.391 -37.781 1 87.38 329 GLU B CA 1
ATOM 5842 C C . GLU B 1 329 ? 3.9 -25.172 -39.062 1 87.38 329 GLU B C 1
ATOM 5844 O O . GLU B 1 329 ? 3.992 -26.406 -39.062 1 87.38 329 GLU B O 1
ATOM 5849 N N . PRO B 1 330 ? 3.805 -24.344 -40.094 1 81.06 330 PRO B N 1
ATOM 5850 C CA . PRO B 1 330 ? 3.553 -25.047 -41.344 1 81.06 330 PRO B CA 1
ATOM 5851 C C . PRO B 1 330 ? 4.695 -25.969 -41.75 1 81.06 330 PRO B C 1
ATOM 5853 O O . PRO B 1 330 ? 5.867 -25.609 -41.594 1 81.06 330 PRO B O 1
ATOM 5856 N N . GLY B 1 331 ? 4.414 -27.172 -42.125 1 83.12 331 GLY B N 1
ATOM 5857 C CA . GLY B 1 331 ? 5.414 -28.109 -42.625 1 83.12 331 GLY B CA 1
ATOM 5858 C C . GLY B 1 331 ? 5.824 -29.125 -41.562 1 83.12 331 GLY B C 1
ATOM 5859 O O . GLY B 1 331 ? 6.504 -30.109 -41.875 1 83.12 331 GLY B O 1
ATOM 5860 N N . PHE B 1 332 ? 5.527 -28.828 -40.375 1 89.38 332 PHE B N 1
ATOM 5861 C CA . PHE B 1 332 ? 5.84 -29.797 -39.344 1 89.38 332 PHE B CA 1
ATOM 5862 C C . PHE B 1 332 ? 4.98 -31.047 -39.469 1 89.38 332 PHE B C 1
ATOM 5864 O O . PHE B 1 332 ? 3.793 -30.969 -39.781 1 89.38 332 PHE B O 1
ATOM 5871 N N . ASP B 1 333 ? 5.633 -32.188 -39.375 1 88.19 333 ASP B N 1
ATOM 5872 C CA . ASP B 1 333 ? 4.914 -33.469 -39.438 1 88.19 333 ASP B CA 1
ATOM 5873 C C . ASP B 1 333 ? 4.254 -33.812 -38.125 1 88.19 333 ASP B C 1
ATOM 5875 O O . ASP B 1 333 ? 4.859 -34.469 -37.25 1 88.19 333 ASP B O 1
ATOM 5879 N N . MET B 1 334 ? 3.051 -33.469 -38 1 89.75 334 MET B N 1
ATOM 5880 C CA . MET B 1 334 ? 2.299 -33.719 -36.781 1 89.75 334 MET B CA 1
ATOM 5881 C C . MET B 1 334 ? 2.135 -35.188 -36.5 1 89.75 334 MET B C 1
ATOM 5883 O O . MET B 1 334 ? 2.037 -35.625 -35.344 1 89.75 334 MET B O 1
ATOM 5887 N N . LYS B 1 335 ? 2.066 -35.906 -37.531 1 90.75 335 LYS B N 1
ATOM 5888 C CA . LYS B 1 335 ? 1.9 -37.344 -37.406 1 90.75 335 LYS B CA 1
ATOM 5889 C C . LYS B 1 335 ? 3.055 -37.969 -36.625 1 90.75 335 LYS B C 1
ATOM 5891 O O . LYS B 1 335 ? 2.85 -38.906 -35.812 1 90.75 335 LYS B O 1
ATOM 5896 N N . LEU B 1 336 ? 4.211 -37.469 -36.812 1 92.12 336 LEU B N 1
ATOM 5897 C CA . LEU B 1 336 ? 5.395 -37.969 -36.125 1 92.12 336 LEU B CA 1
ATOM 5898 C C . LEU B 1 336 ? 5.254 -37.719 -34.625 1 92.12 336 LEU B C 1
ATOM 5900 O O . LEU B 1 336 ? 5.625 -38.594 -33.812 1 92.12 336 LEU B O 1
ATOM 5904 N N . LEU B 1 337 ? 4.77 -36.594 -34.25 1 94.38 337 LEU B N 1
ATOM 5905 C CA . LEU B 1 337 ? 4.559 -36.281 -32.844 1 94.38 337 LEU B CA 1
ATOM 5906 C C . LEU B 1 337 ? 3.559 -37.25 -32.219 1 94.38 337 LEU B C 1
ATOM 5908 O O . LEU B 1 337 ? 3.799 -37.75 -31.125 1 94.38 337 LEU B O 1
ATOM 5912 N N . PHE B 1 338 ? 2.486 -37.469 -32.938 1 94.44 338 PHE B N 1
ATOM 5913 C CA . PHE B 1 338 ? 1.463 -38.375 -32.406 1 94.44 338 PHE B CA 1
ATOM 5914 C C . PHE B 1 338 ? 2.02 -39.781 -32.25 1 94.44 338 PHE B C 1
ATOM 5916 O O . PHE B 1 338 ? 1.771 -40.438 -31.25 1 94.44 338 PHE B O 1
ATOM 5923 N N . GLU B 1 339 ? 2.76 -40.156 -33.188 1 94.81 339 GLU B N 1
ATOM 5924 C CA . GLU B 1 339 ? 3.357 -41.5 -33.156 1 94.81 339 GLU B CA 1
ATOM 5925 C C . GLU B 1 339 ? 4.297 -41.656 -31.969 1 94.81 339 GLU B C 1
ATOM 5927 O O . GLU B 1 339 ? 4.266 -42.656 -31.266 1 94.81 339 GLU B O 1
ATOM 5932 N N . ASP B 1 340 ? 5.043 -40.688 -31.734 1 94.69 340 ASP B N 1
ATOM 5933 C CA . ASP B 1 340 ? 5.988 -40.719 -30.625 1 94.69 340 ASP B CA 1
ATOM 5934 C C . ASP B 1 340 ? 5.258 -40.75 -29.281 1 94.69 340 ASP B C 1
ATOM 5936 O O . ASP B 1 340 ? 5.633 -41.531 -28.391 1 94.69 340 ASP B O 1
ATOM 5940 N N . VAL B 1 341 ? 4.238 -39.938 -29.156 1 96.12 341 VAL B N 1
ATOM 5941 C CA . VAL B 1 341 ? 3.471 -39.875 -27.922 1 96.12 341 VAL B CA 1
ATOM 5942 C C . VAL B 1 341 ? 2.814 -41.219 -27.641 1 96.12 341 VAL B C 1
ATOM 5944 O O . VAL B 1 341 ? 2.881 -41.75 -26.531 1 96.12 341 VAL B O 1
ATOM 5947 N N . VAL B 1 342 ? 2.275 -41.781 -28.672 1 94.31 342 VAL B N 1
ATOM 5948 C CA . VAL B 1 342 ? 1.56 -43.062 -28.547 1 94.31 342 VAL B CA 1
ATOM 5949 C C . VAL B 1 342 ? 2.553 -44.188 -28.25 1 94.31 342 VAL B C 1
ATOM 5951 O O . VAL B 1 342 ? 2.268 -45.094 -27.469 1 94.31 342 VAL B O 1
ATOM 5954 N N . SER B 1 343 ? 3.65 -44.125 -28.906 1 94.88 343 SER B N 1
ATOM 5955 C CA . SER B 1 343 ? 4.66 -45.156 -28.703 1 94.88 343 SER B CA 1
ATOM 5956 C C . SER B 1 343 ? 5.188 -45.125 -27.266 1 94.88 343 SER B C 1
ATOM 5958 O O . SER B 1 343 ? 5.488 -46.156 -26.688 1 94.88 343 SER B O 1
ATOM 5960 N N . ARG B 1 344 ? 5.195 -44.062 -26.625 1 95.31 344 ARG B N 1
ATOM 5961 C CA . ARG B 1 344 ? 5.762 -43.906 -25.297 1 95.31 344 ARG B CA 1
ATOM 5962 C C . ARG B 1 344 ? 4.742 -44.281 -24.219 1 95.31 344 ARG B C 1
ATOM 5964 O O . ARG B 1 344 ? 5.098 -44.844 -23.188 1 95.31 344 ARG B O 1
ATOM 5971 N N . TRP B 1 345 ? 3.549 -43.906 -24.531 1 96.44 345 TRP B N 1
ATOM 5972 C CA . TRP B 1 345 ? 2.543 -44.094 -23.484 1 96.44 345 TRP B CA 1
ATOM 5973 C C . TRP B 1 345 ? 1.302 -44.781 -24.062 1 96.44 345 TRP B C 1
ATOM 5975 O O . TRP B 1 345 ? 0.186 -44.281 -23.906 1 96.44 345 TRP B O 1
ATOM 5985 N N . PRO B 1 346 ? 1.383 -45.906 -24.641 1 93.44 346 PRO B N 1
ATOM 5986 C CA . PRO B 1 346 ? 0.274 -46.594 -25.312 1 93.44 346 PRO B CA 1
ATOM 5987 C C . PRO B 1 346 ? -0.813 -47.062 -24.359 1 93.44 346 PRO B C 1
ATOM 5989 O O . PRO B 1 346 ? -1.997 -47.062 -24.703 1 93.44 346 PRO B O 1
ATOM 5992 N N . SER B 1 347 ? -0.429 -47.406 -23.172 1 92.75 347 SER B N 1
ATOM 5993 C CA . SER B 1 347 ? -1.399 -48 -22.25 1 92.75 347 SER B CA 1
ATOM 5994 C C . SER B 1 347 ? -1.874 -46.969 -21.219 1 92.75 347 SER B C 1
ATOM 5996 O O . SER B 1 347 ? -2.943 -47.125 -20.625 1 92.75 347 SER B O 1
ATOM 5998 N N . SER B 1 348 ? -1.101 -45.906 -21.062 1 94.75 348 SER B N 1
ATOM 5999 C CA . SER B 1 348 ? -1.402 -45.031 -19.953 1 94.75 348 SER B CA 1
ATOM 6000 C C . SER B 1 348 ? -2.127 -43.781 -20.438 1 94.75 348 SER B C 1
ATOM 6002 O O . SER B 1 348 ? -2.887 -43.156 -19.688 1 94.75 348 SER B O 1
ATOM 6004 N N . LEU B 1 349 ? -1.977 -43.406 -21.641 1 95.19 349 LEU B N 1
ATOM 6005 C CA . LEU B 1 349 ? -2.512 -42.156 -22.156 1 95.19 349 LEU B CA 1
ATOM 6006 C C . LEU B 1 349 ? -4.035 -42.219 -22.219 1 95.19 349 LEU B C 1
ATOM 6008 O O . LEU B 1 349 ? -4.621 -43.094 -22.812 1 95.19 349 LEU B O 1
ATOM 6012 N N . ARG B 1 350 ? -4.648 -41.219 -21.547 1 92.31 350 ARG B N 1
ATOM 6013 C CA . ARG B 1 350 ? -6.105 -41.156 -21.516 1 92.31 350 ARG B CA 1
ATOM 6014 C C . ARG B 1 350 ? -6.605 -39.844 -22.109 1 92.31 350 ARG B C 1
ATOM 6016 O O . ARG B 1 350 ? -7.727 -39.781 -22.609 1 92.31 350 ARG B O 1
ATOM 6023 N N . CYS B 1 351 ? -5.816 -38.875 -22 1 92.25 351 CYS B N 1
ATOM 6024 C CA . CYS B 1 351 ? -6.18 -37.562 -22.516 1 92.25 351 CYS B CA 1
ATOM 6025 C C . CYS B 1 351 ? -5.102 -37 -23.438 1 92.25 351 CYS B C 1
ATOM 6027 O O . CYS B 1 351 ? -3.926 -36.969 -23.062 1 92.25 351 CYS B O 1
ATOM 6029 N N . PHE B 1 352 ? -5.578 -36.656 -24.609 1 92.81 352 PHE B N 1
ATOM 6030 C CA . PHE B 1 352 ? -4.676 -36.062 -25.609 1 92.81 352 PHE B CA 1
ATOM 6031 C C . PHE B 1 352 ? -5.242 -34.75 -26.156 1 92.81 352 PHE B C 1
ATOM 6033 O O . PHE B 1 352 ? -6.41 -34.688 -26.531 1 92.81 352 PHE B O 1
ATOM 6040 N N . GLY B 1 353 ? -4.422 -33.719 -26.016 1 91.44 353 GLY B N 1
ATOM 6041 C CA . GLY B 1 353 ? -4.887 -32.438 -26.5 1 91.44 353 GLY B CA 1
ATOM 6042 C C . GLY B 1 353 ? -3.85 -31.703 -27.344 1 91.44 353 GLY B C 1
ATOM 6043 O O . GLY B 1 353 ? -2.656 -31.75 -27.031 1 91.44 353 GLY B O 1
ATOM 6044 N N . LEU B 1 354 ? -4.359 -31.109 -28.438 1 89.81 354 LEU B N 1
ATOM 6045 C CA . LEU B 1 354 ? -3.57 -30.25 -29.297 1 89.81 354 LEU B CA 1
ATOM 6046 C C . LEU B 1 354 ? -4.281 -28.906 -29.516 1 89.81 354 LEU B C 1
ATOM 6048 O O . LEU B 1 354 ? -5.426 -28.875 -29.969 1 89.81 354 LEU B O 1
ATOM 6052 N N . ARG B 1 355 ? -3.541 -27.859 -29.109 1 88.5 355 ARG B N 1
ATOM 6053 C CA . ARG B 1 355 ? -4.141 -26.531 -29.234 1 88.5 355 ARG B CA 1
ATOM 6054 C C . ARG B 1 355 ? -3.189 -25.578 -29.938 1 88.5 355 ARG B C 1
ATOM 6056 O O . ARG B 1 355 ? -1.979 -25.609 -29.719 1 88.5 355 ARG B O 1
ATOM 6063 N N . LEU B 1 356 ? -3.82 -24.703 -30.75 1 86.81 356 LEU B N 1
ATOM 6064 C CA . LEU B 1 356 ? -3.068 -23.625 -31.391 1 86.81 356 LEU B CA 1
ATOM 6065 C C . LEU B 1 356 ? -3.152 -22.344 -30.562 1 86.81 356 LEU B C 1
ATOM 6067 O O . LEU B 1 356 ? -4.199 -22.031 -29.984 1 86.81 356 LEU B O 1
ATOM 6071 N N . THR B 1 357 ? -1.99 -21.672 -30.375 1 81.56 357 THR B N 1
ATOM 6072 C CA . THR B 1 357 ? -2.01 -20.375 -29.688 1 81.56 357 THR B CA 1
ATOM 6073 C C . THR B 1 357 ? -2.902 -19.391 -30.438 1 81.56 357 THR B C 1
ATOM 6075 O O . THR B 1 357 ? -2.938 -19.375 -31.672 1 81.56 357 THR B O 1
ATOM 6078 N N . PRO B 1 358 ? -3.92 -18.641 -29.703 1 63.28 358 PRO B N 1
ATOM 6079 C CA . PRO B 1 358 ? -4.902 -17.75 -30.328 1 63.28 358 PRO B CA 1
ATOM 6080 C C . PRO B 1 358 ? -4.262 -16.672 -31.188 1 63.28 358 PRO B C 1
ATOM 6082 O O . PRO B 1 358 ? -3.611 -15.766 -30.672 1 63.28 358 PRO B O 1
ATOM 6085 N N . GLU B 1 359 ? -3.227 -16.609 -31.688 1 55.5 359 GLU B N 1
ATOM 6086 C CA . GLU B 1 359 ? -2.859 -15.406 -32.438 1 55.5 359 GLU B CA 1
ATOM 6087 C C . GLU B 1 359 ? -3.945 -15.031 -33.438 1 55.5 359 GLU B C 1
ATOM 6089 O O . GLU B 1 359 ? -4.758 -15.867 -33.812 1 55.5 359 GLU B O 1
ATOM 6094 N N . ASP B 1 360 ? -4.066 -13.578 -33.594 1 46 360 ASP B N 1
ATOM 6095 C CA . ASP B 1 360 ? -4.883 -12.82 -34.531 1 46 360 ASP B CA 1
ATOM 6096 C C . ASP B 1 360 ? -5.059 -13.578 -35.844 1 46 360 ASP B C 1
ATOM 6098 O O . ASP B 1 360 ? -5.523 -13.016 -36.844 1 46 360 ASP B O 1
ATOM 6102 N N . THR B 1 361 ? -4.09 -14.398 -36.219 1 45.28 361 THR B N 1
ATOM 6103 C CA . THR B 1 361 ? -3.979 -14.641 -37.656 1 45.28 361 THR B CA 1
ATOM 6104 C C . THR B 1 361 ? -5.078 -15.586 -38.125 1 45.28 361 THR B C 1
ATOM 6106 O O . THR B 1 361 ? -5.531 -16.453 -37.375 1 45.28 361 THR B O 1
ATOM 6109 N N . GLU B 1 362 ? -5.773 -15.266 -38.938 1 48.88 362 GLU B N 1
ATOM 6110 C CA . GLU B 1 362 ? -6.633 -15.781 -40 1 48.88 362 GLU B CA 1
ATOM 6111 C C . GLU B 1 362 ? -6.18 -17.172 -40.438 1 48.88 362 GLU B C 1
ATOM 6113 O O . GLU B 1 362 ? -6.836 -17.797 -41.281 1 48.88 362 GLU B O 1
ATOM 6118 N N . ALA B 1 363 ? -4.941 -17.562 -40 1 53.75 363 ALA B N 1
ATOM 6119 C CA . ALA B 1 363 ? -4.492 -18.719 -40.781 1 53.75 363 ALA B CA 1
ATOM 6120 C C . ALA B 1 363 ? -4.969 -20.031 -40.156 1 53.75 363 ALA B C 1
ATOM 6122 O O . ALA B 1 363 ? -4.664 -20.312 -39 1 53.75 363 ALA B O 1
ATOM 6123 N N . GLU B 1 364 ? -5.988 -20.484 -40.406 1 59.62 364 GLU B N 1
ATOM 6124 C CA . GLU B 1 364 ? -6.477 -21.828 -40.094 1 59.62 364 GLU B CA 1
ATOM 6125 C C . GLU B 1 364 ? -5.535 -22.906 -40.625 1 59.62 364 GLU B C 1
ATOM 6127 O O . GLU B 1 364 ? -5.16 -22.891 -41.812 1 59.62 364 GLU B O 1
ATOM 6132 N N . GLU B 1 365 ? -4.793 -23.562 -39.656 1 74.94 365 GLU B N 1
ATOM 6133 C CA . GLU B 1 365 ? -3.949 -24.672 -40.094 1 74.94 365 GLU B CA 1
ATOM 6134 C C . GLU B 1 365 ? -4.773 -25.938 -40.281 1 74.94 365 GLU B C 1
ATOM 6136 O O . GLU B 1 365 ? -5.637 -26.266 -39.469 1 74.94 365 GLU B O 1
ATOM 6141 N N . LYS B 1 366 ? -4.582 -26.438 -41.469 1 76.5 366 LYS B N 1
ATOM 6142 C CA . LYS B 1 366 ? -5.293 -27.672 -41.781 1 76.5 366 LYS B CA 1
ATOM 6143 C C . LYS B 1 366 ? -4.594 -28.891 -41.188 1 76.5 366 LYS B C 1
ATOM 6145 O O . LYS B 1 366 ? -3.363 -28.969 -41.188 1 76.5 366 LYS B O 1
ATOM 6150 N N . LEU B 1 367 ? -5.348 -29.734 -40.531 1 82.25 367 LEU B N 1
ATOM 6151 C CA . LEU B 1 367 ? -4.855 -30.984 -39.969 1 82.25 367 LEU B CA 1
ATOM 6152 C C . LEU B 1 367 ? -5.398 -32.188 -40.75 1 82.25 367 LEU B C 1
ATOM 6154 O O . LEU B 1 367 ? -6.57 -32.531 -40.625 1 82.25 367 LEU B O 1
ATOM 6158 N N . PRO B 1 368 ? -4.535 -32.719 -41.531 1 79.62 368 PRO B N 1
ATOM 6159 C CA . PRO B 1 368 ? -5.012 -33.875 -42.281 1 79.62 368 PRO B CA 1
ATOM 6160 C C . PRO B 1 368 ? -5.516 -35 -41.375 1 79.62 368 PRO B C 1
ATOM 6162 O O . PRO B 1 368 ? -4.965 -35.219 -40.281 1 79.62 368 PRO B O 1
ATOM 6165 N N . LEU B 1 369 ? -6.461 -35.75 -41.875 1 75.94 369 LEU B N 1
ATOM 6166 C CA . LEU B 1 369 ? -7.09 -36.812 -41.094 1 75.94 369 LEU B CA 1
ATOM 6167 C C . LEU B 1 369 ? -6.098 -37.906 -40.781 1 75.94 369 LEU B C 1
ATOM 6169 O O . LEU B 1 369 ? -6.18 -38.562 -39.75 1 75.94 369 LEU B O 1
ATOM 6173 N N . ASP B 1 370 ? -5.219 -38.094 -41.688 1 79.62 370 ASP B N 1
ATOM 6174 C CA . ASP B 1 370 ? -4.223 -39.156 -41.531 1 79.62 370 ASP B CA 1
ATOM 6175 C C . ASP B 1 370 ? -3.33 -38.906 -40.312 1 79.62 370 ASP B C 1
ATOM 6177 O O . ASP B 1 370 ? -2.715 -39.844 -39.781 1 79.62 370 ASP B O 1
ATOM 6181 N N . THR B 1 371 ? -3.406 -37.656 -39.875 1 85.69 371 THR B N 1
ATOM 6182 C CA . THR B 1 371 ? -2.574 -37.281 -38.719 1 85.69 371 THR B CA 1
ATOM 6183 C C . THR B 1 371 ? -3.074 -37.906 -37.438 1 85.69 371 THR B C 1
ATOM 6185 O O . THR B 1 371 ? -2.309 -38.094 -36.5 1 85.69 371 THR B O 1
ATOM 6188 N N . LEU B 1 372 ? -4.273 -38.375 -37.406 1 85.56 372 LEU B N 1
ATOM 6189 C CA . LEU B 1 372 ? -4.879 -38.906 -36.188 1 85.56 372 LEU B CA 1
ATOM 6190 C C . LEU B 1 372 ? -4.754 -40.438 -36.125 1 85.56 372 LEU B C 1
ATOM 6192 O O . LEU B 1 372 ? -5.016 -41.031 -35.094 1 85.56 372 LEU B O 1
ATOM 6196 N N . LYS B 1 373 ? -4.309 -41.062 -37.125 1 84.69 373 LYS B N 1
ATOM 6197 C CA . LYS B 1 373 ? -4.266 -42.5 -37.25 1 84.69 373 LYS B CA 1
ATOM 6198 C C . LYS B 1 373 ? -3.463 -43.125 -36.094 1 84.69 373 LYS B C 1
ATOM 6200 O O . LYS B 1 373 ? -3.852 -44.156 -35.562 1 84.69 373 LYS B O 1
ATOM 6205 N N . PRO B 1 374 ? -2.404 -42.531 -35.75 1 90.25 374 PRO B N 1
ATOM 6206 C CA . PRO B 1 374 ? -1.611 -43.125 -34.688 1 90.25 374 PRO B CA 1
ATOM 6207 C C . PRO B 1 374 ? -2.385 -43.219 -33.375 1 90.25 374 PRO B C 1
ATOM 6209 O O . PRO B 1 374 ? -2.014 -44 -32.469 1 90.25 374 PRO B O 1
ATOM 6212 N N . LEU B 1 375 ? -3.396 -42.469 -33.188 1 88.75 375 LEU B N 1
ATOM 6213 C CA . LEU B 1 375 ? -4.133 -42.438 -31.938 1 88.75 375 LEU B CA 1
ATOM 6214 C C . LEU B 1 375 ? -5.168 -43.531 -31.875 1 88.75 375 LEU B C 1
ATOM 6216 O O . LEU B 1 375 ? -5.707 -43.844 -30.797 1 88.75 375 LEU B O 1
ATOM 6220 N N . PHE B 1 376 ? -5.383 -44.25 -32.875 1 83.75 376 PHE B N 1
ATOM 6221 C CA . PHE B 1 376 ? -6.477 -45.219 -33 1 83.75 376 PHE B CA 1
ATOM 6222 C C . PHE B 1 376 ? -6.227 -46.438 -32.125 1 83.75 376 PHE B C 1
ATOM 6224 O O . PHE B 1 376 ? -7.148 -46.938 -31.484 1 83.75 376 PHE B O 1
ATOM 6231 N N . PRO B 1 377 ? -5.023 -46.75 -32.031 1 85.25 377 PRO B N 1
ATOM 6232 C CA . PRO B 1 377 ? -4.766 -47.938 -31.188 1 85.25 377 PRO B CA 1
ATOM 6233 C C . PRO B 1 377 ? -4.926 -47.656 -29.703 1 85.25 377 PRO B C 1
ATOM 6235 O O . PRO B 1 377 ? -4.871 -48.594 -28.875 1 85.25 377 PRO B O 1
ATOM 6238 N N . LEU B 1 378 ? -5.051 -46.438 -29.328 1 88.62 378 LEU B N 1
ATOM 6239 C CA . LEU B 1 378 ? -5.176 -46.094 -27.906 1 88.62 378 LEU B CA 1
ATOM 6240 C C . LEU B 1 378 ? -6.578 -46.375 -27.391 1 88.62 378 LEU B C 1
ATOM 6242 O O . LEU B 1 378 ? -7.441 -45.5 -27.391 1 88.62 378 LEU B O 1
ATOM 6246 N N . HIS B 1 379 ? -6.738 -47.5 -26.828 1 81.94 379 HIS B N 1
ATOM 6247 C CA . HIS B 1 379 ? -8.047 -47.969 -26.391 1 81.94 379 HIS B CA 1
ATOM 6248 C C . HIS B 1 379 ? -8.469 -47.281 -25.094 1 81.94 379 HIS B C 1
ATOM 6250 O O . HIS B 1 379 ? -9.656 -47.219 -24.781 1 81.94 379 HIS B O 1
ATOM 6256 N N . ASN B 1 380 ? -7.496 -46.75 -24.391 1 84.94 380 ASN B N 1
ATOM 6257 C CA . ASN B 1 380 ? -7.801 -46.156 -23.109 1 84.94 380 ASN B CA 1
ATOM 6258 C C . ASN B 1 380 ? -8.023 -44.625 -23.25 1 84.94 380 ASN B C 1
ATOM 6260 O O . ASN B 1 380 ? -8.266 -43.938 -22.266 1 84.94 380 ASN B O 1
ATOM 6264 N N . LEU B 1 381 ? -7.887 -44.156 -24.469 1 86.81 381 LEU B N 1
ATOM 6265 C CA . LEU B 1 381 ? -8.078 -42.719 -24.688 1 86.81 381 LEU B CA 1
ATOM 6266 C C . LEU B 1 381 ? -9.508 -42.312 -24.375 1 86.81 381 LEU B C 1
ATOM 6268 O O . LEU B 1 381 ? -10.461 -42.844 -24.938 1 86.81 381 LEU B O 1
ATOM 6272 N N . ARG B 1 382 ? -9.664 -41.312 -23.469 1 81.38 382 ARG B N 1
ATOM 6273 C CA . ARG B 1 382 ? -10.984 -40.875 -23.031 1 81.38 382 ARG B CA 1
ATOM 6274 C C . ARG B 1 382 ? -11.305 -39.5 -23.578 1 81.38 382 ARG B C 1
ATOM 6276 O O . ARG B 1 382 ? -12.477 -39.156 -23.781 1 81.38 382 ARG B O 1
ATOM 6283 N N . MET B 1 383 ? -10.297 -38.812 -23.766 1 85.12 383 MET B N 1
ATOM 6284 C CA . MET B 1 383 ? -10.516 -37.438 -24.203 1 85.12 383 MET B CA 1
ATOM 6285 C C . MET B 1 383 ? -9.516 -37.031 -25.297 1 85.12 383 MET B C 1
ATOM 6287 O O . MET B 1 383 ? -8.312 -37.25 -25.141 1 85.12 383 MET B O 1
ATOM 6291 N N . LEU B 1 384 ? -10.086 -36.594 -26.422 1 84.44 384 LEU B N 1
ATOM 6292 C CA . LEU B 1 384 ? -9.305 -36 -27.516 1 84.44 384 LEU B CA 1
ATOM 6293 C C . LEU B 1 384 ? -9.742 -34.562 -27.797 1 84.44 384 LEU B C 1
ATOM 6295 O O . LEU B 1 384 ? -10.914 -34.312 -28.062 1 84.44 384 LEU B O 1
ATOM 6299 N N . SER B 1 385 ? -8.805 -33.625 -27.562 1 84.88 385 SER B N 1
ATOM 6300 C CA . SER B 1 385 ? -9.117 -32.219 -27.781 1 84.88 385 SER B CA 1
ATOM 6301 C C . SER B 1 385 ? -8.219 -31.625 -28.844 1 84.88 385 SER B C 1
ATOM 6303 O O . SER B 1 385 ? -6.992 -31.578 -28.688 1 84.88 385 SER B O 1
ATOM 6305 N N . LEU B 1 386 ? -8.836 -31.266 -29.969 1 83.25 386 LEU B N 1
ATOM 6306 C CA . LEU B 1 386 ? -8.156 -30.547 -31.031 1 83.25 386 LEU B CA 1
ATOM 6307 C C . LEU B 1 386 ? -8.758 -29.156 -31.234 1 83.25 386 LEU B C 1
ATOM 6309 O O . LEU B 1 386 ? -9.914 -29.031 -31.641 1 83.25 386 LEU B O 1
ATOM 6313 N N . ARG B 1 387 ? -7.957 -28.141 -30.906 1 81.31 387 ARG B N 1
ATOM 6314 C CA . ARG B 1 387 ? -8.484 -26.781 -30.984 1 81.31 387 ARG B CA 1
ATOM 6315 C C . ARG B 1 387 ? -7.629 -25.922 -31.906 1 81.31 387 ARG B C 1
ATOM 6317 O O . ARG B 1 387 ? -6.398 -25.922 -31.812 1 81.31 387 ARG B O 1
ATOM 6324 N N . GLY B 1 388 ? -8.25 -25.219 -32.812 1 77.75 388 GLY B N 1
ATOM 6325 C CA . GLY B 1 388 ? -7.555 -24.297 -33.688 1 77.75 388 GLY B CA 1
ATOM 6326 C C . GLY B 1 388 ? -7.188 -24.906 -35.031 1 77.75 388 GLY B C 1
ATOM 6327 O O . GLY B 1 388 ? -6.531 -24.266 -35.844 1 77.75 388 GLY B O 1
ATOM 6328 N N . TYR B 1 389 ? -7.59 -26.125 -35.25 1 78.75 389 TYR B N 1
ATOM 6329 C CA . TYR B 1 389 ? -7.262 -26.812 -36.5 1 78.75 389 TYR B CA 1
ATOM 6330 C C . TYR B 1 389 ? -8.508 -27.031 -37.344 1 78.75 389 TYR B C 1
ATOM 6332 O O . TYR B 1 389 ? -9.602 -27.219 -36.812 1 78.75 389 TYR B O 1
ATOM 6340 N N . LEU B 1 390 ? -8.234 -26.875 -38.656 1 75.88 390 LEU B N 1
ATOM 6341 C CA . LEU B 1 390 ? -9.281 -27.203 -39.625 1 75.88 390 LEU B CA 1
ATOM 6342 C C . LEU B 1 390 ? -9.188 -28.672 -40.031 1 75.88 390 LEU B C 1
ATOM 6344 O O . LEU B 1 390 ? -8.102 -29.156 -40.375 1 75.88 390 LEU B O 1
ATOM 6348 N N . MET B 1 391 ? -10.289 -29.328 -39.812 1 76.19 391 MET B N 1
ATOM 6349 C CA . MET B 1 391 ? -10.305 -30.734 -40.188 1 76.19 391 MET B CA 1
ATOM 6350 C C . MET B 1 391 ? -11.531 -31.062 -41.031 1 76.19 391 MET B C 1
ATOM 6352 O O . MET B 1 391 ? -12.625 -30.562 -40.75 1 76.19 391 MET B O 1
ATOM 6356 N N . ASP B 1 392 ? -11.242 -31.875 -42.156 1 71.06 392 ASP B N 1
ATOM 6357 C CA . ASP B 1 392 ? -12.359 -32.375 -42.938 1 71.06 392 ASP B CA 1
ATOM 6358 C C . ASP B 1 392 ? -12.953 -33.625 -42.344 1 71.06 392 ASP B C 1
ATOM 6360 O O . ASP B 1 392 ? -12.406 -34.719 -42.5 1 71.06 392 ASP B O 1
ATOM 6364 N N . ILE B 1 393 ? -13.977 -33.438 -41.5 1 67.75 393 ILE B N 1
ATOM 6365 C CA . ILE B 1 393 ? -14.547 -34.594 -40.812 1 67.75 393 ILE B CA 1
ATOM 6366 C C . ILE B 1 393 ? -15.758 -35.094 -41.594 1 67.75 393 ILE B C 1
ATOM 6368 O O . ILE B 1 393 ? -16.703 -34.344 -41.844 1 67.75 393 ILE B O 1
ATOM 6372 N N . SER B 1 394 ? -15.5 -36.281 -42.188 1 63.31 394 SER B N 1
ATOM 6373 C CA . SER B 1 394 ? -16.609 -36.938 -42.844 1 63.31 394 SER B CA 1
ATOM 6374 C C . SER B 1 394 ? -17.359 -37.875 -41.875 1 63.31 394 SER B C 1
ATOM 6376 O O . SER B 1 394 ? -16.828 -38.219 -40.812 1 63.31 394 SER B O 1
ATOM 6378 N N . ASP B 1 395 ? -18.656 -38.188 -42.188 1 60.53 395 ASP B N 1
ATOM 6379 C CA . ASP B 1 395 ? -19.453 -39.094 -41.406 1 60.53 395 ASP B CA 1
ATOM 6380 C C . ASP B 1 395 ? -18.781 -40.438 -41.281 1 60.53 395 ASP B C 1
ATOM 6382 O O . ASP B 1 395 ? -18.812 -41.062 -40.188 1 60.53 395 ASP B O 1
ATOM 6386 N N . ASP B 1 396 ? -18.203 -40.875 -42.312 1 63 396 ASP B N 1
ATOM 6387 C CA . ASP B 1 396 ? -17.547 -42.156 -42.312 1 63 396 ASP B CA 1
ATOM 6388 C C . ASP B 1 396 ? -16.375 -42.188 -41.312 1 63 396 ASP B C 1
ATOM 6390 O O . ASP B 1 396 ? -16.172 -43.188 -40.625 1 63 396 ASP B O 1
ATOM 6394 N N . LEU B 1 397 ? -15.758 -41.062 -41.219 1 64.31 397 LEU B N 1
ATOM 6395 C CA . LEU B 1 397 ? -14.609 -40.938 -40.344 1 64.31 397 LEU B CA 1
ATOM 6396 C C . LEU B 1 397 ? -15.055 -40.969 -38.875 1 64.31 397 LEU B C 1
ATOM 6398 O O . LEU B 1 397 ? -14.398 -41.562 -38.031 1 64.31 397 LEU B O 1
ATOM 6402 N N . MET B 1 398 ? -16.141 -40.344 -38.625 1 65.25 398 MET B N 1
ATOM 6403 C CA . MET B 1 398 ? -16.688 -40.312 -37.281 1 65.25 398 MET B CA 1
ATOM 6404 C C . MET B 1 398 ? -17.078 -41.719 -36.812 1 65.25 398 MET B C 1
ATOM 6406 O O . MET B 1 398 ? -16.906 -42.062 -35.656 1 65.25 398 MET B O 1
ATOM 6410 N N . GLU B 1 399 ? -17.562 -42.438 -37.75 1 63.62 399 GLU B N 1
ATOM 6411 C CA . GLU B 1 399 ? -17.938 -43.812 -37.406 1 63.62 399 GLU B CA 1
ATOM 6412 C C . GLU B 1 399 ? -16.703 -44.656 -37.125 1 63.62 399 GLU B C 1
ATOM 6414 O O . GLU B 1 399 ? -16.719 -45.5 -36.219 1 63.62 399 GLU B O 1
ATOM 6419 N N . GLU B 1 400 ? -15.695 -44.406 -37.875 1 67.06 400 GLU B N 1
ATOM 6420 C CA . GLU B 1 400 ? -14.453 -45.125 -37.656 1 67.06 400 GLU B CA 1
ATOM 6421 C C . GLU B 1 400 ? -13.852 -44.812 -36.281 1 67.06 400 GLU B C 1
ATOM 6423 O O . GLU B 1 400 ? -13.352 -45.688 -35.594 1 67.06 400 GLU B O 1
ATOM 6428 N N . TRP B 1 401 ? -13.945 -43.531 -35.938 1 67.44 401 TRP B N 1
ATOM 6429 C CA . TRP B 1 401 ? -13.445 -43.094 -34.656 1 67.44 401 TRP B CA 1
ATOM 6430 C C . TRP B 1 401 ? -14.234 -43.719 -33.5 1 67.44 401 TRP B C 1
ATOM 6432 O O . TRP B 1 401 ? -13.664 -44.156 -32.531 1 67.44 401 TRP B O 1
ATOM 6442 N N . ALA B 1 402 ? -15.469 -43.781 -33.75 1 64.25 402 ALA B N 1
ATOM 6443 C CA . ALA B 1 402 ? -16.359 -44.312 -32.719 1 64.25 402 ALA B CA 1
ATOM 6444 C C . ALA B 1 402 ? -16.094 -45.812 -32.5 1 64.25 402 ALA B C 1
ATOM 6446 O O . ALA B 1 402 ? -16.172 -46.281 -31.359 1 64.25 402 ALA B O 1
ATOM 6447 N N . LYS B 1 403 ? -15.797 -46.469 -33.531 1 64.94 403 LYS B N 1
ATOM 6448 C CA . LYS B 1 403 ? -15.547 -47.906 -33.438 1 64.94 403 LYS B CA 1
ATOM 6449 C C . LYS B 1 403 ? -14.211 -48.188 -32.75 1 64.94 403 LYS B C 1
ATOM 6451 O O . LYS B 1 403 ? -14.078 -49.156 -32 1 64.94 403 LYS B O 1
ATOM 6456 N N . THR B 1 404 ? -13.242 -47.375 -33.094 1 64.06 404 THR B N 1
ATOM 6457 C CA . THR B 1 404 ? -11.891 -47.562 -32.594 1 64.06 404 THR B CA 1
ATOM 6458 C C . THR B 1 404 ? -11.812 -47.219 -31.094 1 64.06 404 THR B C 1
ATOM 6460 O O . THR B 1 404 ? -11.133 -47.906 -30.328 1 64.06 404 THR B O 1
ATOM 6463 N N . TRP B 1 405 ? -12.352 -46.125 -30.844 1 62.97 405 TRP B N 1
ATOM 6464 C CA . TRP B 1 405 ? -12.305 -45.688 -29.453 1 62.97 405 TRP B CA 1
ATOM 6465 C C . TRP B 1 405 ? -13.594 -46.031 -28.719 1 62.97 405 TRP B C 1
ATOM 6467 O O . TRP B 1 405 ? -14.508 -45.219 -28.625 1 62.97 405 TRP B O 1
ATOM 6477 N N . GLN B 1 406 ? -14.023 -47.281 -29.109 1 54.19 406 GLN B N 1
ATOM 6478 C CA . GLN B 1 406 ? -15.297 -47.781 -28.578 1 54.19 406 GLN B CA 1
ATOM 6479 C C . GLN B 1 406 ? -15.492 -47.375 -27.125 1 54.19 406 GLN B C 1
ATOM 6481 O O . GLN B 1 406 ? -14.539 -47.375 -26.344 1 54.19 406 GLN B O 1
ATOM 6486 N N . THR B 1 407 ? -16.531 -46.531 -27 1 45.94 407 THR B N 1
ATOM 6487 C CA . THR B 1 407 ? -17.156 -46.094 -25.75 1 45.94 407 THR B CA 1
ATOM 6488 C C . THR B 1 407 ? -17.406 -47.281 -24.844 1 45.94 407 THR B C 1
ATOM 6490 O O . THR B 1 407 ? -17.812 -48.375 -25.312 1 45.94 407 THR B O 1
#

pLDDT: mean 76.57, std 24.76, range [18.27, 98.69]

Organism: Laccaria bicolor (strain S238N-H82 / ATCC MYA-4686) (NCBI:txid486041)

Solvent-accessible surface area (backbone atoms only — not comparable to full-atom values): 43292 Å² total; per-residue (Å²): 134,86,80,78,59,67,61,62,68,67,69,85,72,82,70,84,82,80,79,86,72,80,76,79,82,77,81,79,79,78,80,68,80,73,66,58,66,64,60,53,68,60,37,61,66,60,45,47,51,50,46,49,50,60,68,60,52,72,56,65,75,62,57,73,35,73,61,41,52,44,46,50,48,49,49,45,55,60,19,60,73,58,90,25,56,55,56,52,35,24,52,36,56,58,63,59,75,53,46,66,51,26,78,28,47,40,72,55,95,75,28,33,41,59,41,59,81,66,63,53,65,65,30,52,62,52,28,52,45,22,31,35,38,37,54,51,83,70,60,72,86,62,33,63,46,74,42,35,62,46,46,46,33,29,66,43,92,49,65,48,61,29,63,42,24,27,35,40,35,24,74,61,46,52,70,92,38,62,65,48,44,53,57,59,46,68,46,33,50,49,28,29,30,42,34,42,24,53,28,32,67,74,46,25,57,54,51,29,36,52,52,52,29,33,54,73,59,61,26,62,31,31,30,43,35,43,31,30,69,21,44,41,53,73,41,54,64,51,55,60,70,38,61,56,27,24,34,42,34,42,36,31,34,29,75,44,51,44,68,70,56,48,35,49,49,20,61,35,76,47,29,26,34,41,31,46,47,42,70,64,33,74,66,68,62,52,89,55,74,40,36,31,57,53,28,30,32,43,34,40,29,26,52,64,68,37,48,48,26,45,64,73,23,44,57,36,68,49,34,28,33,41,34,40,32,22,60,93,57,88,86,63,64,61,41,57,48,42,41,51,52,34,69,60,22,50,81,40,31,26,32,42,33,44,34,47,58,85,56,94,63,84,70,69,46,74,45,62,69,75,43,52,53,56,57,49,78,29,60,56,46,38,26,55,34,59,38,68,57,41,63,88,80,47,73,70,53,52,52,51,48,45,63,46,43,52,126,134,86,81,78,60,67,62,62,71,66,68,84,72,81,68,85,81,81,78,88,71,80,77,78,82,78,82,80,80,78,80,68,80,74,66,56,65,65,62,54,70,59,37,62,65,60,46,47,51,50,47,50,49,60,70,60,52,71,55,67,75,62,58,72,34,74,61,41,51,44,47,51,49,48,47,45,54,60,20,60,73,56,91,27,54,57,57,53,36,24,53,37,56,57,65,59,74,52,46,66,50,26,79,28,46,41,73,57,93,75,28,32,41,60,41,59,81,65,63,53,66,64,31,52,63,52,29,52,45,21,30,34,38,36,54,50,82,71,61,71,86,64,34,62,44,75,42,36,62,47,49,47,32,30,65,45,92,49,65,48,63,30,61,44,23,27,35,42,35,24,75,62,44,53,73,93,39,59,65,47,44,53,56,58,48,66,47,30,50,48,28,30,31,43,32,42,22,54,28,33,68,76,46,25,56,54,51,29,36,51,53,52,28,31,54,72,61,60,26,61,32,31,31,44,34,42,30,29,72,20,45,42,49,71,40,54,64,52,54,62,70,38,59,57,26,26,34,42,34,42,35,34,35,29,77,44,50,43,68,70,56,48,37,50,49,20,63,36,76,46,30,26,36,41,32,44,44,41,70,62,31,74,66,69,60,51,90,54,74,39,36,32,57,52,28,29,32,43,34,41,28,24,51,64,68,38,49,48,28,46,66,72,22,43,57,36,67,50,33,29,32,43,34,39,32,22,62,92,55,90,87,62,66,61,41,58,48,42,39,51,52,34,71,60,22,50,81,40,30,25,33,42,34,41,35,46,59,85,57,92,63,83,70,68,46,74,44,63,71,76,43,52,54,58,56,48,78,28,61,56,47,38,28,56,35,59,38,69,58,42,62,86,80,48,73,69,53,52,51,52,48,46,63,46,43,52,125

Foldseek 3Di:
DPQQQDADEQDQPPDPDDDSPSPPDPPDPDPPDPPVPVVCVVPPVNVVVVCVVVVPPPPPVVCPDPVNVVVVVVLQVVLVPDVSVLVVLQEEADCVVLLVVWPQFDDDPQETAGDDATDCVSSVVSLQSYAHYEDDDDDCNNRYDLCRLVVCCVRPPDNANRAQHAEYAYADLDPVDVCNLSCSNHQYLNYAEYAHEADAQVCLVVLQVRLVSNVVSNRQHQYYHYEHQHHALNSLVSVLSNLQHAEYAYYNCQASDDLVSLLSNLPRPNHAYYHDECANYPDDADPAASHNARYAEDEYEYAPSNVQSNLVRYNHQAHAYYEYEYADDPPDLLLVSLLSNCVRHQARYAYYYYEYDPDPDPDAAEDEPVSCVNVLSRQNHSYYYYYRHDYDDDPVNVVSSCVSNPD/DPQAQDADEQDQPPDPDDDSPSPPDPPPPDPPDCPVPVVCVVPPVNVVVVCVVVVPPPPVVVCPDPVNVVVVVVLQVVLVPDVSVLVNLQEEADCVVLLVQWPQFDDDPQETARDDATDCVSSVVSLQSYAHYEDDDDDCNNRYDLCRLVVCCVRPPDNANRAQHAEYAYADLDPVDPCNLSCSNHQYLNYAEYHHEADAQVCLVVLQVRLVSNVVSNRQHQYYHYEHQHHALNSLVSVLSNLQHAEYAYYNCQASDDLVSLLSNLPRPNHAYYHDECANYPDDADPAASHNARYAEDEYEYAPSNVQSNLVRYNHQAHAYYEYEYADDPPDQLLVSLLSNCVRHVARYAYYYYEYDPPPDPDAAEDEPVSCVNVLSRQNHSYYYYYRHDYDDDPVNVVSSCVSNPD